Protein AF-0000000084711129 (afdb_homodimer)

Solvent-accessible surface area (backbone atoms only — not comparable to full-atom values): 63641 Å² total; per-residue (Å²): 118,84,78,70,74,83,71,63,80,86,53,60,24,69,57,50,65,55,81,48,54,78,47,77,47,76,59,54,67,66,56,39,50,51,45,40,52,58,69,60,54,80,69,91,52,37,50,49,63,39,50,27,15,54,33,34,32,33,25,60,40,22,48,55,52,32,47,15,54,16,32,50,37,9,32,75,44,25,28,58,15,34,45,51,40,37,52,44,50,55,37,45,46,35,46,53,34,21,44,46,51,50,50,43,50,52,45,39,46,28,44,46,22,43,49,60,54,48,48,66,61,12,50,53,41,40,36,30,46,48,49,23,28,39,27,43,22,43,40,25,29,39,45,17,38,49,32,41,33,80,77,39,77,86,57,54,55,51,64,48,22,46,48,52,52,48,51,49,41,51,40,43,46,64,44,62,65,91,49,50,62,60,30,31,52,51,30,52,51,44,52,48,51,52,50,51,52,50,52,45,38,51,52,44,25,58,74,54,68,44,47,45,31,54,55,35,67,67,52,73,51,34,62,39,49,53,49,72,40,81,40,85,35,42,74,65,52,20,45,48,44,7,29,28,53,24,51,46,37,55,40,38,58,70,55,53,33,57,49,45,65,47,37,34,90,79,27,60,59,53,25,46,50,53,45,48,52,51,46,55,48,49,43,22,47,51,36,46,43,46,37,29,73,34,47,51,66,58,91,80,7,36,51,69,34,20,61,37,36,66,31,52,47,25,33,72,56,64,31,66,66,41,17,49,51,44,17,51,46,45,28,51,41,18,46,49,30,28,49,48,21,52,53,49,42,46,54,45,53,42,49,35,21,72,67,56,37,38,63,65,74,49,67,44,51,41,89,88,52,64,22,43,48,60,45,47,53,49,48,47,52,55,33,44,48,52,39,62,76,51,67,52,41,60,69,54,42,44,43,33,24,38,54,23,44,44,51,38,51,39,51,36,44,51,30,40,55,42,33,55,68,60,46,60,46,49,56,60,89,41,80,50,55,67,68,44,49,53,50,35,36,51,51,48,51,51,29,47,50,37,51,58,41,19,58,21,47,33,54,40,56,37,50,53,53,46,52,52,47,42,49,54,44,49,51,47,59,43,37,63,60,52,49,50,50,48,43,55,49,34,29,69,74,40,58,32,87,83,48,81,74,55,81,39,49,82,43,60,62,64,38,17,74,65,22,41,61,52,51,49,51,45,49,59,61,21,56,57,58,34,36,37,51,43,91,64,78,45,58,45,61,54,49,51,50,51,52,48,42,65,74,57,44,69,46,28,33,38,33,44,32,32,58,32,48,80,93,54,75,77,68,86,58,40,69,58,50,44,54,49,48,31,64,42,39,60,59,35,16,33,25,39,35,40,34,37,33,66,81,48,44,35,43,51,51,49,52,24,63,74,68,72,38,66,47,71,43,27,35,32,56,58,54,57,63,81,48,89,66,53,54,54,64,46,60,49,43,38,41,78,43,112,118,84,76,70,76,80,72,65,81,86,52,59,25,67,57,52,64,56,82,49,53,81,46,77,49,78,59,55,66,68,57,39,51,49,46,42,52,58,70,62,53,80,70,91,53,37,50,50,64,39,49,28,16,53,36,32,32,33,25,60,42,24,49,54,52,32,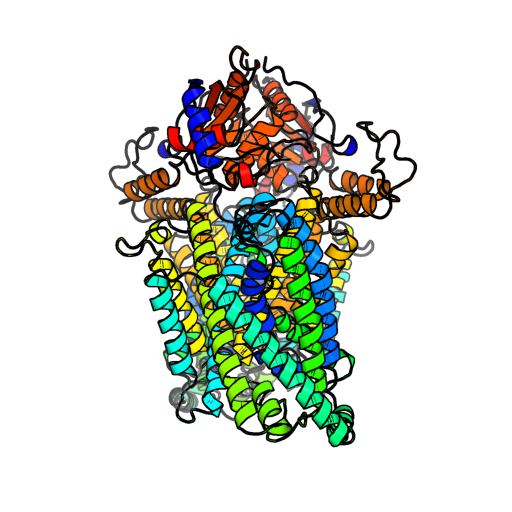47,17,54,17,31,50,36,9,32,76,44,25,26,57,16,33,45,50,41,36,52,45,49,55,37,44,45,35,46,52,34,22,45,45,49,50,50,42,51,52,46,39,47,26,45,46,24,44,51,61,54,48,48,66,62,12,49,53,41,40,37,30,47,46,49,24,29,40,28,43,23,43,40,26,30,39,43,16,39,51,31,41,33,79,75,37,77,86,57,53,56,50,65,49,21,46,48,51,51,46,51,47,43,51,40,44,46,65,43,62,66,91,49,48,63,60,29,32,52,52,31,52,52,45,54,47,51,51,50,50,53,51,52,46,37,51,52,42,24,59,74,54,67,44,48,46,31,53,56,35,64,68,53,75,52,33,63,39,49,53,50,71,40,82,41,83,36,43,75,65,51,18,45,50,44,7,30,27,53,24,50,44,38,53,40,38,58,69,55,53,33,55,49,47,65,49,37,34,91,79,27,60,62,54,26,46,50,53,44,46,54,53,47,54,48,49,44,22,48,50,36,47,44,46,35,28,72,34,48,51,66,58,91,81,7,36,51,67,33,18,61,38,35,66,30,53,48,25,33,73,57,66,30,68,67,40,17,48,52,43,17,51,44,45,29,51,42,19,46,50,29,27,48,48,22,53,54,49,44,45,53,44,52,41,49,35,22,72,67,56,36,39,64,63,73,49,66,44,52,41,89,88,52,65,20,44,50,60,45,46,53,51,49,46,52,56,33,44,48,53,38,62,75,51,66,50,40,61,69,52,41,45,42,33,23,39,54,24,45,44,52,39,50,41,52,35,44,52,31,39,55,42,33,55,67,59,46,60,45,50,56,60,90,41,81,50,55,67,67,44,52,53,50,35,36,50,51,47,51,50,29,48,50,36,51,58,41,18,58,20,47,33,53,39,55,38,49,54,53,47,51,52,47,40,49,54,44,48,50,45,57,43,37,63,60,51,50,50,50,48,42,55,50,36,28,69,72,41,57,33,86,82,48,80,74,55,79,41,48,84,44,62,63,64,38,16,72,65,22,42,58,53,49,49,50,46,48,58,63,22,55,58,58,34,37,37,53,43,93,63,78,44,59,46,60,53,48,51,51,51,51,48,43,66,74,56,43,70,45,29,34,37,33,44,30,32,61,34,48,82,93,54,78,77,68,83,56,39,68,58,50,44,53,49,49,30,65,43,39,60,60,35,17,33,26,40,35,39,34,36,33,67,81,49,44,34,44,51,52,48,52,26,62,73,68,70,38,65,47,72,42,26,34,32,56,56,54,56,63,81,49,90,68,55,55,53,64,46,61,50,42,40,40,78,42,112

Secondary structure (DSSP, 8-state):
--------TTS-GGG------EEEEE--HHHHHHHHHHHTS-PPPB-HHHHHHHHHHHHHHTHHHHHHHHHHHHGGGHHHHHHHHHHHHHHHHHHHHHHHHHS--TTTHHHHHHHHS-HHHHHHHHHHHHHHHHHHHHHHHHHHHHHHHTT-TT--HHHHHHHHHHHHHHHHHHT----HHHHHHHHHHHHHHHHHHHHHHHHHHHHTTTHHHHHHHTSPPPPEEETTEEE---HHHHHHHHHHHHGGGGTTGGGGGGSSTTBPTTHHHHHHHHHHHHHHHHHHHHHHHHHHHS-SSSTTSTTTTTTSHHHHHHHHHH-HHHHHHHHHHHHHHHHHHHHHHHHHHHHHHHHHHHTTSS-GGGG---TTT---HHHHHHHHHHHHHHHHHTTT-HHHHHHHHHHHHHHHHHHHHHHHHHHHHH-TTS--SS---HHHHHHHHHHHHHHHHHHHTS-HHHHHHHHHHHHHHHHHHHHHHTHHHHHHHHHHHHHHHSB-S--TTTT-TT----SBTTHHHHHHHHHHHT-S-EEEE-SS--HHHHHHHHHHHHHH---SEEEEEEEE-TTPPPPTTHHHHHHHHHHH-TTSEEEEEEEES--SHHHHHHHHHHHT--GGGEEEEPPPTT-SS-TTTTTSPEEEE-/--------TTS-GGG------EEEEE--HHHHHHHHHHHTS-PPPBPHHHHHHHHHHHHHHTHHHHHHHHHHHHGGGHHHHHHHHHHHHHHHHHHHHHHHHHS--TTTHHHHHHHHS-HHHHHHHHHHHHHHHHHHHHHHHHHHHHHHHTT-TT--HHHHHHHHHHHHHHHHHHT----HHHHHHHHHHHHHHHHHHHHHHHHHHHHTTTHHHHHHHTSPPPPEEETTEEE---HHHHHHHHHHHHGGGGTTGGGGGGSGGGBPTTHHHHHHHHHHHHHHHHHHHHHHHHHHHS-SSSTTSTTTTTTSHHHHHHHHHH-HHHHHHHHHHHHHHHHHHHHHHHHHHHHHHHHHHHTTSS-GGGG---TTT---HHHHHHHHHHHHHHHHHTTT-HHHHHHHHHHHHHHHHHHHHHHHHHHHHH-TTS--SS---HHHHHHHHHHHHHHHHHHHTS-HHHHHHHHHHHHHHHHHHHHHHTHHHHHHHHHHHHHHHSB-S--TTTT-TT----SBTTHHHHHHHHHHHT-S-EEEE-SS--HHHHHHHHHHHHHH---SEEEEEEEE-TTPPPPTTHHHHHHHHHHH-TTSEEEEEEEES--SHHHHHHHHHHHT--GGGEEEEPPPTT-SS-TTTTTSPEEEE-

Radius of gyration: 33.26 Å; Cα contacts (8 Å, |Δi|>4): 2240; chains: 2; bounding box: 84×85×82 Å

Sequence (1284 aa):
MLHVNKHTNALKGWEFPGWGDNTSVVASESELNEIQAQLSMDHPKLSEWLATAICGNDILSSCLYVSGLVASKAGKLAPVALAIVAGILYLYRFIYGEVLNAVPLNGGSYNVLLNTTSKRVAAMAASLAILSYIATGVVSGTSACNYLTSHVLSMEIVPATIGLLFLFAMLSVVGITESAVVALVIFIAHATTLAVLCLLSMVYVVKDDFQTLLANFDTEFPDINLAGETVSGNFLTAIFFGTSSAMLGISGFESSSQFVEEQADGVFPKTLRNMWWGVAIFNPMIALLSLGVLPLNGPGGIVDKKDTVLAEMGLKVAGENMQLVVALDAFIVLSGAVLTAYVGVVGLVRRLASDRVLPDFLLHVNKARGTNHFIIIGYFLVATSLVLILHGDTETLSGVYTYAFLGLMTLFGIGCMLLKFKRAELPRTVIAPWWSCILGVSMVMATFMGNLLGDPTILTYFSLYFIAVLSLVYIMFERTFLLRMCLYCMRRLCPSQRNENAEETHSLRTGARGGQTIARFIRVINEPAVFFFCKTPSLNVINKAILYVRTNEQTHTLFIVHCHARGTDVPEGFKETVSMFDHVYLKIKLNFLSVEGSFGPAMVEWVSRKYSQPKNLMFIKQPNYDFAHTIAALGGVRVITGMLHVNKHTNALKGWEFPGWGDNTSVVASESELNEIQAQLSMDHPKLSEWLATAICGNDILSSCLYVSGLVASKAGKLAPVALAIVAGILYLYRFIYGEVLNAVPLNGGSYNVLLNTTSKRVAAMAASLAILSYIATGVVSGTSACNYLTSHVLSMEIVPATIGLLFLFAMLSVVGITESAVVALVIFIAHATTLAVLCLLSMVYVVKDDFQTLLANFDTEFPDINLAGETVSGNFLTAIFFGTSSAMLGISGFESSSQFVEEQADGVFPKTLRNMWWGVAIFNPMIALLSLGVLPLNGPGGIVDKKDTVLAEMGLKVAGENMQLVVALDAFIVLSGAVLTAYVGVVGLVRRLASDRVLPDFLLHVNKARGTNHFIIIGYFLVATSLVLILHGDTETLSGVYTYAFLGLMTLFGIGCMLLKFKRAELPRTVIAPWWSCILGVSMVMATFMGNLLGDPTILTYFSLYFIAVLSLVYIMFERTFLLRMCLYCMRRLCPSQRNENAEETHSLRTGARGGQTIARFIRVINEPAVFFFCKTPSLNVINKAILYVRTNEQTHTLFIVHCHARGTDVPEGFKETVSMFDHVYLKIKLNFLSVEGSFGPAMVEWVSRKYSQPKNLMFIKQPNYDFAHTIAALGGVRVITG

Organism: Hyaloperonospora arabidopsidis (strain Emoy2) (NCBI:txid559515)

Nearest PDB structures (foldseek):
  4dji-assembly3_A  TM=7.422E-01  e=7.646E-09  Escherichia coli K-12
  8e6n-assembly1_A  TM=6.468E-01  e=1.910E-05  Deinococcus radiodurans
  9bim-assembly1_A  TM=5.349E-01  e=3.325E-04  Homo sapiens
  9bfj-assembly1_A  TM=5.375E-01  e=2.050E-04  Homo sapiens
  8zqp-assembly1_A  TM=4.637E-01  e=1.482E-03  Homo sapiens

Foldseek 3Di:
DPPLPPPPVVDFLLLFPDAFAAAEDADDPVLLVVLVVVLPPDDAFDFQLLLLLLLLLLLLLLLLQLLLLLCQQQFLCLLVLLLVLLVLLVLVLQLQQFQCQLPVDAQFLLQLCVQQHFNLVSLLLLLLVLLLLLLLLLLLLLLLVLLVCVPVVPDQSLVSSLVLLVVLLVVQQLPDADDSVVSSVLSVLLVVLLVVLLVLLVVVLVVVVLVLLVVRVPDARHWFAFQNDTDGDDNVSSNLLSNLSSNSSRRSLSLLRRCSVRHDPPSSSSSSVSSSVSSNPRNSSVSSSLSSQAHSDDPLGSNNSSSRSSLSSLCRRPRNVSSVSNSVSSSVSSSSSSNSSLVRQLSNVCVCCLLQLAPVLQCDADPNRGGSSVSSVVSSVVSSVVCVVVVSDSNLSSLLSSLSRLVSSLSSLV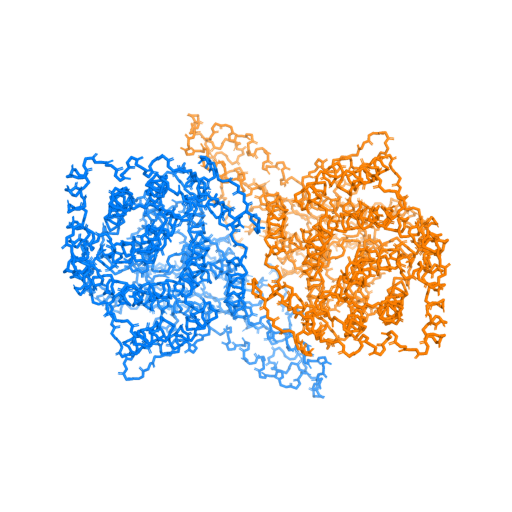SSVSCCVFQVQRDHPRHNDPVSSVVSNVSSVSSSVSSVRGDVVSVVVSCVSSCVSSVNSVCSQCVLVVLVVVLVVQCVVAFAPVPPPSSNSNDCCSRGDCSSVSSVVLCVQQDAEFEEEDADQDLVVVVQVVVSCVRRHRYQEYEYEYEDEPPDDDDPPNVVSQSVVCSVDRSHHYYYYYYHDDDFLSVLVVVCVVVVHDQQRYEYARDGNPDPDRCVSNVNHHHRHD/DPPLVPPPVPDFLLLFPDAFAADEDADDPVLLVVLVVVLPPDDAFDFQLLLLLLLLLLLLLLLLQLLLVLCQQQFLCLLVLLLVLLVLLVLVLQLLQFQCQLPVDAQFLLQLCVQQHFNLVSLLLLLLVLLLLLLLLLLLLLLLVLLVCVPVVPDQSLVSSLVLLVVLLVVQQLPDADDSVVSSVLSVLLVVLLVVLLVLLVVVLVVVVLVLLVVRVPDARHWFAFQNDTDGDDNVSSNLLSNLSSNSSRRSLSLLRRCSVRHDPPSSSSSSVSSSVSSNPRNSSVSSSLSSQAHSDDPLGSNNSSSRSSLSSLCRRPRNVSSVSNSVSSNVSSSSSSNSSLVRQLSNVCVCCLLQLAPVLQCDADPNRGGSSVSSVVSSVVSSVVCVVVVSDSNLSSLLSSLSRLVSSLSSLVSSVSCCVFQVQRDHPRHNDPVSSVVSNVSSVSSSVSSVRGDVVSVVVSCVSSCVSSVNSVCSQCVLVVLVVVLVVQCVVAFAPVPPPSSNSNDCCSRGDCSSVSSVVLCVQQDAEFEEEDADQDLVVVVLVVVSCVRRHRYQEYEYEYEDEPPDDDDPPNVVSQSVVCSVDRSHHYYYYYYHDDDFLSVLVVVCVVVVHDQQRYEYARDGNPDPDRCVSNVNHHHRHD

InterPro domains:
  IPR002293 Amino acid/polyamine transporter I [PF13520] (46-467)

pLDDT: mean 89.3, std 10.49, range [30.67, 98.56]

Structure (mmCIF, N/CA/C/O backbone):
data_AF-0000000084711129-model_v1
#
loop_
_entity.id
_entity.type
_entity.pdbx_description
1 polymer 'Amino acid permease/ SLC12A domain-containing protein'
#
loop_
_atom_site.group_PDB
_atom_site.id
_atom_site.type_symbol
_atom_site.label_atom_id
_atom_site.label_alt_id
_atom_site.label_comp_id
_atom_site.label_asym_id
_atom_site.label_entity_id
_atom_site.label_seq_id
_atom_site.pdbx_PDB_ins_code
_atom_site.Cartn_x
_atom_site.Cartn_y
_atom_site.Cartn_z
_atom_site.occupancy
_atom_site.B_iso_or_equiv
_atom_site.auth_seq_id
_atom_site.auth_comp_id
_atom_site.auth_asym_id
_atom_site.auth_atom_id
_atom_site.pdbx_PDB_model_num
ATOM 1 N N . MET A 1 1 ? 6.262 44.031 17.406 1 30.67 1 MET A N 1
ATOM 2 C CA . MET A 1 1 ? 5.594 43.75 16.125 1 30.67 1 MET A CA 1
ATOM 3 C C . MET A 1 1 ? 6.441 42.812 15.266 1 30.67 1 MET A C 1
ATOM 5 O O . MET A 1 1 ? 7.621 43.094 15.031 1 30.67 1 MET A O 1
ATOM 9 N N . LEU A 1 2 ? 6.105 41.594 15.312 1 43.47 2 LEU A N 1
ATOM 10 C CA . LEU A 1 2 ? 6.855 40.656 14.469 1 43.47 2 LEU A CA 1
ATOM 11 C C . LEU A 1 2 ? 7.02 41.219 13.062 1 43.47 2 LEU A C 1
ATOM 13 O O . LEU A 1 2 ? 6.039 41.594 12.422 1 43.47 2 LEU A O 1
ATOM 17 N N . HIS A 1 3 ? 8.07 41.938 12.852 1 42.25 3 HIS A N 1
ATOM 18 C CA . HIS A 1 3 ? 8.32 42.406 11.484 1 42.25 3 HIS A CA 1
ATOM 19 C C . HIS A 1 3 ? 8.289 41.25 10.5 1 42.25 3 HIS A C 1
ATOM 21 O O . HIS A 1 3 ? 9.117 40.312 10.57 1 42.25 3 HIS A O 1
ATOM 27 N N . VAL A 1 4 ? 7.098 40.969 10.078 1 47.97 4 VAL A N 1
ATOM 28 C CA . VAL A 1 4 ? 6.902 40 9.008 1 47.97 4 VAL A CA 1
ATOM 29 C C . VAL A 1 4 ? 7.57 40.5 7.73 1 47.97 4 VAL A C 1
ATOM 31 O O . VAL A 1 4 ? 7.211 41.562 7.199 1 47.97 4 VAL A O 1
ATOM 34 N N . ASN A 1 5 ? 8.797 40.344 7.57 1 47.09 5 ASN A N 1
ATOM 35 C CA . ASN A 1 5 ? 9.375 40.656 6.27 1 47.09 5 ASN A CA 1
ATOM 36 C C . ASN A 1 5 ? 8.539 40.094 5.125 1 47.09 5 ASN A C 1
ATOM 38 O O . ASN A 1 5 ? 8.328 38.875 5.035 1 47.09 5 ASN A O 1
ATOM 42 N N . LYS A 1 6 ? 7.762 41 4.504 1 48.66 6 LYS A N 1
ATOM 43 C CA . LYS A 1 6 ? 6.84 40.75 3.402 1 48.66 6 LYS A CA 1
ATOM 44 C C . LYS A 1 6 ? 7.57 40.219 2.182 1 48.66 6 LYS A C 1
ATOM 46 O O . LYS A 1 6 ? 7.125 40.406 1.047 1 48.66 6 LYS A O 1
ATOM 51 N N . HIS A 1 7 ? 8.789 39.688 2.219 1 50.5 7 HIS A N 1
ATOM 52 C CA . HIS A 1 7 ? 9.391 39.25 0.963 1 50.5 7 HIS A CA 1
ATOM 53 C C . HIS A 1 7 ? 8.906 37.875 0.57 1 50.5 7 HIS A C 1
ATOM 55 O O . HIS A 1 7 ? 8.93 36.938 1.389 1 50.5 7 HIS A O 1
ATOM 61 N N . THR A 1 8 ? 7.98 37.906 -0.473 1 49.56 8 THR A N 1
ATOM 62 C CA . THR A 1 8 ? 7.438 36.719 -1.147 1 49.56 8 THR A CA 1
ATOM 63 C C . THR A 1 8 ? 8.539 36 -1.9 1 49.56 8 THR A C 1
ATOM 65 O O . THR A 1 8 ? 8.266 35.344 -2.91 1 49.56 8 THR A O 1
ATOM 68 N N . ASN A 1 9 ? 9.797 36.125 -1.628 1 52.16 9 ASN A N 1
ATOM 69 C CA . ASN A 1 9 ? 10.883 35.688 -2.488 1 52.16 9 ASN A CA 1
ATOM 70 C C . ASN A 1 9 ? 10.938 34.156 -2.564 1 52.16 9 ASN A C 1
ATOM 72 O O . ASN A 1 9 ? 11.641 33.594 -3.402 1 52.16 9 ASN A O 1
ATOM 76 N N . ALA A 1 10 ? 10.016 33.562 -1.811 1 58.47 10 ALA A N 1
ATOM 77 C CA . ALA A 1 10 ? 10.211 32.125 -1.762 1 58.47 10 ALA A CA 1
ATOM 78 C C . ALA A 1 10 ? 9.281 31.406 -2.736 1 58.47 10 ALA A C 1
ATOM 80 O O . ALA A 1 10 ? 9.406 30.188 -2.959 1 58.47 10 ALA A O 1
ATOM 81 N N . LEU A 1 11 ? 8.352 32.125 -3.344 1 63.31 11 LEU A N 1
ATOM 82 C CA . LEU A 1 11 ? 7.402 31.484 -4.25 1 63.31 11 LEU A CA 1
ATOM 83 C C . LEU A 1 11 ? 7.496 32.062 -5.648 1 63.31 11 LEU A C 1
ATOM 85 O O . LEU A 1 11 ? 7.91 33.219 -5.812 1 63.31 11 LEU A O 1
ATOM 89 N N . LYS A 1 12 ? 7.254 31.203 -6.586 1 63.53 12 LYS A N 1
ATOM 90 C CA . LYS A 1 12 ? 7.07 31.719 -7.945 1 63.53 12 LYS A CA 1
ATOM 91 C C . LYS A 1 12 ? 5.832 32.594 -8.031 1 63.53 12 LYS A C 1
ATOM 93 O O . LYS A 1 12 ? 4.852 32.375 -7.316 1 63.53 12 LYS A O 1
ATOM 98 N N . GLY A 1 13 ? 5.926 33.625 -8.711 1 61.69 13 GLY A N 1
ATOM 99 C CA . GLY A 1 13 ? 4.875 34.625 -8.82 1 61.69 13 GLY A CA 1
ATOM 100 C C . GLY A 1 13 ? 3.492 34.031 -8.992 1 61.69 13 GLY A C 1
ATOM 101 O O . GLY A 1 13 ? 2.541 34.438 -8.32 1 61.69 13 GLY A O 1
ATOM 102 N N . TRP A 1 14 ? 3.354 32.938 -9.68 1 70 14 TRP A N 1
ATOM 103 C CA . TRP A 1 14 ? 2.033 32.406 -10.008 1 70 14 TRP A CA 1
ATOM 104 C C . TRP A 1 14 ? 1.501 31.531 -8.867 1 70 14 TRP A C 1
ATOM 106 O O . TRP A 1 14 ? 0.303 31.25 -8.805 1 70 14 TRP A O 1
ATOM 116 N N . GLU A 1 15 ? 2.328 31.328 -7.922 1 75.94 15 GLU A N 1
ATOM 117 C CA . GLU A 1 15 ? 1.917 30.438 -6.836 1 75.94 15 GLU A CA 1
ATOM 118 C C . GLU A 1 15 ? 1.366 31.234 -5.656 1 75.94 15 GLU A C 1
ATOM 120 O O . GLU A 1 15 ? 0.7 30.672 -4.781 1 75.94 15 GLU A O 1
ATOM 125 N N . PHE A 1 16 ? 1.549 32.562 -5.664 1 78.94 16 PHE A N 1
ATOM 126 C CA . PHE A 1 16 ? 1.093 33.375 -4.551 1 78.94 16 PHE A CA 1
ATOM 127 C C . PHE A 1 16 ? -0.36 33.812 -4.742 1 78.94 16 PHE A C 1
ATOM 129 O O . PHE A 1 16 ? -0.695 34.469 -5.727 1 78.94 16 PHE A O 1
ATOM 136 N N . PRO A 1 17 ? -1.302 33.344 -3.918 1 81.19 17 PRO A N 1
ATOM 137 C CA . PRO A 1 17 ? -2.729 33.594 -4.086 1 81.19 17 PRO A CA 1
ATOM 138 C C . PRO A 1 17 ? -3.109 35.031 -3.656 1 81.19 17 PRO A C 1
ATOM 140 O O . PRO A 1 17 ? -4.203 35.5 -3.975 1 81.19 17 PRO A O 1
ATOM 143 N N . GLY A 1 18 ? -2.266 35.75 -3.027 1 80.44 18 GLY A N 1
ATOM 144 C CA . GLY A 1 18 ? -2.588 37.094 -2.518 1 80.44 18 GLY A CA 1
ATOM 145 C C . GLY A 1 18 ? -2.732 37.125 -1.008 1 80.44 18 GLY A C 1
ATOM 146 O O . GLY A 1 18 ? -2.656 36.094 -0.345 1 80.44 18 GLY A O 1
ATOM 147 N N . TRP A 1 19 ? -2.854 38.312 -0.461 1 86.5 19 TRP A N 1
ATOM 148 C CA . TRP A 1 19 ? -3.004 38.469 0.98 1 86.5 19 TRP A CA 1
ATOM 149 C C . TRP A 1 19 ? -4.469 38.375 1.389 1 86.5 19 TRP A C 1
ATOM 151 O O . TRP A 1 19 ? -5.355 38.781 0.626 1 86.5 19 TRP A O 1
ATOM 161 N N . GLY A 1 20 ? -4.672 37.844 2.535 1 89.25 20 GLY A N 1
ATOM 162 C CA . GLY A 1 20 ? -6.02 37.688 3.051 1 89.25 20 GLY A CA 1
ATOM 163 C C . GLY A 1 20 ? -6.656 39 3.477 1 89.25 20 GLY A C 1
ATOM 164 O O . GLY A 1 20 ? -5.953 39.969 3.742 1 89.25 20 GLY A O 1
ATOM 165 N N . ASP A 1 21 ? -8.016 38.969 3.514 1 89.12 21 ASP A N 1
ATOM 166 C CA . ASP A 1 21 ? -8.797 40.125 3.904 1 89.12 21 ASP A CA 1
ATOM 167 C C . ASP A 1 21 ? -9.664 39.844 5.125 1 89.12 21 ASP A C 1
ATOM 169 O O . ASP A 1 21 ? -9.781 38.688 5.535 1 89.12 21 ASP A O 1
ATOM 173 N N . ASN A 1 22 ? -10.039 40.875 5.824 1 91.12 22 ASN A N 1
ATOM 174 C CA . ASN A 1 22 ? -10.977 40.781 6.934 1 91.12 22 ASN A CA 1
ATOM 175 C C . ASN A 1 22 ? -12.336 41.375 6.562 1 91.12 22 ASN A C 1
ATOM 177 O O . ASN A 1 22 ? -12.43 42.5 6.113 1 91.12 22 ASN A O 1
ATOM 181 N N . THR A 1 23 ? -13.297 40.531 6.645 1 91.5 23 THR A N 1
ATOM 182 C CA . THR A 1 23 ? -14.641 40.969 6.293 1 91.5 23 THR A CA 1
ATOM 183 C C . THR A 1 23 ? -15.625 40.656 7.414 1 91.5 23 THR A C 1
ATOM 185 O O . THR A 1 23 ? -15.438 39.688 8.164 1 91.5 23 THR A O 1
ATOM 188 N N . SER A 1 24 ? -16.562 41.531 7.582 1 91.62 24 SER A N 1
ATOM 189 C CA . SER A 1 24 ? -17.656 41.312 8.523 1 91.62 24 SER A CA 1
ATOM 190 C C . SER A 1 24 ? -19 41.344 7.809 1 91.62 24 SER A C 1
ATOM 192 O O . SER A 1 24 ? -19.266 42.25 6.992 1 91.62 24 SER A O 1
ATOM 194 N N . VAL A 1 25 ? -19.75 40.312 8.039 1 91.75 25 VAL A N 1
ATOM 195 C CA . VAL A 1 25 ? -21.062 40.219 7.406 1 91.75 25 VAL A CA 1
ATOM 196 C C . VAL A 1 25 ? -22.141 39.969 8.469 1 91.75 25 VAL A C 1
ATOM 198 O O . VAL A 1 25 ? -21.844 39.375 9.516 1 91.75 25 VAL A O 1
ATOM 201 N N . VAL A 1 26 ? -23.344 40.5 8.219 1 89.88 26 VAL A N 1
ATOM 202 C CA . VAL A 1 26 ? -24.469 40.312 9.125 1 89.88 26 VAL A CA 1
ATOM 203 C C . VAL A 1 26 ? -25.5 39.375 8.484 1 89.88 26 VAL A C 1
ATOM 205 O O . VAL A 1 26 ? -25.938 39.594 7.355 1 89.88 26 VAL A O 1
ATOM 208 N N . ALA A 1 27 ? -25.781 38.281 9.148 1 89.75 27 ALA A N 1
ATOM 209 C CA . ALA A 1 27 ? -26.859 37.375 8.719 1 89.75 27 ALA A CA 1
ATOM 210 C C . ALA A 1 27 ? -28.203 37.844 9.273 1 89.75 27 ALA A C 1
ATOM 212 O O . ALA A 1 27 ? -28.406 37.875 10.492 1 89.75 27 ALA A O 1
ATOM 213 N N . SER A 1 28 ? -29.125 38.125 8.422 1 88.75 28 SER A N 1
ATOM 214 C CA . SER A 1 28 ? -30.438 38.562 8.859 1 88.75 28 SER A CA 1
ATOM 215 C C . SER A 1 28 ? -31.188 37.469 9.594 1 88.75 28 SER A C 1
ATOM 217 O O . SER A 1 28 ? -31.172 36.312 9.172 1 88.75 28 SER A O 1
ATOM 219 N N . GLU A 1 29 ? -31.797 37.812 10.664 1 88.19 29 GLU A N 1
ATOM 220 C CA . GLU A 1 29 ? -32.562 36.844 11.453 1 88.19 29 GLU A CA 1
ATOM 221 C C . GLU A 1 29 ? -33.719 36.25 10.641 1 88.19 29 GLU A C 1
ATOM 223 O O . GLU A 1 29 ? -34.062 35.062 10.805 1 88.19 29 GLU A O 1
ATOM 228 N N . SER A 1 30 ? -34.25 37.031 9.828 1 89.06 30 SER A N 1
ATOM 229 C CA . SER A 1 30 ? -35.344 36.562 8.992 1 89.06 30 SER A CA 1
ATOM 230 C C . SER A 1 30 ? -34.875 35.5 8.008 1 89.06 30 SER A C 1
ATOM 232 O O . SER A 1 30 ? -35.562 34.469 7.805 1 89.06 30 SER A O 1
ATOM 234 N N . GLU A 1 31 ? -33.75 35.688 7.508 1 90.75 31 GLU A N 1
ATOM 235 C CA . GLU A 1 31 ? -33.188 34.719 6.574 1 90.75 31 GLU A CA 1
ATOM 236 C C . GLU A 1 31 ? -32.844 33.406 7.285 1 90.75 31 GLU A C 1
ATOM 238 O O . GLU A 1 31 ? -33.094 32.344 6.762 1 90.75 31 GLU A O 1
ATOM 243 N N . LEU A 1 32 ? -32.25 33.5 8.383 1 92.06 32 LEU A N 1
ATOM 244 C CA . LEU A 1 32 ? -31.859 32.344 9.164 1 92.06 32 LEU A CA 1
ATOM 245 C C . LEU A 1 32 ? -33.094 31.547 9.578 1 92.06 32 LEU A C 1
ATOM 247 O O . LEU A 1 32 ? -33.094 30.312 9.57 1 92.06 32 LEU A O 1
ATOM 251 N N . ASN A 1 33 ? -34.094 32.281 9.93 1 90.56 33 ASN A N 1
ATOM 252 C CA . ASN A 1 33 ? -35.344 31.594 10.328 1 90.56 33 ASN A CA 1
ATOM 253 C C . ASN A 1 33 ? -36 30.906 9.148 1 90.56 33 ASN A C 1
ATOM 255 O O . ASN A 1 33 ? -36.594 29.828 9.305 1 90.56 33 ASN A O 1
ATOM 259 N N . GLU A 1 34 ? -35.938 31.453 8.078 1 90.75 34 GLU A N 1
ATOM 260 C CA . GLU A 1 34 ? -36.5 30.828 6.875 1 90.75 34 GLU A CA 1
ATOM 261 C C . GLU A 1 34 ? -35.719 29.547 6.523 1 90.75 34 GLU A C 1
ATOM 263 O O . GLU A 1 34 ? -36.312 28.547 6.156 1 90.75 34 GLU A O 1
ATOM 268 N N . ILE A 1 35 ? -34.469 29.656 6.641 1 91 35 ILE A N 1
ATOM 269 C CA . ILE A 1 35 ? -33.625 28.5 6.352 1 91 35 ILE A CA 1
ATOM 270 C C . ILE A 1 35 ? -33.906 27.391 7.379 1 91 35 ILE A C 1
ATOM 272 O O . ILE A 1 35 ? -33.969 26.219 7.031 1 91 35 ILE A O 1
ATOM 276 N N . GLN A 1 36 ? -33.969 27.812 8.586 1 87.69 36 GLN A N 1
ATOM 277 C CA . GLN A 1 36 ? -34.25 26.844 9.641 1 87.69 36 GLN A CA 1
ATOM 278 C C . GLN A 1 36 ? -35.594 26.141 9.406 1 87.69 36 GLN A C 1
ATOM 280 O O . GLN A 1 36 ? -35.75 24.953 9.648 1 87.69 36 GLN A O 1
ATOM 285 N N . ALA A 1 37 ? -36.531 26.891 8.93 1 86.94 37 ALA A N 1
ATOM 286 C CA . ALA A 1 37 ? -37.844 26.328 8.617 1 86.94 37 ALA A CA 1
ATOM 287 C C . ALA A 1 37 ? -37.75 25.344 7.461 1 86.94 37 ALA A C 1
ATOM 289 O O . ALA A 1 37 ? -38.438 24.312 7.461 1 86.94 37 ALA A O 1
ATOM 290 N N . GLN A 1 38 ? -37 25.609 6.602 1 85.25 38 GLN A N 1
ATOM 291 C CA . GLN A 1 38 ? -36.812 24.719 5.453 1 85.25 38 GLN A CA 1
ATOM 292 C C . GLN A 1 38 ? -36.094 23.438 5.863 1 85.25 38 GLN A C 1
ATOM 294 O O . GLN A 1 38 ? -36.406 22.359 5.363 1 85.25 38 GLN A O 1
ATOM 299 N N . LEU A 1 39 ? -35.094 23.609 6.676 1 82.75 39 LEU A N 1
ATOM 300 C CA . LEU A 1 39 ? -34.312 22.453 7.121 1 82.75 39 LEU A CA 1
ATOM 301 C C . LEU A 1 39 ? -35.156 21.547 8.008 1 82.75 39 LEU A C 1
ATOM 303 O O . LEU A 1 39 ? -34.938 20.328 8.062 1 82.75 39 LEU A O 1
ATOM 307 N N . SER A 1 40 ? -36.125 22.188 8.695 1 76.75 40 SER A N 1
ATOM 308 C CA . SER A 1 40 ? -36.938 21.422 9.617 1 76.75 40 SER A CA 1
ATOM 309 C C . SER A 1 40 ? -38.062 20.688 8.883 1 76.75 40 SER A C 1
ATOM 311 O O . SER A 1 40 ? -38.781 19.859 9.469 1 76.75 40 SER A O 1
ATOM 313 N N . MET A 1 41 ? -38.25 21.016 7.609 1 69.44 41 MET A N 1
ATOM 314 C CA . MET A 1 41 ? -39.281 20.297 6.855 1 69.44 41 MET A CA 1
ATOM 315 C C . MET A 1 41 ? -38.969 18.812 6.781 1 69.44 41 MET A C 1
ATOM 317 O O . MET A 1 41 ? -37.844 18.422 6.52 1 69.44 41 MET A O 1
ATOM 321 N N . ASP A 1 42 ? -39.781 18.016 7.391 1 63.16 42 ASP A N 1
ATOM 322 C CA . ASP A 1 42 ? -39.656 16.609 7.715 1 63.16 42 ASP A CA 1
ATOM 323 C C . ASP A 1 42 ? -39.594 15.758 6.445 1 63.16 42 ASP A C 1
ATOM 325 O O . ASP A 1 42 ? -40.438 15.867 5.566 1 63.16 42 ASP A O 1
ATOM 329 N N . HIS A 1 43 ? -38.438 15.344 6.012 1 70 43 HIS A N 1
ATOM 330 C CA . HIS A 1 43 ? -38.344 14.281 5.02 1 70 43 HIS A CA 1
ATOM 331 C C . HIS A 1 43 ? -38.625 12.922 5.656 1 70 43 HIS A C 1
ATOM 333 O O . HIS A 1 43 ? -38.188 12.656 6.777 1 70 43 HIS A O 1
ATOM 339 N N . PRO A 1 44 ? -39.531 12.18 4.953 1 80.31 44 PRO A N 1
ATOM 340 C CA . PRO A 1 44 ? -39.812 10.859 5.516 1 80.31 44 PRO A CA 1
ATOM 341 C C . PRO A 1 44 ? -38.562 9.992 5.676 1 80.31 44 PRO A C 1
ATOM 343 O O . PRO A 1 44 ? -37.75 9.906 4.758 1 80.31 44 PRO A O 1
ATOM 346 N N . LYS A 1 45 ? -38.406 9.508 6.887 1 88.62 45 LYS A N 1
ATOM 347 C CA . LYS A 1 45 ? -37.281 8.625 7.199 1 88.62 45 LYS A CA 1
ATOM 348 C C . LYS A 1 45 ? -37.719 7.164 7.234 1 88.62 45 LYS A C 1
ATOM 350 O O . LYS A 1 45 ? -38.906 6.867 7.402 1 88.62 45 LYS A O 1
ATOM 355 N N . LEU A 1 46 ? -36.812 6.266 7.004 1 91.31 46 LEU A N 1
ATOM 356 C CA . LEU A 1 46 ? -37.094 4.832 6.938 1 91.31 46 LEU A CA 1
ATOM 357 C C . LEU A 1 46 ? -37.312 4.262 8.328 1 91.31 46 LEU A C 1
ATOM 359 O O . LEU A 1 46 ? -36.625 4.633 9.281 1 91.31 46 LEU A O 1
ATOM 363 N N . SER A 1 47 ? -38.312 3.416 8.336 1 93.75 47 SER A N 1
ATOM 364 C CA . SER A 1 47 ? -38.594 2.689 9.578 1 93.75 47 SER A CA 1
ATOM 365 C C . SER A 1 47 ? -37.688 1.465 9.711 1 93.75 47 SER A C 1
ATOM 367 O O . SER A 1 47 ? -36.938 1.148 8.797 1 93.75 47 SER A O 1
ATOM 369 N N . GLU A 1 48 ? -37.781 0.813 10.836 1 94.75 48 GLU A N 1
ATOM 370 C CA . GLU A 1 48 ? -36.906 -0.301 11.188 1 94.75 48 GLU A CA 1
ATOM 371 C C . GLU A 1 48 ? -36.969 -1.405 10.133 1 94.75 48 GLU A C 1
ATOM 373 O O . GLU A 1 48 ? -35.938 -1.846 9.625 1 94.75 48 GLU A O 1
ATOM 378 N N . TRP A 1 49 ? -38.125 -1.811 9.75 1 94.69 49 TRP A N 1
ATOM 379 C CA . TRP A 1 49 ? -38.25 -2.969 8.867 1 94.69 49 TRP A CA 1
ATOM 380 C C . TRP A 1 49 ? -37.938 -2.598 7.422 1 94.69 49 TRP A C 1
ATOM 382 O O . TRP A 1 49 ? -37.438 -3.416 6.668 1 94.69 49 TRP A O 1
ATOM 392 N N . LEU A 1 50 ? -38.25 -1.397 7.086 1 93 50 LEU A N 1
ATOM 393 C CA . LEU A 1 50 ? -37.906 -0.938 5.746 1 93 50 LEU A CA 1
ATOM 394 C C . LEU A 1 50 ? -36.375 -0.849 5.586 1 93 50 LEU A C 1
ATOM 396 O O . LEU A 1 50 ? -35.844 -1.28 4.566 1 93 50 LEU A O 1
ATOM 400 N N . ALA A 1 51 ? -35.75 -0.355 6.602 1 92.5 51 ALA A N 1
ATOM 401 C CA . ALA A 1 51 ? -34.281 -0.279 6.578 1 92.5 51 ALA A CA 1
ATOM 402 C C . ALA A 1 51 ? -33.656 -1.672 6.609 1 92.5 51 ALA A C 1
ATOM 404 O O . ALA A 1 51 ? -32.719 -1.956 5.863 1 92.5 51 ALA A O 1
ATOM 405 N N . THR A 1 52 ? -34.188 -2.529 7.41 1 94 52 THR A N 1
ATOM 406 C CA . THR A 1 52 ? -33.719 -3.898 7.523 1 94 52 THR A CA 1
ATOM 407 C C . THR A 1 52 ? -33.875 -4.641 6.199 1 94 52 THR A C 1
ATOM 409 O O . THR A 1 52 ? -32.969 -5.414 5.812 1 94 52 THR A O 1
ATOM 412 N N . ALA A 1 53 ? -34.938 -4.395 5.523 1 93.25 53 ALA A N 1
ATOM 413 C CA . ALA A 1 53 ? -35.219 -5.102 4.277 1 93.25 53 ALA A CA 1
ATOM 414 C C . ALA A 1 53 ? -34.188 -4.746 3.197 1 93.25 53 ALA A C 1
ATOM 416 O O . ALA A 1 53 ? -33.75 -5.617 2.443 1 93.25 53 ALA A O 1
ATOM 417 N N . ILE A 1 54 ? -33.844 -3.562 3.143 1 87.5 54 ILE A N 1
ATOM 418 C CA . ILE A 1 54 ? -32.875 -3.111 2.135 1 87.5 54 ILE A CA 1
ATOM 419 C C . ILE A 1 54 ? -31.531 -3.783 2.363 1 87.5 54 ILE A C 1
ATOM 421 O O . ILE A 1 54 ? -30.984 -4.438 1.465 1 87.5 54 ILE A O 1
ATOM 425 N N . CYS A 1 55 ? -31.047 -3.709 3.514 1 89.19 55 CYS A N 1
ATOM 426 C CA . CYS A 1 55 ? -29.75 -4.277 3.836 1 89.19 55 CYS A CA 1
ATOM 427 C C . CYS A 1 55 ? -29.828 -5.789 4.008 1 89.19 55 CYS A C 1
ATOM 429 O O . CYS A 1 55 ? -28.875 -6.508 3.734 1 89.19 55 CYS A O 1
ATOM 431 N N . GLY A 1 56 ? -30.953 -6.207 4.492 1 90.81 56 GLY A N 1
ATOM 432 C CA . GLY A 1 56 ? -31.172 -7.629 4.727 1 90.81 56 GLY A CA 1
ATOM 433 C C . GLY A 1 56 ? -31.156 -8.445 3.449 1 90.81 56 GLY A C 1
ATOM 434 O O . GLY A 1 56 ? -30.672 -9.586 3.439 1 90.81 56 GLY A O 1
ATOM 435 N N . ASN A 1 57 ? -31.672 -7.863 2.383 1 90.81 57 ASN A N 1
ATOM 436 C CA . ASN A 1 57 ? -31.609 -8.539 1.093 1 90.81 57 ASN A CA 1
ATOM 437 C C . ASN A 1 57 ? -30.172 -8.789 0.646 1 90.81 57 ASN A C 1
ATOM 439 O O . ASN A 1 57 ? -29.859 -9.844 0.088 1 90.81 57 ASN A O 1
ATOM 443 N N . ASP A 1 58 ? -29.375 -7.926 0.944 1 89.38 58 ASP A N 1
ATOM 444 C CA . ASP A 1 58 ? -27.969 -8.023 0.541 1 89.38 58 ASP A CA 1
ATOM 445 C C . ASP A 1 58 ? -27.234 -9.07 1.376 1 89.38 58 ASP A C 1
ATOM 447 O O . ASP A 1 58 ? -26.578 -9.953 0.83 1 89.38 58 ASP A O 1
ATOM 451 N N . ILE A 1 59 ? -27.391 -9.023 2.645 1 93.06 59 ILE A N 1
ATOM 452 C CA . ILE A 1 59 ? -26.609 -9.891 3.514 1 93.06 59 ILE A CA 1
ATOM 453 C C . ILE A 1 59 ? -27.172 -11.305 3.482 1 93.06 59 ILE A C 1
ATOM 455 O O . ILE A 1 59 ? -26.422 -12.289 3.535 1 93.06 59 ILE A O 1
ATOM 459 N N . LEU A 1 60 ? -28.5 -11.453 3.371 1 94.5 60 LEU A N 1
ATOM 460 C CA . LEU A 1 60 ? -29.094 -12.781 3.404 1 94.5 60 LEU A CA 1
ATOM 461 C C . LEU A 1 60 ? -29 -13.461 2.043 1 94.5 60 LEU A C 1
ATOM 463 O O . LEU A 1 60 ? -29.172 -14.672 1.935 1 94.5 60 LEU A O 1
ATOM 467 N N . SER A 1 61 ? -28.781 -12.688 1.037 1 94.44 61 SER A N 1
ATOM 468 C CA . SER A 1 61 ? -28.562 -13.297 -0.267 1 94.44 61 SER A CA 1
ATOM 469 C C . SER A 1 61 ? -27.219 -14.023 -0.32 1 94.44 61 SER A C 1
ATOM 471 O O . SER A 1 61 ? -27 -14.898 -1.162 1 94.44 61 SER A O 1
ATOM 473 N N . SER A 1 62 ? -26.312 -13.719 0.575 1 93.38 62 SER A N 1
ATOM 474 C CA . SER A 1 62 ? -24.984 -14.312 0.555 1 93.38 62 SER A CA 1
ATOM 475 C C . SER A 1 62 ? -25.031 -15.797 0.881 1 93.38 62 SER A C 1
ATOM 477 O O . SER A 1 62 ? -24.141 -16.562 0.479 1 93.38 62 SER A O 1
ATOM 479 N N . CYS A 1 63 ? -26.047 -16.266 1.591 1 94.19 63 CYS A N 1
ATOM 480 C CA . CYS A 1 63 ? -26.156 -17.672 1.942 1 94.19 63 CYS A CA 1
ATOM 481 C C . CYS A 1 63 ? -26.281 -18.547 0.694 1 94.19 63 CYS A C 1
ATOM 483 O O . CYS A 1 63 ? -25.938 -19.719 0.713 1 94.19 63 CYS A O 1
ATOM 485 N N . LEU A 1 64 ? -26.734 -17.938 -0.408 1 94.12 64 LEU A N 1
ATOM 486 C CA . LEU A 1 64 ? -26.969 -18.672 -1.651 1 94.12 64 LEU A CA 1
ATOM 487 C C . LEU A 1 64 ? -25.656 -19.062 -2.311 1 94.12 64 LEU A C 1
ATOM 489 O O . LEU A 1 64 ? -25.562 -20.109 -2.959 1 94.12 64 LEU A O 1
ATOM 493 N N . TYR A 1 65 ? -24.625 -18.297 -2.143 1 91.25 65 TYR A N 1
ATOM 494 C CA . TYR A 1 65 ? -23.391 -18.656 -2.811 1 91.25 65 TYR A CA 1
ATOM 495 C C . TYR A 1 65 ? -22.312 -19.047 -1.795 1 91.25 65 TYR A C 1
ATOM 497 O O . TYR A 1 65 ? -21.297 -19.641 -2.152 1 91.25 65 TYR A O 1
ATOM 505 N N . VAL A 1 66 ? -22.516 -18.875 -0.496 1 93.94 66 VAL A N 1
ATOM 506 C CA . VAL A 1 66 ? -21.484 -19.141 0.497 1 93.94 66 VAL A CA 1
ATOM 507 C C . VAL A 1 66 ? -21.578 -20.578 0.969 1 93.94 66 VAL A C 1
ATOM 509 O O . VAL A 1 66 ? -20.562 -21.203 1.29 1 93.94 66 VAL A O 1
ATOM 512 N N . SER A 1 67 ? -22.719 -21.188 0.99 1 93.62 67 SER A N 1
ATOM 513 C CA . SER A 1 67 ? -22.922 -22.531 1.511 1 93.62 67 SER A CA 1
ATOM 514 C C . SER A 1 67 ? -22.047 -23.547 0.779 1 93.62 67 SER A C 1
ATOM 516 O O . SER A 1 67 ? -21.312 -24.312 1.41 1 93.62 67 SER A O 1
ATOM 518 N N . GLY A 1 68 ? -22.094 -23.469 -0.515 1 94.44 68 GLY A N 1
ATOM 519 C CA . GLY A 1 68 ? -21.297 -24.391 -1.303 1 94.44 68 GLY A CA 1
ATOM 520 C C . GLY A 1 68 ? -19.812 -24.094 -1.229 1 94.44 68 GLY A C 1
ATOM 521 O O . GLY A 1 68 ? -19 -25.016 -1.139 1 94.44 68 GLY A O 1
ATOM 522 N N . LEU A 1 69 ? -19.484 -22.844 -1.219 1 93.81 69 LEU A N 1
ATOM 523 C CA . LEU A 1 69 ? -18.078 -22.438 -1.218 1 93.81 69 LEU A CA 1
ATOM 524 C C . LEU A 1 69 ? -17.406 -22.812 0.095 1 93.81 69 LEU A C 1
ATOM 526 O O . LEU A 1 69 ? -16.281 -23.312 0.094 1 93.81 69 LEU A O 1
ATOM 530 N N . VAL A 1 70 ? -18.109 -22.609 1.165 1 96.62 70 VAL A N 1
ATOM 531 C CA . VAL A 1 70 ? -17.531 -22.891 2.477 1 96.62 70 VAL A CA 1
ATOM 532 C C . VAL A 1 70 ? -17.422 -24.406 2.684 1 96.62 70 VAL A C 1
ATOM 534 O O . VAL A 1 70 ? -16.453 -24.891 3.26 1 96.62 70 VAL A O 1
ATOM 537 N N . ALA A 1 71 ? -18.375 -25.172 2.191 1 96.56 71 ALA A N 1
ATOM 538 C CA . ALA A 1 71 ? -18.344 -26.625 2.307 1 96.56 71 ALA A CA 1
ATOM 539 C C . ALA A 1 71 ? -17.156 -27.203 1.532 1 96.56 71 ALA A C 1
ATOM 541 O O . ALA A 1 71 ? -16.562 -28.203 1.942 1 96.56 71 ALA A O 1
ATOM 542 N N . SER A 1 72 ? -16.859 -26.609 0.495 1 94.19 72 SER A N 1
ATOM 543 C CA . SER A 1 72 ? -15.75 -27.078 -0.317 1 94.19 72 SER A CA 1
ATOM 544 C C . SER A 1 72 ? -14.414 -26.891 0.407 1 94.19 72 SER A C 1
ATOM 546 O O . SER A 1 72 ? -13.453 -27.609 0.142 1 94.19 72 SER A O 1
ATOM 548 N N . LYS A 1 73 ? -14.359 -25.953 1.345 1 94.38 73 LYS A N 1
ATOM 549 C CA . LYS A 1 73 ? -13.102 -25.656 2.023 1 94.38 73 LYS A CA 1
ATOM 550 C C . LYS A 1 73 ? -13.086 -26.234 3.434 1 94.38 73 LYS A C 1
ATOM 552 O O . LYS A 1 73 ? -12.031 -26.609 3.945 1 94.38 73 LYS A O 1
ATOM 557 N N . ALA A 1 74 ? -14.273 -26.297 4.031 1 96.88 74 ALA A N 1
ATOM 558 C CA . ALA A 1 74 ? -14.344 -26.688 5.434 1 96.88 74 ALA A CA 1
ATOM 559 C C . ALA A 1 74 ? -14.875 -28.109 5.57 1 96.88 74 ALA A C 1
ATOM 561 O O . ALA A 1 74 ? -14.758 -28.734 6.633 1 96.88 74 ALA A O 1
ATOM 562 N N . GLY A 1 75 ? -15.453 -28.672 4.543 1 96.81 75 GLY A N 1
ATOM 563 C CA . GLY A 1 75 ? -16.062 -29.984 4.637 1 96.81 75 GLY A CA 1
ATOM 564 C C . GLY A 1 75 ? -17.156 -30.062 5.684 1 96.81 75 GLY A C 1
ATOM 565 O O . GLY A 1 75 ? -18.078 -29.234 5.699 1 96.81 75 GLY A O 1
ATOM 566 N N . LYS A 1 76 ? -17.031 -31.047 6.523 1 97 76 LYS A N 1
ATOM 567 C CA . LYS A 1 76 ? -18.047 -31.312 7.539 1 97 76 LYS A CA 1
ATOM 568 C C . LYS A 1 76 ? -18.062 -30.219 8.594 1 97 76 LYS A C 1
ATOM 570 O O . LYS A 1 76 ? -19.016 -30.094 9.359 1 97 76 LYS A O 1
ATOM 575 N N . LEU A 1 77 ? -17.047 -29.312 8.602 1 97.88 77 LEU A N 1
ATOM 576 C CA . LEU A 1 77 ? -16.969 -28.266 9.609 1 97.88 77 LEU A CA 1
ATOM 577 C C . LEU A 1 77 ? -17.516 -26.953 9.07 1 97.88 77 LEU A C 1
ATOM 579 O O . LEU A 1 77 ? -17.391 -25.906 9.711 1 97.88 77 LEU A O 1
ATOM 583 N N . ALA A 1 78 ? -18.188 -26.969 7.934 1 97.88 78 ALA A N 1
ATOM 584 C CA . ALA A 1 78 ? -18.75 -25.766 7.305 1 97.88 78 ALA A CA 1
ATOM 585 C C . ALA A 1 78 ? -19.688 -25.047 8.258 1 97.88 78 ALA A C 1
ATOM 587 O O . ALA A 1 78 ? -19.625 -23.828 8.398 1 97.88 78 ALA A O 1
ATOM 588 N N . PRO A 1 79 ? -20.578 -25.781 9.008 1 97.88 79 PRO A N 1
ATOM 589 C CA . PRO A 1 79 ? -21.469 -25.094 9.945 1 97.88 79 PRO A CA 1
ATOM 590 C C . PRO A 1 79 ? -20.703 -24.375 11.055 1 97.88 79 PRO A C 1
ATOM 592 O O . PRO A 1 79 ? -21.078 -23.266 11.461 1 97.88 79 PRO A O 1
ATOM 595 N N . VAL A 1 80 ? -19.641 -24.953 11.484 1 98 80 VAL A N 1
ATOM 596 C CA . VAL A 1 80 ? -18.844 -24.359 12.539 1 98 80 VAL A CA 1
ATOM 597 C C . VAL A 1 80 ? -18.156 -23.094 12.016 1 98 80 VAL A C 1
ATOM 599 O O . VAL A 1 80 ? -18.109 -22.062 12.703 1 98 80 VAL A O 1
ATOM 602 N N . ALA A 1 81 ? -17.609 -23.172 10.82 1 98.06 81 ALA A N 1
ATOM 603 C CA . ALA A 1 81 ? -16.969 -22.016 10.203 1 98.06 81 ALA A CA 1
ATOM 604 C C . ALA A 1 81 ? -17.938 -20.844 10.078 1 98.06 81 ALA A C 1
ATOM 606 O O . ALA A 1 81 ? -17.594 -19.703 10.398 1 98.06 81 ALA A O 1
ATOM 607 N N . LEU A 1 82 ? -19.141 -21.141 9.672 1 98.19 82 LEU A N 1
ATOM 608 C CA . LEU A 1 82 ? -20.141 -20.094 9.477 1 98.19 82 LEU A CA 1
ATOM 609 C C . LEU A 1 82 ? -20.625 -19.547 10.82 1 98.19 82 LEU A C 1
ATOM 611 O O . LEU A 1 82 ? -20.984 -18.375 10.93 1 98.19 82 LEU A O 1
ATOM 615 N N . ALA A 1 83 ? -20.578 -20.359 11.836 1 98 83 ALA A N 1
ATOM 616 C CA . ALA A 1 83 ? -20.922 -19.906 13.18 1 98 83 ALA A CA 1
ATOM 617 C C . ALA A 1 83 ? -19.859 -18.953 13.719 1 98 83 ALA A C 1
ATOM 619 O O . ALA A 1 83 ? -20.172 -17.969 14.391 1 98 83 ALA A O 1
ATOM 620 N N . ILE A 1 84 ? -18.625 -19.234 13.453 1 98.06 84 ILE A N 1
ATOM 621 C CA . ILE A 1 84 ? -17.531 -18.375 13.883 1 98.06 84 ILE A CA 1
ATOM 622 C C . ILE A 1 84 ? -17.672 -17 13.227 1 98.06 84 ILE A C 1
ATOM 624 O O . ILE A 1 84 ? -17.531 -15.977 13.891 1 98.06 84 ILE A O 1
ATOM 628 N N . VAL A 1 85 ? -18.016 -17 11.977 1 97.88 85 VAL A N 1
ATOM 629 C CA . VAL A 1 85 ? -18.156 -15.758 11.234 1 97.88 85 VAL A CA 1
ATOM 630 C C . VAL A 1 85 ? -19.344 -14.953 11.797 1 97.88 85 VAL A C 1
ATOM 632 O O . VAL A 1 85 ? -19.281 -13.727 11.852 1 97.88 85 VAL A O 1
ATOM 635 N N . ALA A 1 86 ? -20.391 -15.648 12.18 1 97.56 86 ALA A N 1
ATOM 636 C CA . ALA A 1 86 ? -21.5 -14.969 12.852 1 97.56 86 ALA A CA 1
ATOM 637 C C . ALA A 1 86 ? -21.047 -14.32 14.148 1 97.56 86 ALA A C 1
ATOM 639 O O . ALA A 1 86 ? -21.516 -13.25 14.516 1 97.56 86 ALA A O 1
ATOM 640 N N . GLY A 1 87 ? -20.141 -15.016 14.805 1 97.75 87 GLY A N 1
ATOM 641 C CA . GLY A 1 87 ? -19.547 -14.43 16 1 97.75 87 GLY A CA 1
ATOM 642 C C . GLY A 1 87 ? -18.75 -13.18 15.711 1 97.75 87 GLY A C 1
ATOM 643 O O . GLY A 1 87 ? -18.828 -12.195 16.453 1 97.75 87 GLY A O 1
ATOM 644 N N . ILE A 1 88 ? -18 -13.18 14.656 1 97.81 88 ILE A N 1
ATOM 645 C CA . ILE A 1 88 ? -17.219 -12.016 14.258 1 97.81 88 ILE A CA 1
ATOM 646 C C . ILE A 1 88 ? -18.156 -10.859 13.922 1 97.81 88 ILE A C 1
ATOM 648 O O . ILE A 1 88 ? -17.922 -9.719 14.312 1 97.81 88 ILE A O 1
ATOM 652 N N . LEU A 1 89 ? -19.219 -11.18 13.211 1 97.56 89 LEU A N 1
ATOM 653 C CA . LEU A 1 89 ? -20.188 -10.148 12.844 1 97.56 89 LEU A CA 1
ATOM 654 C C . LEU A 1 89 ? -20.859 -9.555 14.078 1 97.56 89 LEU A C 1
ATOM 656 O O . LEU A 1 89 ? -21.188 -8.367 14.102 1 97.56 89 LEU A O 1
ATOM 660 N N . TYR A 1 90 ? -20.984 -10.398 15.062 1 97.5 90 TYR A N 1
ATOM 661 C CA . TYR A 1 90 ? -21.531 -9.906 16.312 1 97.5 90 TYR A CA 1
ATOM 662 C C . TYR A 1 90 ? -20.672 -8.781 16.891 1 97.5 90 TYR A C 1
ATOM 664 O O . TYR A 1 90 ? -21.203 -7.766 17.344 1 97.5 90 TYR A O 1
ATOM 672 N N . LEU A 1 91 ? -19.453 -8.938 16.875 1 97.19 91 LEU A N 1
ATOM 673 C CA . LEU A 1 91 ? -18.531 -7.906 17.344 1 97.19 91 LEU A CA 1
ATOM 674 C C . LEU A 1 91 ? -18.625 -6.656 16.469 1 97.19 91 LEU A C 1
ATOM 676 O O . LEU A 1 91 ? -18.641 -5.535 16.984 1 97.19 91 LEU A O 1
ATOM 680 N N . TYR A 1 92 ? -18.75 -6.836 15.203 1 96.75 92 TYR A N 1
ATOM 681 C CA . TYR A 1 92 ? -18.766 -5.715 14.273 1 96.75 92 TYR A CA 1
ATOM 682 C C . TYR A 1 92 ? -20.078 -4.945 14.359 1 96.75 92 TYR A C 1
ATOM 684 O O . TYR A 1 92 ? -20.141 -3.779 13.969 1 96.75 92 TYR A O 1
ATOM 692 N N . ARG A 1 93 ? -21.125 -5.598 14.844 1 95.5 93 ARG A N 1
ATOM 693 C CA . ARG A 1 93 ? -22.391 -4.898 15.086 1 95.5 93 ARG A CA 1
ATOM 694 C C . ARG A 1 93 ? -22.188 -3.723 16.031 1 95.5 93 ARG A C 1
ATOM 696 O O . ARG A 1 93 ? -22.719 -2.635 15.805 1 95.5 93 ARG A O 1
ATOM 703 N N . PHE A 1 94 ? -21.359 -3.914 16.938 1 95.19 94 PHE A N 1
ATOM 704 C CA . PHE A 1 94 ? -21.094 -2.859 17.922 1 95.19 94 PHE A CA 1
ATOM 705 C C . PHE A 1 94 ? -20.109 -1.836 17.359 1 95.19 94 PHE A C 1
ATOM 707 O O . PHE A 1 94 ? -20.219 -0.643 17.656 1 95.19 94 PHE A O 1
ATOM 714 N N . ILE A 1 95 ? -19.203 -2.293 16.594 1 95.81 95 ILE A N 1
ATOM 715 C CA . ILE A 1 95 ? -18.234 -1.396 15.969 1 95.81 95 ILE A CA 1
ATOM 716 C C . ILE A 1 95 ? -18.953 -0.44 15.023 1 95.81 95 ILE A C 1
ATOM 718 O O . ILE A 1 95 ? -18.766 0.777 15.102 1 95.81 95 ILE A O 1
ATOM 722 N N . TYR A 1 96 ? -19.844 -0.992 14.195 1 95.25 96 TYR A N 1
ATOM 723 C CA . TYR A 1 96 ? -20.625 -0.174 13.281 1 95.25 96 TYR A CA 1
ATOM 724 C C . TYR A 1 96 ? -21.578 0.735 14.039 1 95.25 96 TYR A C 1
ATOM 726 O O . TYR A 1 96 ? -21.781 1.894 13.664 1 95.25 96 TYR A O 1
ATOM 734 N N . GLY A 1 97 ? -22.125 0.197 15.078 1 94 97 GLY A N 1
ATOM 735 C CA . GLY A 1 97 ? -23.031 0.989 15.891 1 94 97 GLY A CA 1
ATOM 736 C C . GLY A 1 97 ? -22.391 2.23 16.469 1 94 97 GLY A C 1
ATOM 737 O O . GLY A 1 97 ? -22.969 3.316 16.438 1 94 97 GLY A O 1
ATOM 738 N N . GLU A 1 98 ? -21.234 2.109 16.922 1 94 98 GLU A N 1
ATOM 739 C CA . GLU A 1 98 ? -20.547 3.242 17.531 1 94 98 GLU A CA 1
ATOM 740 C C . GLU A 1 98 ? -20.141 4.273 16.484 1 94 98 GLU A C 1
ATOM 742 O O . GLU A 1 98 ? -20.375 5.473 16.656 1 94 98 GLU A O 1
ATOM 747 N N . VAL A 1 99 ? -19.578 3.828 15.43 1 93.12 99 VAL A N 1
ATOM 748 C CA . VAL A 1 99 ? -19.047 4.719 14.406 1 93.12 99 VAL A CA 1
ATOM 749 C C . VAL A 1 99 ? -20.188 5.539 13.797 1 93.12 99 VAL A C 1
ATOM 751 O O . VAL A 1 99 ? -20.078 6.762 13.68 1 93.12 99 VAL A O 1
ATOM 754 N N . LEU A 1 100 ? -21.266 4.891 13.508 1 91.25 100 LEU A N 1
ATOM 755 C CA . LEU A 1 100 ? -22.328 5.555 12.75 1 91.25 100 LEU A CA 1
ATOM 756 C C . LEU A 1 100 ? -23.297 6.277 13.68 1 91.25 100 LEU A C 1
ATOM 758 O O . LEU A 1 100 ? -24.156 7.035 13.219 1 91.25 100 LEU A O 1
ATOM 762 N N . ASN A 1 101 ? -23.125 6.043 14.945 1 88.19 101 ASN A N 1
ATOM 763 C CA . ASN A 1 101 ? -23.797 6.902 15.914 1 88.19 101 ASN A CA 1
ATOM 764 C C . ASN A 1 101 ? -23.031 8.203 16.125 1 88.19 101 ASN A C 1
ATOM 766 O O . ASN A 1 101 ? -23.641 9.266 16.312 1 88.19 101 ASN A O 1
ATOM 770 N N . ALA A 1 102 ? -21.75 8.094 16.094 1 87.12 102 ALA A N 1
ATOM 771 C CA . ALA A 1 102 ? -20.906 9.273 16.297 1 87.12 102 ALA A CA 1
ATOM 772 C C . ALA A 1 102 ? -20.906 10.164 15.055 1 87.12 102 ALA A C 1
ATOM 774 O O . ALA A 1 102 ? -20.969 11.391 15.164 1 87.12 102 ALA A O 1
ATOM 775 N N . VAL A 1 103 ? -20.797 9.531 13.953 1 86.94 103 VAL A N 1
ATOM 776 C CA . VAL A 1 103 ? -20.797 10.242 12.68 1 86.94 103 VAL A CA 1
ATOM 777 C C . VAL A 1 103 ? -21.844 9.633 11.742 1 86.94 103 VAL A C 1
ATOM 779 O O . VAL A 1 103 ? -21.5 8.938 10.781 1 86.94 103 VAL A O 1
ATOM 782 N N . PRO A 1 104 ? -23.047 10.047 11.953 1 86.38 104 PRO A N 1
ATOM 783 C CA . PRO A 1 104 ? -24.156 9.438 11.203 1 86.38 104 PRO A CA 1
ATOM 784 C C . PRO A 1 104 ? -24.25 9.969 9.773 1 86.38 104 PRO A C 1
ATOM 786 O O . PRO A 1 104 ? -25.281 10.539 9.398 1 86.38 104 PRO A O 1
ATOM 789 N N . LEU A 1 105 ? -23.281 9.805 9.047 1 85.25 105 LEU A N 1
ATOM 790 C CA . LEU A 1 105 ? -23.219 10.219 7.648 1 85.25 105 LEU A CA 1
ATOM 791 C C . LEU A 1 105 ? -23 9.023 6.734 1 85.25 105 LEU A C 1
ATOM 793 O O . LEU A 1 105 ? -22.422 8.016 7.148 1 85.25 105 LEU A O 1
ATOM 797 N N . ASN A 1 106 ? -23.5 9.172 5.555 1 84.06 106 ASN A N 1
ATOM 798 C CA . ASN A 1 106 ? -23.297 8.125 4.555 1 84.06 106 ASN A CA 1
ATOM 799 C C . ASN A 1 106 ? -21.844 8.07 4.09 1 84.06 106 ASN A C 1
ATOM 801 O O . ASN A 1 106 ? -21.125 9.062 4.188 1 84.06 106 ASN A O 1
ATOM 805 N N . GLY A 1 107 ? -21.391 6.922 3.682 1 82.94 107 GLY A N 1
ATOM 806 C CA . GLY A 1 107 ? -20.047 6.781 3.148 1 82.94 107 GLY A CA 1
ATOM 807 C C . GLY A 1 107 ? -19.25 5.684 3.824 1 82.94 107 GLY A C 1
ATOM 808 O O . GLY A 1 107 ? -18.172 5.316 3.357 1 82.94 107 GLY A O 1
ATOM 809 N N . GLY A 1 108 ? -19.719 5.219 4.91 1 86.75 108 GLY A N 1
ATOM 810 C CA . GLY A 1 108 ? -19.109 4.062 5.551 1 86.75 108 GLY A CA 1
ATOM 811 C C . GLY A 1 108 ? -17.688 4.312 6.008 1 86.75 108 GLY A C 1
ATOM 812 O O . GLY A 1 108 ? -17.422 5.273 6.734 1 86.75 108 GLY A O 1
ATOM 813 N N . SER A 1 109 ? -16.766 3.51 5.418 1 87.56 109 SER A N 1
ATOM 814 C CA . SER A 1 109 ? -15.367 3.574 5.809 1 87.56 109 SER A CA 1
ATOM 815 C C . SER A 1 109 ? -14.719 4.867 5.328 1 87.56 109 SER A C 1
ATOM 817 O O . SER A 1 109 ? -13.859 5.43 6.012 1 87.56 109 SER A O 1
ATOM 819 N N . TYR A 1 110 ? -15.141 5.352 4.18 1 92 110 TYR A N 1
ATOM 820 C CA . TYR A 1 110 ? -14.594 6.609 3.672 1 92 110 TYR A CA 1
ATOM 821 C C . TYR A 1 110 ? -14.867 7.75 4.645 1 92 110 TYR A C 1
ATOM 823 O O . TYR A 1 110 ? -13.953 8.5 5 1 92 110 TYR A O 1
ATOM 831 N N . ASN A 1 111 ? -16.016 7.816 5.164 1 89.5 111 ASN A N 1
ATOM 832 C CA . ASN A 1 111 ? -16.422 8.914 6.031 1 89.5 111 ASN A CA 1
ATOM 833 C C . ASN A 1 111 ? -15.719 8.844 7.387 1 89.5 111 ASN A C 1
ATOM 835 O O . ASN A 1 111 ? -15.289 9.867 7.926 1 89.5 111 ASN A O 1
ATOM 839 N N . VAL A 1 112 ? -15.703 7.668 7.895 1 91.12 112 VAL A N 1
ATOM 840 C CA . VAL A 1 112 ? -15.094 7.531 9.211 1 91.12 112 VAL A CA 1
ATOM 841 C C . VAL A 1 112 ? -13.609 7.891 9.141 1 91.12 112 VAL A C 1
ATOM 843 O O . VAL A 1 112 ? -13.094 8.617 9.992 1 91.12 112 VAL A O 1
ATOM 846 N N . LEU A 1 113 ? -12.953 7.426 8.109 1 92.81 113 LEU A N 1
ATOM 847 C CA . LEU A 1 113 ? -11.523 7.684 7.992 1 92.81 113 LEU A CA 1
ATOM 848 C C . LEU A 1 113 ? -11.266 9.133 7.582 1 92.81 113 LEU A C 1
ATOM 850 O O . LEU A 1 113 ? -10.25 9.719 7.969 1 92.81 113 LEU A O 1
ATOM 854 N N . LEU A 1 114 ? -12.195 9.688 6.867 1 90.62 114 LEU A N 1
ATOM 855 C CA . LEU A 1 114 ? -12.078 11.094 6.508 1 90.62 114 LEU A CA 1
ATOM 856 C C . LEU A 1 114 ? -12.141 11.977 7.746 1 90.62 114 LEU A C 1
ATOM 858 O O . LEU A 1 114 ? -11.477 13.016 7.809 1 90.62 114 LEU A O 1
ATOM 862 N N . ASN A 1 115 ? -12.852 11.617 8.742 1 89 115 ASN A N 1
ATOM 863 C CA . ASN A 1 115 ? -13.055 12.43 9.938 1 89 115 ASN A CA 1
ATOM 864 C C . ASN A 1 115 ? -12.023 12.094 11.016 1 89 115 ASN A C 1
ATOM 866 O O . ASN A 1 115 ? -11.945 12.773 12.039 1 89 115 ASN A O 1
ATOM 870 N N . THR A 1 116 ? -11.273 11.031 10.773 1 89.56 116 THR A N 1
ATOM 871 C CA . THR A 1 116 ? -10.352 10.633 11.836 1 89.56 116 THR A CA 1
ATOM 872 C C . THR A 1 116 ? -8.906 10.641 11.328 1 89.56 116 THR A C 1
ATOM 874 O O . THR A 1 116 ? -7.969 10.641 12.125 1 89.56 116 THR A O 1
ATOM 877 N N . THR A 1 117 ? -8.742 10.562 10.055 1 90.12 117 THR A N 1
ATOM 878 C CA . THR A 1 117 ? -7.402 10.492 9.484 1 90.12 117 THR A CA 1
ATOM 879 C C . THR A 1 117 ? -7.238 11.508 8.359 1 90.12 117 THR A C 1
ATOM 881 O O . THR A 1 117 ? -7.805 12.609 8.414 1 90.12 117 THR A O 1
ATOM 884 N N . SER A 1 118 ? -6.367 11.266 7.43 1 89.06 118 SER A N 1
ATOM 885 C CA . SER A 1 118 ? -6.125 12.117 6.273 1 89.06 118 SER A CA 1
ATOM 886 C C . SER A 1 118 ? -6.992 11.711 5.09 1 89.06 118 SER A C 1
ATOM 888 O O . SER A 1 118 ? -7.52 10.594 5.059 1 89.06 118 SER A O 1
ATOM 890 N N . LYS A 1 119 ? -7.172 12.664 4.215 1 90.69 119 LYS A N 1
ATOM 891 C CA . LYS A 1 119 ? -7.938 12.406 2.998 1 90.69 119 LYS A CA 1
ATOM 892 C C . LYS A 1 119 ? -7.281 11.32 2.15 1 90.69 119 LYS A C 1
ATOM 894 O O . LYS A 1 119 ? -7.965 10.594 1.432 1 90.69 119 LYS A O 1
ATOM 899 N N . ARG A 1 120 ? -6.039 11.102 2.246 1 89.31 120 ARG A N 1
ATOM 900 C CA . ARG A 1 120 ? -5.316 10.07 1.506 1 89.31 120 ARG A CA 1
ATOM 901 C C . ARG A 1 120 ? -5.719 8.68 1.977 1 89.31 120 ARG A C 1
ATOM 903 O O . ARG A 1 120 ? -5.988 7.793 1.159 1 89.31 120 ARG A O 1
ATOM 910 N N . VAL A 1 121 ? -5.77 8.484 3.225 1 91 121 VAL A N 1
ATOM 911 C CA . VAL A 1 121 ? -6.16 7.199 3.793 1 91 121 VAL A CA 1
ATOM 912 C C . VAL A 1 121 ? -7.633 6.926 3.488 1 91 121 VAL A C 1
ATOM 914 O O . VAL A 1 121 ? -8.008 5.797 3.166 1 91 121 VAL A O 1
ATOM 917 N N . ALA A 1 122 ? -8.43 8 3.598 1 93.5 122 ALA A N 1
ATOM 918 C CA . ALA A 1 122 ? -9.844 7.867 3.27 1 93.5 122 ALA A CA 1
ATOM 919 C C . ALA A 1 122 ? -10.031 7.465 1.81 1 93.5 122 ALA A C 1
ATOM 921 O O . ALA A 1 122 ? -10.906 6.648 1.493 1 93.5 122 ALA A O 1
ATOM 922 N N . ALA A 1 123 ? -9.211 8.031 0.984 1 92.44 123 ALA A N 1
ATOM 923 C CA . ALA A 1 123 ? -9.289 7.707 -0.438 1 92.44 123 ALA A CA 1
ATOM 924 C C . ALA A 1 123 ? -8.922 6.246 -0.688 1 92.44 123 ALA A C 1
ATOM 926 O O . ALA A 1 123 ? -9.5 5.602 -1.567 1 92.44 123 ALA A O 1
ATOM 927 N N . MET A 1 124 ? -7.988 5.75 0.015 1 92 124 MET A N 1
ATOM 928 C CA . MET A 1 124 ? -7.633 4.336 -0.09 1 92 124 MET A CA 1
ATOM 929 C C . MET A 1 124 ? -8.805 3.449 0.32 1 92 124 MET A C 1
ATOM 931 O O . MET A 1 124 ? -9.102 2.457 -0.348 1 92 124 MET A O 1
ATOM 935 N N . ALA A 1 125 ? -9.453 3.789 1.366 1 93.5 125 ALA A N 1
ATOM 936 C CA . ALA A 1 125 ? -10.633 3.045 1.813 1 93.5 125 ALA A CA 1
ATOM 937 C C . ALA A 1 125 ? -11.742 3.094 0.768 1 93.5 125 ALA A C 1
ATOM 939 O O . ALA A 1 125 ? -12.438 2.1 0.546 1 93.5 125 ALA A O 1
ATOM 940 N N . ALA A 1 126 ? -11.875 4.246 0.181 1 94.25 126 ALA A N 1
ATOM 941 C CA . ALA A 1 126 ? -12.891 4.402 -0.858 1 94.25 126 ALA A CA 1
ATOM 942 C C . ALA A 1 126 ? -12.602 3.492 -2.047 1 94.25 126 ALA A C 1
ATOM 944 O O . ALA A 1 126 ? -13.523 2.959 -2.668 1 94.25 126 ALA A O 1
ATOM 945 N N . SER A 1 127 ? -11.336 3.32 -2.383 1 95.06 127 SER A N 1
ATOM 946 C CA . SER A 1 127 ? -10.969 2.441 -3.486 1 95.06 127 SER A CA 1
ATOM 947 C C . SER A 1 127 ? -11.344 0.993 -3.188 1 95.06 127 SER A C 1
ATOM 949 O O . SER A 1 127 ? -11.82 0.276 -4.066 1 95.06 127 SER A O 1
ATOM 951 N N . LEU A 1 128 ? -11.148 0.544 -1.985 1 94.88 128 LEU A N 1
ATOM 952 C CA . LEU A 1 128 ? -11.547 -0.798 -1.576 1 94.88 128 LEU A CA 1
ATOM 953 C C . LEU A 1 128 ? -13.07 -0.943 -1.604 1 94.88 128 LEU A C 1
ATOM 955 O O . LEU A 1 128 ? -13.586 -1.994 -1.985 1 94.88 128 LEU A O 1
ATOM 959 N N . ALA A 1 129 ? -13.734 0.127 -1.209 1 94.38 129 ALA A N 1
ATOM 960 C CA . ALA A 1 129 ? -15.195 0.106 -1.217 1 94.38 129 ALA A CA 1
ATOM 961 C C . ALA A 1 129 ? -15.734 -0.002 -2.641 1 94.38 129 ALA A C 1
ATOM 963 O O . ALA A 1 129 ? -16.672 -0.75 -2.896 1 94.38 129 ALA A O 1
ATOM 964 N N . ILE A 1 130 ? -15.141 0.74 -3.525 1 94.62 130 ILE A N 1
ATOM 965 C CA . ILE A 1 130 ? -15.539 0.676 -4.926 1 94.62 130 ILE A CA 1
ATOM 966 C C . ILE A 1 130 ? -15.375 -0.75 -5.449 1 94.62 130 ILE A C 1
ATOM 968 O O . ILE A 1 130 ? -16.281 -1.305 -6.066 1 94.62 130 ILE A O 1
ATOM 972 N N . LEU A 1 131 ? -14.219 -1.308 -5.148 1 95.06 131 LEU A N 1
ATOM 973 C CA . LEU A 1 131 ? -13.961 -2.67 -5.602 1 95.06 131 LEU A CA 1
ATOM 974 C C . LEU A 1 131 ? -14.93 -3.652 -4.957 1 95.06 131 LEU A C 1
ATOM 976 O O . LEU A 1 131 ? -15.367 -4.613 -5.598 1 95.06 131 LEU A O 1
ATOM 980 N N . SER A 1 132 ? -15.273 -3.449 -3.732 1 94.5 132 SER A N 1
ATOM 981 C CA . SER A 1 132 ? -16.234 -4.297 -3.035 1 94.5 132 SER A CA 1
ATOM 982 C C . SER A 1 132 ? -17.609 -4.238 -3.697 1 94.5 132 SER A C 1
ATOM 984 O O . SER A 1 132 ? -18.281 -5.262 -3.842 1 94.5 132 SER A O 1
ATOM 986 N N . TYR A 1 133 ? -18.016 -3.088 -4.133 1 94.25 133 TYR A N 1
ATOM 987 C CA . TYR A 1 133 ? -19.312 -2.949 -4.801 1 94.25 133 TYR A CA 1
ATOM 988 C C . TYR A 1 133 ? -19.266 -3.59 -6.184 1 94.25 133 TYR A C 1
ATOM 990 O O . TYR A 1 133 ? -20.25 -4.195 -6.617 1 94.25 133 TYR A O 1
ATOM 998 N N . ILE A 1 134 ? -18.172 -3.438 -6.848 1 95.56 134 ILE A N 1
ATOM 999 C CA . ILE A 1 134 ? -18.031 -4.086 -8.148 1 95.56 134 ILE A CA 1
ATOM 1000 C C . ILE A 1 134 ? -18.156 -5.598 -7.988 1 95.56 134 ILE A C 1
ATOM 1002 O O . ILE A 1 134 ? -18.938 -6.238 -8.711 1 95.56 134 ILE A O 1
ATOM 1006 N N . ALA A 1 135 ? -17.453 -6.066 -7.039 1 94.81 135 ALA A N 1
ATOM 1007 C CA . ALA A 1 135 ? -17.484 -7.508 -6.812 1 94.81 135 ALA A CA 1
ATOM 1008 C C . ALA A 1 135 ? -18.859 -7.961 -6.332 1 94.81 135 ALA A C 1
ATOM 1010 O O . ALA A 1 135 ? -19.312 -9.062 -6.668 1 94.81 135 ALA A O 1
ATOM 1011 N N . THR A 1 136 ? -19.5 -7.133 -5.527 1 94.25 136 THR A N 1
ATOM 1012 C CA . THR A 1 136 ? -20.844 -7.457 -5.062 1 94.25 136 THR A CA 1
ATOM 1013 C C . THR A 1 136 ? -21.797 -7.641 -6.242 1 94.25 136 THR A C 1
ATOM 1015 O O . THR A 1 136 ? -22.5 -8.648 -6.328 1 94.25 136 THR A O 1
ATOM 1018 N N . GLY A 1 137 ? -21.766 -6.727 -7.152 1 95.69 137 GLY A N 1
ATOM 1019 C CA . GLY A 1 137 ? -22.641 -6.816 -8.305 1 95.69 137 GLY A CA 1
ATOM 1020 C C . GLY A 1 137 ? -22.344 -8.016 -9.188 1 95.69 137 GLY A C 1
ATOM 1021 O O . GLY A 1 137 ? -23.25 -8.719 -9.617 1 95.69 137 GLY A O 1
ATOM 1022 N N . VAL A 1 138 ? -21.109 -8.273 -9.375 1 97.19 138 VAL A N 1
ATOM 1023 C CA . VAL A 1 138 ? -20.688 -9.32 -10.305 1 97.19 138 VAL A CA 1
ATOM 1024 C C . VAL A 1 138 ? -20.969 -10.695 -9.695 1 97.19 138 VAL A C 1
ATOM 1026 O O . VAL A 1 138 ? -21.5 -11.578 -10.375 1 97.19 138 VAL A O 1
ATOM 1029 N N . VAL A 1 139 ? -20.641 -10.875 -8.406 1 96.12 139 VAL A N 1
ATOM 1030 C CA . VAL A 1 139 ? -20.859 -12.148 -7.738 1 96.12 139 VAL A CA 1
ATOM 1031 C C . VAL A 1 139 ? -22.359 -12.422 -7.625 1 96.12 139 VAL A C 1
ATOM 1033 O O . VAL A 1 139 ? -22.812 -13.539 -7.887 1 96.12 139 VAL A O 1
ATOM 1036 N N . SER A 1 140 ? -23.109 -11.406 -7.277 1 96.25 140 SER A N 1
ATOM 1037 C CA . SER A 1 140 ? -24.562 -11.555 -7.184 1 96.25 140 SER A CA 1
ATOM 1038 C C . SER A 1 140 ? -25.172 -11.844 -8.547 1 96.25 140 SER A C 1
ATOM 1040 O O . SER A 1 140 ? -26.016 -12.734 -8.68 1 96.25 140 SER A O 1
ATOM 1042 N N . GLY A 1 141 ? -24.734 -11.109 -9.516 1 97 141 GLY A N 1
ATOM 1043 C CA . GLY A 1 141 ? -25.25 -11.328 -10.859 1 97 141 GLY A CA 1
ATOM 1044 C C . GLY A 1 141 ? -24.953 -12.711 -11.398 1 97 141 GLY A C 1
ATOM 1045 O O . GLY A 1 141 ? -25.828 -13.383 -11.945 1 97 141 GLY A O 1
ATOM 1046 N N . THR A 1 142 ? -23.75 -13.141 -11.258 1 96.75 142 THR A N 1
ATOM 1047 C CA . THR A 1 142 ? -23.328 -14.445 -11.75 1 96.75 142 THR A CA 1
ATOM 1048 C C . THR A 1 142 ? -24.047 -15.562 -10.984 1 96.75 142 THR A C 1
ATOM 1050 O O . THR A 1 142 ? -24.484 -16.547 -11.578 1 96.75 142 THR A O 1
ATOM 1053 N N . SER A 1 143 ? -24.172 -15.422 -9.648 1 96.06 143 SER A N 1
ATOM 1054 C CA . SER A 1 143 ? -24.875 -16.422 -8.844 1 96.06 143 SER A CA 1
ATOM 1055 C C . SER A 1 143 ? -26.359 -16.484 -9.211 1 96.06 143 SER A C 1
ATOM 1057 O O . SER A 1 143 ? -26.938 -17.578 -9.25 1 96.06 143 SER A O 1
ATOM 1059 N N . ALA A 1 144 ? -26.938 -15.32 -9.469 1 96.75 144 ALA A N 1
ATOM 1060 C CA . ALA A 1 144 ? -28.344 -15.289 -9.898 1 96.75 144 ALA A CA 1
ATOM 1061 C C . ALA A 1 144 ? -28.531 -16.094 -11.172 1 96.75 144 ALA A C 1
ATOM 1063 O O . ALA A 1 144 ? -29.453 -16.922 -11.266 1 96.75 144 ALA A O 1
ATOM 1064 N N . CYS A 1 145 ? -27.672 -15.938 -12.094 1 96.38 145 CYS A N 1
ATOM 1065 C CA . CYS A 1 145 ? -27.781 -16.625 -13.375 1 96.38 145 CYS A CA 1
ATOM 1066 C C . CYS A 1 145 ? -27.484 -18.109 -13.211 1 96.38 145 CYS A C 1
ATOM 1068 O O . CYS A 1 145 ? -28.094 -18.938 -13.906 1 96.38 145 CYS A O 1
ATOM 1070 N N . ASN A 1 146 ? -26.594 -18.516 -12.32 1 94.88 146 ASN A N 1
ATOM 1071 C CA . ASN A 1 146 ? -26.344 -19.922 -12.039 1 94.88 146 ASN A CA 1
ATOM 1072 C C . ASN A 1 146 ? -27.594 -20.625 -11.531 1 94.88 146 ASN A C 1
ATOM 1074 O O . ASN A 1 146 ? -27.891 -21.75 -11.945 1 94.88 146 ASN A O 1
ATOM 1078 N N . TYR A 1 147 ? -28.312 -19.969 -10.641 1 95.25 147 TYR A N 1
ATOM 1079 C CA . TYR A 1 147 ? -29.531 -20.562 -10.094 1 95.25 147 TYR A CA 1
ATOM 1080 C C . TYR A 1 147 ? -30.594 -20.703 -11.172 1 95.25 147 TYR A C 1
ATOM 1082 O O . TYR A 1 147 ? -31.375 -21.672 -11.172 1 95.25 147 TYR A O 1
ATOM 1090 N N . LEU A 1 148 ? -30.547 -19.828 -12.086 1 92.62 148 LEU A N 1
ATOM 1091 C CA . LEU A 1 148 ? -31.562 -19.844 -13.141 1 92.62 148 LEU A CA 1
ATOM 1092 C C . LEU A 1 148 ? -31.219 -20.906 -14.188 1 92.62 148 LEU A C 1
ATOM 1094 O O . LEU A 1 148 ? -32.125 -21.438 -14.852 1 92.62 148 LEU A O 1
ATOM 1098 N N . THR A 1 149 ? -29.953 -21.219 -14.391 1 88.19 149 THR A N 1
ATOM 1099 C CA . THR A 1 149 ? -29.5 -22.156 -15.414 1 88.19 149 THR A CA 1
ATOM 1100 C C . THR A 1 149 ? -30.047 -23.562 -15.133 1 88.19 149 THR A C 1
ATOM 1102 O O . THR A 1 149 ? -30.141 -24.375 -16.047 1 88.19 149 THR A O 1
ATOM 1105 N N . SER A 1 150 ? -30.422 -23.844 -13.93 1 77.75 150 SER A N 1
ATOM 1106 C CA . SER A 1 150 ? -31 -25.141 -13.602 1 77.75 150 SER A CA 1
ATOM 1107 C C . SER A 1 150 ? -32.344 -25.344 -14.328 1 77.75 150 SER A C 1
ATOM 1109 O O . SER A 1 150 ? -32.75 -26.484 -14.562 1 77.75 150 SER A O 1
ATOM 1111 N N . HIS A 1 151 ? -32.875 -24.281 -14.789 1 82.62 151 HIS A N 1
ATOM 1112 C CA . HIS A 1 151 ? -34.188 -24.406 -15.414 1 82.62 151 HIS A CA 1
ATOM 1113 C C . HIS A 1 151 ? -34.188 -23.859 -16.844 1 82.62 151 HIS A C 1
ATOM 1115 O O . HIS A 1 151 ? -35.094 -24.109 -17.609 1 82.62 151 HIS A O 1
ATOM 1121 N N . VAL A 1 152 ? -33.156 -23.109 -17.078 1 83.75 152 VAL A N 1
ATOM 1122 C CA . VAL A 1 152 ? -33 -22.609 -18.438 1 83.75 152 VAL A CA 1
ATOM 1123 C C . VAL A 1 152 ? -31.703 -23.156 -19.047 1 83.75 152 VAL A C 1
ATOM 1125 O O . VAL A 1 152 ? -30.656 -22.5 -19 1 83.75 152 VAL A O 1
ATOM 1128 N N . LEU A 1 153 ? -31.719 -24.281 -19.578 1 73.94 153 LEU A N 1
ATOM 1129 C CA . LEU A 1 153 ? -30.547 -25.078 -19.953 1 73.94 153 LEU A CA 1
ATOM 1130 C C . LEU A 1 153 ? -29.734 -24.359 -21.016 1 73.94 153 LEU A C 1
ATOM 1132 O O . LEU A 1 153 ? -28.5 -24.484 -21.047 1 73.94 153 LEU A O 1
ATOM 1136 N N . SER A 1 154 ? -30.234 -23.562 -21.828 1 78.19 154 SER A N 1
ATOM 1137 C CA . SER A 1 154 ? -29.484 -22.984 -22.938 1 78.19 154 SER A CA 1
ATOM 1138 C C . SER A 1 154 ? -28.812 -21.672 -22.516 1 78.19 154 SER A C 1
ATOM 1140 O O . SER A 1 154 ? -28.047 -21.094 -23.297 1 78.19 154 SER A O 1
ATOM 1142 N N . MET A 1 155 ? -28.828 -21.453 -21.281 1 86.56 155 MET A N 1
ATOM 1143 C CA . MET A 1 155 ? -28.344 -20.125 -20.875 1 86.56 155 MET A CA 1
ATOM 1144 C C . MET A 1 155 ? -26.859 -20.188 -20.516 1 86.56 155 MET A C 1
ATOM 1146 O O . MET A 1 155 ? -26.453 -21 -19.688 1 86.56 155 MET A O 1
ATOM 1150 N N . GLU A 1 156 ? -26.094 -19.344 -21.281 1 93 156 GLU A N 1
ATOM 1151 C CA . GLU A 1 156 ? -24.672 -19.188 -20.938 1 93 156 GLU A CA 1
ATOM 1152 C C . GLU A 1 156 ? -24.484 -18.172 -19.812 1 93 156 GLU A C 1
ATOM 1154 O O . GLU A 1 156 ? -25.078 -17.094 -19.844 1 93 156 GLU A O 1
ATOM 1159 N N . ILE A 1 157 ? -23.75 -18.531 -18.875 1 94.06 157 ILE A N 1
ATOM 1160 C CA . ILE A 1 157 ? -23.609 -17.781 -17.625 1 94.06 157 ILE A CA 1
ATOM 1161 C C . ILE A 1 157 ? -23.031 -16.406 -17.922 1 94.06 157 ILE A C 1
ATOM 1163 O O . ILE A 1 157 ? -23.531 -15.391 -17.422 1 94.06 157 ILE A O 1
ATOM 1167 N N . VAL A 1 158 ? -21.984 -16.281 -18.797 1 96 158 VAL A N 1
ATOM 1168 C CA . VAL A 1 158 ? -21.25 -15.031 -19 1 96 158 VAL A CA 1
ATOM 1169 C C . VAL A 1 158 ? -22.156 -14.016 -19.703 1 96 158 VAL A C 1
ATOM 1171 O O . VAL A 1 158 ? -22.406 -12.93 -19.156 1 96 158 VAL A O 1
ATOM 1174 N N . PRO A 1 159 ? -22.781 -14.336 -20.859 1 96.25 159 PRO A N 1
ATOM 1175 C CA . PRO A 1 159 ? -23.672 -13.359 -21.484 1 96.25 159 PRO A CA 1
ATOM 1176 C C . PRO A 1 159 ? -24.906 -13.055 -20.641 1 96.25 159 PRO A C 1
ATOM 1178 O O . PRO A 1 159 ? -25.406 -11.93 -20.656 1 96.25 159 PRO A O 1
ATOM 1181 N N . ALA A 1 160 ? -25.406 -14.047 -19.953 1 96.38 160 ALA A N 1
ATOM 1182 C CA . ALA A 1 160 ? -26.578 -13.82 -19.094 1 96.38 160 ALA A CA 1
ATOM 1183 C C . ALA A 1 160 ? -26.25 -12.836 -17.969 1 96.38 160 ALA A C 1
ATOM 1185 O O . ALA A 1 160 ? -27.047 -11.961 -17.656 1 96.38 160 ALA A O 1
ATOM 1186 N N . THR A 1 161 ? -25.109 -13.047 -17.328 1 97.5 161 THR A N 1
ATOM 1187 C CA . THR A 1 161 ? -24.688 -12.141 -16.266 1 97.5 161 THR A CA 1
ATOM 1188 C C . THR A 1 161 ? -24.5 -10.727 -16.797 1 97.5 161 THR A C 1
ATOM 1190 O O . THR A 1 161 ? -24.938 -9.758 -16.156 1 97.5 161 THR A O 1
ATOM 1193 N N . ILE A 1 162 ? -23.875 -10.586 -17.953 1 97.94 162 ILE A N 1
ATOM 1194 C CA . ILE A 1 162 ? -23.672 -9.281 -18.578 1 97.94 162 ILE A CA 1
ATOM 1195 C C . ILE A 1 162 ? -25.031 -8.648 -18.891 1 97.94 162 ILE A C 1
ATOM 1197 O O . ILE A 1 162 ? -25.219 -7.445 -18.688 1 97.94 162 ILE A O 1
ATOM 1201 N N . GLY A 1 163 ? -25.875 -9.523 -19.422 1 97.56 163 GLY A N 1
ATOM 1202 C CA . GLY A 1 163 ? -27.219 -9.047 -19.688 1 97.56 163 GLY A CA 1
ATOM 1203 C C . GLY A 1 163 ? -27.938 -8.523 -18.453 1 97.56 163 GLY A C 1
ATOM 1204 O O . GLY A 1 163 ? -28.594 -7.484 -18.5 1 97.56 163 GLY A O 1
ATOM 1205 N N . LEU A 1 164 ? -27.812 -9.203 -17.375 1 97.38 164 LEU A N 1
ATOM 1206 C CA . LEU A 1 164 ? -28.438 -8.789 -16.125 1 97.38 164 LEU A CA 1
ATOM 1207 C C . LEU A 1 164 ? -27.828 -7.477 -15.633 1 97.38 164 LEU A C 1
ATOM 1209 O O . LEU A 1 164 ? -28.547 -6.582 -15.188 1 97.38 164 LEU A O 1
ATOM 1213 N N . LEU A 1 165 ? -26.469 -7.371 -15.641 1 98.06 165 LEU A N 1
ATOM 1214 C CA . LEU A 1 165 ? -25.797 -6.137 -15.266 1 98.06 165 LEU A CA 1
ATOM 1215 C C . LEU A 1 165 ? -26.25 -4.973 -16.141 1 98.06 165 LEU A C 1
ATOM 1217 O O . LEU A 1 165 ? -26.438 -3.859 -15.641 1 98.06 165 LEU A O 1
ATOM 1221 N N . PHE A 1 166 ? -26.453 -5.27 -17.391 1 98.06 166 PHE A N 1
ATOM 1222 C CA . PHE A 1 166 ? -26.891 -4.242 -18.328 1 98.06 166 PHE A CA 1
ATOM 1223 C C . PHE A 1 166 ? -28.312 -3.793 -18.016 1 98.06 166 PHE A C 1
ATOM 1225 O O . PHE A 1 166 ? -28.625 -2.6 -18.062 1 98.06 166 PHE A O 1
ATOM 1232 N N . LEU A 1 167 ? -29.125 -4.73 -17.734 1 96.81 167 LEU A N 1
ATOM 1233 C CA . LEU A 1 167 ? -30.5 -4.414 -17.375 1 96.81 167 LEU A CA 1
ATOM 1234 C C . LEU A 1 167 ? -30.562 -3.455 -16.188 1 96.81 167 LEU A C 1
ATOM 1236 O O . LEU A 1 167 ? -31.281 -2.453 -16.234 1 96.81 167 LEU A O 1
ATOM 1240 N N . PHE A 1 168 ? -29.812 -3.693 -15.227 1 95.56 168 PHE A N 1
ATOM 1241 C CA . PHE A 1 168 ? -29.844 -2.854 -14.031 1 95.56 168 PHE A CA 1
ATOM 1242 C C . PHE A 1 168 ? -29.109 -1.539 -14.281 1 95.56 168 PHE A C 1
ATOM 1244 O O . PHE A 1 168 ? -29.406 -0.526 -13.648 1 95.56 168 PHE A O 1
ATOM 1251 N N . ALA A 1 169 ? -28.125 -1.56 -15.164 1 96.31 169 ALA A N 1
ATOM 1252 C CA . ALA A 1 169 ? -27.531 -0.293 -15.594 1 96.31 169 ALA A CA 1
ATOM 1253 C C . ALA A 1 169 ? -28.578 0.614 -16.234 1 96.31 169 ALA A C 1
ATOM 1255 O O . ALA A 1 169 ? -28.672 1.801 -15.898 1 96.31 169 ALA A O 1
ATOM 1256 N N . MET A 1 170 ? -29.422 0.002 -17.031 1 95.12 170 MET A N 1
ATOM 1257 C CA . MET A 1 170 ? -30.484 0.755 -17.703 1 95.12 170 MET A CA 1
ATOM 1258 C C . MET A 1 170 ? -31.516 1.247 -16.703 1 95.12 170 MET A C 1
ATOM 1260 O O . MET A 1 170 ? -31.969 2.391 -16.781 1 95.12 170 MET A O 1
ATOM 1264 N N . LEU A 1 171 ? -31.812 0.417 -15.805 1 91.81 171 LEU A N 1
ATOM 1265 C CA . LEU A 1 171 ? -32.781 0.802 -14.773 1 91.81 171 LEU A CA 1
ATOM 1266 C C . LEU A 1 171 ? -32.219 1.931 -13.914 1 91.81 171 LEU A C 1
ATOM 1268 O O . LEU A 1 171 ? -32.969 2.842 -13.531 1 91.81 171 LEU A O 1
ATOM 1272 N N . SER A 1 172 ? -30.953 1.852 -13.625 1 91.81 172 SER A N 1
ATOM 1273 C CA . SER A 1 172 ? -30.312 2.893 -12.828 1 91.81 172 SER A CA 1
ATOM 1274 C C . SER A 1 172 ? -30.266 4.215 -13.586 1 91.81 172 SER A C 1
ATOM 1276 O O . SER A 1 172 ? -30.422 5.281 -12.992 1 91.81 172 SER A O 1
ATOM 1278 N N . VAL A 1 173 ? -30.125 4.141 -14.867 1 91.81 173 VAL A N 1
ATOM 1279 C CA . VAL A 1 173 ? -30.078 5.344 -15.688 1 91.81 173 VAL A CA 1
ATOM 1280 C C . VAL A 1 173 ? -31.453 5.984 -15.766 1 91.81 173 VAL A C 1
ATOM 1282 O O . VAL A 1 173 ? -31.578 7.211 -15.797 1 91.81 173 VAL A O 1
ATOM 1285 N N . VAL A 1 174 ? -32.438 5.195 -15.797 1 89.38 174 VAL A N 1
ATOM 1286 C CA . VAL A 1 174 ? -33.812 5.695 -15.875 1 89.38 174 VAL A CA 1
ATOM 1287 C C . VAL A 1 174 ? -34.219 6.289 -14.531 1 89.38 174 VAL A C 1
ATOM 1289 O O . VAL A 1 174 ? -35.156 7.086 -14.461 1 89.38 174 VAL A O 1
ATOM 1292 N N . GLY A 1 175 ? -33.5 6.031 -13.508 1 79.06 175 GLY A N 1
ATOM 1293 C CA . GLY A 1 175 ? -33.719 6.672 -12.219 1 79.06 175 GLY A CA 1
ATOM 1294 C C . GLY A 1 175 ? -34.438 5.773 -11.227 1 79.06 175 GLY A C 1
ATOM 1295 O O . GLY A 1 175 ? -34.969 6.254 -10.234 1 79.06 175 GLY A O 1
ATOM 1296 N N . ILE A 1 176 ? -34.562 4.578 -11.602 1 67.25 176 ILE A N 1
ATOM 1297 C CA . ILE A 1 176 ? -35.188 3.666 -10.648 1 67.25 176 ILE A CA 1
ATOM 1298 C C . ILE A 1 176 ? -34.281 3.484 -9.43 1 67.25 176 ILE A C 1
ATOM 1300 O O . ILE A 1 176 ? -33.094 3.18 -9.57 1 67.25 176 ILE A O 1
ATOM 1304 N N . THR A 1 177 ? -34.875 4.047 -8.312 1 66.44 177 THR A N 1
ATOM 1305 C CA . THR A 1 177 ? -34.156 3.854 -7.07 1 66.44 177 THR A CA 1
ATOM 1306 C C . THR A 1 177 ? -34.75 2.715 -6.254 1 66.44 177 THR A C 1
ATOM 1308 O O . THR A 1 177 ? -35.812 2.199 -6.59 1 66.44 177 THR A O 1
ATOM 1311 N N . GLU A 1 178 ? -33.969 2.17 -5.398 1 64.31 178 GLU A N 1
ATOM 1312 C CA . GLU A 1 178 ? -34.406 1.085 -4.523 1 64.31 178 GLU A CA 1
ATOM 1313 C C . GLU A 1 178 ? -35.625 1.494 -3.697 1 64.31 178 GLU A C 1
ATOM 1315 O O . GLU A 1 178 ? -35.562 2.441 -2.91 1 64.31 178 GLU A O 1
ATOM 1320 N N . SER A 1 179 ? -36.812 0.959 -4.156 1 77.69 179 SER A N 1
ATOM 1321 C CA . SER A 1 179 ? -38 1.145 -3.357 1 77.69 179 SER A CA 1
ATOM 1322 C C . SER A 1 179 ? -37.969 0.316 -2.078 1 77.69 179 SER A C 1
ATOM 1324 O O . SER A 1 179 ? -37.75 -0.9 -2.127 1 77.69 179 SER A O 1
ATOM 1326 N N . ALA A 1 180 ? -38.125 1.039 -0.983 1 84.88 180 ALA A N 1
ATOM 1327 C CA . ALA A 1 180 ? -38.094 0.362 0.31 1 84.88 180 ALA A CA 1
ATOM 1328 C C . ALA A 1 180 ? -39.188 -0.68 0.423 1 84.88 180 ALA A C 1
ATOM 1330 O O . ALA A 1 180 ? -39 -1.737 1.027 1 84.88 180 ALA A O 1
ATOM 1331 N N . VAL A 1 181 ? -40.219 -0.442 -0.225 1 89.62 181 VAL A N 1
ATOM 1332 C CA . VAL A 1 181 ? -41.344 -1.349 -0.139 1 89.62 181 VAL A CA 1
ATOM 1333 C C . VAL A 1 181 ? -41.094 -2.598 -0.975 1 89.62 181 VAL A C 1
ATOM 1335 O O . VAL A 1 181 ? -41.344 -3.719 -0.535 1 89.62 181 VAL A O 1
ATOM 1338 N N . VAL A 1 182 ? -40.594 -2.369 -2.104 1 89.88 182 VAL A N 1
ATOM 1339 C CA . VAL A 1 182 ? -40.25 -3.508 -2.951 1 89.88 182 VAL A CA 1
ATOM 1340 C C . VAL A 1 182 ? -39.188 -4.352 -2.275 1 89.88 182 VAL A C 1
ATOM 1342 O O . VAL A 1 182 ? -39.25 -5.582 -2.295 1 89.88 182 VAL A O 1
ATOM 1345 N N . ALA A 1 183 ? -38.281 -3.672 -1.655 1 90.62 183 ALA A N 1
ATOM 1346 C CA . ALA A 1 183 ? -37.219 -4.371 -0.928 1 90.62 183 ALA A CA 1
ATOM 1347 C C . ALA A 1 183 ? -37.812 -5.215 0.204 1 90.62 183 ALA A C 1
ATOM 1349 O O . ALA A 1 183 ? -37.344 -6.336 0.448 1 90.62 183 ALA A O 1
ATOM 1350 N N . LEU A 1 184 ? -38.781 -4.664 0.866 1 94.44 184 LEU A N 1
ATOM 1351 C CA . LEU A 1 184 ? -39.406 -5.379 1.971 1 94.44 184 LEU A CA 1
ATOM 1352 C C . LEU A 1 184 ? -40.156 -6.625 1.47 1 94.44 184 LEU A C 1
ATOM 1354 O O . LEU A 1 184 ? -40.062 -7.688 2.09 1 94.44 184 LEU A O 1
ATOM 1358 N N . VAL A 1 185 ? -40.781 -6.504 0.375 1 95.25 185 VAL A N 1
ATOM 1359 C CA . VAL A 1 185 ? -41.5 -7.637 -0.195 1 95.25 185 VAL A CA 1
ATOM 1360 C C . VAL A 1 185 ? -40.531 -8.742 -0.582 1 95.25 185 VAL A C 1
ATOM 1362 O O . VAL A 1 185 ? -40.75 -9.914 -0.286 1 95.25 185 VAL A O 1
ATOM 1365 N N . ILE A 1 186 ? -39.5 -8.352 -1.193 1 95.12 186 ILE A N 1
ATOM 1366 C CA . ILE A 1 186 ? -38.469 -9.312 -1.604 1 95.12 186 ILE A CA 1
ATOM 1367 C C . ILE A 1 186 ? -37.875 -9.961 -0.371 1 95.12 186 ILE A C 1
ATOM 1369 O O . ILE A 1 186 ? -37.656 -11.18 -0.348 1 95.12 186 ILE A O 1
ATOM 1373 N N . PHE A 1 187 ? -37.656 -9.195 0.64 1 95.94 187 PHE A N 1
ATOM 1374 C CA . PHE A 1 187 ? -37.031 -9.672 1.873 1 95.94 187 PHE A CA 1
ATOM 1375 C C . PHE A 1 187 ? -37.938 -10.719 2.545 1 95.94 187 PHE A C 1
ATOM 1377 O O . PHE A 1 187 ? -37.438 -11.773 2.959 1 95.94 187 PHE A O 1
ATOM 1384 N N . ILE A 1 188 ? -39.156 -10.406 2.629 1 96.75 188 ILE A N 1
ATOM 1385 C CA . ILE A 1 188 ? -40.094 -11.32 3.273 1 96.75 188 ILE A CA 1
ATOM 1386 C C . ILE A 1 188 ? -40.219 -12.602 2.459 1 96.75 188 ILE A C 1
ATOM 1388 O O . ILE A 1 188 ? -40.219 -13.703 3.018 1 96.75 188 ILE A O 1
ATOM 1392 N N . ALA A 1 189 ? -40.281 -12.445 1.199 1 97.25 189 ALA A N 1
ATOM 1393 C CA . ALA A 1 189 ? -40.375 -13.617 0.325 1 97.25 189 ALA A CA 1
ATOM 1394 C C . ALA A 1 189 ? -39.125 -14.492 0.461 1 97.25 189 ALA A C 1
ATOM 1396 O O . ALA A 1 189 ? -39.219 -15.719 0.544 1 97.25 189 ALA A O 1
ATOM 1397 N N . HIS A 1 190 ? -38.031 -13.898 0.469 1 97.69 190 HIS A N 1
ATOM 1398 C CA . HIS A 1 190 ? -36.781 -14.617 0.578 1 97.69 190 HIS A CA 1
ATOM 1399 C C . HIS A 1 190 ? -36.656 -15.312 1.93 1 97.69 190 HIS A C 1
ATOM 1401 O O . HIS A 1 190 ? -36.312 -16.5 1.996 1 97.69 190 HIS A O 1
ATOM 1407 N N . ALA A 1 191 ? -36.938 -14.609 3.02 1 97.38 191 ALA A N 1
ATOM 1408 C CA . ALA A 1 191 ? -36.875 -15.18 4.363 1 97.38 191 ALA A CA 1
ATOM 1409 C C . ALA A 1 191 ? -37.844 -16.344 4.516 1 97.38 191 ALA A C 1
ATOM 1411 O O . ALA A 1 191 ? -37.5 -17.344 5.16 1 97.38 191 ALA A O 1
ATOM 1412 N N . THR A 1 192 ? -38.938 -16.188 3.904 1 97.94 192 THR A N 1
ATOM 1413 C CA . THR A 1 192 ? -39.938 -17.25 3.967 1 97.94 192 THR A CA 1
ATOM 1414 C C . THR A 1 192 ? -39.469 -18.469 3.193 1 97.94 192 THR A C 1
ATOM 1416 O O . THR A 1 192 ? -39.594 -19.609 3.666 1 97.94 192 THR A O 1
ATOM 1419 N N . THR A 1 193 ? -38.938 -18.219 2.039 1 98.12 193 THR A N 1
ATOM 1420 C CA . THR A 1 193 ? -38.438 -19.312 1.231 1 98.12 193 THR A CA 1
ATOM 1421 C C . THR A 1 193 ? -37.344 -20.078 1.981 1 98.12 193 THR A C 1
ATOM 1423 O O . THR A 1 193 ? -37.344 -21.312 1.99 1 98.12 193 THR A O 1
ATOM 1426 N N . LEU A 1 194 ? -36.438 -19.375 2.623 1 98.06 194 LEU A N 1
ATOM 1427 C CA . LEU A 1 194 ? -35.375 -20 3.383 1 98.06 194 LEU A CA 1
ATOM 1428 C C . LEU A 1 194 ? -35.906 -20.781 4.566 1 98.06 194 LEU A C 1
ATOM 1430 O O . LEU A 1 194 ? -35.469 -21.891 4.844 1 98.06 194 LEU A O 1
ATOM 1434 N N . ALA A 1 195 ? -36.906 -20.219 5.227 1 98.19 195 ALA A N 1
ATOM 1435 C CA . ALA A 1 195 ? -37.5 -20.875 6.383 1 98.19 195 ALA A CA 1
ATOM 1436 C C . ALA A 1 195 ? -38.188 -22.172 5.98 1 98.19 195 ALA A C 1
ATOM 1438 O O . ALA A 1 195 ? -38.062 -23.203 6.656 1 98.19 195 ALA A O 1
ATOM 1439 N N . VAL A 1 196 ? -38.875 -22.125 4.898 1 98.44 196 VAL A N 1
ATOM 1440 C CA . VAL A 1 196 ? -39.594 -23.312 4.41 1 98.44 196 VAL A CA 1
ATOM 1441 C C . VAL A 1 196 ? -38.594 -24.375 3.99 1 98.44 196 VAL A C 1
ATOM 1443 O O . VAL A 1 196 ? -38.75 -25.562 4.301 1 98.44 196 VAL A O 1
ATOM 1446 N N . LEU A 1 197 ? -37.594 -23.953 3.266 1 98.25 197 LEU A N 1
ATOM 1447 C CA . LEU A 1 197 ? -36.562 -24.891 2.846 1 98.25 197 LEU A CA 1
ATOM 1448 C C . LEU A 1 197 ? -35.906 -25.547 4.055 1 98.25 197 LEU A C 1
ATOM 1450 O O . LEU A 1 197 ? -35.656 -26.766 4.051 1 98.25 197 LEU A O 1
ATOM 1454 N N . CYS A 1 198 ? -35.625 -24.797 5.129 1 98.31 198 CYS A N 1
ATOM 1455 C CA . CYS A 1 198 ? -35 -25.328 6.336 1 98.31 198 CYS A CA 1
ATOM 1456 C C . CYS A 1 198 ? -35.938 -26.328 7.027 1 98.31 198 CYS A C 1
ATOM 1458 O O . CYS A 1 198 ? -35.469 -27.391 7.457 1 98.31 198 CYS A O 1
ATOM 1460 N N . LEU A 1 199 ? -37.188 -26 7.074 1 98.31 199 LEU A N 1
ATOM 1461 C CA . LEU A 1 199 ? -38.156 -26.891 7.727 1 98.31 199 LEU A CA 1
ATOM 1462 C C . LEU A 1 199 ? -38.281 -28.203 6.969 1 98.31 199 LEU A C 1
ATOM 1464 O O . LEU A 1 199 ? -38.281 -29.281 7.578 1 98.31 199 LEU A O 1
ATOM 1468 N N . LEU A 1 200 ? -38.406 -28.125 5.68 1 98.38 200 LEU A N 1
ATOM 1469 C CA . LEU A 1 200 ? -38.531 -29.328 4.863 1 98.38 200 LEU A CA 1
ATOM 1470 C C . LEU A 1 200 ? -37.25 -30.156 4.934 1 98.38 200 LEU A C 1
ATOM 1472 O O . LEU A 1 200 ? -37.312 -31.391 4.918 1 98.38 200 LEU A O 1
ATOM 1476 N N . SER A 1 201 ? -36.188 -29.484 4.984 1 98.56 201 SER A N 1
ATOM 1477 C CA . SER A 1 201 ? -34.906 -30.188 5.098 1 98.56 201 SER A CA 1
ATOM 1478 C C . SER A 1 201 ? -34.781 -30.891 6.445 1 98.56 201 SER A C 1
ATOM 1480 O O . SER A 1 201 ? -34.219 -31.984 6.523 1 98.56 201 SER A O 1
ATOM 1482 N N . MET A 1 202 ? -35.25 -30.25 7.488 1 98.19 202 MET A N 1
ATOM 1483 C CA . MET A 1 202 ? -35.25 -30.875 8.805 1 98.19 202 MET A CA 1
ATOM 1484 C C . MET A 1 202 ? -36.094 -32.156 8.82 1 98.19 202 MET A C 1
ATOM 1486 O O . MET A 1 202 ? -35.688 -33.156 9.383 1 98.19 202 MET A O 1
ATOM 1490 N N . VAL A 1 203 ? -37.219 -32.094 8.219 1 98.12 203 VAL A N 1
ATOM 1491 C CA . VAL A 1 203 ? -38.094 -33.219 8.141 1 98.12 203 VAL A CA 1
ATOM 1492 C C . VAL A 1 203 ? -37.438 -34.344 7.34 1 98.12 203 VAL A C 1
ATOM 1494 O O . VAL A 1 203 ? -37.5 -35.531 7.723 1 98.12 203 VAL A O 1
ATOM 1497 N N . TYR A 1 204 ? -36.844 -33.969 6.266 1 98.25 204 TYR A N 1
ATOM 1498 C CA . TYR A 1 204 ? -36.156 -34.938 5.422 1 98.25 204 TYR A CA 1
ATOM 1499 C C . TYR A 1 204 ? -35.031 -35.656 6.191 1 98.25 204 TYR A C 1
ATOM 1501 O O . TYR A 1 204 ? -34.875 -36.875 6.105 1 98.25 204 TYR A O 1
ATOM 1509 N N . VAL A 1 205 ? -34.25 -34.938 6.949 1 98.19 205 VAL A N 1
ATOM 1510 C CA . VAL A 1 205 ? -33.094 -35.469 7.688 1 98.19 205 VAL A CA 1
ATOM 1511 C C . VAL A 1 205 ? -33.594 -36.469 8.734 1 98.19 205 VAL A C 1
ATOM 1513 O O . VAL A 1 205 ? -32.969 -37.5 8.945 1 98.19 205 VAL A O 1
ATOM 1516 N N . VAL A 1 206 ? -34.75 -36.156 9.328 1 97.5 206 VAL A N 1
ATOM 1517 C CA . VAL A 1 206 ? -35.312 -37.031 10.344 1 97.5 206 VAL A CA 1
ATOM 1518 C C . VAL A 1 206 ? -35.844 -38.281 9.68 1 97.5 206 VAL A C 1
ATOM 1520 O O . VAL A 1 206 ? -35.656 -39.406 10.188 1 97.5 206 VAL A O 1
ATOM 1523 N N . LYS A 1 207 ? -36.5 -38.125 8.578 1 97.5 207 LYS A N 1
ATOM 1524 C CA . LYS A 1 207 ? -37.062 -39.281 7.852 1 97.5 207 LYS A CA 1
ATOM 1525 C C . LYS A 1 207 ? -35.938 -40.188 7.309 1 97.5 207 LYS A C 1
ATOM 1527 O O . LYS A 1 207 ? -36.156 -41.375 7.176 1 97.5 207 LYS A O 1
ATOM 1532 N N . ASP A 1 208 ? -34.875 -39.562 6.953 1 96.5 208 ASP A N 1
ATOM 1533 C CA . ASP A 1 208 ? -33.719 -40.281 6.445 1 96.5 208 ASP A CA 1
ATOM 1534 C C . ASP A 1 208 ? -32.938 -40.938 7.59 1 96.5 208 ASP A C 1
ATOM 1536 O O . ASP A 1 208 ? -31.844 -41.5 7.371 1 96.5 208 ASP A O 1
ATOM 1540 N N . ASP A 1 209 ? -33.344 -40.875 8.828 1 96.75 209 ASP A N 1
ATOM 1541 C CA . ASP A 1 209 ? -32.688 -41.406 10.023 1 96.75 209 ASP A CA 1
ATOM 1542 C C . ASP A 1 209 ? -31.266 -40.906 10.156 1 96.75 209 ASP A C 1
ATOM 1544 O O . ASP A 1 209 ? -30.359 -41.656 10.539 1 96.75 209 ASP A O 1
ATOM 1548 N N . PHE A 1 210 ? -30.953 -39.719 9.688 1 97.12 210 PHE A N 1
ATOM 1549 C CA . PHE A 1 210 ? -29.688 -39.031 9.812 1 97.12 210 PHE A CA 1
ATOM 1550 C C . PHE A 1 210 ? -28.578 -39.781 9.086 1 97.12 210 PHE A C 1
ATOM 1552 O O . PHE A 1 210 ? -27.406 -39.656 9.43 1 97.12 210 PHE A O 1
ATOM 1559 N N . GLN A 1 211 ? -28.859 -40.594 8.133 1 97.25 211 GLN A N 1
ATOM 1560 C CA . GLN A 1 211 ? -27.875 -41.406 7.438 1 97.25 211 GLN A CA 1
ATOM 1561 C C . GLN A 1 211 ? -26.922 -40.562 6.613 1 97.25 211 GLN A C 1
ATOM 1563 O O . GLN A 1 211 ? -25.703 -40.75 6.699 1 97.25 211 GLN A O 1
ATOM 1568 N N . THR A 1 212 ? -27.453 -39.688 5.871 1 97.44 212 THR A N 1
ATOM 1569 C CA . THR A 1 212 ? -26.625 -38.812 5.039 1 97.44 212 THR A CA 1
ATOM 1570 C C . THR A 1 212 ? -25.75 -37.938 5.898 1 97.44 212 THR A C 1
ATOM 1572 O O . THR A 1 212 ? -24.578 -37.719 5.578 1 97.44 212 THR A O 1
ATOM 1575 N N . LEU A 1 213 ? -26.281 -37.406 6.953 1 97.5 213 LEU A N 1
ATOM 1576 C CA . LEU A 1 213 ? -25.531 -36.531 7.859 1 97.5 213 LEU A CA 1
ATOM 1577 C C . LEU A 1 213 ? -24.344 -37.281 8.477 1 97.5 213 LEU A C 1
ATOM 1579 O O . LEU A 1 213 ? -23.234 -36.75 8.516 1 97.5 213 LEU A O 1
ATOM 1583 N N . LEU A 1 214 ? -24.562 -38.5 8.938 1 97.25 214 LEU A N 1
ATOM 1584 C CA . LEU A 1 214 ? -23.531 -39.281 9.57 1 97.25 214 LEU A CA 1
ATOM 1585 C C . LEU A 1 214 ? -22.469 -39.719 8.555 1 97.25 214 LEU A C 1
ATOM 1587 O O . LEU A 1 214 ? -21.281 -39.75 8.875 1 97.25 214 LEU A O 1
ATOM 1591 N N . ALA A 1 215 ? -22.891 -40.031 7.375 1 97.06 215 ALA A N 1
ATOM 1592 C CA . ALA A 1 215 ? -21.953 -40.375 6.309 1 97.06 215 ALA A CA 1
ATOM 1593 C C . ALA A 1 215 ? -21.031 -39.188 5.984 1 97.06 215 ALA A C 1
ATOM 1595 O O . ALA A 1 215 ? -19.844 -39.375 5.734 1 97.06 215 ALA A O 1
ATOM 1596 N N . ASN A 1 216 ? -21.609 -38.031 5.973 1 97.69 216 ASN A N 1
ATOM 1597 C CA . ASN A 1 216 ? -20.812 -36.844 5.684 1 97.69 216 ASN A CA 1
ATOM 1598 C C . ASN A 1 216 ? -19.859 -36.5 6.82 1 97.69 216 ASN A C 1
ATOM 1600 O O . ASN A 1 216 ? -18.75 -36 6.586 1 97.69 216 ASN A O 1
ATOM 1604 N N . PHE A 1 217 ? -20.188 -36.75 8.078 1 96.56 217 PHE A N 1
ATOM 1605 C CA . PHE A 1 217 ? -19.344 -36.469 9.227 1 96.56 217 PHE A CA 1
ATOM 1606 C C . PHE A 1 217 ? -18.188 -37.469 9.305 1 96.56 217 PHE A C 1
ATOM 1608 O O . PHE A 1 217 ? -17.203 -37.219 10.016 1 96.56 217 PHE A O 1
ATOM 1615 N N . ASP A 1 218 ? -18.25 -38.562 8.469 1 94.94 218 ASP A N 1
ATOM 1616 C CA . ASP A 1 218 ? -17.188 -39.562 8.438 1 94.94 218 ASP A CA 1
ATOM 1617 C C . ASP A 1 218 ? -16.234 -39.312 7.281 1 94.94 218 ASP A C 1
ATOM 1619 O O . ASP A 1 218 ? -15.219 -40 7.137 1 94.94 218 ASP A O 1
ATOM 1623 N N . THR A 1 219 ? -16.5 -38.281 6.543 1 95.5 219 THR A N 1
ATOM 1624 C CA . THR A 1 219 ? -15.625 -37.969 5.426 1 95.5 219 THR A CA 1
ATOM 1625 C C . THR A 1 219 ? -14.344 -37.281 5.922 1 95.5 219 THR A C 1
ATOM 1627 O O . THR A 1 219 ? -14.297 -36.781 7.043 1 95.5 219 THR A O 1
ATOM 1630 N N . GLU A 1 220 ? -13.297 -37.344 5.125 1 94.94 220 GLU A N 1
ATOM 1631 C CA . GLU A 1 220 ? -12.023 -36.719 5.453 1 94.94 220 GLU A CA 1
ATOM 1632 C C . GLU A 1 220 ? -12.094 -35.219 5.234 1 94.94 220 GLU A C 1
ATOM 1634 O O . GLU A 1 220 ? -13.023 -34.719 4.598 1 94.94 220 GLU A O 1
ATOM 1639 N N . PHE A 1 221 ? -11.18 -34.531 5.836 1 96.19 221 PHE A N 1
ATOM 1640 C CA . PHE A 1 221 ? -11.094 -33.094 5.652 1 96.19 221 PHE A CA 1
ATOM 1641 C C . PHE A 1 221 ? -10.602 -32.75 4.25 1 96.19 221 PHE A C 1
ATOM 1643 O O . PHE A 1 221 ? -9.75 -33.469 3.699 1 96.19 221 PHE A O 1
ATOM 1650 N N . PRO A 1 222 ? -11.188 -31.719 3.666 1 94.81 222 PRO A N 1
ATOM 1651 C CA . PRO A 1 222 ? -10.812 -31.375 2.293 1 94.81 222 PRO A CA 1
ATOM 1652 C C . PRO A 1 222 ? -9.359 -30.922 2.174 1 94.81 222 PRO A C 1
ATOM 1654 O O . PRO A 1 222 ? -8.828 -30.297 3.094 1 94.81 222 PRO A O 1
ATOM 1657 N N . ASP A 1 223 ? -8.812 -31.219 1.009 1 93.69 223 ASP A N 1
ATOM 1658 C CA . ASP A 1 223 ? -7.48 -30.719 0.691 1 93.69 223 ASP A CA 1
ATOM 1659 C C . ASP A 1 223 ? -7.492 -29.203 0.531 1 93.69 223 ASP A C 1
ATOM 1661 O O . ASP A 1 223 ? -8.516 -28.609 0.177 1 93.69 223 ASP A O 1
ATOM 1665 N N . ILE A 1 224 ? -6.387 -28.625 0.909 1 91 224 ILE A N 1
ATOM 1666 C CA . ILE A 1 224 ? -6.305 -27.172 0.833 1 91 224 ILE A CA 1
ATOM 1667 C C . ILE A 1 224 ? -5.215 -26.766 -0.161 1 91 224 ILE A C 1
ATOM 1669 O O . ILE A 1 224 ? -4.219 -27.484 -0.322 1 91 224 ILE A O 1
ATOM 1673 N N . ASN A 1 225 ? -5.496 -25.766 -0.956 1 89.06 225 ASN A N 1
ATOM 1674 C CA . ASN A 1 225 ? -4.469 -25.109 -1.756 1 89.06 225 ASN A CA 1
ATOM 1675 C C . ASN A 1 225 ? -3.672 -24.094 -0.931 1 89.06 225 ASN A C 1
ATOM 1677 O O . ASN A 1 225 ? -4.176 -23.016 -0.604 1 89.06 225 ASN A O 1
ATOM 1681 N N . LEU A 1 226 ? -2.48 -24.422 -0.52 1 88.75 226 LEU A N 1
ATOM 1682 C CA . LEU A 1 226 ? -1.631 -23.547 0.273 1 88.75 226 LEU A CA 1
ATOM 1683 C C . LEU A 1 226 ? -0.613 -22.828 -0.611 1 88.75 226 LEU A C 1
ATOM 1685 O O . LEU A 1 226 ? 0.456 -23.375 -0.897 1 88.75 226 LEU A O 1
ATOM 1689 N N . ALA A 1 227 ? -0.926 -21.625 -1.032 1 86.38 227 ALA A N 1
ATOM 1690 C CA . ALA A 1 227 ? -0.047 -20.781 -1.828 1 86.38 227 ALA A CA 1
ATOM 1691 C C . ALA A 1 227 ? 0.401 -21.484 -3.102 1 86.38 227 ALA A C 1
ATOM 1693 O O . ALA A 1 227 ? 1.582 -21.453 -3.455 1 86.38 227 ALA A O 1
ATOM 1694 N N . GLY A 1 228 ? -0.51 -22.312 -3.668 1 82.06 228 GLY A N 1
ATOM 1695 C CA . GLY A 1 228 ? -0.212 -22.938 -4.941 1 82.06 228 GLY A CA 1
ATOM 1696 C C . GLY A 1 228 ? 0.084 -24.422 -4.82 1 82.06 228 GLY A C 1
ATOM 1697 O O . GLY A 1 228 ? 0.138 -25.141 -5.824 1 82.06 228 GLY A O 1
ATOM 1698 N N . GLU A 1 229 ? 0.24 -24.906 -3.602 1 86.81 229 GLU A N 1
ATOM 1699 C CA . GLU A 1 229 ? 0.506 -26.312 -3.371 1 86.81 229 GLU A CA 1
ATOM 1700 C C . GLU A 1 229 ? -0.667 -26.984 -2.666 1 86.81 229 GLU A C 1
ATOM 1702 O O . GLU A 1 229 ? -1.279 -26.406 -1.771 1 86.81 229 GLU A O 1
ATOM 1707 N N . THR A 1 230 ? -0.994 -28.188 -3.129 1 90.69 230 THR A N 1
ATOM 1708 C CA . THR A 1 230 ? -2.078 -28.938 -2.506 1 90.69 230 THR A CA 1
ATOM 1709 C C . THR A 1 230 ? -1.571 -29.719 -1.291 1 90.69 230 THR A C 1
ATOM 1711 O O . THR A 1 230 ? -0.628 -30.5 -1.397 1 90.69 230 THR A O 1
ATOM 1714 N N . VAL A 1 231 ? -2.125 -29.422 -0.212 1 91.38 231 VAL A N 1
ATOM 1715 C CA . VAL A 1 231 ? -1.765 -30.109 1.03 1 91.38 231 VAL A CA 1
ATOM 1716 C C . VAL A 1 231 ? -2.99 -30.797 1.613 1 91.38 231 VAL A C 1
ATOM 1718 O O . VAL A 1 231 ? -4.121 -30.344 1.425 1 91.38 231 VAL A O 1
ATOM 1721 N N . SER A 1 232 ? -2.73 -31.891 2.297 1 93.31 232 SER A N 1
ATOM 1722 C CA . SER A 1 232 ? -3.828 -32.625 2.918 1 93.31 232 SER A CA 1
ATOM 1723 C C . SER A 1 232 ? -4.453 -31.828 4.059 1 93.31 232 SER A C 1
ATOM 1725 O O . SER A 1 232 ? -3.742 -31.188 4.84 1 93.31 232 SER A O 1
ATOM 1727 N N . GLY A 1 233 ? -5.785 -31.891 4.094 1 94.06 233 GLY A N 1
ATOM 1728 C CA . GLY A 1 233 ? -6.508 -31.109 5.09 1 94.06 233 GLY A CA 1
ATOM 1729 C C . GLY A 1 233 ? -6.555 -31.781 6.449 1 94.06 233 GLY A C 1
ATOM 1730 O O . GLY A 1 233 ? -6.438 -33 6.551 1 94.06 233 GLY A O 1
ATOM 1731 N N . ASN A 1 234 ? -6.586 -30.984 7.555 1 95.38 234 ASN A N 1
ATOM 1732 C CA . ASN A 1 234 ? -6.805 -31.422 8.93 1 95.38 234 ASN A CA 1
ATOM 1733 C C . ASN A 1 234 ? -7.832 -30.547 9.641 1 95.38 234 ASN A C 1
ATOM 1735 O O . ASN A 1 234 ? -8.484 -29.719 9.008 1 95.38 234 ASN A O 1
ATOM 1739 N N . PHE A 1 235 ? -8.055 -30.812 10.875 1 96.31 235 PHE A N 1
ATOM 1740 C CA . PHE A 1 235 ? -9.055 -30.094 11.656 1 96.31 235 PHE A CA 1
ATOM 1741 C C . PHE A 1 235 ? -8.758 -28.594 11.664 1 96.31 235 PHE A C 1
ATOM 1743 O O . PHE A 1 235 ? -9.641 -27.781 11.414 1 96.31 235 PHE A O 1
ATOM 1750 N N . LEU A 1 236 ? -7.527 -28.219 11.828 1 95.38 236 LEU A N 1
ATOM 1751 C CA . LEU A 1 236 ? -7.129 -26.828 11.945 1 95.38 236 LEU A CA 1
ATOM 1752 C C . LEU A 1 236 ? -7.219 -26.109 10.602 1 95.38 236 LEU A C 1
ATOM 1754 O O . LEU A 1 236 ? -7.648 -24.969 10.523 1 95.38 236 LEU A O 1
ATOM 1758 N N . THR A 1 237 ? -6.793 -26.844 9.594 1 95.44 237 THR A N 1
ATOM 1759 C CA . THR A 1 237 ? -6.844 -26.234 8.266 1 95.44 237 THR A CA 1
ATOM 1760 C C . THR A 1 237 ? -8.289 -26.047 7.812 1 95.44 237 THR A C 1
ATOM 1762 O O . THR A 1 237 ? -8.617 -25.062 7.156 1 95.44 237 THR A O 1
ATOM 1765 N N . ALA A 1 238 ? -9.156 -27 8.203 1 96.75 238 ALA A N 1
ATOM 1766 C CA . ALA A 1 238 ? -10.57 -26.906 7.82 1 96.75 238 ALA A CA 1
ATOM 1767 C C . ALA A 1 238 ? -11.242 -25.719 8.508 1 96.75 238 ALA A C 1
ATOM 1769 O O . ALA A 1 238 ? -12.016 -25 7.879 1 96.75 238 ALA A O 1
ATOM 1770 N N . ILE A 1 239 ? -10.891 -25.5 9.727 1 97 239 ILE A N 1
ATOM 1771 C CA . ILE A 1 239 ? -11.492 -24.391 10.469 1 97 239 ILE A CA 1
ATOM 1772 C C . ILE A 1 239 ? -10.914 -23.078 9.977 1 97 239 ILE A C 1
ATOM 1774 O O . ILE A 1 239 ? -11.656 -22.109 9.742 1 97 239 ILE A O 1
ATOM 1778 N N . PHE A 1 240 ? -9.609 -23.016 9.82 1 96.81 240 PHE A N 1
ATOM 1779 C CA . PHE A 1 240 ? -8.938 -21.766 9.469 1 96.81 240 PHE A CA 1
ATOM 1780 C C . PHE A 1 240 ? -9.32 -21.328 8.062 1 96.81 240 PHE A C 1
ATOM 1782 O O . PHE A 1 240 ? -9.781 -20.203 7.859 1 96.81 240 PHE A O 1
ATOM 1789 N N . PHE A 1 241 ? -9.195 -22.219 7.105 1 96 241 PHE A N 1
ATOM 1790 C CA . PHE A 1 241 ? -9.492 -21.859 5.723 1 96 241 PHE A CA 1
ATOM 1791 C C . PHE A 1 241 ? -11 -21.828 5.484 1 96 241 PHE A C 1
ATOM 1793 O O . PHE A 1 241 ? -11.484 -21.047 4.668 1 96 241 PHE A O 1
ATOM 1800 N N . GLY A 1 242 ? -11.719 -22.688 6.238 1 96.69 242 GLY A N 1
ATOM 1801 C CA . GLY A 1 242 ? -13.172 -22.641 6.184 1 96.69 242 GLY A CA 1
ATOM 1802 C C . GLY A 1 242 ? -13.734 -21.312 6.688 1 96.69 242 GLY A C 1
ATOM 1803 O O . GLY A 1 242 ? -14.586 -20.719 6.031 1 96.69 242 GLY A O 1
ATOM 1804 N N . THR A 1 243 ? -13.188 -20.844 7.77 1 97.69 243 THR A N 1
ATOM 1805 C CA . THR A 1 243 ? -13.641 -19.562 8.328 1 97.69 243 THR A CA 1
ATOM 1806 C C . THR A 1 243 ? -13.227 -18.406 7.43 1 97.69 243 THR A C 1
ATOM 1808 O O . THR A 1 243 ? -13.992 -17.453 7.25 1 97.69 243 THR A O 1
ATOM 1811 N N . SER A 1 244 ? -12.055 -18.469 6.859 1 96.88 244 SER A N 1
ATOM 1812 C CA . SER A 1 244 ? -11.594 -17.422 5.953 1 96.88 244 SER A CA 1
ATOM 1813 C C . SER A 1 244 ? -12.5 -17.312 4.734 1 96.88 244 SER A C 1
ATOM 1815 O O . SER A 1 244 ? -12.836 -16.203 4.305 1 96.88 244 SER A O 1
ATOM 1817 N N . SER A 1 245 ? -12.969 -18.422 4.266 1 94.94 245 SER A N 1
ATOM 1818 C CA . SER A 1 245 ? -13.883 -18.438 3.129 1 94.94 245 SER A CA 1
ATOM 1819 C C . SER A 1 245 ? -15.289 -18.016 3.549 1 94.94 245 SER A C 1
ATOM 1821 O O . SER A 1 245 ? -16 -17.344 2.795 1 94.94 245 SER A O 1
ATOM 1823 N N . ALA A 1 246 ? -15.625 -18.359 4.738 1 97.19 246 ALA A N 1
ATOM 1824 C CA . ALA A 1 246 ? -16.969 -18.109 5.258 1 97.19 246 ALA A CA 1
ATOM 1825 C C . ALA A 1 246 ? -17.203 -16.625 5.48 1 97.19 246 ALA A C 1
ATOM 1827 O O . ALA A 1 246 ? -18.344 -16.188 5.605 1 97.19 246 ALA A O 1
ATOM 1828 N N . MET A 1 247 ? -16.172 -15.82 5.512 1 96.69 247 MET A N 1
ATOM 1829 C CA . MET A 1 247 ? -16.312 -14.383 5.723 1 96.69 247 MET A CA 1
ATOM 1830 C C . MET A 1 247 ? -17.141 -13.75 4.613 1 96.69 247 MET A C 1
ATOM 1832 O O . MET A 1 247 ? -17.797 -12.734 4.828 1 96.69 247 MET A O 1
ATOM 1836 N N . LEU A 1 248 ? -17.188 -14.391 3.494 1 93.75 248 LEU A N 1
ATOM 1837 C CA . LEU A 1 248 ? -18.031 -13.938 2.387 1 93.75 248 LEU A CA 1
ATOM 1838 C C . LEU A 1 248 ? -19.5 -14 2.754 1 93.75 248 LEU A C 1
ATOM 1840 O O . LEU A 1 248 ? -20.328 -13.289 2.162 1 93.75 248 LEU A O 1
ATOM 1844 N N . GLY A 1 249 ? -19.812 -14.797 3.736 1 92.56 249 GLY A N 1
ATOM 1845 C CA . GLY A 1 249 ? -21.188 -14.992 4.156 1 92.56 249 GLY A CA 1
ATOM 1846 C C . GLY A 1 249 ? -21.781 -13.781 4.855 1 92.56 249 GLY A C 1
ATOM 1847 O O . GLY A 1 249 ? -23 -13.695 5.055 1 92.56 249 GLY A O 1
ATOM 1848 N N . ILE A 1 250 ? -20.906 -12.875 5.18 1 93.19 250 ILE A N 1
ATOM 1849 C CA . ILE A 1 250 ? -21.438 -11.68 5.84 1 93.19 250 ILE A CA 1
ATOM 1850 C C . ILE A 1 250 ? -21.219 -10.461 4.949 1 93.19 250 ILE A C 1
ATOM 1852 O O . ILE A 1 250 ? -21.391 -9.32 5.387 1 93.19 250 ILE A O 1
ATOM 1856 N N . SER A 1 251 ? -20.828 -10.781 3.719 1 90.44 251 SER A N 1
ATOM 1857 C CA . SER A 1 251 ? -20.734 -9.688 2.756 1 90.44 251 SER A CA 1
ATOM 1858 C C . SER A 1 251 ? -22.094 -9.016 2.555 1 90.44 251 SER A C 1
ATOM 1860 O O . SER A 1 251 ? -23.125 -9.68 2.57 1 90.44 251 SER A O 1
ATOM 1862 N N . GLY A 1 252 ? -22.172 -7.719 2.463 1 87.44 252 GLY A N 1
ATOM 1863 C CA . GLY A 1 252 ? -23.406 -6.945 2.398 1 87.44 252 GLY A CA 1
ATOM 1864 C C . GLY A 1 252 ? -23.656 -6.121 3.646 1 87.44 252 GLY A C 1
ATOM 1865 O O . GLY A 1 252 ? -24.422 -5.156 3.615 1 87.44 252 GLY A O 1
ATOM 1866 N N . PHE A 1 253 ? -22.953 -6.551 4.645 1 87.81 253 PHE A N 1
ATOM 1867 C CA . PHE A 1 253 ? -23.094 -5.836 5.906 1 87.81 253 PHE A CA 1
ATOM 1868 C C . PHE A 1 253 ? -22.656 -4.379 5.754 1 87.81 253 PHE A C 1
ATOM 1870 O O . PHE A 1 253 ? -23.219 -3.492 6.402 1 87.81 253 PHE A O 1
ATOM 1877 N N . GLU A 1 254 ? -21.734 -4.09 4.93 1 84.31 254 GLU A N 1
ATOM 1878 C CA . GLU A 1 254 ? -21.172 -2.758 4.742 1 84.31 254 GLU A CA 1
ATOM 1879 C C . GLU A 1 254 ? -22.156 -1.824 4.059 1 84.31 254 GLU A C 1
ATOM 1881 O O . GLU A 1 254 ? -22.016 -0.602 4.129 1 84.31 254 GLU A O 1
ATOM 1886 N N . SER A 1 255 ? -23.203 -2.404 3.402 1 82.31 255 SER A N 1
ATOM 1887 C CA . SER A 1 255 ? -24.203 -1.585 2.736 1 82.31 255 SER A CA 1
ATOM 1888 C C . SER A 1 255 ? -25.047 -0.823 3.748 1 82.31 255 SER A C 1
ATOM 1890 O O . SER A 1 255 ? -25.641 0.208 3.418 1 82.31 255 SER A O 1
ATOM 1892 N N . SER A 1 256 ? -25.109 -1.277 4.969 1 86.06 256 SER A N 1
ATOM 1893 C CA . SER A 1 256 ? -25.891 -0.619 6.008 1 86.06 256 SER A CA 1
ATOM 1894 C C . SER A 1 256 ? -25.375 0.786 6.285 1 86.06 256 SER A C 1
ATOM 1896 O O . SER A 1 256 ? -26.125 1.667 6.691 1 86.06 256 SER A O 1
ATOM 1898 N N . SER A 1 257 ? -24.078 0.957 6.02 1 86.38 257 SER A N 1
ATOM 1899 C CA . SER A 1 257 ? -23.438 2.232 6.352 1 86.38 257 SER A CA 1
ATOM 1900 C C . SER A 1 257 ? -23.656 3.258 5.242 1 86.38 257 SER A C 1
ATOM 1902 O O . SER A 1 257 ? -23.25 4.414 5.379 1 86.38 257 SER A O 1
ATOM 1904 N N . GLN A 1 258 ? -24.438 2.881 4.242 1 80.25 258 GLN A N 1
ATOM 1905 C CA . GLN A 1 258 ? -24.547 3.77 3.09 1 80.25 258 GLN A CA 1
ATOM 1906 C C . GLN A 1 258 ? -25.875 4.531 3.111 1 80.25 258 GLN A C 1
ATOM 1908 O O . GLN A 1 258 ? -26.094 5.438 2.305 1 80.25 258 GLN A O 1
ATOM 1913 N N . PHE A 1 259 ? -26.734 4.301 4.004 1 80.75 259 PHE A N 1
ATOM 1914 C CA . PHE A 1 259 ? -28 5.031 4.02 1 80.75 259 PHE A CA 1
ATOM 1915 C C . PHE A 1 259 ? -28.438 5.316 5.449 1 80.75 259 PHE A C 1
ATOM 1917 O O . PHE A 1 259 ? -29.625 5.242 5.766 1 80.75 259 PHE A O 1
ATOM 1924 N N . VAL A 1 260 ? -27.562 5.535 6.25 1 85.62 260 VAL A N 1
ATOM 1925 C CA . VAL A 1 260 ? -27.828 5.809 7.66 1 85.62 260 VAL A CA 1
ATOM 1926 C C . VAL A 1 260 ? -28.625 7.109 7.793 1 85.62 260 VAL A C 1
ATOM 1928 O O . VAL A 1 260 ? -29.5 7.23 8.648 1 85.62 260 VAL A O 1
ATOM 1931 N N . GLU A 1 261 ? -28.312 8.07 6.934 1 83.69 261 GLU A N 1
ATOM 1932 C CA . GLU A 1 261 ? -28.969 9.375 6.984 1 83.69 261 GLU A CA 1
ATOM 1933 C C . GLU A 1 261 ? -30.453 9.258 6.672 1 83.69 261 GLU A C 1
ATOM 1935 O O . GLU A 1 261 ? -31.266 10.055 7.16 1 83.69 261 GLU A O 1
ATOM 1940 N N . GLU A 1 262 ? -30.812 8.242 5.98 1 84.94 262 GLU A N 1
ATOM 1941 C CA . GLU A 1 262 ? -32.188 8.055 5.555 1 84.94 262 GLU A CA 1
ATOM 1942 C C . GLU A 1 262 ? -33 7.301 6.613 1 84.94 262 GLU A C 1
ATOM 1944 O O . GLU A 1 262 ? -34.219 7.219 6.52 1 84.94 262 GLU A O 1
ATOM 1949 N N . GLN A 1 263 ? -32.344 6.828 7.57 1 90.31 263 GLN A N 1
ATOM 1950 C CA . GLN A 1 263 ? -33.031 6.062 8.609 1 90.31 263 GLN A CA 1
ATOM 1951 C C . GLN A 1 263 ? -33.5 6.969 9.742 1 90.31 263 GLN A C 1
ATOM 1953 O O . GLN A 1 263 ? -32.875 7.984 10.039 1 90.31 263 GLN A O 1
ATOM 1958 N N . ALA A 1 264 ? -34.594 6.59 10.32 1 90.06 264 ALA A N 1
ATOM 1959 C CA . ALA A 1 264 ? -35.094 7.336 11.477 1 90.06 264 ALA A CA 1
ATOM 1960 C C . ALA A 1 264 ? -34.156 7.199 12.672 1 90.06 264 ALA A C 1
ATOM 1962 O O . ALA A 1 264 ? -33.312 6.289 12.711 1 90.06 264 ALA A O 1
ATOM 1963 N N . ASP A 1 265 ? -34.25 8.156 13.602 1 86.25 265 ASP A N 1
ATOM 1964 C CA . ASP A 1 265 ? -33.406 8.156 14.789 1 86.25 265 ASP A CA 1
ATOM 1965 C C . ASP A 1 265 ? -33.562 6.863 15.586 1 86.25 265 ASP A C 1
ATOM 1967 O O . ASP A 1 265 ? -34.688 6.438 15.852 1 86.25 265 ASP A O 1
ATOM 1971 N N . GLY A 1 266 ? -32.469 6.242 15.82 1 88.69 266 GLY A N 1
ATOM 1972 C CA . GLY A 1 266 ? -32.5 5.055 16.656 1 88.69 266 GLY A CA 1
ATOM 1973 C C . GLY A 1 266 ? -32.75 3.777 15.875 1 88.69 266 GLY A C 1
ATOM 1974 O O . GLY A 1 266 ? -32.719 2.682 16.438 1 88.69 266 GLY A O 1
ATOM 1975 N N . VAL A 1 267 ? -33.031 3.834 14.664 1 93.62 267 VAL A N 1
ATOM 1976 C CA . VAL A 1 267 ? -33.375 2.682 13.844 1 93.62 267 VAL A CA 1
ATOM 1977 C C . VAL A 1 267 ? -32.125 1.92 13.438 1 93.62 267 VAL A C 1
ATOM 1979 O O . VAL A 1 267 ? -32.156 0.694 13.305 1 93.62 267 VAL A O 1
ATOM 1982 N N . PHE A 1 268 ? -31.031 2.508 13.312 1 93.12 268 PHE A N 1
ATOM 1983 C CA . PHE A 1 268 ? -29.812 1.931 12.75 1 93.12 268 PHE A CA 1
ATOM 1984 C C . PHE A 1 268 ? -29.328 0.764 13.594 1 93.12 268 PHE A C 1
ATOM 1986 O O . PHE A 1 268 ? -29.078 -0.324 13.078 1 93.12 268 PHE A O 1
ATOM 1993 N N . PRO A 1 269 ? -29.25 0.927 14.906 1 93.19 269 PRO A N 1
ATOM 1994 C CA . PRO A 1 269 ? -28.797 -0.213 15.711 1 93.19 269 PRO A CA 1
ATOM 1995 C C . PRO A 1 269 ? -29.734 -1.413 15.602 1 93.19 269 PRO A C 1
ATOM 1997 O O . PRO A 1 269 ? -29.297 -2.561 15.688 1 93.19 269 PRO A O 1
ATOM 2000 N N . LYS A 1 270 ? -30.984 -1.133 15.414 1 95.44 270 LYS A N 1
ATOM 2001 C CA . LYS A 1 270 ? -31.953 -2.213 15.25 1 95.44 270 LYS A CA 1
ATOM 2002 C C . LYS A 1 270 ? -31.766 -2.922 13.914 1 95.44 270 LYS A C 1
ATOM 2004 O O . LYS A 1 270 ? -31.922 -4.141 13.828 1 95.44 270 LYS A O 1
ATOM 2009 N N . THR A 1 271 ? -31.516 -2.15 12.938 1 94.88 271 THR A N 1
ATOM 2010 C CA . THR A 1 271 ? -31.234 -2.723 11.625 1 94.88 271 THR A CA 1
ATOM 2011 C C . THR A 1 271 ? -30.031 -3.664 11.703 1 94.88 271 THR A C 1
ATOM 2013 O O . THR A 1 271 ? -30.078 -4.773 11.164 1 94.88 271 THR A O 1
ATOM 2016 N N . LEU A 1 272 ? -28.969 -3.25 12.414 1 95.38 272 LEU A N 1
ATOM 2017 C CA . LEU A 1 272 ? -27.781 -4.07 12.562 1 95.38 272 LEU A CA 1
ATOM 2018 C C . LEU A 1 272 ? -28.094 -5.363 13.305 1 95.38 272 LEU A C 1
ATOM 2020 O O . LEU A 1 272 ? -27.594 -6.434 12.938 1 95.38 272 LEU A O 1
ATOM 2024 N N . ARG A 1 273 ? -28.875 -5.242 14.297 1 96.19 273 ARG A N 1
ATOM 2025 C CA . ARG A 1 273 ? -29.266 -6.398 15.094 1 96.19 273 ARG A CA 1
ATOM 2026 C C . ARG A 1 273 ? -30.062 -7.395 14.25 1 96.19 273 ARG A C 1
ATOM 2028 O O . ARG A 1 273 ? -29.797 -8.602 14.297 1 96.19 273 ARG A O 1
ATOM 2035 N N . ASN A 1 274 ? -31 -6.879 13.508 1 96.25 274 ASN A N 1
ATOM 2036 C CA . ASN A 1 274 ? -31.812 -7.738 12.656 1 96.25 274 ASN A CA 1
ATOM 2037 C C . ASN A 1 274 ? -30.984 -8.438 11.594 1 96.25 274 ASN A C 1
ATOM 2039 O O . ASN A 1 274 ? -31.188 -9.617 11.312 1 96.25 274 ASN A O 1
ATOM 2043 N N . MET A 1 275 ? -30.094 -7.738 10.992 1 95.5 275 MET A N 1
ATOM 2044 C CA . MET A 1 275 ? -29.188 -8.328 10.008 1 95.5 275 MET A CA 1
ATOM 2045 C C . MET A 1 275 ? -28.375 -9.453 10.625 1 95.5 275 MET A C 1
ATOM 2047 O O . MET A 1 275 ? -28.203 -10.516 10.023 1 95.5 275 MET A O 1
ATOM 2051 N N . TRP A 1 276 ? -27.875 -9.227 11.836 1 96.56 276 TRP A N 1
ATOM 2052 C CA . TRP A 1 276 ? -27.047 -10.219 12.523 1 96.56 276 TRP A CA 1
ATOM 2053 C C . TRP A 1 276 ? -27.859 -11.484 12.805 1 96.56 276 TRP A C 1
ATOM 2055 O O . TRP A 1 276 ? -27.359 -12.594 12.586 1 96.56 276 TRP A O 1
ATOM 2065 N N . TRP A 1 277 ? -29.094 -11.336 13.281 1 96.38 277 TRP A N 1
ATOM 2066 C CA . TRP A 1 277 ? -29.938 -12.492 13.562 1 96.38 277 TRP A CA 1
ATOM 2067 C C . TRP A 1 277 ? -30.188 -13.312 12.305 1 96.38 277 TRP A C 1
ATOM 2069 O O . TRP A 1 277 ? -30.172 -14.547 12.344 1 96.38 277 TRP A O 1
ATOM 2079 N N . GLY A 1 278 ? -30.438 -12.641 11.227 1 95.56 278 GLY A N 1
ATOM 2080 C CA . GLY A 1 278 ? -30.625 -13.336 9.969 1 95.56 278 GLY A CA 1
ATOM 2081 C C . GLY A 1 278 ? -29.453 -14.219 9.602 1 95.56 278 GLY A C 1
ATOM 2082 O O . GLY A 1 278 ? -29.625 -15.406 9.312 1 95.56 278 GLY A O 1
ATOM 2083 N N . VAL A 1 279 ? -28.281 -13.703 9.68 1 95.38 279 VAL A N 1
ATOM 2084 C CA . VAL A 1 279 ? -27.062 -14.414 9.289 1 95.38 279 VAL A CA 1
ATOM 2085 C C . VAL A 1 279 ? -26.75 -15.5 10.32 1 95.38 279 VAL A C 1
ATOM 2087 O O . VAL A 1 279 ? -26.344 -16.609 9.953 1 95.38 279 VAL A O 1
ATOM 2090 N N . ALA A 1 280 ? -26.906 -15.188 11.625 1 96.81 280 ALA A N 1
ATOM 2091 C CA . ALA A 1 280 ? -26.562 -16.094 12.711 1 96.81 280 ALA A CA 1
ATOM 2092 C C . ALA A 1 280 ? -27.438 -17.344 12.688 1 96.81 280 ALA A C 1
ATOM 2094 O O . ALA A 1 280 ? -27 -18.422 13.094 1 96.81 280 ALA A O 1
ATOM 2095 N N . ILE A 1 281 ? -28.609 -17.203 12.148 1 96.75 281 ILE A N 1
ATOM 2096 C CA . ILE A 1 281 ? -29.531 -18.312 12.141 1 96.75 281 ILE A CA 1
ATOM 2097 C C . ILE A 1 281 ? -29.406 -19.094 10.828 1 96.75 281 ILE A C 1
ATOM 2099 O O . ILE A 1 281 ? -29.109 -20.281 10.836 1 96.75 281 ILE A O 1
ATOM 2103 N N . PHE A 1 282 ? -29.5 -18.453 9.727 1 97.44 282 PHE A N 1
ATOM 2104 C CA . PHE A 1 282 ? -29.672 -19.125 8.453 1 97.44 282 PHE A CA 1
ATOM 2105 C C . PHE A 1 282 ? -28.359 -19.703 7.961 1 97.44 282 PHE A C 1
ATOM 2107 O O . PHE A 1 282 ? -28.312 -20.812 7.43 1 97.44 282 PHE A O 1
ATOM 2114 N N . ASN A 1 283 ? -27.203 -19.031 8.141 1 97.25 283 ASN A N 1
ATOM 2115 C CA . ASN A 1 283 ? -25.938 -19.484 7.559 1 97.25 283 ASN A CA 1
ATOM 2116 C C . ASN A 1 283 ? -25.5 -20.812 8.156 1 97.25 283 ASN A C 1
ATOM 2118 O O . ASN A 1 283 ? -25.359 -21.812 7.445 1 97.25 283 ASN A O 1
ATOM 2122 N N . PRO A 1 284 ? -25.359 -20.891 9.508 1 97.5 284 PRO A N 1
ATOM 2123 C CA . PRO A 1 284 ? -24.953 -22.188 10.07 1 97.5 284 PRO A CA 1
ATOM 2124 C C . PRO A 1 284 ? -26.031 -23.266 9.898 1 97.5 284 PRO A C 1
ATOM 2126 O O . PRO A 1 284 ? -25.703 -24.438 9.688 1 97.5 284 PRO A O 1
ATOM 2129 N N . MET A 1 285 ? -27.266 -22.891 9.922 1 97.94 285 MET A N 1
ATOM 2130 C CA . MET A 1 285 ? -28.359 -23.828 9.812 1 97.94 285 MET A CA 1
ATOM 2131 C C . MET A 1 285 ? -28.422 -24.453 8.414 1 97.94 285 MET A C 1
ATOM 2133 O O . MET A 1 285 ? -28.531 -25.672 8.273 1 97.94 285 MET A O 1
ATOM 2137 N N . ILE A 1 286 ? -28.328 -23.625 7.434 1 97.81 286 ILE A N 1
ATOM 2138 C CA . ILE A 1 286 ? -28.375 -24.109 6.055 1 97.81 286 ILE A CA 1
ATOM 2139 C C . ILE A 1 286 ? -27.156 -25 5.781 1 97.81 286 ILE A C 1
ATOM 2141 O O . ILE A 1 286 ? -27.281 -26.031 5.113 1 97.81 286 ILE A O 1
ATOM 2145 N N . ALA A 1 287 ? -26.016 -24.609 6.324 1 97.62 287 ALA A N 1
ATOM 2146 C CA . ALA A 1 287 ? -24.812 -25.422 6.145 1 97.62 287 ALA A CA 1
ATOM 2147 C C . ALA A 1 287 ? -24.984 -26.812 6.777 1 97.62 287 ALA A C 1
ATOM 2149 O O . ALA A 1 287 ? -24.625 -27.828 6.176 1 97.62 287 ALA A O 1
ATOM 2150 N N . LEU A 1 288 ? -25.594 -26.844 7.949 1 97.81 288 LEU A N 1
ATOM 2151 C CA . LEU A 1 288 ? -25.812 -28.109 8.648 1 97.81 288 LEU A CA 1
ATOM 2152 C C . LEU A 1 288 ? -26.844 -28.969 7.922 1 97.81 288 LEU A C 1
ATOM 2154 O O . LEU A 1 288 ? -26.641 -30.156 7.715 1 97.81 288 LEU A O 1
ATOM 2158 N N . LEU A 1 289 ? -27.906 -28.359 7.531 1 98.31 289 LEU A N 1
ATOM 2159 C CA . LEU A 1 289 ? -28.984 -29.078 6.867 1 98.31 289 LEU A CA 1
ATOM 2160 C C . LEU A 1 289 ? -28.562 -29.547 5.484 1 98.31 289 LEU A C 1
ATOM 2162 O O . LEU A 1 289 ? -28.984 -30.609 5.023 1 98.31 289 LEU A O 1
ATOM 2166 N N . SER A 1 290 ? -27.734 -28.766 4.805 1 98.06 290 SER A N 1
ATOM 2167 C CA . SER A 1 290 ? -27.219 -29.188 3.512 1 98.06 290 SER A CA 1
ATOM 2168 C C . SER A 1 290 ? -26.391 -30.484 3.643 1 98.06 290 SER A C 1
ATOM 2170 O O . SER A 1 290 ? -26.469 -31.359 2.783 1 98.06 290 SER A O 1
ATOM 2172 N N . LEU A 1 291 ? -25.656 -30.656 4.762 1 97.81 291 LEU A N 1
ATOM 2173 C CA . LEU A 1 291 ? -24.875 -31.844 5.027 1 97.81 291 LEU A CA 1
ATOM 2174 C C . LEU A 1 291 ? -25.781 -33.031 5.34 1 97.81 291 LEU A C 1
ATOM 2176 O O . LEU A 1 291 ? -25.375 -34.188 5.195 1 97.81 291 LEU A O 1
ATOM 2180 N N . GLY A 1 292 ? -26.984 -32.719 5.762 1 97.94 292 GLY A N 1
ATOM 2181 C CA . GLY A 1 292 ? -27.938 -33.781 6.078 1 97.94 292 GLY A CA 1
ATOM 2182 C C . GLY A 1 292 ? -28.766 -34.219 4.887 1 97.94 292 GLY A C 1
ATOM 2183 O O . GLY A 1 292 ? -29.328 -35.312 4.883 1 97.94 292 GLY A O 1
ATOM 2184 N N . VAL A 1 293 ? -28.828 -33.375 3.914 1 98.12 293 VAL A N 1
ATOM 2185 C CA . VAL A 1 293 ? -29.719 -33.656 2.789 1 98.12 293 VAL A CA 1
ATOM 2186 C C . VAL A 1 293 ? -28.922 -34.156 1.597 1 98.12 293 VAL A C 1
ATOM 2188 O O . VAL A 1 293 ? -29.359 -35.062 0.879 1 98.12 293 VAL A O 1
ATOM 2191 N N . LEU A 1 294 ? -27.719 -33.594 1.381 1 98.12 294 LEU A N 1
ATOM 2192 C CA . LEU A 1 294 ? -26.891 -33.938 0.219 1 98.12 294 LEU A CA 1
ATOM 2193 C C . LEU A 1 294 ? -25.562 -34.531 0.646 1 98.12 294 LEU A C 1
ATOM 2195 O O . LEU A 1 294 ? -25.016 -34.156 1.68 1 98.12 294 LEU A O 1
ATOM 2199 N N . PRO A 1 295 ? -25.047 -35.469 -0.172 1 97.75 295 PRO A N 1
ATOM 2200 C CA . PRO A 1 295 ? -23.688 -35.938 0.094 1 97.75 295 PRO A CA 1
ATOM 2201 C C . PRO A 1 295 ? -22.656 -34.812 -0.133 1 97.75 295 PRO A C 1
ATOM 2203 O O . PRO A 1 295 ? -22.812 -34 -1.031 1 97.75 295 PRO A O 1
ATOM 2206 N N . LEU A 1 296 ? -21.656 -34.812 0.665 1 97.56 296 LEU A N 1
ATOM 2207 C CA . LEU A 1 296 ? -20.625 -33.781 0.58 1 97.56 296 LEU A CA 1
ATOM 2208 C C . LEU A 1 296 ? -19.859 -33.875 -0.729 1 97.56 296 LEU A C 1
ATOM 2210 O O . LEU A 1 296 ? -19.703 -32.906 -1.447 1 97.56 296 LEU A O 1
ATOM 2214 N N . ASN A 1 297 ? -19.391 -35.062 -0.984 1 95.25 297 ASN A N 1
ATOM 2215 C CA . ASN A 1 297 ? -18.578 -35.344 -2.17 1 95.25 297 ASN A CA 1
ATOM 2216 C C . ASN A 1 297 ? -19.344 -36.188 -3.189 1 95.25 297 ASN A C 1
ATOM 2218 O O . ASN A 1 297 ? -20.438 -36.656 -2.91 1 95.25 297 ASN A O 1
ATOM 2222 N N . GLY A 1 298 ? -18.875 -36.219 -4.43 1 91.94 298 GLY A N 1
ATOM 2223 C CA . GLY A 1 298 ? -19.469 -37.031 -5.465 1 91.94 298 GLY A CA 1
ATOM 2224 C C . GLY A 1 298 ? -20.375 -36.25 -6.406 1 91.94 298 GLY A C 1
ATOM 2225 O O . GLY A 1 298 ? -20.562 -35.062 -6.227 1 91.94 298 GLY A O 1
ATOM 2226 N N . PRO A 1 299 ? -20.859 -36.938 -7.414 1 93.12 299 PRO A N 1
ATOM 2227 C CA . PRO A 1 299 ? -21.734 -36.281 -8.375 1 93.12 299 PRO A CA 1
ATOM 2228 C C . PRO A 1 299 ? -23.062 -35.875 -7.758 1 93.12 299 PRO A C 1
ATOM 2230 O O . PRO A 1 299 ? -23.75 -36.688 -7.133 1 93.12 299 PRO A O 1
ATOM 2233 N N . GLY A 1 300 ? -23.328 -34.625 -7.852 1 92 300 GLY A N 1
ATOM 2234 C CA . GLY A 1 300 ? -24.578 -34.094 -7.312 1 92 300 GLY A CA 1
ATOM 2235 C C . GLY A 1 300 ? -24.484 -33.688 -5.859 1 92 300 GLY A C 1
ATOM 2236 O O . GLY A 1 300 ? -25.453 -33.188 -5.281 1 92 300 GLY A O 1
ATOM 2237 N N . GLY A 1 301 ? -23.281 -33.844 -5.355 1 95.31 301 GLY A N 1
ATOM 2238 C CA . GLY A 1 301 ? -23.047 -33.438 -3.975 1 95.31 301 GLY A CA 1
ATOM 2239 C C . GLY A 1 301 ? -22.891 -31.953 -3.801 1 95.31 301 GLY A C 1
ATOM 2240 O O . GLY A 1 301 ? -23.031 -31.188 -4.758 1 95.31 301 GLY A O 1
ATOM 2241 N N . ILE A 1 302 ? -22.609 -31.547 -2.598 1 97 302 ILE A N 1
ATOM 2242 C CA . ILE A 1 302 ? -22.516 -30.141 -2.234 1 97 302 ILE A CA 1
ATOM 2243 C C . ILE A 1 302 ? -21.359 -29.484 -2.98 1 97 302 ILE A C 1
ATOM 2245 O O . ILE A 1 302 ? -21.5 -28.406 -3.553 1 97 302 ILE A O 1
ATOM 2249 N N . VAL A 1 303 ? -20.188 -30.125 -3.031 1 95.25 303 VAL A N 1
ATOM 2250 C CA . VAL A 1 303 ? -18.984 -29.562 -3.639 1 95.25 303 VAL A CA 1
ATOM 2251 C C . VAL A 1 303 ? -19.141 -29.516 -5.156 1 95.25 303 VAL A C 1
ATOM 2253 O O . VAL A 1 303 ? -18.703 -28.562 -5.801 1 95.25 303 VAL A O 1
ATOM 2256 N N . ASP A 1 304 ? -19.812 -30.531 -5.711 1 95 304 ASP A N 1
ATOM 2257 C CA . ASP A 1 304 ? -20.047 -30.594 -7.148 1 95 304 ASP A CA 1
ATOM 2258 C C . ASP A 1 304 ? -21 -29.484 -7.59 1 95 304 ASP A C 1
ATOM 2260 O O . ASP A 1 304 ? -20.812 -28.875 -8.648 1 95 304 ASP A O 1
ATOM 2264 N N . LYS A 1 305 ? -22.062 -29.25 -6.805 1 94.19 305 LYS A N 1
ATOM 2265 C CA . LYS A 1 305 ? -23.062 -28.219 -7.098 1 94.19 305 LYS A CA 1
ATOM 2266 C C . LYS A 1 305 ? -22.906 -27.031 -6.16 1 94.19 305 LYS A C 1
ATOM 2268 O O . LYS A 1 305 ? -23.906 -26.547 -5.609 1 94.19 305 LYS A O 1
ATOM 2273 N N . LYS A 1 306 ? -21.734 -26.625 -6.035 1 93.56 306 LYS A N 1
ATOM 2274 C CA . LYS A 1 306 ? -21.438 -25.609 -5.02 1 93.56 306 LYS A CA 1
ATOM 2275 C C . LYS A 1 306 ? -22.094 -24.281 -5.359 1 93.56 306 LYS A C 1
ATOM 2277 O O . LYS A 1 306 ? -22.359 -23.469 -4.469 1 93.56 306 LYS A O 1
ATOM 2282 N N . ASP A 1 307 ? -22.516 -24 -6.633 1 93.19 307 ASP A N 1
ATOM 2283 C CA . ASP A 1 307 ? -23.062 -22.719 -7.055 1 93.19 307 ASP A CA 1
ATOM 2284 C C . ASP A 1 307 ? -24.578 -22.688 -6.863 1 93.19 307 ASP A C 1
ATOM 2286 O O . ASP A 1 307 ? -25.188 -21.609 -6.91 1 93.19 307 ASP A O 1
ATOM 2290 N N . THR A 1 308 ? -25.203 -23.922 -6.664 1 95.44 308 THR A N 1
ATOM 2291 C CA . THR A 1 308 ? -26.656 -23.969 -6.57 1 95.44 308 THR A CA 1
ATOM 2292 C C . THR A 1 308 ? -27.094 -24.953 -5.484 1 95.44 308 THR A C 1
ATOM 2294 O O . THR A 1 308 ? -28.047 -25.703 -5.672 1 95.44 308 THR A O 1
ATOM 2297 N N . VAL A 1 309 ? -26.469 -24.922 -4.41 1 96.56 309 VAL A N 1
ATOM 2298 C CA . VAL A 1 309 ? -26.656 -25.906 -3.35 1 96.56 309 VAL A CA 1
ATOM 2299 C C . VAL A 1 309 ? -28.109 -25.844 -2.859 1 96.56 309 VAL A C 1
ATOM 2301 O O . VAL A 1 309 ? -28.75 -26.891 -2.695 1 96.56 309 VAL A O 1
ATOM 2304 N N . LEU A 1 310 ? -28.641 -24.672 -2.66 1 97.69 310 LEU A N 1
ATOM 2305 C CA . LEU A 1 310 ? -29.969 -24.547 -2.078 1 97.69 310 LEU A CA 1
ATOM 2306 C C . LEU A 1 310 ? -31.047 -25.047 -3.047 1 97.69 310 LEU A C 1
ATOM 2308 O O . LEU A 1 310 ? -32.062 -25.594 -2.627 1 97.69 310 LEU A O 1
ATOM 2312 N N . ALA A 1 311 ? -30.828 -24.828 -4.316 1 97 311 ALA A N 1
ATOM 2313 C CA . ALA A 1 311 ? -31.766 -25.375 -5.301 1 97 311 ALA A CA 1
ATOM 2314 C C . ALA A 1 311 ? -31.719 -26.891 -5.324 1 97 311 ALA A C 1
ATOM 2316 O O . ALA A 1 311 ? -32.75 -27.547 -5.484 1 97 311 ALA A O 1
ATOM 2317 N N . GLU A 1 312 ? -30.547 -27.5 -5.176 1 96.5 312 GLU A N 1
ATOM 2318 C CA . GLU A 1 312 ? -30.406 -28.953 -5.125 1 96.5 312 GLU A CA 1
ATOM 2319 C C . GLU A 1 312 ? -31.047 -29.531 -3.867 1 96.5 312 GLU A C 1
ATOM 2321 O O . GLU A 1 312 ? -31.609 -30.625 -3.898 1 96.5 312 GLU A O 1
ATOM 2326 N N . MET A 1 313 ? -30.891 -28.797 -2.812 1 97.5 313 MET A N 1
ATOM 2327 C CA . MET A 1 313 ? -31.562 -29.203 -1.585 1 97.5 313 MET A CA 1
ATOM 2328 C C . MET A 1 313 ? -33.062 -29.234 -1.79 1 97.5 313 MET A C 1
ATOM 2330 O O . MET A 1 313 ? -33.75 -30.203 -1.391 1 97.5 313 MET A O 1
ATOM 2334 N N . GLY A 1 314 ? -33.594 -28.172 -2.375 1 97.56 314 GLY A N 1
ATOM 2335 C CA . GLY A 1 314 ? -35.031 -28.125 -2.658 1 97.56 314 GLY A CA 1
ATOM 2336 C C . GLY A 1 314 ? -35.5 -29.297 -3.5 1 97.56 314 GLY A C 1
ATOM 2337 O O . GLY A 1 314 ? -36.562 -29.859 -3.234 1 97.56 314 GLY A O 1
ATOM 2338 N N . LEU A 1 315 ? -34.719 -29.656 -4.496 1 96.56 315 LEU A N 1
ATOM 2339 C CA . LEU A 1 315 ? -35.062 -30.781 -5.367 1 96.56 315 LEU A CA 1
ATOM 2340 C C . LEU A 1 315 ? -35.125 -32.062 -4.574 1 96.56 315 LEU A C 1
ATOM 2342 O O . LEU A 1 315 ? -36.062 -32.875 -4.754 1 96.56 315 LEU A O 1
ATOM 2346 N N . LYS A 1 316 ? -34.188 -32.281 -3.697 1 96.88 316 LYS A N 1
ATOM 2347 C CA . LYS A 1 316 ? -34.094 -33.531 -2.941 1 96.88 316 LYS A CA 1
ATOM 2348 C C . LYS A 1 316 ? -35.188 -33.656 -1.898 1 96.88 316 LYS A C 1
ATOM 2350 O O . LYS A 1 316 ? -35.75 -34.719 -1.691 1 96.88 316 LYS A O 1
ATOM 2355 N N . VAL A 1 317 ? -35.562 -32.562 -1.254 1 97.38 317 VAL A N 1
ATOM 2356 C CA . VAL A 1 317 ? -36.438 -32.625 -0.093 1 97.38 317 VAL A CA 1
ATOM 2357 C C . VAL A 1 317 ? -37.875 -32.562 -0.545 1 97.38 317 VAL A C 1
ATOM 2359 O O . VAL A 1 317 ? -38.781 -33.062 0.137 1 97.38 317 VAL A O 1
ATOM 2362 N N . ALA A 1 318 ? -38.219 -31.75 -1.64 1 96.88 318 ALA A N 1
ATOM 2363 C CA . ALA A 1 318 ? -39.625 -31.547 -1.974 1 96.88 318 ALA A CA 1
ATOM 2364 C C . ALA A 1 318 ? -39.875 -31.625 -3.48 1 96.88 318 ALA A C 1
ATOM 2366 O O . ALA A 1 318 ? -40.938 -31.297 -3.973 1 96.88 318 ALA A O 1
ATOM 2367 N N . GLY A 1 319 ? -38.875 -31.875 -4.266 1 95.56 319 GLY A N 1
ATOM 2368 C CA . GLY A 1 319 ? -39.062 -32.125 -5.688 1 95.56 319 GLY A CA 1
ATOM 2369 C C . GLY A 1 319 ? -38.781 -30.906 -6.543 1 95.56 319 GLY A C 1
ATOM 2370 O O . GLY A 1 319 ? -38.188 -29.938 -6.086 1 95.56 319 GLY A O 1
ATOM 2371 N N . GLU A 1 320 ? -39.25 -30.906 -7.766 1 95.56 320 GLU A N 1
ATOM 2372 C CA . GLU A 1 320 ? -38.938 -29.906 -8.789 1 95.56 320 GLU A CA 1
ATOM 2373 C C . GLU A 1 320 ? -39.625 -28.578 -8.492 1 95.56 320 GLU A C 1
ATOM 2375 O O . GLU A 1 320 ? -39.094 -27.516 -8.797 1 95.56 320 GLU A O 1
ATOM 2380 N N . ASN A 1 321 ? -40.781 -28.625 -7.898 1 95.38 321 ASN A N 1
ATOM 2381 C CA . ASN A 1 321 ? -41.5 -27.406 -7.574 1 95.38 321 ASN A CA 1
ATOM 2382 C C . ASN A 1 321 ? -40.719 -26.562 -6.551 1 95.38 321 ASN A C 1
ATOM 2384 O O . ASN A 1 321 ? -40.625 -25.344 -6.691 1 95.38 321 ASN A O 1
ATOM 2388 N N . MET A 1 322 ? -40.25 -27.266 -5.559 1 96.75 322 MET A N 1
ATOM 2389 C CA . MET A 1 322 ? -39.469 -26.562 -4.547 1 96.75 322 MET A CA 1
ATOM 2390 C C . MET A 1 322 ? -38.156 -26.062 -5.121 1 96.75 322 MET A C 1
ATOM 2392 O O . MET A 1 322 ? -37.688 -24.969 -4.77 1 96.75 322 MET A O 1
ATOM 2396 N N . GLN A 1 323 ? -37.531 -26.844 -6.008 1 96.75 323 GLN A N 1
ATOM 2397 C CA . GLN A 1 323 ? -36.312 -26.406 -6.695 1 96.75 323 GLN A CA 1
ATOM 2398 C C . GLN A 1 323 ? -36.562 -25.109 -7.48 1 96.75 323 GLN A C 1
ATOM 2400 O O . GLN A 1 323 ? -35.75 -24.203 -7.438 1 96.75 323 GLN A O 1
ATOM 2405 N N . LEU A 1 324 ? -37.688 -25.047 -8.148 1 96.06 324 LEU A N 1
ATOM 2406 C CA . LEU A 1 324 ? -38.031 -23.875 -8.945 1 96.06 324 LEU A CA 1
ATOM 2407 C C . LEU A 1 324 ? -38.281 -22.656 -8.047 1 96.06 324 LEU A C 1
ATOM 2409 O O . LEU A 1 324 ? -37.844 -21.547 -8.367 1 96.06 324 LEU A O 1
ATOM 2413 N N . VAL A 1 325 ? -38.938 -22.844 -6.953 1 97.12 325 VAL A N 1
ATOM 2414 C CA . VAL A 1 325 ? -39.219 -21.75 -6.027 1 97.12 325 VAL A CA 1
ATOM 2415 C C . VAL A 1 325 ? -37.938 -21.172 -5.488 1 97.12 325 VAL A C 1
ATOM 2417 O O . VAL A 1 325 ? -37.75 -19.953 -5.441 1 97.12 325 VAL A O 1
ATOM 2420 N N . VAL A 1 326 ? -37.062 -22.062 -5.125 1 97.38 326 VAL A N 1
ATOM 2421 C CA . VAL A 1 326 ? -35.781 -21.625 -4.574 1 97.38 326 VAL A CA 1
ATOM 2422 C C . VAL A 1 326 ? -34.969 -20.922 -5.656 1 97.38 326 VAL A C 1
ATOM 2424 O O . VAL A 1 326 ? -34.344 -19.875 -5.406 1 97.38 326 VAL A O 1
ATOM 2427 N N . ALA A 1 327 ? -34.938 -21.438 -6.848 1 97 327 ALA A N 1
ATOM 2428 C CA . ALA A 1 327 ? -34.188 -20.859 -7.953 1 97 327 ALA A CA 1
ATOM 2429 C C . ALA A 1 327 ? -34.688 -19.469 -8.305 1 97 327 ALA A C 1
ATOM 2431 O O . ALA A 1 327 ? -33.906 -18.547 -8.531 1 97 327 ALA A O 1
ATOM 2432 N N . LEU A 1 328 ? -35.969 -19.297 -8.336 1 96.88 328 LEU A N 1
ATOM 2433 C CA . LEU A 1 328 ? -36.562 -18.016 -8.641 1 96.88 328 LEU A CA 1
ATOM 2434 C C . LEU A 1 328 ? -36.344 -17.016 -7.516 1 96.88 328 LEU A C 1
ATOM 2436 O O . LEU A 1 328 ? -36.031 -15.844 -7.77 1 96.88 328 LEU A O 1
ATOM 2440 N N . ASP A 1 329 ? -36.531 -17.5 -6.359 1 97.5 329 ASP A N 1
ATOM 2441 C CA . ASP A 1 329 ? -36.219 -16.656 -5.207 1 97.5 329 ASP A CA 1
ATOM 2442 C C . ASP A 1 329 ? -34.781 -16.172 -5.246 1 97.5 329 ASP A C 1
ATOM 2444 O O . ASP A 1 329 ? -34.5 -14.984 -5.035 1 97.5 329 ASP A O 1
ATOM 2448 N N . ALA A 1 330 ? -33.875 -17.141 -5.496 1 97.19 330 ALA A N 1
ATOM 2449 C CA . ALA A 1 330 ? -32.469 -16.797 -5.574 1 97.19 330 ALA A CA 1
ATOM 2450 C C . ALA A 1 330 ? -32.219 -15.766 -6.664 1 97.19 330 ALA A C 1
ATOM 2452 O O . ALA A 1 330 ? -31.484 -14.789 -6.445 1 97.19 330 ALA A O 1
ATOM 2453 N N . PHE A 1 331 ? -32.781 -15.961 -7.789 1 96.69 331 PHE A N 1
ATOM 2454 C CA . PHE A 1 331 ? -32.594 -15.055 -8.914 1 96.69 331 PHE A CA 1
ATOM 2455 C C . PHE A 1 331 ? -33.062 -13.648 -8.555 1 96.69 331 PHE A C 1
ATOM 2457 O O . PHE A 1 331 ? -32.406 -12.664 -8.844 1 96.69 331 PHE A O 1
ATOM 2464 N N . ILE A 1 332 ? -34.125 -13.539 -7.875 1 96.44 332 ILE A N 1
ATOM 2465 C CA . ILE A 1 332 ? -34.75 -12.258 -7.574 1 96.44 332 ILE A CA 1
ATOM 2466 C C . ILE A 1 332 ? -33.938 -11.531 -6.496 1 96.44 332 ILE A C 1
ATOM 2468 O O . ILE A 1 332 ? -33.594 -10.359 -6.66 1 96.44 332 ILE A O 1
ATOM 2472 N N . VAL A 1 333 ? -33.688 -12.195 -5.453 1 96.5 333 VAL A N 1
ATOM 2473 C CA . VAL A 1 333 ? -33 -11.547 -4.332 1 96.5 333 VAL A CA 1
ATOM 2474 C C . VAL A 1 333 ? -31.578 -11.156 -4.742 1 96.5 333 VAL A C 1
ATOM 2476 O O . VAL A 1 333 ? -31.109 -10.078 -4.395 1 96.5 333 VAL A O 1
ATOM 2479 N N . LEU A 1 334 ? -30.891 -12.031 -5.488 1 96.31 334 LEU A N 1
ATOM 2480 C CA . LEU A 1 334 ? -29.531 -11.734 -5.953 1 96.31 334 LEU A CA 1
ATOM 2481 C C . LEU A 1 334 ? -29.547 -10.594 -6.973 1 96.31 334 LEU A C 1
ATOM 2483 O O . LEU A 1 334 ? -28.625 -9.789 -7.012 1 96.31 334 LEU A O 1
ATOM 2487 N N . SER A 1 335 ? -30.578 -10.555 -7.762 1 94.56 335 SER A N 1
ATOM 2488 C CA . SER A 1 335 ? -30.734 -9.414 -8.656 1 94.56 335 SER A CA 1
ATOM 2489 C C . SER A 1 335 ? -30.906 -8.117 -7.867 1 94.56 335 SER A C 1
ATOM 2491 O O . SER A 1 335 ? -30.406 -7.07 -8.281 1 94.56 335 SER A O 1
ATOM 2493 N N . GLY A 1 336 ? -31.625 -8.211 -6.801 1 90.88 336 GLY A N 1
ATOM 2494 C CA . GLY A 1 336 ? -31.719 -7.066 -5.914 1 90.88 336 GLY A CA 1
ATOM 2495 C C . GLY A 1 336 ? -30.375 -6.605 -5.383 1 90.88 336 GLY A C 1
ATOM 2496 O O . GLY A 1 336 ? -30.141 -5.402 -5.23 1 90.88 336 GLY A O 1
ATOM 2497 N N . ALA A 1 337 ? -29.516 -7.504 -5.105 1 92.75 337 ALA A N 1
ATOM 2498 C CA . ALA A 1 337 ? -28.188 -7.172 -4.625 1 92.75 337 ALA A CA 1
ATOM 2499 C C . ALA A 1 337 ? -27.375 -6.445 -5.699 1 92.75 337 ALA A C 1
ATOM 2501 O O . ALA A 1 337 ? -26.562 -5.578 -5.391 1 92.75 337 ALA A O 1
ATOM 2502 N N . VAL A 1 338 ? -27.578 -6.797 -6.973 1 94.5 338 VAL A N 1
ATOM 2503 C CA . VAL A 1 338 ? -26.953 -6.078 -8.07 1 94.5 338 VAL A CA 1
ATOM 2504 C C . VAL A 1 338 ? -27.391 -4.613 -8.047 1 94.5 338 VAL A C 1
ATOM 2506 O O . VAL A 1 338 ? -26.562 -3.713 -8.203 1 94.5 338 VAL A O 1
ATOM 2509 N N . LEU A 1 339 ? -28.656 -4.41 -7.824 1 91.25 339 LEU A N 1
ATOM 2510 C CA . LEU A 1 339 ? -29.188 -3.047 -7.746 1 91.25 339 LEU A CA 1
ATOM 2511 C C . LEU A 1 339 ? -28.562 -2.293 -6.574 1 91.25 339 LEU A C 1
ATOM 2513 O O . LEU A 1 339 ? -28.219 -1.115 -6.699 1 91.25 339 LEU A O 1
ATOM 2517 N N . THR A 1 340 ? -28.422 -2.959 -5.508 1 87.38 340 THR A N 1
ATOM 2518 C CA . THR A 1 340 ? -27.812 -2.352 -4.328 1 87.38 340 THR A CA 1
ATOM 2519 C C . THR A 1 340 ? -26.375 -1.946 -4.617 1 87.38 340 THR A C 1
ATOM 2521 O O . THR A 1 340 ? -25.891 -0.918 -4.125 1 87.38 340 THR A O 1
ATOM 2524 N N . ALA A 1 341 ? -25.688 -2.762 -5.34 1 92.5 341 ALA A N 1
ATOM 2525 C CA . ALA A 1 341 ? -24.312 -2.434 -5.715 1 92.5 341 ALA A CA 1
ATOM 2526 C C . ALA A 1 341 ? -24.266 -1.168 -6.566 1 92.5 341 ALA A C 1
ATOM 2528 O O . ALA A 1 341 ? -23.422 -0.299 -6.352 1 92.5 341 ALA A O 1
ATOM 2529 N N . TYR A 1 342 ? -25.203 -1.032 -7.48 1 92.88 342 TYR A N 1
ATOM 2530 C CA . TYR A 1 342 ? -25.281 0.16 -8.32 1 92.88 342 TYR A CA 1
ATOM 2531 C C . TYR A 1 342 ? -25.562 1.399 -7.48 1 92.88 342 TYR A C 1
ATOM 2533 O O . TYR A 1 342 ? -24.906 2.434 -7.648 1 92.88 342 TYR A O 1
ATOM 2541 N N . VAL A 1 343 ? -26.484 1.275 -6.602 1 87.06 343 VAL A N 1
ATOM 2542 C CA . VAL A 1 343 ? -26.859 2.402 -5.754 1 87.06 343 VAL A CA 1
ATOM 2543 C C . VAL A 1 343 ? -25.688 2.773 -4.844 1 87.06 343 VAL A C 1
ATOM 2545 O O . VAL A 1 343 ? -25.391 3.955 -4.656 1 87.06 343 VAL A O 1
ATOM 2548 N N . GLY A 1 344 ? -25.109 1.762 -4.348 1 87.88 344 GLY A N 1
ATOM 2549 C CA . GLY A 1 344 ? -24 1.994 -3.451 1 87.88 344 GLY A CA 1
ATOM 2550 C C . GLY A 1 344 ? -22.828 2.684 -4.125 1 87.88 344 GLY A C 1
ATOM 2551 O O . GLY A 1 344 ? -22.281 3.652 -3.594 1 87.88 344 GLY A O 1
ATOM 2552 N N . VAL A 1 345 ? -22.422 2.229 -5.27 1 92.75 345 VAL A N 1
ATOM 2553 C CA . VAL A 1 345 ? -21.266 2.789 -5.957 1 92.75 345 VAL A CA 1
ATOM 2554 C C . VAL A 1 345 ? -21.578 4.207 -6.43 1 92.75 345 VAL A C 1
ATOM 2556 O O . VAL A 1 345 ? -20.719 5.086 -6.398 1 92.75 345 VAL A O 1
ATOM 2559 N N . VAL A 1 346 ? -22.766 4.434 -6.871 1 91.56 346 VAL A N 1
ATOM 2560 C CA . VAL A 1 346 ? -23.156 5.77 -7.309 1 91.56 346 VAL A CA 1
ATOM 2561 C C . VAL A 1 346 ? -23.078 6.738 -6.133 1 91.56 346 VAL A C 1
ATOM 2563 O O . VAL A 1 346 ? -22.547 7.844 -6.258 1 91.56 346 VAL A O 1
ATOM 2566 N N . GLY A 1 347 ? -23.625 6.328 -5.016 1 87.94 347 GLY A N 1
ATOM 2567 C CA . GLY A 1 347 ? -23.547 7.164 -3.826 1 87.94 347 GLY A CA 1
ATOM 2568 C C . GLY A 1 347 ? -22.125 7.48 -3.396 1 87.94 347 GLY A C 1
ATOM 2569 O O . GLY A 1 347 ? -21.812 8.625 -3.084 1 87.94 347 GLY A O 1
ATOM 2570 N N . LEU A 1 348 ? -21.328 6.512 -3.395 1 91 348 LEU A N 1
ATOM 2571 C CA . LEU A 1 348 ? -19.953 6.688 -2.951 1 91 348 LEU A CA 1
ATOM 2572 C C . LEU A 1 348 ? -19.172 7.562 -3.928 1 91 348 LEU A C 1
ATOM 2574 O O . LEU A 1 348 ? -18.484 8.5 -3.516 1 91 348 LEU A O 1
ATOM 2578 N N . VAL A 1 349 ? -19.281 7.258 -5.23 1 93.44 349 VAL A N 1
ATOM 2579 C CA . VAL A 1 349 ? -18.547 8 -6.242 1 93.44 349 VAL A CA 1
ATOM 2580 C C . VAL A 1 349 ? -19.016 9.445 -6.281 1 93.44 349 VAL A C 1
ATOM 2582 O O . VAL A 1 349 ? -18.219 10.367 -6.48 1 93.44 349 VAL A O 1
ATOM 2585 N N . ARG A 1 350 ? -20.266 9.656 -6.039 1 90.56 350 ARG A N 1
ATOM 2586 C CA . ARG A 1 350 ? -20.781 11.016 -5.941 1 90.56 350 ARG A CA 1
ATOM 2587 C C . ARG A 1 350 ? -20.156 11.766 -4.773 1 90.56 350 ARG A C 1
ATOM 2589 O O . ARG A 1 350 ? -19.766 12.93 -4.91 1 90.56 350 ARG A O 1
ATOM 2596 N N . ARG A 1 351 ? -20.094 11.133 -3.754 1 87.81 351 ARG A N 1
ATOM 2597 C CA . ARG A 1 351 ? -19.484 11.742 -2.578 1 87.81 351 ARG A CA 1
ATOM 2598 C C . ARG A 1 351 ? -18 12.039 -2.822 1 87.81 351 ARG A C 1
ATOM 2600 O O . ARG A 1 351 ? -17.516 13.109 -2.449 1 87.81 351 ARG A O 1
ATOM 2607 N N . LEU A 1 352 ? -17.312 11.125 -3.408 1 91.69 352 LEU A N 1
ATOM 2608 C CA . LEU A 1 352 ? -15.898 11.305 -3.703 1 91.69 352 LEU A CA 1
ATOM 2609 C C . LEU A 1 352 ? -15.688 12.477 -4.66 1 91.69 352 LEU A C 1
ATOM 2611 O O . LEU A 1 352 ? -14.742 13.25 -4.5 1 91.69 352 LEU A O 1
ATOM 2615 N N . ALA A 1 353 ? -16.562 12.555 -5.566 1 90.88 353 ALA A N 1
ATOM 2616 C CA . ALA A 1 353 ? -16.484 13.664 -6.512 1 90.88 353 ALA A CA 1
ATOM 2617 C C . ALA A 1 353 ? -16.797 14.992 -5.832 1 90.88 353 ALA A C 1
ATOM 2619 O O . ALA A 1 353 ? -16.141 16 -6.102 1 90.88 353 ALA A O 1
ATOM 2620 N N . SER A 1 354 ? -17.766 14.953 -4.984 1 86.94 354 SER A N 1
ATOM 2621 C CA . SER A 1 354 ? -18.141 16.156 -4.25 1 86.94 354 SER A CA 1
ATOM 2622 C C . SER A 1 354 ? -17 16.609 -3.336 1 86.94 354 SER A C 1
ATOM 2624 O O . SER A 1 354 ? -16.812 17.812 -3.123 1 86.94 354 SER A O 1
ATOM 2626 N N . ASP A 1 355 ? -16.297 15.664 -2.822 1 87.75 355 ASP A N 1
ATOM 2627 C CA . ASP A 1 355 ? -15.148 15.961 -1.97 1 87.75 355 ASP A CA 1
ATOM 2628 C C . ASP A 1 355 ? -13.906 16.25 -2.803 1 87.75 355 ASP A C 1
ATOM 2630 O O . ASP A 1 355 ? -12.812 16.406 -2.26 1 87.75 355 ASP A O 1
ATOM 2634 N N . ARG A 1 356 ? -14.016 16.234 -4.074 1 88.5 356 ARG A N 1
ATOM 2635 C CA . ARG A 1 356 ? -12.953 16.562 -5.023 1 88.5 356 ARG A CA 1
ATOM 2636 C C . ARG A 1 356 ? -11.844 15.523 -4.992 1 88.5 356 ARG A C 1
ATOM 2638 O O . ARG A 1 356 ? -10.664 15.859 -5.168 1 88.5 356 ARG A O 1
ATOM 2645 N N . VAL A 1 357 ? -12.195 14.391 -4.676 1 89.44 357 VAL A N 1
ATOM 2646 C CA . VAL A 1 357 ? -11.281 13.258 -4.758 1 89.44 357 VAL A CA 1
ATOM 2647 C C . VAL A 1 357 ? -11.312 12.672 -6.172 1 89.44 357 VAL A C 1
ATOM 2649 O O . VAL A 1 357 ? -10.289 12.188 -6.668 1 89.44 357 VAL A O 1
ATOM 2652 N N . LEU A 1 358 ? -12.469 12.68 -6.762 1 91.56 358 LEU A N 1
ATOM 2653 C CA . LEU A 1 358 ? -12.664 12.289 -8.148 1 91.56 358 LEU A CA 1
ATOM 2654 C C . LEU A 1 358 ? -13.094 13.477 -9 1 91.56 358 LEU A C 1
ATOM 2656 O O . LEU A 1 358 ? -13.5 14.516 -8.461 1 91.56 358 LEU A O 1
ATOM 2660 N N . PRO A 1 359 ? -13 13.359 -10.297 1 87.12 359 PRO A N 1
ATOM 2661 C CA . PRO A 1 359 ? -13.305 14.5 -11.156 1 87.12 359 PRO A CA 1
ATOM 2662 C C . PRO A 1 359 ? -14.766 14.93 -11.078 1 87.12 359 PRO A C 1
ATOM 2664 O O . PRO A 1 359 ? -15.641 14.102 -10.828 1 87.12 359 PRO A O 1
ATOM 2667 N N . ASP A 1 360 ? -14.992 16.156 -11.445 1 87 360 ASP A N 1
ATOM 2668 C CA . ASP A 1 360 ? -16.297 16.812 -11.297 1 87 360 ASP A CA 1
ATOM 2669 C C . ASP A 1 360 ? -17.281 16.328 -12.352 1 87 360 ASP A C 1
ATOM 2671 O O . ASP A 1 360 ? -18.5 16.438 -12.172 1 87 360 ASP A O 1
ATOM 2675 N N . PHE A 1 361 ? -16.781 15.82 -13.445 1 88.62 361 PHE A N 1
ATOM 2676 C CA . PHE A 1 361 ? -17.703 15.414 -14.508 1 88.62 361 PHE A CA 1
ATOM 2677 C C . PHE A 1 361 ? -18.562 14.234 -14.062 1 88.62 361 PHE A C 1
ATOM 2679 O O . PHE A 1 361 ? -19.641 14.016 -14.602 1 88.62 361 PHE A O 1
ATOM 2686 N N . LEU A 1 362 ? -18.125 13.578 -13.047 1 92.38 362 LEU A N 1
ATOM 2687 C CA . LEU A 1 362 ? -18.875 12.453 -12.516 1 92.38 362 LEU A CA 1
ATOM 2688 C C . LEU A 1 362 ? -20.125 12.93 -11.789 1 92.38 362 LEU A C 1
ATOM 2690 O O . LEU A 1 362 ? -21.047 12.148 -11.539 1 92.38 362 LEU A O 1
ATOM 2694 N N . LEU A 1 363 ? -20.203 14.219 -11.469 1 91 363 LEU A N 1
ATOM 2695 C CA . LEU A 1 363 ? -21.359 14.789 -10.781 1 91 363 LEU A CA 1
ATOM 2696 C C . LEU A 1 363 ? -22.438 15.211 -11.789 1 91 363 LEU A C 1
ATOM 2698 O O . LEU A 1 363 ? -23.562 15.5 -11.398 1 91 363 LEU A O 1
ATOM 2702 N N . HIS A 1 364 ? -22.125 15.109 -13.039 1 92.25 364 HIS A N 1
ATOM 2703 C CA . HIS A 1 364 ? -23.094 15.492 -14.055 1 92.25 364 HIS A CA 1
ATOM 2704 C C . HIS A 1 364 ? -24.281 14.539 -14.07 1 92.25 364 HIS A C 1
ATOM 2706 O O . HIS A 1 364 ? -24.109 13.32 -13.938 1 92.25 364 HIS A O 1
ATOM 2712 N N . VAL A 1 365 ? -25.469 15.148 -14.078 1 91.62 365 VAL A N 1
ATOM 2713 C CA . VAL A 1 365 ? -26.688 14.359 -14.109 1 91.62 365 VAL A CA 1
ATOM 2714 C C . VAL A 1 365 ? -27.375 14.5 -15.477 1 91.62 365 VAL A C 1
ATOM 2716 O O . VAL A 1 365 ? -27.234 15.539 -16.125 1 91.62 365 VAL A O 1
ATOM 2719 N N . ASN A 1 366 ? -27.953 13.43 -15.891 1 88.44 366 ASN A N 1
ATOM 2720 C CA . ASN A 1 366 ? -28.703 13.492 -17.141 1 88.44 366 ASN A CA 1
ATOM 2721 C C . ASN A 1 366 ? -29.906 14.43 -17.031 1 88.44 366 ASN A C 1
ATOM 2723 O O . ASN A 1 366 ? -30.562 14.469 -16 1 88.44 366 ASN A O 1
ATOM 2727 N N . LYS A 1 367 ? -30.172 15.18 -18.016 1 86 367 LYS A N 1
ATOM 2728 C CA . LYS A 1 367 ? -31.25 16.172 -18.031 1 86 367 LYS A CA 1
ATOM 2729 C C . LYS A 1 367 ? -32.625 15.508 -17.938 1 86 367 LYS A C 1
ATOM 2731 O O . LYS A 1 367 ? -33.562 16.062 -17.359 1 86 367 LYS A O 1
ATOM 2736 N N . ALA A 1 368 ? -32.688 14.328 -18.453 1 85.06 368 ALA A N 1
ATOM 2737 C CA . ALA A 1 368 ? -34 13.672 -18.562 1 85.06 368 ALA A CA 1
ATOM 2738 C C . ALA A 1 368 ? -34.406 13.062 -17.234 1 85.06 368 ALA A C 1
ATOM 2740 O O . ALA A 1 368 ? -35.562 13.18 -16.828 1 85.06 368 ALA A O 1
ATOM 2741 N N . ARG A 1 369 ? -33.5 12.422 -16.5 1 86.88 369 ARG A N 1
ATOM 2742 C CA . ARG A 1 369 ? -33.875 11.648 -15.328 1 86.88 369 ARG A CA 1
ATOM 2743 C C . ARG A 1 369 ? -33.094 12.07 -14.094 1 86.88 369 ARG A C 1
ATOM 2745 O O . ARG A 1 369 ? -33.375 11.617 -12.984 1 86.88 369 ARG A O 1
ATOM 2752 N N . GLY A 1 370 ? -32.125 12.867 -14.227 1 88.19 370 GLY A N 1
ATOM 2753 C CA . GLY A 1 370 ? -31.359 13.391 -13.102 1 88.19 370 GLY A CA 1
ATOM 2754 C C . GLY A 1 370 ? -30.438 12.367 -12.461 1 88.19 370 GLY A C 1
ATOM 2755 O O . GLY A 1 370 ? -30.281 12.344 -11.234 1 88.19 370 GLY A O 1
ATOM 2756 N N . THR A 1 371 ? -30 11.422 -13.25 1 91.12 371 THR A N 1
ATOM 2757 C CA . THR A 1 371 ? -29.125 10.367 -12.734 1 91.12 371 THR A CA 1
ATOM 2758 C C . THR A 1 371 ? -27.688 10.594 -13.188 1 91.12 371 THR A C 1
ATOM 2760 O O . THR A 1 371 ? -27.438 11.25 -14.203 1 91.12 371 THR A O 1
ATOM 2763 N N . ASN A 1 372 ? -26.703 10.109 -12.422 1 94.12 372 ASN A N 1
ATOM 2764 C CA . ASN A 1 372 ? -25.281 10.211 -12.758 1 94.12 372 ASN A CA 1
ATOM 2765 C C . ASN A 1 372 ? -24.875 9.148 -13.773 1 94.12 372 ASN A C 1
ATOM 2767 O O . ASN A 1 372 ? -24.234 8.156 -13.422 1 94.12 372 ASN A O 1
ATOM 2771 N N . HIS A 1 373 ? -25.078 9.391 -14.984 1 93.44 373 HIS A N 1
ATOM 2772 C CA . HIS A 1 373 ? -24.953 8.383 -16.031 1 93.44 373 HIS A CA 1
ATOM 2773 C C . HIS A 1 373 ? -23.5 7.977 -16.25 1 93.44 373 HIS A C 1
ATOM 2775 O O . HIS A 1 373 ? -23.219 6.828 -16.609 1 93.44 373 HIS A O 1
ATOM 2781 N N . PHE A 1 374 ? -22.547 8.789 -16.031 1 94.94 374 PHE A N 1
ATOM 2782 C CA . PHE A 1 374 ? -21.141 8.414 -16.234 1 94.94 374 PHE A CA 1
ATOM 2783 C C . PHE A 1 374 ? -20.703 7.398 -15.188 1 94.94 374 PHE A C 1
ATOM 2785 O O . PHE A 1 374 ? -19.906 6.5 -15.484 1 94.94 374 PHE A O 1
ATOM 2792 N N . ILE A 1 375 ? -21.203 7.594 -13.938 1 96.31 375 ILE A N 1
ATOM 2793 C CA . ILE A 1 375 ? -20.859 6.652 -12.875 1 96.31 375 ILE A CA 1
ATOM 2794 C C . ILE A 1 375 ? -21.469 5.289 -13.18 1 96.31 375 ILE A C 1
ATOM 2796 O O . ILE A 1 375 ? -20.812 4.258 -13.07 1 96.31 375 ILE A O 1
ATOM 2800 N N . ILE A 1 376 ? -22.672 5.297 -13.633 1 96.38 376 ILE A N 1
ATOM 2801 C CA . ILE A 1 376 ? -23.422 4.074 -13.898 1 96.38 376 ILE A CA 1
ATOM 2802 C C . ILE A 1 376 ? -22.766 3.316 -15.055 1 96.38 376 ILE A C 1
ATOM 2804 O O . ILE A 1 376 ? -22.531 2.113 -14.953 1 96.38 376 ILE A O 1
ATOM 2808 N N . ILE A 1 377 ? -22.484 3.988 -16.109 1 96.25 377 ILE A N 1
ATOM 2809 C CA . ILE A 1 377 ? -21.875 3.371 -17.281 1 96.25 377 ILE A CA 1
ATOM 2810 C C . ILE A 1 377 ? -20.469 2.879 -16.938 1 96.25 377 ILE A C 1
ATOM 2812 O O . ILE A 1 377 ? -20.062 1.789 -17.359 1 96.25 377 ILE A O 1
ATOM 2816 N N . GLY A 1 378 ? -19.719 3.711 -16.219 1 95.75 378 GLY A N 1
ATOM 2817 C CA . GLY A 1 378 ? -18.406 3.281 -15.789 1 95.75 378 GLY A CA 1
ATOM 2818 C C . GLY A 1 378 ? -18.438 2.016 -14.953 1 95.75 378 GLY A C 1
ATOM 2819 O O . GLY A 1 378 ? -17.609 1.112 -15.156 1 95.75 378 GLY A O 1
ATOM 2820 N N . TYR A 1 379 ? -19.375 2.016 -14.008 1 97.06 379 TYR A N 1
ATOM 2821 C CA . TYR A 1 379 ? -19.547 0.828 -13.18 1 97.06 379 TYR A CA 1
ATOM 2822 C C . TYR A 1 379 ? -19.859 -0.395 -14.031 1 97.06 379 TYR A C 1
ATOM 2824 O O . TYR A 1 379 ? -19.281 -1.464 -13.836 1 97.06 379 TYR A O 1
ATOM 2832 N N . PHE A 1 380 ? -20.766 -0.293 -14.969 1 98 380 PHE A N 1
ATOM 2833 C CA . PHE A 1 380 ? -21.156 -1.384 -15.852 1 98 380 PHE A CA 1
ATOM 2834 C C . PHE A 1 380 ? -19.969 -1.914 -16.641 1 98 380 PHE A C 1
ATOM 2836 O O . PHE A 1 380 ? -19.781 -3.127 -16.734 1 98 380 PHE A O 1
ATOM 2843 N N . LEU A 1 381 ? -19.156 -1.059 -17.109 1 97.5 381 LEU A N 1
ATOM 2844 C CA . LEU A 1 381 ? -18.016 -1.454 -17.938 1 97.5 381 LEU A CA 1
ATOM 2845 C C . LEU A 1 381 ? -16.984 -2.197 -17.109 1 97.5 381 LEU A C 1
ATOM 2847 O O . LEU A 1 381 ? -16.453 -3.227 -17.547 1 97.5 381 LEU A O 1
ATOM 2851 N N . VAL A 1 382 ? -16.688 -1.688 -15.914 1 96.31 382 VAL A N 1
ATOM 2852 C CA . VAL A 1 382 ? -15.68 -2.324 -15.07 1 96.31 382 VAL A CA 1
ATOM 2853 C C . VAL A 1 382 ? -16.203 -3.664 -14.555 1 96.31 382 VAL A C 1
ATOM 2855 O O . VAL A 1 382 ? -15.477 -4.656 -14.539 1 96.31 382 VAL A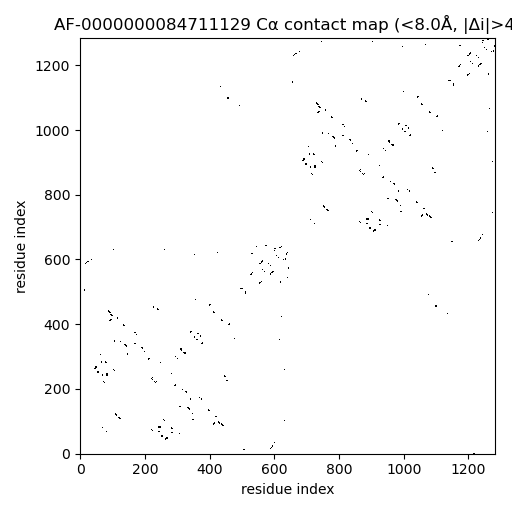 O 1
ATOM 2858 N N . ALA A 1 383 ? -17.469 -3.682 -14.141 1 97.44 383 ALA A N 1
ATOM 2859 C CA . ALA A 1 383 ? -18.078 -4.926 -13.68 1 97.44 383 ALA A CA 1
ATOM 2860 C C . ALA A 1 383 ? -18.094 -5.973 -14.789 1 97.44 383 ALA A C 1
ATOM 2862 O O . ALA A 1 383 ? -17.766 -7.141 -14.562 1 97.44 383 ALA A O 1
ATOM 2863 N N . THR A 1 384 ? -18.469 -5.559 -15.992 1 97.69 384 THR A N 1
ATOM 2864 C CA . THR A 1 384 ? -18.5 -6.453 -17.141 1 97.69 384 THR A CA 1
ATOM 2865 C C . THR A 1 384 ? -17.109 -6.988 -17.469 1 97.69 384 THR A C 1
ATOM 2867 O O . THR A 1 384 ? -16.969 -8.164 -17.812 1 97.69 384 THR A O 1
ATOM 2870 N N . SER A 1 385 ? -16.141 -6.168 -17.344 1 96.81 385 SER A N 1
ATOM 2871 C CA . SER A 1 385 ? -14.773 -6.613 -17.594 1 96.81 385 SER A CA 1
ATOM 2872 C C . SER A 1 385 ? -14.359 -7.727 -16.641 1 96.81 385 SER A C 1
ATOM 2874 O O . SER A 1 385 ? -13.672 -8.672 -17.031 1 96.81 385 SER A O 1
ATOM 2876 N N . LEU A 1 386 ? -14.758 -7.613 -15.445 1 95.81 386 LEU A N 1
ATOM 2877 C CA . LEU A 1 386 ? -14.43 -8.633 -14.461 1 95.81 386 LEU A CA 1
ATOM 2878 C C . LEU A 1 386 ? -15.109 -9.953 -14.797 1 95.81 386 LEU A C 1
ATOM 2880 O O . LEU A 1 386 ? -14.5 -11.023 -14.664 1 95.81 386 LEU A O 1
ATOM 2884 N N . VAL A 1 387 ? -16.359 -9.93 -15.25 1 97.19 387 VAL A N 1
ATOM 2885 C CA . VAL A 1 387 ? -17.109 -11.125 -15.641 1 97.19 387 VAL A CA 1
ATOM 2886 C C . VAL A 1 387 ? -16.438 -11.766 -16.859 1 97.19 387 VAL A C 1
ATOM 2888 O O . VAL A 1 387 ? -16.281 -12.992 -16.922 1 97.19 387 VAL A O 1
ATOM 2891 N N . LEU A 1 388 ? -15.984 -10.977 -17.797 1 95.81 388 LEU A N 1
ATOM 2892 C CA . LEU A 1 388 ? -15.383 -11.469 -19.031 1 95.81 388 LEU A CA 1
ATOM 2893 C C . LEU A 1 388 ? -14.016 -12.094 -18.75 1 95.81 388 LEU A C 1
ATOM 2895 O O . LEU A 1 388 ? -13.727 -13.188 -19.219 1 95.81 388 LEU A O 1
ATOM 2899 N N . ILE A 1 389 ? -13.234 -11.445 -17.938 1 91.81 389 ILE A N 1
ATOM 2900 C CA . ILE A 1 389 ? -11.859 -11.875 -17.688 1 91.81 389 ILE A CA 1
ATOM 2901 C C . ILE A 1 389 ? -11.867 -13.164 -16.875 1 91.81 389 ILE A C 1
ATOM 2903 O O . ILE A 1 389 ? -11.062 -14.07 -17.125 1 91.81 389 ILE A O 1
ATOM 2907 N N . LEU A 1 390 ? -12.797 -13.289 -15.969 1 93.44 390 LEU A N 1
ATOM 2908 C CA . LEU A 1 390 ? -12.82 -14.469 -15.102 1 93.44 390 LEU A CA 1
ATOM 2909 C C . LEU A 1 390 ? -13.82 -15.492 -15.617 1 93.44 390 LEU A C 1
ATOM 2911 O O . LEU A 1 390 ? -14.109 -16.484 -14.938 1 93.44 390 LEU A O 1
ATOM 2915 N N . HIS A 1 391 ? -14.453 -15.32 -16.766 1 93.06 391 HIS A N 1
ATOM 2916 C CA . HIS A 1 391 ? -15.344 -16.234 -17.469 1 93.06 391 HIS A CA 1
ATOM 2917 C C . HIS A 1 391 ? -16.484 -16.688 -16.562 1 93.06 391 HIS A C 1
ATOM 2919 O O . HIS A 1 391 ? -16.844 -17.875 -16.562 1 93.06 391 HIS A O 1
ATOM 2925 N N . GLY A 1 392 ? -16.828 -15.805 -15.68 1 91.44 392 GLY A N 1
ATOM 2926 C CA . GLY A 1 392 ? -17.969 -16.109 -14.828 1 91.44 392 GLY A CA 1
ATOM 2927 C C . GLY A 1 392 ? -17.656 -17.125 -13.758 1 91.44 392 GLY A C 1
ATOM 2928 O O . GLY A 1 392 ? -18.562 -17.766 -13.211 1 91.44 392 GLY A O 1
ATOM 2929 N N . ASP A 1 393 ? -16.406 -17.312 -13.43 1 92.62 393 ASP A N 1
ATOM 2930 C CA . ASP A 1 393 ? -16.031 -18.219 -12.359 1 92.62 393 ASP A CA 1
ATOM 2931 C C . ASP A 1 393 ? -16.391 -17.656 -10.992 1 92.62 393 ASP A C 1
ATOM 2933 O O . ASP A 1 393 ? -15.68 -16.812 -10.453 1 92.62 393 ASP A O 1
ATOM 2937 N N . THR A 1 394 ? -17.391 -18.25 -10.43 1 90.94 394 THR A N 1
ATOM 2938 C CA . THR A 1 394 ? -17.969 -17.719 -9.203 1 90.94 394 THR A CA 1
ATOM 2939 C C . THR A 1 394 ? -16.969 -17.797 -8.055 1 90.94 394 THR A C 1
ATOM 2941 O O . THR A 1 394 ? -16.938 -16.922 -7.184 1 90.94 394 THR A O 1
ATOM 2944 N N . GLU A 1 395 ? -16.188 -18.828 -8.031 1 90.81 395 GLU A N 1
ATOM 2945 C CA . GLU A 1 395 ? -15.234 -19.016 -6.938 1 90.81 395 GLU A CA 1
ATOM 2946 C C . GLU A 1 395 ? -14.18 -17.906 -6.938 1 90.81 395 GLU A C 1
ATOM 2948 O O . GLU A 1 395 ? -13.914 -17.297 -5.902 1 90.81 395 GLU A O 1
ATOM 2953 N N . THR A 1 396 ? -13.641 -17.609 -8.094 1 91.94 396 THR A N 1
ATOM 2954 C CA . THR A 1 396 ? -12.625 -16.562 -8.195 1 91.94 396 THR A CA 1
ATOM 2955 C C . THR A 1 396 ? -13.234 -15.18 -7.977 1 91.94 396 THR A C 1
ATOM 2957 O O . THR A 1 396 ? -12.641 -14.336 -7.309 1 91.94 396 THR A O 1
ATOM 2960 N N . LEU A 1 397 ? -14.406 -15 -8.516 1 94.56 397 LEU A N 1
ATOM 2961 C CA . LEU A 1 397 ? -15.102 -13.734 -8.328 1 94.56 397 LEU A CA 1
ATOM 2962 C C . LEU A 1 397 ? -15.383 -13.484 -6.852 1 94.56 397 LEU A C 1
ATOM 2964 O O . LEU A 1 397 ? -15.164 -12.383 -6.352 1 94.56 397 LEU A O 1
ATOM 2968 N N . SER A 1 398 ? -15.773 -14.5 -6.207 1 94 398 SER A N 1
ATOM 2969 C CA . SER A 1 398 ? -16.062 -14.406 -4.781 1 94 398 SER A CA 1
ATOM 2970 C C . SER A 1 398 ? -14.805 -14.148 -3.973 1 94 398 SER A C 1
ATOM 2972 O O . SER A 1 398 ? -14.844 -13.477 -2.943 1 94 398 SER A O 1
ATOM 2974 N N . GLY A 1 399 ? -13.758 -14.742 -4.441 1 93.75 399 GLY A N 1
ATOM 2975 C CA . GLY A 1 399 ? -12.492 -14.484 -3.785 1 93.75 399 GLY A CA 1
ATOM 2976 C C . GLY A 1 399 ? -12.07 -13.023 -3.852 1 93.75 399 GLY A C 1
ATOM 2977 O O . GLY A 1 399 ? -11.625 -12.461 -2.852 1 93.75 399 GLY A O 1
ATOM 2978 N N . VAL A 1 400 ? -12.227 -12.43 -4.973 1 94.06 400 VAL A N 1
ATOM 2979 C CA . VAL A 1 400 ? -11.914 -11.016 -5.145 1 94.06 400 VAL A CA 1
ATOM 2980 C C . VAL A 1 400 ? -12.789 -10.18 -4.223 1 94.06 400 VAL A C 1
ATOM 2982 O O . VAL A 1 400 ? -12.305 -9.25 -3.574 1 94.06 400 VAL A O 1
ATOM 2985 N N . TYR A 1 401 ? -14.023 -10.555 -4.145 1 95.12 401 TYR A N 1
ATOM 2986 C CA . TYR A 1 401 ? -14.969 -9.891 -3.258 1 95.12 401 TYR A CA 1
ATOM 2987 C C . TYR A 1 401 ? -14.516 -9.984 -1.807 1 95.12 401 TYR A C 1
ATOM 2989 O O . TYR A 1 401 ? -14.523 -8.984 -1.084 1 95.12 401 TYR A O 1
ATOM 2997 N N . THR A 1 402 ? -14.047 -11.117 -1.458 1 95 402 THR A N 1
ATOM 2998 C CA . THR A 1 402 ? -13.641 -11.359 -0.079 1 95 402 THR A CA 1
ATOM 2999 C C . THR A 1 402 ? -12.469 -10.453 0.299 1 95 402 THR A C 1
ATOM 3001 O O . THR A 1 402 ? -12.461 -9.852 1.375 1 95 402 THR A O 1
ATOM 3004 N N . TYR A 1 403 ? -11.516 -10.273 -0.61 1 95.25 403 TYR A N 1
ATOM 3005 C CA . TYR A 1 403 ? -10.359 -9.43 -0.342 1 95.25 403 TYR A CA 1
ATOM 3006 C C . TYR A 1 403 ? -10.773 -7.98 -0.116 1 95.25 403 TYR A C 1
ATOM 3008 O O . TYR A 1 403 ? -10.344 -7.348 0.851 1 95.25 403 TYR A O 1
ATOM 3016 N N . ALA A 1 404 ? -11.617 -7.531 -0.984 1 94.94 404 ALA A N 1
ATOM 3017 C CA . ALA A 1 404 ? -12.047 -6.141 -0.901 1 94.94 404 ALA A CA 1
ATOM 3018 C C . ALA A 1 404 ? -12.867 -5.898 0.364 1 94.94 404 ALA A C 1
ATOM 3020 O O . ALA A 1 404 ? -12.656 -4.91 1.07 1 94.94 404 ALA A O 1
ATOM 3021 N N . PHE A 1 405 ? -13.695 -6.855 0.619 1 94.69 405 PHE A N 1
ATOM 3022 C CA . PHE A 1 405 ? -14.594 -6.766 1.765 1 94.69 405 PHE A CA 1
ATOM 3023 C C . PHE A 1 405 ? -13.812 -6.809 3.07 1 94.69 405 PHE A C 1
ATOM 3025 O O . PHE A 1 405 ? -14.039 -5.992 3.965 1 94.69 405 PHE A O 1
ATOM 3032 N N . LEU A 1 406 ? -12.883 -7.73 3.201 1 96.44 406 LEU A N 1
ATOM 3033 C CA . LEU A 1 406 ? -12.086 -7.867 4.418 1 96.44 406 LEU A CA 1
ATOM 3034 C C . LEU A 1 406 ? -11.203 -6.645 4.625 1 96.44 406 LEU A C 1
ATOM 3036 O O . LEU A 1 406 ? -11.016 -6.195 5.758 1 96.44 406 LEU A O 1
ATOM 3040 N N . GLY A 1 407 ? -10.672 -6.145 3.535 1 94.75 407 GLY A N 1
ATOM 3041 C CA . GLY A 1 407 ? -9.922 -4.902 3.643 1 94.75 407 GLY A CA 1
ATOM 3042 C C . GLY A 1 407 ? -10.758 -3.744 4.156 1 94.75 407 GLY A C 1
ATOM 3043 O O . GLY A 1 407 ? -10.312 -2.984 5.016 1 94.75 407 GLY A O 1
ATOM 3044 N N . LEU A 1 408 ? -11.922 -3.676 3.65 1 94.19 408 LEU A N 1
ATOM 3045 C CA . LEU A 1 408 ? -12.844 -2.619 4.051 1 94.19 408 LEU A CA 1
ATOM 3046 C C . LEU A 1 408 ? -13.211 -2.75 5.523 1 94.19 408 LEU A C 1
ATOM 3048 O O . LEU A 1 408 ? -13.242 -1.756 6.254 1 94.19 408 LEU A O 1
ATOM 3052 N N . MET A 1 409 ? -13.453 -3.943 5.945 1 95.38 409 MET A N 1
ATOM 3053 C CA . MET A 1 409 ? -13.812 -4.195 7.336 1 95.38 409 MET A CA 1
ATOM 3054 C C . MET A 1 409 ? -12.656 -3.881 8.273 1 95.38 409 MET A C 1
ATOM 3056 O O . MET A 1 409 ? -12.859 -3.365 9.367 1 95.38 409 MET A O 1
ATOM 3060 N N . THR A 1 410 ? -11.5 -4.191 7.852 1 95.94 410 THR A N 1
ATOM 3061 C CA . THR A 1 410 ? -10.32 -3.898 8.656 1 95.94 410 THR A CA 1
ATOM 3062 C C . THR A 1 410 ? -10.156 -2.393 8.844 1 95.94 410 THR A C 1
ATOM 3064 O O . THR A 1 410 ? -9.969 -1.922 9.969 1 95.94 410 THR A O 1
ATOM 3067 N N . LEU A 1 411 ? -10.32 -1.659 7.781 1 95.25 411 LEU A N 1
ATOM 3068 C CA . LEU A 1 411 ? -10.164 -0.21 7.852 1 95.25 411 LEU A CA 1
ATOM 3069 C C . LEU A 1 411 ? -11.281 0.414 8.68 1 95.25 411 LEU A C 1
ATOM 3071 O O . LEU A 1 411 ? -11.062 1.396 9.391 1 95.25 411 LEU A O 1
ATOM 3075 N N . PHE A 1 412 ? -12.445 -0.124 8.547 1 95.25 412 PHE A N 1
ATOM 3076 C CA . PHE A 1 412 ? -13.57 0.371 9.336 1 95.25 412 PHE A CA 1
ATOM 3077 C C . PHE A 1 412 ? -13.312 0.161 10.82 1 95.25 412 PHE A C 1
ATOM 3079 O O . PHE A 1 412 ? -13.562 1.057 11.633 1 95.25 412 PHE A O 1
ATOM 3086 N N . GLY A 1 413 ? -12.844 -1.053 11.164 1 95.69 413 GLY A N 1
ATOM 3087 C CA . GLY A 1 413 ? -12.516 -1.328 12.555 1 95.69 413 GLY A CA 1
ATOM 3088 C C . GLY A 1 413 ? -11.422 -0.432 13.094 1 95.69 413 GLY A C 1
ATOM 3089 O O . GLY A 1 413 ? -11.516 0.07 14.219 1 95.69 413 GLY A O 1
ATOM 3090 N N . ILE A 1 414 ? -10.414 -0.166 12.312 1 93.88 414 ILE A N 1
ATOM 3091 C CA . ILE A 1 414 ? -9.344 0.741 12.695 1 93.88 414 ILE A CA 1
ATOM 3092 C C . ILE A 1 414 ? -9.891 2.16 12.836 1 93.88 414 ILE A C 1
ATOM 3094 O O . ILE A 1 414 ? -9.516 2.887 13.758 1 93.88 414 ILE A O 1
ATOM 3098 N N . GLY A 1 415 ? -10.758 2.5 11.922 1 94.12 415 GLY A N 1
ATOM 3099 C CA . GLY A 1 415 ? -11.414 3.797 12.008 1 94.12 415 GLY A CA 1
ATOM 3100 C C . GLY A 1 415 ? -12.172 3.99 13.305 1 94.12 415 GLY A C 1
ATOM 3101 O O . GLY A 1 415 ? -12.18 5.086 13.875 1 94.12 415 GLY A O 1
ATOM 3102 N N . CYS A 1 416 ? -12.758 2.959 13.758 1 94.75 416 CYS A N 1
ATOM 3103 C CA . CYS A 1 416 ? -13.484 3.025 15.023 1 94.75 416 CYS A CA 1
ATOM 3104 C C . CYS A 1 416 ? -12.531 3.285 16.188 1 94.75 416 CYS A C 1
ATOM 3106 O O . CYS A 1 416 ? -12.805 4.125 17.047 1 94.75 416 CYS A O 1
ATOM 3108 N N . MET A 1 417 ? -11.5 2.604 16.234 1 93.06 417 MET A N 1
ATOM 3109 C CA . MET A 1 417 ? -10.516 2.773 17.297 1 93.06 417 MET A CA 1
ATOM 3110 C C . MET A 1 417 ? -9.914 4.176 17.266 1 93.06 417 MET A C 1
ATOM 3112 O O . MET A 1 417 ? -9.703 4.789 18.312 1 93.06 417 MET A O 1
ATOM 3116 N N . LEU A 1 418 ? -9.711 4.664 16.078 1 91.88 418 LEU A N 1
ATOM 3117 C CA . LEU A 1 418 ? -9.188 6.02 15.953 1 91.88 418 LEU A CA 1
ATOM 3118 C C . LEU A 1 418 ? -10.219 7.051 16.391 1 91.88 418 LEU A C 1
ATOM 3120 O O . LEU A 1 418 ? -9.867 8.07 16.984 1 91.88 418 LEU A O 1
ATOM 3124 N N . LEU A 1 419 ? -11.398 6.758 16.062 1 91.12 419 LEU A N 1
ATOM 3125 C CA . LEU A 1 419 ? -12.484 7.645 16.469 1 91.12 419 LEU A CA 1
ATOM 3126 C C . LEU A 1 419 ? -12.57 7.734 17.984 1 91.12 419 LEU A C 1
ATOM 3128 O O . LEU A 1 419 ? -12.797 8.812 18.547 1 91.12 419 LEU A O 1
ATOM 3132 N N . LYS A 1 420 ? -12.344 6.676 18.625 1 89.44 420 LYS A N 1
ATOM 3133 C CA . LYS A 1 420 ? -12.375 6.629 20.078 1 89.44 420 LYS A CA 1
ATOM 3134 C C . LYS A 1 420 ? -11.219 7.422 20.688 1 89.44 420 LYS A C 1
ATOM 3136 O O . LYS A 1 420 ? -11.367 8.047 21.734 1 89.44 420 LYS A O 1
ATOM 3141 N N . PHE A 1 421 ? -10.25 7.398 19.984 1 85.44 421 PHE A N 1
ATOM 3142 C CA . PHE A 1 421 ? -9.023 8.008 20.484 1 85.44 421 PHE A CA 1
ATOM 3143 C C . PHE A 1 421 ? -8.977 9.492 20.156 1 85.44 421 PHE A C 1
ATOM 3145 O O . PHE A 1 421 ? -8.688 10.32 21.031 1 85.44 421 PHE A O 1
ATOM 3152 N N . LYS A 1 422 ? -9.289 9.836 18.969 1 85.69 422 LYS A N 1
ATOM 3153 C CA . LYS A 1 422 ? -9.109 11.203 18.484 1 85.69 422 LYS A CA 1
ATOM 3154 C C . LYS A 1 422 ? -10.367 12.039 18.703 1 85.69 422 LYS A C 1
ATOM 3156 O O . LYS A 1 422 ? -10.297 13.266 18.812 1 85.69 422 LYS A O 1
ATOM 3161 N N . ARG A 1 423 ? -11.461 11.414 18.656 1 87.12 423 ARG A N 1
ATOM 3162 C CA . ARG A 1 423 ? -12.742 12.109 18.781 1 87.12 423 ARG A CA 1
ATOM 3163 C C . ARG A 1 423 ? -13.539 11.57 19.969 1 87.12 423 ARG A C 1
ATOM 3165 O O . ARG A 1 423 ? -14.711 11.211 19.828 1 87.12 423 ARG A O 1
ATOM 3172 N N . ALA A 1 424 ? -12.953 11.617 21.078 1 81.25 424 ALA A N 1
ATOM 3173 C CA . ALA A 1 424 ? -13.539 10.992 22.266 1 81.25 424 ALA A CA 1
ATOM 3174 C C . ALA A 1 424 ? -14.742 11.781 22.766 1 81.25 424 ALA A C 1
ATOM 3176 O O . ALA A 1 424 ? -15.641 11.219 23.391 1 81.25 424 ALA A O 1
ATOM 3177 N N . GLU A 1 425 ? -14.812 13.047 22.359 1 82.12 425 GLU A N 1
ATOM 3178 C CA . GLU A 1 425 ? -15.828 13.906 22.953 1 82.12 425 GLU A CA 1
ATOM 3179 C C . GLU A 1 425 ? -17.109 13.898 22.125 1 82.12 425 GLU A C 1
ATOM 3181 O O . GLU A 1 425 ? -18.141 14.438 22.547 1 82.12 425 GLU A O 1
ATOM 3186 N N . LEU A 1 426 ? -17.062 13.25 21.047 1 83.75 426 LEU A N 1
ATOM 3187 C CA . LEU A 1 426 ? -18.281 13.156 20.234 1 83.75 426 LEU A CA 1
ATOM 3188 C C . LEU A 1 426 ? -19.328 12.305 20.938 1 83.75 426 LEU A C 1
ATOM 3190 O O . LEU A 1 426 ? -19.016 11.219 21.453 1 83.75 426 LEU A O 1
ATOM 3194 N N . PRO A 1 427 ? -20.438 12.828 21.047 1 82.56 427 PRO A N 1
ATOM 3195 C CA . PRO A 1 427 ? -21.469 12.047 21.734 1 82.56 427 PRO A CA 1
ATOM 3196 C C . PRO A 1 427 ? -21.797 10.742 21.016 1 82.56 427 PRO A C 1
ATOM 3198 O O . PRO A 1 427 ? -21.828 10.711 19.781 1 82.56 427 PRO A O 1
ATOM 3201 N N . ARG A 1 428 ? -21.953 9.68 21.781 1 85.5 428 ARG A N 1
ATOM 3202 C CA . ARG A 1 428 ? -22.281 8.352 21.266 1 85.5 428 ARG A CA 1
ATOM 3203 C C . ARG A 1 428 ? -23.266 7.648 22.203 1 85.5 428 ARG A C 1
ATOM 3205 O O . ARG A 1 428 ? -23.125 7.699 23.422 1 85.5 428 ARG A O 1
ATOM 3212 N N . THR A 1 429 ? -24.281 7.02 21.609 1 83.5 429 THR A N 1
ATOM 3213 C CA . THR A 1 429 ? -25.234 6.262 22.406 1 83.5 429 THR A CA 1
ATOM 3214 C C . THR A 1 429 ? -24.859 4.785 22.453 1 83.5 429 THR A C 1
ATOM 3216 O O . THR A 1 429 ? -25.234 4.074 23.391 1 83.5 429 THR A O 1
ATOM 3219 N N . VAL A 1 430 ? -24.188 4.398 21.422 1 89.62 430 VAL A N 1
ATOM 3220 C CA . VAL A 1 430 ? -23.703 3.023 21.375 1 89.62 430 VAL A CA 1
ATOM 3221 C C . VAL A 1 430 ? -22.172 3.02 21.406 1 89.62 430 VAL A C 1
ATOM 3223 O O . VAL A 1 430 ? -21.516 3.68 20.609 1 89.62 430 VAL A O 1
ATOM 3226 N N . ILE A 1 431 ? -21.625 2.295 22.406 1 90.88 431 ILE A N 1
ATOM 3227 C CA . ILE A 1 431 ? -20.172 2.26 22.562 1 90.88 431 ILE A CA 1
ATOM 3228 C C . ILE A 1 431 ? -19.688 0.814 22.5 1 90.88 431 ILE A C 1
ATOM 3230 O O . ILE A 1 431 ? -20.141 -0.035 23.266 1 90.88 431 ILE A O 1
ATOM 3234 N N . ALA A 1 432 ? -18.828 0.52 21.578 1 93.38 432 ALA A N 1
ATOM 3235 C CA . ALA A 1 432 ? -18.188 -0.784 21.484 1 93.38 432 ALA A CA 1
ATOM 3236 C C . ALA A 1 432 ? -16.984 -0.862 22.422 1 93.38 432 ALA A C 1
ATOM 3238 O O . ALA A 1 432 ? -16.109 0.004 22.391 1 93.38 432 ALA A O 1
ATOM 3239 N N . PRO A 1 433 ? -16.984 -1.889 23.281 1 90.88 433 PRO A N 1
ATOM 3240 C CA . PRO A 1 433 ? -15.82 -2.018 24.156 1 90.88 433 PRO A CA 1
ATOM 3241 C C . PRO A 1 433 ? -14.523 -2.234 23.391 1 90.88 433 PRO A C 1
ATOM 3243 O O . PRO A 1 433 ? -14.539 -2.793 22.281 1 90.88 433 PRO A O 1
ATOM 3246 N N . TRP A 1 434 ? -13.461 -1.833 23.969 1 89.81 434 TRP A N 1
ATOM 3247 C CA . TRP A 1 434 ? -12.156 -1.882 23.312 1 89.81 434 TRP A CA 1
ATOM 3248 C C . TRP A 1 434 ? -11.758 -3.32 23 1 89.81 434 TRP A C 1
ATOM 3250 O O . TRP A 1 434 ? -11.164 -3.594 21.953 1 89.81 434 TRP A O 1
ATOM 3260 N N . TRP A 1 435 ? -12.039 -4.258 23.891 1 89.94 435 TRP A N 1
ATOM 3261 C CA . TRP A 1 435 ? -11.672 -5.648 23.641 1 89.94 435 TRP A CA 1
ATOM 3262 C C . TRP A 1 435 ? -12.391 -6.188 22.406 1 89.94 435 TRP A C 1
ATOM 3264 O O . TRP A 1 435 ? -11.82 -6.969 21.641 1 89.94 435 TRP A O 1
ATOM 3274 N N . SER A 1 436 ? -13.656 -5.77 22.219 1 93.12 436 SER A N 1
ATOM 3275 C CA . SER A 1 436 ? -14.414 -6.199 21.062 1 93.12 436 SER A CA 1
ATOM 3276 C C . SER A 1 436 ? -13.82 -5.645 19.766 1 93.12 436 SER A C 1
ATOM 3278 O O . SER A 1 436 ? -13.789 -6.328 18.75 1 93.12 436 SER A O 1
ATOM 3280 N N . CYS A 1 437 ? -13.344 -4.414 19.844 1 94.31 437 CYS A N 1
ATOM 3281 C CA . CYS A 1 437 ? -12.734 -3.797 18.672 1 94.31 437 CYS A CA 1
ATOM 3282 C C . CYS A 1 437 ? -11.438 -4.5 18.297 1 94.31 437 CYS A C 1
ATOM 3284 O O . CYS A 1 437 ? -11.219 -4.832 17.141 1 94.31 437 CYS A O 1
ATOM 3286 N N . ILE A 1 438 ? -10.586 -4.809 19.297 1 93.31 438 ILE A N 1
ATOM 3287 C CA . ILE A 1 438 ? -9.289 -5.43 19.047 1 93.31 438 ILE A CA 1
ATOM 3288 C C . ILE A 1 438 ? -9.484 -6.863 18.562 1 93.31 438 ILE A C 1
ATOM 3290 O O . ILE A 1 438 ? -8.867 -7.281 17.578 1 93.31 438 ILE A O 1
ATOM 3294 N N . LEU A 1 439 ? -10.32 -7.555 19.219 1 96.25 439 LEU A N 1
ATOM 3295 C CA . LEU A 1 439 ? -10.586 -8.938 18.828 1 96.25 439 LEU A CA 1
ATOM 3296 C C . LEU A 1 439 ? -11.227 -9 17.438 1 96.25 439 LEU A C 1
ATOM 3298 O O . LEU A 1 439 ? -10.844 -9.836 16.609 1 96.25 439 LEU A O 1
ATOM 3302 N N . GLY A 1 440 ? -12.25 -8.156 17.219 1 97.25 440 GLY A N 1
ATOM 3303 C CA . GLY A 1 440 ? -12.906 -8.125 15.922 1 97.25 440 GLY A CA 1
ATOM 3304 C C . GLY A 1 440 ? -11.953 -7.844 14.773 1 97.25 440 GLY A C 1
ATOM 3305 O O . GLY A 1 440 ? -11.914 -8.594 13.797 1 97.25 440 GLY A O 1
ATOM 3306 N N . VAL A 1 441 ? -11.141 -6.84 14.914 1 96.81 441 VAL A N 1
ATOM 3307 C CA . VAL A 1 441 ? -10.203 -6.449 13.867 1 96.81 441 VAL A CA 1
ATOM 3308 C C . VAL A 1 441 ? -9.141 -7.535 13.688 1 96.81 441 VAL A C 1
ATOM 3310 O O . VAL A 1 441 ? -8.781 -7.875 12.562 1 96.81 441 VAL A O 1
ATOM 3313 N N . SER A 1 442 ? -8.648 -8.117 14.781 1 97.12 442 SER A N 1
ATOM 3314 C CA . SER A 1 442 ? -7.641 -9.172 14.703 1 97.12 442 SER A CA 1
ATOM 3315 C C . SER A 1 442 ? -8.188 -10.406 14 1 97.12 442 SER A C 1
ATOM 3317 O O . SER A 1 442 ? -7.473 -11.039 13.219 1 97.12 442 SER A O 1
ATOM 3319 N N . MET A 1 443 ? -9.398 -10.734 14.234 1 97.81 443 MET A N 1
ATOM 3320 C CA . MET A 1 443 ? -10.008 -11.898 13.594 1 97.81 443 MET A CA 1
ATOM 3321 C C . MET A 1 443 ? -10.195 -11.664 12.102 1 97.81 443 MET A C 1
ATOM 3323 O O . MET A 1 443 ? -9.969 -12.562 11.297 1 97.81 443 MET A O 1
ATOM 3327 N N . VAL A 1 444 ? -10.617 -10.461 11.758 1 97.62 444 VAL A N 1
ATOM 3328 C CA . VAL A 1 444 ? -10.781 -10.133 10.344 1 97.62 444 VAL A CA 1
ATOM 3329 C C . VAL A 1 444 ? -9.414 -10.172 9.648 1 97.62 444 VAL A C 1
ATOM 3331 O O . VAL A 1 444 ? -9.297 -10.672 8.531 1 97.62 444 VAL A O 1
ATOM 3334 N N . MET A 1 445 ? -8.367 -9.711 10.281 1 96.5 445 MET A N 1
ATOM 3335 C CA . MET A 1 445 ? -7.02 -9.742 9.727 1 96.5 445 MET A CA 1
ATOM 3336 C C . MET A 1 445 ? -6.527 -11.18 9.578 1 96.5 445 MET A C 1
ATOM 3338 O O . MET A 1 445 ? -5.848 -11.516 8.609 1 96.5 445 MET A O 1
ATOM 3342 N N . ALA A 1 446 ? -6.836 -11.977 10.539 1 96.81 446 ALA A N 1
ATOM 3343 C CA . ALA A 1 446 ? -6.461 -13.383 10.469 1 96.81 446 ALA A CA 1
ATOM 3344 C C . ALA A 1 446 ? -7.117 -14.07 9.273 1 96.81 446 ALA A C 1
ATOM 3346 O O . ALA A 1 446 ? -6.477 -14.859 8.57 1 96.81 446 ALA A O 1
ATOM 3347 N N . THR A 1 447 ? -8.367 -13.82 9.102 1 97.12 447 THR A N 1
ATOM 3348 C CA . THR A 1 447 ? -9.07 -14.43 7.98 1 97.12 447 THR A CA 1
ATOM 3349 C C . THR A 1 447 ? -8.57 -13.867 6.656 1 97.12 447 THR A C 1
ATOM 3351 O O . THR A 1 447 ? -8.57 -14.562 5.637 1 97.12 447 THR A O 1
ATOM 3354 N N . PHE A 1 448 ? -8.148 -12.602 6.688 1 96.12 448 PHE A N 1
ATOM 3355 C CA . PHE A 1 448 ? -7.504 -12.031 5.512 1 96.12 448 PHE A CA 1
ATOM 3356 C C . PHE A 1 448 ? -6.238 -12.805 5.156 1 96.12 448 PHE A C 1
ATOM 3358 O O . PHE A 1 448 ? -5.996 -13.109 3.988 1 96.12 448 PHE A O 1
ATOM 3365 N N . MET A 1 449 ? -5.449 -13.156 6.152 1 94.44 449 MET A N 1
ATOM 3366 C CA . MET A 1 449 ? -4.23 -13.938 5.957 1 94.44 449 MET A CA 1
ATOM 3367 C C . MET A 1 449 ? -4.555 -15.336 5.441 1 94.44 449 MET A C 1
ATOM 3369 O O . MET A 1 449 ? -3.809 -15.898 4.641 1 94.44 449 MET A O 1
ATOM 3373 N N . GLY A 1 450 ? -5.633 -15.859 5.934 1 94.88 450 GLY A N 1
ATOM 3374 C CA . GLY A 1 450 ? -6.062 -17.156 5.426 1 94.88 450 GLY A CA 1
ATOM 3375 C C . GLY A 1 450 ? -6.379 -17.141 3.943 1 94.88 450 GLY A C 1
ATOM 3376 O O . GLY A 1 450 ? -6.062 -18.078 3.225 1 94.88 450 GLY A O 1
ATOM 3377 N N . ASN A 1 451 ? -7.008 -16.078 3.508 1 94.19 451 ASN A N 1
ATOM 3378 C CA . ASN A 1 451 ? -7.273 -15.93 2.082 1 94.19 451 ASN A CA 1
ATOM 3379 C C . ASN A 1 451 ? -5.992 -15.68 1.292 1 94.19 451 ASN A C 1
ATOM 3381 O O . ASN A 1 451 ? -5.844 -16.172 0.173 1 94.19 451 ASN A O 1
ATOM 3385 N N . LEU A 1 452 ? -5.098 -14.977 1.901 1 92.25 452 LEU A N 1
ATOM 3386 C CA . LEU A 1 452 ? -3.818 -14.688 1.262 1 92.25 452 LEU A CA 1
ATOM 3387 C C . LEU A 1 452 ? -3.014 -15.969 1.06 1 92.25 452 LEU A C 1
ATOM 3389 O O . LEU A 1 452 ? -2.318 -16.109 0.051 1 92.25 452 LEU A O 1
ATOM 3393 N N . LEU A 1 453 ? -3.115 -16.922 1.946 1 93.12 453 LEU A N 1
ATOM 3394 C CA . LEU A 1 453 ? -2.391 -18.188 1.893 1 93.12 453 LEU A CA 1
ATOM 3395 C C . LEU A 1 453 ? -3.123 -19.203 1.013 1 93.12 453 LEU A C 1
ATOM 3397 O O . LEU A 1 453 ? -2.609 -20.297 0.755 1 93.12 453 LEU A O 1
ATOM 3401 N N . GLY A 1 454 ? -4.324 -18.797 0.496 1 91.69 454 GLY A N 1
ATOM 3402 C CA . GLY A 1 454 ? -5.117 -19.688 -0.341 1 91.69 454 GLY A CA 1
ATOM 3403 C C . GLY A 1 454 ? -4.727 -19.625 -1.806 1 91.69 454 GLY A C 1
ATOM 3404 O O . GLY A 1 454 ? -3.539 -19.594 -2.137 1 91.69 454 GLY A O 1
ATOM 3405 N N . ASP A 1 455 ? -5.637 -19.719 -2.686 1 89.81 455 ASP A N 1
ATOM 3406 C CA . ASP A 1 455 ? -5.41 -19.719 -4.129 1 89.81 455 ASP A CA 1
ATOM 3407 C C . ASP A 1 455 ? -4.742 -18.422 -4.586 1 89.81 455 ASP A C 1
ATOM 3409 O O . ASP A 1 455 ? -5.355 -17.359 -4.531 1 89.81 455 ASP A O 1
ATOM 3413 N N . PRO A 1 456 ? -3.57 -18.562 -5.133 1 92.44 456 PRO A N 1
ATOM 3414 C CA . PRO A 1 456 ? -2.809 -17.375 -5.504 1 92.44 456 PRO A CA 1
ATOM 3415 C C . PRO A 1 456 ? -3.432 -16.609 -6.672 1 92.44 456 PRO A C 1
ATOM 3417 O O . PRO A 1 456 ? -3.162 -15.422 -6.855 1 92.44 456 PRO A O 1
ATOM 3420 N N . THR A 1 457 ? -4.207 -17.266 -7.48 1 92.5 457 THR A N 1
ATOM 3421 C CA . THR A 1 457 ? -4.816 -16.625 -8.641 1 92.5 457 THR A CA 1
ATOM 3422 C C . THR A 1 457 ? -5.75 -15.5 -8.203 1 92.5 457 THR A C 1
ATOM 3424 O O . THR A 1 457 ? -5.844 -14.469 -8.875 1 92.5 457 THR A O 1
ATOM 3427 N N . ILE A 1 458 ? -6.371 -15.688 -7.07 1 93.38 458 ILE A N 1
ATOM 3428 C CA . ILE A 1 458 ? -7.34 -14.711 -6.574 1 93.38 458 ILE A CA 1
ATOM 3429 C C . ILE A 1 458 ? -6.621 -13.422 -6.199 1 93.38 458 ILE A C 1
ATOM 3431 O O . ILE A 1 458 ? -7.09 -12.328 -6.527 1 93.38 458 ILE A O 1
ATOM 3435 N N . LEU A 1 459 ? -5.477 -13.562 -5.598 1 93.38 459 LEU A N 1
ATOM 3436 C CA . LEU A 1 459 ? -4.711 -12.391 -5.199 1 93.38 459 LEU A CA 1
ATOM 3437 C C . LEU A 1 459 ? -4.266 -11.594 -6.426 1 93.38 459 LEU A C 1
ATOM 3439 O O . LEU A 1 459 ? -4.227 -10.359 -6.387 1 93.38 459 LEU A O 1
ATOM 3443 N N . THR A 1 460 ? -3.92 -12.242 -7.457 1 93.44 460 THR A N 1
ATOM 3444 C CA . THR A 1 460 ? -3.451 -11.586 -8.672 1 93.44 460 THR A CA 1
ATOM 3445 C C . THR A 1 460 ? -4.539 -10.695 -9.258 1 93.44 460 THR A C 1
ATOM 3447 O O . THR A 1 460 ? -4.297 -9.523 -9.555 1 93.44 460 THR A O 1
ATOM 3450 N N . TYR A 1 461 ? -5.715 -11.227 -9.359 1 93.44 461 TYR A N 1
ATOM 3451 C CA . TYR A 1 461 ? -6.797 -10.453 -9.945 1 93.44 461 TYR A CA 1
ATOM 3452 C C . TYR A 1 461 ? -7.238 -9.328 -9.008 1 93.44 461 TYR A C 1
ATOM 3454 O O . TYR A 1 461 ? -7.566 -8.227 -9.461 1 93.44 461 TYR A O 1
ATOM 3462 N N . PHE A 1 462 ? -7.254 -9.617 -7.73 1 95.19 462 PHE A N 1
ATOM 3463 C CA . PHE A 1 462 ? -7.539 -8.555 -6.773 1 95.19 462 PHE A CA 1
ATOM 3464 C C . PHE A 1 462 ? -6.543 -7.41 -6.914 1 95.19 462 PHE A C 1
ATOM 3466 O O . PHE A 1 462 ? -6.934 -6.242 -6.984 1 95.19 462 PHE A O 1
ATOM 3473 N N . SER A 1 463 ? -5.25 -7.773 -6.953 1 94.12 463 SER A N 1
ATOM 3474 C CA . SER A 1 463 ? -4.195 -6.77 -7.031 1 94.12 463 SER A CA 1
ATOM 3475 C C . SER A 1 463 ? -4.309 -5.949 -8.312 1 94.12 463 SER A C 1
ATOM 3477 O O . SER A 1 463 ? -4.125 -4.727 -8.289 1 94.12 463 SER A O 1
ATOM 3479 N N . LEU A 1 464 ? -4.629 -6.617 -9.406 1 93.31 464 LEU A N 1
ATOM 3480 C CA . LEU A 1 464 ? -4.746 -5.922 -10.68 1 93.31 464 LEU A CA 1
ATOM 3481 C C . LEU A 1 464 ? -5.859 -4.879 -10.633 1 93.31 464 LEU A C 1
ATOM 3483 O O . LEU A 1 464 ? -5.645 -3.719 -10.984 1 93.31 464 LEU A O 1
ATOM 3487 N N . TYR A 1 465 ? -6.992 -5.203 -10.125 1 93.94 465 TYR A N 1
ATOM 3488 C CA . TYR A 1 465 ? -8.125 -4.289 -10.086 1 93.94 465 TYR A CA 1
ATOM 3489 C C . TYR A 1 465 ? -7.941 -3.234 -9 1 93.94 465 TYR A C 1
ATOM 3491 O O . TYR A 1 465 ? -8.328 -2.076 -9.18 1 93.94 465 TYR A O 1
ATOM 3499 N N . PHE A 1 466 ? -7.387 -3.662 -7.938 1 94.44 466 PHE A N 1
ATOM 3500 C CA . PHE A 1 466 ? -7.152 -2.705 -6.863 1 94.44 466 PHE A CA 1
ATOM 3501 C C . PHE A 1 466 ? -6.16 -1.636 -7.297 1 94.44 466 PHE A C 1
ATOM 3503 O O . PHE A 1 466 ? -6.371 -0.446 -7.051 1 94.44 466 PHE A O 1
ATOM 3510 N N . ILE A 1 467 ? -5.059 -2.066 -7.895 1 92.44 467 ILE A N 1
ATOM 3511 C CA . ILE A 1 467 ? -4.043 -1.127 -8.359 1 92.44 467 ILE A CA 1
ATOM 3512 C C . ILE A 1 467 ? -4.648 -0.185 -9.398 1 92.44 467 ILE A C 1
ATOM 3514 O O . ILE A 1 467 ? -4.371 1.016 -9.391 1 92.44 467 ILE A O 1
ATOM 3518 N N . ALA A 1 468 ? -5.52 -0.688 -10.211 1 91.75 468 ALA A N 1
ATOM 3519 C CA . ALA A 1 468 ? -6.148 0.137 -11.242 1 91.75 468 ALA A CA 1
ATOM 3520 C C . ALA A 1 468 ? -7.043 1.205 -10.617 1 91.75 468 ALA A C 1
ATOM 3522 O O . ALA A 1 468 ? -6.922 2.391 -10.938 1 91.75 468 ALA A O 1
ATOM 3523 N N . VAL A 1 469 ? -7.898 0.799 -9.656 1 92.25 469 VAL A N 1
ATOM 3524 C CA . VAL A 1 469 ? -8.82 1.732 -9.016 1 92.25 469 VAL A CA 1
ATOM 3525 C C . VAL A 1 469 ? -8.047 2.711 -8.141 1 92.25 469 VAL A C 1
ATOM 3527 O O . VAL A 1 469 ? -8.305 3.918 -8.172 1 92.25 469 VAL A O 1
ATOM 3530 N N . LEU A 1 470 ? -7.094 2.189 -7.414 1 92.31 470 LEU A N 1
ATOM 3531 C CA . LEU A 1 470 ? -6.285 3.025 -6.535 1 92.31 470 LEU A CA 1
ATOM 3532 C C . LEU A 1 470 ? -5.52 4.074 -7.332 1 92.31 470 LEU A C 1
ATOM 3534 O O . LEU A 1 470 ? -5.445 5.238 -6.93 1 92.31 470 LEU A O 1
ATOM 3538 N N . SER A 1 471 ? -4.93 3.664 -8.469 1 91.12 471 SER A N 1
ATOM 3539 C CA . SER A 1 471 ? -4.168 4.586 -9.305 1 91.12 471 SER A CA 1
ATOM 3540 C C . SER A 1 471 ? -5.055 5.703 -9.844 1 91.12 471 SER A C 1
ATOM 3542 O O . SER A 1 471 ? -4.641 6.863 -9.891 1 91.12 471 SER A O 1
ATOM 3544 N N . LEU A 1 472 ? -6.234 5.379 -10.188 1 89 472 LEU A N 1
ATOM 3545 C CA . LEU A 1 472 ? -7.16 6.383 -10.688 1 89 472 LEU A CA 1
ATOM 3546 C C . LEU A 1 472 ? -7.516 7.391 -9.602 1 89 472 LEU A C 1
ATOM 3548 O O . LEU A 1 472 ? -7.516 8.602 -9.844 1 89 472 LEU A O 1
ATOM 3552 N N . VAL A 1 473 ? -7.75 6.898 -8.445 1 88.38 473 VAL A N 1
ATOM 3553 C CA . VAL A 1 473 ? -8.133 7.754 -7.328 1 88.38 473 VAL A CA 1
ATOM 3554 C C . VAL A 1 473 ? -6.949 8.633 -6.918 1 88.38 473 VAL A C 1
ATOM 3556 O O . VAL A 1 473 ? -7.109 9.836 -6.703 1 88.38 473 VAL A O 1
ATOM 3559 N N . TYR A 1 474 ? -5.75 8.102 -6.918 1 86.94 474 TYR A N 1
ATOM 3560 C CA . TYR A 1 474 ? -4.59 8.852 -6.445 1 86.94 474 TYR A CA 1
ATOM 3561 C C . TYR A 1 474 ? -4.117 9.844 -7.5 1 86.94 474 TYR A C 1
ATOM 3563 O O . TYR A 1 474 ? -3.621 10.922 -7.164 1 86.94 474 TYR A O 1
ATOM 3571 N N . ILE A 1 475 ? -4.227 9.523 -8.734 1 86.38 475 ILE A N 1
ATOM 3572 C CA . ILE A 1 475 ? -3.891 10.469 -9.797 1 86.38 475 ILE A CA 1
ATOM 3573 C C . ILE A 1 475 ? -4.797 11.695 -9.711 1 86.38 475 ILE A C 1
ATOM 3575 O O . ILE A 1 475 ? -4.332 12.828 -9.852 1 86.38 475 ILE A O 1
ATOM 3579 N N . MET A 1 476 ? -6 11.438 -9.367 1 83.31 476 MET A N 1
ATOM 3580 C CA . MET A 1 476 ? -6.945 12.539 -9.242 1 83.31 476 MET A CA 1
ATOM 3581 C C . MET A 1 476 ? -6.699 13.32 -7.961 1 83.31 476 MET A C 1
ATOM 3583 O O . MET A 1 476 ? -6.809 14.547 -7.945 1 83.31 476 MET A O 1
ATOM 3587 N N . PHE A 1 477 ? -6.328 12.617 -7 1 81.12 477 PHE A N 1
ATOM 3588 C CA . PHE A 1 477 ? -6.09 13.25 -5.711 1 81.12 477 PHE A CA 1
ATOM 3589 C C . PHE A 1 477 ? -4.84 14.117 -5.754 1 81.12 477 PHE A C 1
ATOM 3591 O O . PHE A 1 477 ? -4.801 15.188 -5.145 1 81.12 477 PHE A O 1
ATOM 3598 N N . GLU A 1 478 ? -3.803 13.68 -6.516 1 85.69 478 GLU A N 1
ATOM 3599 C CA . GLU A 1 478 ? -2.547 14.414 -6.609 1 85.69 478 GLU A CA 1
ATOM 3600 C C . GLU A 1 478 ? -2.414 15.109 -7.961 1 85.69 478 GLU A C 1
ATOM 3602 O O . GLU A 1 478 ? -1.306 15.281 -8.469 1 85.69 478 GLU A O 1
ATOM 3607 N N . ARG A 1 479 ? -3.521 15.516 -8.5 1 86.5 479 ARG A N 1
ATOM 3608 C CA . ARG A 1 479 ? -3.512 16.047 -9.859 1 86.5 479 ARG A CA 1
ATOM 3609 C C . ARG A 1 479 ? -2.738 17.359 -9.922 1 86.5 479 ARG A C 1
ATOM 3611 O O . ARG A 1 479 ? -2.037 17.625 -10.898 1 86.5 479 ARG A O 1
ATOM 3618 N N . THR A 1 480 ? -2.883 18.25 -8.898 1 85.81 480 THR A N 1
ATOM 3619 C CA . THR A 1 480 ? -2.178 19.516 -8.938 1 85.81 480 THR A CA 1
ATOM 3620 C C . THR A 1 480 ? -0.669 19.312 -8.875 1 85.81 480 THR A C 1
ATOM 3622 O O . THR A 1 480 ? 0.092 20.016 -9.539 1 85.81 480 THR A O 1
ATOM 3625 N N . PHE A 1 481 ? -0.302 18.391 -8.094 1 86.06 481 PHE A N 1
ATOM 3626 C CA . PHE A 1 481 ? 1.115 18.062 -7.996 1 86.06 481 PHE A CA 1
ATOM 3627 C C . PHE A 1 481 ? 1.631 17.484 -9.312 1 86.06 481 PHE A C 1
ATOM 3629 O O . PHE A 1 481 ? 2.719 17.859 -9.766 1 86.06 481 PHE A O 1
ATOM 3636 N N . LEU A 1 482 ? 0.898 16.625 -9.914 1 86.69 482 LEU A N 1
ATOM 3637 C CA . LEU A 1 482 ? 1.269 16.016 -11.18 1 86.69 482 LEU A CA 1
ATOM 3638 C C . LEU A 1 482 ? 1.343 17.062 -12.289 1 86.69 482 LEU A C 1
ATOM 3640 O O . LEU A 1 482 ? 2.246 17.031 -13.125 1 86.69 482 LEU A O 1
ATOM 3644 N N . LEU A 1 483 ? 0.422 17.953 -12.266 1 85.88 483 LEU A N 1
ATOM 3645 C CA . LEU A 1 483 ? 0.416 19.016 -13.266 1 85.88 483 LEU A CA 1
ATOM 3646 C C . LEU A 1 483 ? 1.618 19.938 -13.086 1 85.88 483 LEU A C 1
ATOM 3648 O O . LEU A 1 483 ? 2.197 20.406 -14.07 1 85.88 483 LEU A O 1
ATOM 3652 N N . ARG A 1 484 ? 1.961 20.172 -11.852 1 85.62 484 ARG A N 1
ATOM 3653 C CA . ARG A 1 484 ? 3.148 20.984 -11.594 1 85.62 484 ARG A CA 1
ATOM 3654 C C . ARG A 1 484 ? 4.406 20.297 -12.109 1 85.62 484 ARG A C 1
ATOM 3656 O O . ARG A 1 484 ? 5.293 20.938 -12.672 1 85.62 484 ARG A O 1
ATOM 3663 N N . MET A 1 485 ? 4.445 19 -11.914 1 83.94 485 MET A N 1
ATOM 3664 C CA . MET A 1 485 ? 5.578 18.234 -12.422 1 83.94 485 MET A CA 1
ATOM 3665 C C . MET A 1 485 ? 5.629 18.266 -13.945 1 83.94 485 MET A C 1
ATOM 3667 O O . MET A 1 485 ? 6.707 18.375 -14.531 1 83.94 485 MET A O 1
ATOM 3671 N N . CYS A 1 486 ? 4.492 18.156 -14.484 1 82.94 486 CYS A N 1
ATOM 3672 C CA . CYS A 1 486 ? 4.402 18.219 -15.938 1 82.94 486 CYS A CA 1
ATOM 3673 C C . CYS A 1 486 ? 4.852 19.594 -16.453 1 82.94 486 CYS A C 1
ATOM 3675 O O . CYS A 1 486 ? 5.527 19.672 -17.469 1 82.94 486 CYS A O 1
ATOM 3677 N N . LEU A 1 487 ? 4.453 20.609 -15.766 1 83.31 487 LEU A N 1
ATOM 3678 C CA . LEU A 1 487 ? 4.859 21.953 -16.141 1 83.31 487 LEU A CA 1
ATOM 3679 C C . LEU A 1 487 ? 6.375 22.109 -16.062 1 83.31 487 LEU A C 1
ATOM 3681 O O . LEU A 1 487 ? 6.988 22.719 -16.938 1 83.31 487 LEU A O 1
ATOM 3685 N N . TYR A 1 488 ? 6.906 21.562 -15 1 81.44 488 TYR A N 1
ATOM 3686 C CA . TYR A 1 488 ? 8.352 21.641 -14.828 1 81.44 488 TYR A CA 1
ATOM 3687 C C . TYR A 1 488 ? 9.07 20.859 -15.922 1 81.44 488 TYR A C 1
ATOM 3689 O O . TYR A 1 488 ? 10.094 21.312 -16.438 1 81.44 488 TYR A O 1
ATOM 3697 N N . CYS A 1 489 ? 8.555 19.734 -16.234 1 80.31 489 CYS A N 1
ATOM 3698 C CA . CYS A 1 489 ? 9.125 18.922 -17.297 1 80.31 489 CYS A CA 1
ATOM 3699 C C . CYS A 1 489 ? 9.023 19.625 -18.656 1 80.31 489 CYS A C 1
ATOM 3701 O O . CYS A 1 489 ? 9.969 19.609 -19.438 1 80.31 489 CYS A O 1
ATOM 3703 N N . MET A 1 490 ? 7.938 20.219 -18.938 1 79.56 490 MET A N 1
ATOM 3704 C CA . MET A 1 490 ? 7.711 20.891 -20.219 1 79.56 490 MET A CA 1
ATOM 3705 C C . MET A 1 490 ? 8.602 22.125 -20.344 1 79.56 490 MET A C 1
ATOM 3707 O O . MET A 1 490 ? 9.031 22.484 -21.438 1 79.56 490 MET A O 1
ATOM 3711 N N . ARG A 1 491 ? 8.797 22.766 -19.203 1 77.81 491 ARG A N 1
ATOM 3712 C CA . ARG A 1 491 ? 9.688 23.922 -19.219 1 77.81 491 ARG A CA 1
ATOM 3713 C C . ARG A 1 491 ? 11.094 23.531 -19.641 1 77.81 491 ARG A C 1
ATOM 3715 O O . ARG A 1 491 ? 11.781 24.297 -20.312 1 77.81 491 ARG A O 1
ATOM 3722 N N . ARG A 1 492 ? 11.414 22.359 -19.344 1 74.94 492 ARG A N 1
ATOM 3723 C CA . ARG A 1 492 ? 12.766 21.906 -19.656 1 74.94 492 ARG A CA 1
ATOM 3724 C C . ARG A 1 492 ? 12.812 21.266 -21.047 1 74.94 492 ARG A C 1
ATOM 3726 O O . ARG A 1 492 ? 13.812 21.406 -21.766 1 74.94 492 ARG A O 1
ATOM 3733 N N . LEU A 1 493 ? 11.773 20.672 -21.422 1 73.19 493 LEU A N 1
ATOM 3734 C CA . LEU A 1 493 ? 11.75 19.984 -22.719 1 73.19 493 LEU A CA 1
ATOM 3735 C C . LEU A 1 493 ? 11.398 20.938 -23.844 1 73.19 493 LEU A C 1
ATOM 3737 O O . LEU A 1 493 ? 11.945 20.844 -24.953 1 73.19 493 LEU A O 1
ATOM 3741 N N . CYS A 1 494 ? 10.375 21.797 -23.562 1 70.44 494 CYS A N 1
ATOM 3742 C CA . CYS A 1 494 ? 9.914 22.734 -24.578 1 70.44 494 CYS A CA 1
ATOM 3743 C C . CYS A 1 494 ? 9.914 24.156 -24.031 1 70.44 494 CYS A C 1
ATOM 3745 O O . CYS A 1 494 ? 8.867 24.703 -23.703 1 70.44 494 CYS A O 1
ATOM 3747 N N . PRO A 1 495 ? 11.211 24.75 -23.828 1 66 495 PRO A N 1
ATOM 3748 C CA . PRO A 1 495 ? 11.266 26.109 -23.297 1 66 495 PRO A CA 1
ATOM 3749 C C . PRO A 1 495 ? 10.594 27.125 -24.219 1 66 495 PRO A C 1
ATOM 3751 O O . PRO A 1 495 ? 10.617 26.969 -25.438 1 66 495 PRO A O 1
ATOM 3754 N N . SER A 1 496 ? 9.578 27.844 -23.656 1 63.5 496 SER A N 1
ATOM 3755 C CA . SER A 1 496 ? 8.984 28.922 -24.438 1 63.5 496 SER A CA 1
ATOM 3756 C C . SER A 1 496 ? 9.961 30.078 -24.625 1 63.5 496 SER A C 1
ATOM 3758 O O . SER A 1 496 ? 10.789 30.344 -23.766 1 63.5 496 SER A O 1
ATOM 3760 N N . GLN A 1 497 ? 10.328 30.5 -25.828 1 53.38 497 GLN A N 1
ATOM 3761 C CA . GLN A 1 497 ? 11.219 31.594 -26.203 1 53.38 497 GLN A CA 1
ATOM 3762 C C . GLN A 1 497 ? 10.875 32.875 -25.438 1 53.38 497 GLN A C 1
ATOM 3764 O O . GLN A 1 497 ? 11.711 33.75 -25.312 1 53.38 497 GLN A O 1
ATOM 3769 N N . ARG A 1 498 ? 9.711 33.219 -25.047 1 51.56 498 ARG A N 1
ATOM 3770 C CA . ARG A 1 498 ? 9.359 34.531 -24.562 1 51.56 498 ARG A CA 1
ATOM 3771 C C . ARG A 1 498 ? 9.672 34.688 -23.062 1 51.56 498 ARG A C 1
ATOM 3773 O O . ARG A 1 498 ? 8.758 34.781 -22.25 1 51.56 498 ARG A O 1
ATOM 3780 N N . ASN A 1 499 ? 10.625 34.031 -22.594 1 50.53 499 ASN A N 1
ATOM 3781 C CA . ASN A 1 499 ? 10.961 33.812 -21.188 1 50.53 499 ASN A CA 1
ATOM 3782 C C . ASN A 1 499 ? 11.234 35.125 -20.469 1 50.53 499 ASN A C 1
ATOM 3784 O O . ASN A 1 499 ? 11.75 35.125 -19.344 1 50.53 499 ASN A O 1
ATOM 3788 N N . GLU A 1 500 ? 11.305 36.219 -21.078 1 46.06 500 GLU A N 1
ATOM 3789 C CA . GLU A 1 500 ? 12.031 37.281 -20.406 1 46.06 500 GLU A CA 1
ATOM 3790 C C . GLU A 1 500 ? 11.422 37.594 -19.047 1 46.06 500 GLU A C 1
ATOM 3792 O O . GLU A 1 500 ? 12.141 37.906 -18.094 1 46.06 500 GLU A O 1
ATOM 3797 N N . ASN A 1 501 ? 10.156 37.875 -18.75 1 43.78 501 ASN A N 1
ATOM 3798 C CA . ASN A 1 501 ? 9.75 38.625 -17.562 1 43.78 501 ASN A CA 1
ATOM 3799 C C . ASN A 1 501 ? 9.047 37.719 -16.562 1 43.78 501 ASN A C 1
ATOM 3801 O O . ASN A 1 501 ? 7.875 37.906 -16.25 1 43.78 501 ASN A O 1
ATOM 3805 N N . ALA A 1 502 ? 9.406 36.625 -16.203 1 47.56 502 ALA A N 1
ATOM 3806 C CA . ALA A 1 502 ? 8.828 35.594 -15.344 1 47.56 502 ALA A CA 1
ATOM 3807 C C . ALA A 1 502 ? 8.719 36.094 -13.906 1 47.56 502 ALA A C 1
ATOM 3809 O O . ALA A 1 502 ? 8.148 35.406 -13.055 1 47.56 502 ALA A O 1
ATOM 3810 N N . GLU A 1 503 ? 9.453 37 -13.586 1 44.91 503 GLU A N 1
ATOM 3811 C CA . GLU A 1 503 ? 9.445 37.5 -12.211 1 44.91 503 GLU A CA 1
ATOM 3812 C C . GLU A 1 503 ? 8.148 38.219 -11.883 1 44.91 503 GLU A C 1
ATOM 3814 O O . GLU A 1 503 ? 7.953 38.688 -10.766 1 44.91 503 GLU A O 1
ATOM 3819 N N . GLU A 1 504 ? 7.27 38.25 -12.805 1 45.84 504 GLU A N 1
ATOM 3820 C CA . GLU A 1 504 ? 6.117 39.062 -12.422 1 45.84 504 GLU A CA 1
ATOM 3821 C C . GLU A 1 504 ? 5.09 38.25 -11.656 1 45.84 504 GLU A C 1
ATOM 3823 O O . GLU A 1 504 ? 4.719 37.156 -12.086 1 45.84 504 GLU A O 1
ATOM 3828 N N . THR A 1 505 ? 4.84 38.438 -10.375 1 46.06 505 THR A N 1
ATOM 3829 C CA . THR A 1 505 ? 4.027 37.875 -9.305 1 46.06 505 THR A CA 1
ATOM 3830 C C . THR A 1 505 ? 2.695 37.344 -9.852 1 46.06 505 THR A C 1
ATOM 3832 O O . THR A 1 505 ? 2.15 36.375 -9.352 1 46.06 505 THR A O 1
ATOM 3835 N N . HIS A 1 506 ? 2.16 38.062 -11.016 1 46.75 506 HIS A N 1
ATOM 3836 C CA . HIS A 1 506 ? 0.812 37.75 -11.477 1 46.75 506 HIS A CA 1
ATOM 3837 C C . HIS A 1 506 ? 0.829 37.188 -12.891 1 46.75 506 HIS A C 1
ATOM 3839 O O . HIS A 1 506 ? -0.227 36.938 -13.477 1 46.75 506 HIS A O 1
ATOM 3845 N N . SER A 1 507 ? 1.981 36.906 -13.367 1 52.25 507 SER A N 1
ATOM 3846 C CA . SER A 1 507 ? 2.008 36.5 -14.766 1 52.25 507 SER A CA 1
ATOM 3847 C C . SER A 1 507 ? 1.952 34.969 -14.898 1 52.25 507 SER A C 1
ATOM 3849 O O . SER A 1 507 ? 2.596 34.25 -14.133 1 52.25 507 SER A O 1
ATOM 3851 N N . LEU A 1 508 ? 0.946 34.438 -15.633 1 56.56 508 LEU A N 1
ATOM 3852 C CA . LEU A 1 508 ? 0.723 33.031 -15.93 1 56.56 508 LEU A CA 1
ATOM 3853 C C . LEU A 1 508 ? 1.866 32.469 -16.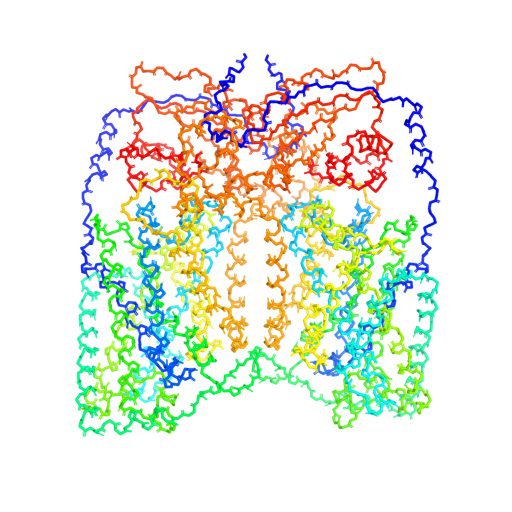766 1 56.56 508 LEU A C 1
ATOM 3855 O O . LEU A 1 508 ? 1.774 31.344 -17.266 1 56.56 508 LEU A O 1
ATOM 3859 N N . ARG A 1 509 ? 2.863 33.25 -17 1 57.53 509 ARG A N 1
ATOM 3860 C CA . ARG A 1 509 ? 3.896 32.781 -17.922 1 57.53 509 ARG A CA 1
ATOM 3861 C C . ARG A 1 509 ? 4.844 31.812 -17.219 1 57.53 509 ARG A C 1
ATOM 3863 O O . ARG A 1 509 ? 5.496 32.188 -16.234 1 57.53 509 ARG A O 1
ATOM 3870 N N . THR A 1 510 ? 4.688 30.438 -17.5 1 61.28 510 THR A N 1
ATOM 3871 C CA . THR A 1 510 ? 5.43 29.359 -16.859 1 61.28 510 THR A CA 1
ATOM 3872 C C . THR A 1 510 ? 6.738 29.094 -17.594 1 61.28 510 THR A C 1
ATOM 3874 O O . THR A 1 510 ? 7.617 28.406 -17.078 1 61.28 510 THR A O 1
ATOM 3877 N N . GLY A 1 511 ? 7.016 29.844 -18.75 1 58.09 511 GLY A N 1
ATOM 3878 C CA . GLY A 1 511 ? 8.211 29.625 -19.547 1 58.09 511 GLY A CA 1
ATOM 3879 C C . GLY A 1 511 ? 8.117 28.391 -20.422 1 58.09 511 GLY A C 1
ATOM 3880 O O . GLY A 1 511 ? 9.078 28.031 -21.109 1 58.09 511 GLY A O 1
ATOM 3881 N N . ALA A 1 512 ? 7.059 27.594 -20.375 1 67.44 512 ALA A N 1
ATOM 3882 C CA . ALA A 1 512 ? 6.887 26.391 -21.188 1 67.44 512 ALA A CA 1
ATOM 3883 C C . ALA A 1 512 ? 5.781 26.578 -22.219 1 67.44 512 ALA A C 1
ATOM 3885 O O . ALA A 1 512 ? 4.809 27.297 -21.969 1 67.44 512 ALA A O 1
ATOM 3886 N N . ARG A 1 513 ? 5.969 26.078 -23.484 1 70.44 513 ARG A N 1
ATOM 3887 C CA . ARG A 1 513 ? 4.895 26.078 -24.469 1 70.44 513 ARG A CA 1
ATOM 3888 C C . ARG A 1 513 ? 3.66 25.359 -23.938 1 70.44 513 ARG A C 1
ATOM 3890 O O . ARG A 1 513 ? 3.723 24.172 -23.609 1 70.44 513 ARG A O 1
ATOM 3897 N N . GLY A 1 514 ? 2.586 26 -23.672 1 73.81 514 GLY A N 1
ATOM 3898 C CA . GLY A 1 514 ? 1.377 25.422 -23.109 1 73.81 514 GLY A CA 1
ATOM 3899 C C . GLY A 1 514 ? 1.326 25.5 -21.594 1 73.81 514 GLY A C 1
ATOM 3900 O O . GLY A 1 514 ? 0.395 24.984 -20.969 1 73.81 514 GLY A O 1
ATOM 3901 N N . GLY A 1 515 ? 2.316 26.031 -21.062 1 77.06 515 GLY A N 1
ATOM 3902 C CA . GLY A 1 515 ? 2.43 26.156 -19.609 1 77.06 515 GLY A CA 1
ATOM 3903 C C . GLY A 1 515 ? 1.356 27.031 -19 1 77.06 515 GLY A C 1
ATOM 3904 O O . GLY A 1 515 ? 0.937 26.797 -17.859 1 77.06 515 GLY A O 1
ATOM 3905 N N . GLN A 1 516 ? 0.881 27.906 -19.812 1 79.44 516 GLN A N 1
ATOM 3906 C CA . GLN A 1 516 ? -0.154 28.812 -19.297 1 79.44 516 GLN A CA 1
ATOM 3907 C C . GLN A 1 516 ? -1.468 28.062 -19.094 1 79.44 516 GLN A C 1
ATOM 3909 O O . GLN A 1 516 ? -2.176 28.312 -18.109 1 79.44 516 GLN A O 1
ATOM 3914 N N . THR A 1 517 ? -1.722 27.141 -19.984 1 82.12 517 THR A N 1
ATOM 3915 C CA . THR A 1 517 ? -2.943 26.344 -19.828 1 82.12 517 THR A CA 1
ATOM 3916 C C . THR A 1 517 ? -2.877 25.469 -18.578 1 82.12 517 THR A C 1
ATOM 3918 O O . THR A 1 517 ? -3.859 25.359 -17.844 1 82.12 517 THR A O 1
ATOM 3921 N N . ILE A 1 518 ? -1.763 24.953 -18.375 1 85.19 518 ILE A N 1
ATOM 3922 C CA . ILE A 1 518 ? -1.594 24.094 -17.203 1 85.19 518 ILE A CA 1
ATOM 3923 C C . ILE A 1 518 ? -1.688 24.922 -15.93 1 85.19 518 ILE A C 1
ATOM 3925 O O . ILE A 1 518 ? -2.342 24.531 -14.961 1 85.19 518 ILE A O 1
ATOM 3929 N N . ALA A 1 519 ? -1.071 26.047 -15.938 1 82.94 519 ALA A N 1
ATOM 3930 C CA . ALA A 1 519 ? -1.12 26.938 -14.773 1 82.94 519 ALA A CA 1
ATOM 3931 C C . ALA A 1 519 ? -2.547 27.406 -14.508 1 82.94 519 ALA A C 1
ATOM 3933 O O . ALA A 1 519 ? -2.963 27.516 -13.352 1 82.94 519 ALA A O 1
ATOM 3934 N N . ARG A 1 520 ? -3.244 27.672 -15.578 1 84.5 520 ARG A N 1
ATOM 3935 C CA . ARG A 1 520 ? -4.641 28.062 -15.43 1 84.5 520 ARG A CA 1
ATOM 3936 C C . ARG A 1 520 ? -5.473 26.938 -14.828 1 84.5 520 ARG A C 1
ATOM 3938 O O . ARG A 1 520 ? -6.34 27.172 -13.984 1 84.5 520 ARG A O 1
ATOM 3945 N N . PHE A 1 521 ? -5.164 25.766 -15.273 1 85.56 521 PHE A N 1
ATOM 3946 C CA . PHE A 1 521 ? -5.887 24.625 -14.75 1 85.56 521 PHE A CA 1
ATOM 3947 C C . PHE A 1 521 ? -5.582 24.422 -13.266 1 85.56 521 PHE A C 1
ATOM 3949 O O . PHE A 1 521 ? -6.465 24.047 -12.492 1 85.56 521 PHE A O 1
ATOM 3956 N N . ILE A 1 522 ? -4.398 24.656 -12.938 1 86.44 522 ILE A N 1
ATOM 3957 C CA . ILE A 1 522 ? -4.008 24.516 -11.539 1 86.44 522 ILE A CA 1
ATOM 3958 C C . ILE A 1 522 ? -4.73 25.562 -10.688 1 86.44 522 ILE A C 1
ATOM 3960 O O . ILE A 1 522 ? -5.211 25.266 -9.594 1 86.44 522 ILE A O 1
ATOM 3964 N N . ARG A 1 523 ? -4.863 26.719 -11.195 1 85.19 523 ARG A N 1
ATOM 3965 C CA . ARG A 1 523 ? -5.539 27.781 -10.477 1 85.19 523 ARG A CA 1
ATOM 3966 C C . ARG A 1 523 ? -7.027 27.5 -10.328 1 85.19 523 ARG A C 1
ATOM 3968 O O . ARG A 1 523 ? -7.613 27.75 -9.273 1 85.19 523 ARG A O 1
ATOM 3975 N N . VAL A 1 524 ? -7.535 26.953 -11.383 1 86 524 VAL A N 1
ATOM 3976 C CA . VAL A 1 524 ? -8.961 26.641 -11.367 1 86 524 VAL A CA 1
ATOM 3977 C C . VAL A 1 524 ? -9.242 25.531 -10.359 1 86 524 VAL A C 1
ATOM 3979 O O . VAL A 1 524 ? -10.25 25.562 -9.648 1 86 524 VAL A O 1
ATOM 3982 N N . ILE A 1 525 ? -8.414 24.625 -10.281 1 87.5 525 ILE A N 1
ATOM 3983 C CA . ILE A 1 525 ? -8.578 23.516 -9.367 1 87.5 525 ILE A CA 1
ATOM 3984 C C . ILE A 1 525 ? -8.5 24.016 -7.926 1 87.5 525 ILE A C 1
ATOM 3986 O O . ILE A 1 525 ? -9.219 23.516 -7.051 1 87.5 525 ILE A O 1
ATOM 3990 N N . ASN A 1 526 ? -7.676 25.016 -7.664 1 88.75 526 ASN A N 1
ATOM 3991 C CA . ASN A 1 526 ? -7.445 25.5 -6.309 1 88.75 526 ASN A CA 1
ATOM 3992 C C . ASN A 1 526 ? -8.344 26.688 -5.98 1 88.75 526 ASN A C 1
ATOM 3994 O O . ASN A 1 526 ? -8.203 27.312 -4.926 1 88.75 526 ASN A O 1
ATOM 3998 N N . GLU A 1 527 ? -9.336 26.953 -6.742 1 86.81 527 GLU A N 1
ATOM 3999 C CA . GLU A 1 527 ? -10.156 28.141 -6.617 1 86.81 527 GLU A CA 1
ATOM 4000 C C . GLU A 1 527 ? -11.18 28 -5.492 1 86.81 527 GLU A C 1
ATOM 4002 O O . GLU A 1 527 ? -11.422 28.938 -4.742 1 86.81 527 GLU A O 1
ATOM 4007 N N . PRO A 1 528 ? -11.766 26.844 -5.352 1 89.94 528 PRO A N 1
ATOM 4008 C CA . PRO A 1 528 ? -12.773 26.734 -4.293 1 89.94 528 PRO A CA 1
ATOM 4009 C C . PRO A 1 528 ? -12.195 27.016 -2.904 1 89.94 528 PRO A C 1
ATOM 4011 O O . PRO A 1 528 ? -11.086 26.578 -2.594 1 89.94 528 PRO A O 1
ATOM 4014 N N . ALA A 1 529 ? -12.992 27.734 -2.111 1 93.94 529 ALA A N 1
ATOM 4015 C CA . ALA A 1 529 ? -12.547 28.156 -0.783 1 93.94 529 ALA A CA 1
ATOM 4016 C C . ALA A 1 529 ? -13.016 27.172 0.282 1 93.94 529 ALA A C 1
ATOM 4018 O O . ALA A 1 529 ? -14.023 26.484 0.104 1 93.94 529 ALA A O 1
ATOM 4019 N N . VAL A 1 530 ? -12.281 27.047 1.276 1 95.12 530 VAL A N 1
ATOM 4020 C CA . VAL A 1 530 ? -12.617 26.234 2.438 1 95.12 530 VAL A CA 1
ATOM 4021 C C . VAL A 1 530 ? -12.969 27.141 3.621 1 95.12 530 VAL A C 1
ATOM 4023 O O . VAL A 1 530 ? -12.406 28.234 3.764 1 95.12 530 VAL A O 1
ATOM 4026 N N . PHE A 1 531 ? -13.961 26.781 4.367 1 95.94 531 PHE A N 1
ATOM 4027 C CA . PHE A 1 531 ? -14.406 27.547 5.516 1 95.94 531 PHE A CA 1
ATOM 4028 C C . PHE A 1 531 ? -14.203 26.766 6.812 1 95.94 531 PHE A C 1
ATOM 4030 O O . PHE A 1 531 ? -14.594 25.609 6.91 1 95.94 531 PHE A O 1
ATOM 4037 N N . PHE A 1 532 ? -13.547 27.359 7.734 1 96.19 532 PHE A N 1
ATOM 4038 C CA . PHE A 1 532 ? -13.352 26.75 9.047 1 96.19 532 PHE A CA 1
ATOM 4039 C C . PHE A 1 532 ? -14.016 27.594 10.133 1 96.19 532 PHE A C 1
ATOM 4041 O O . PHE A 1 532 ? -13.625 28.75 10.359 1 96.19 532 PHE A O 1
ATOM 4048 N N . PHE A 1 533 ? -14.992 27.047 10.836 1 94.25 533 PHE A N 1
ATOM 4049 C CA . PHE A 1 533 ? -15.695 27.75 11.914 1 94.25 533 PHE A CA 1
ATOM 4050 C C . PHE A 1 533 ? -14.93 27.641 13.227 1 94.25 533 PHE A C 1
ATOM 4052 O O . PHE A 1 533 ? -14.648 26.531 13.695 1 94.25 533 PHE A O 1
ATOM 4059 N N . CYS A 1 534 ? -14.586 28.75 13.75 1 91.5 534 CYS A N 1
ATOM 4060 C CA . CYS A 1 534 ? -13.789 28.797 14.969 1 91.5 534 CYS A CA 1
ATOM 4061 C C . CYS A 1 534 ? -14.461 29.672 16.031 1 91.5 534 CYS A C 1
ATOM 4063 O O . CYS A 1 534 ? -14.891 30.781 15.734 1 91.5 534 CYS A O 1
ATOM 4065 N N . LYS A 1 535 ? -14.484 29.172 17.281 1 87.38 535 LYS A N 1
ATOM 4066 C CA . LYS A 1 535 ? -15.141 29.891 18.375 1 87.38 535 LYS A CA 1
ATOM 4067 C C . LYS A 1 535 ? -14.172 30.844 19.078 1 87.38 535 LYS A C 1
ATOM 4069 O O . LYS A 1 535 ? -14.57 31.922 19.516 1 87.38 535 LYS A O 1
ATOM 4074 N N . THR A 1 536 ? -12.953 30.375 19.219 1 85.88 536 THR A N 1
ATOM 4075 C CA . THR A 1 536 ? -11.953 31.141 19.938 1 85.88 536 THR A CA 1
ATOM 4076 C C . THR A 1 536 ? -10.688 31.312 19.109 1 85.88 536 THR A C 1
ATOM 4078 O O . THR A 1 536 ? -10.359 30.453 18.297 1 85.88 536 THR A O 1
ATOM 4081 N N . PRO A 1 537 ? -10.125 32.438 19.312 1 86.19 537 PRO A N 1
ATOM 4082 C CA . PRO A 1 537 ? -8.891 32.688 18.562 1 86.19 537 PRO A CA 1
ATOM 4083 C C . PRO A 1 537 ? -7.695 31.938 19.156 1 86.19 537 PRO A C 1
ATOM 4085 O O . PRO A 1 537 ? -6.688 32.562 19.516 1 86.19 537 PRO A O 1
ATOM 4088 N N . SER A 1 538 ? -7.766 30.672 19.297 1 84.69 538 SER A N 1
ATOM 4089 C CA . SER A 1 538 ? -6.648 29.844 19.766 1 84.69 538 SER A CA 1
ATOM 4090 C C . SER A 1 538 ? -5.633 29.609 18.656 1 84.69 538 SER A C 1
ATOM 4092 O O . SER A 1 538 ? -5.988 29.109 17.578 1 84.69 538 SER A O 1
ATOM 4094 N N . LEU A 1 539 ? -4.398 29.969 18.953 1 84.44 539 LEU A N 1
ATOM 4095 C CA . LEU A 1 539 ? -3.33 29.812 17.969 1 84.44 539 LEU A CA 1
ATOM 4096 C C . LEU A 1 539 ? -3.172 28.359 17.562 1 84.44 539 LEU A C 1
ATOM 4098 O O . LEU A 1 539 ? -2.998 28.047 16.391 1 84.44 539 LEU A O 1
ATOM 4102 N N . ASN A 1 540 ? -3.299 27.531 18.547 1 84 540 ASN A N 1
ATOM 4103 C CA . ASN A 1 540 ? -3.08 26.109 18.312 1 84 540 ASN A CA 1
ATOM 4104 C C . ASN A 1 540 ? -4.18 25.516 17.422 1 84 540 ASN A C 1
ATOM 4106 O O . ASN A 1 540 ? -3.895 24.781 16.484 1 84 540 ASN A O 1
ATOM 4110 N N . VAL A 1 541 ? -5.383 25.859 17.672 1 88 541 VAL A N 1
ATOM 4111 C CA . VAL A 1 541 ? -6.52 25.297 16.953 1 88 541 VAL A CA 1
ATOM 4112 C C . VAL A 1 541 ? -6.508 25.797 15.508 1 88 541 VAL A C 1
ATOM 4114 O O . VAL A 1 541 ? -6.688 25 14.578 1 88 541 VAL A O 1
ATOM 4117 N N . ILE A 1 542 ? -6.266 27.078 15.312 1 90.5 542 ILE A N 1
ATOM 4118 C CA . ILE A 1 542 ? -6.258 27.672 13.977 1 90.5 542 ILE A CA 1
ATOM 4119 C C . ILE A 1 542 ? -5.102 27.078 13.172 1 90.5 542 ILE A C 1
ATOM 4121 O O . ILE A 1 542 ? -5.258 26.766 11.992 1 90.5 542 ILE A O 1
ATOM 4125 N N . ASN A 1 543 ? -4.004 26.922 13.844 1 90.62 543 ASN A N 1
ATOM 4126 C CA . ASN A 1 543 ? -2.855 26.328 13.156 1 90.62 543 ASN A CA 1
ATOM 4127 C C . ASN A 1 543 ? -3.141 24.891 12.719 1 90.62 543 ASN A C 1
ATOM 4129 O O . ASN A 1 543 ? -2.773 24.484 11.609 1 90.62 543 ASN A O 1
ATOM 4133 N N . LYS A 1 544 ? -3.707 24.156 13.609 1 89.69 544 LYS A N 1
ATOM 4134 C CA . LYS A 1 544 ? -4.043 22.781 13.266 1 89.69 544 LYS A CA 1
ATOM 4135 C C . LYS A 1 544 ? -5.008 22.719 12.086 1 89.69 544 LYS A C 1
ATOM 4137 O O . LYS A 1 544 ? -4.895 21.844 11.227 1 89.69 544 LYS A O 1
ATOM 4142 N N . ALA A 1 545 ? -5.957 23.609 12.055 1 92.38 545 ALA A N 1
ATOM 4143 C CA . ALA A 1 545 ? -6.918 23.672 10.961 1 92.38 545 ALA A CA 1
ATOM 4144 C C . ALA A 1 545 ? -6.227 24 9.641 1 92.38 545 ALA A C 1
ATOM 4146 O O . ALA A 1 545 ? -6.527 23.406 8.609 1 92.38 545 ALA A O 1
ATOM 4147 N N . ILE A 1 546 ? -5.324 24.938 9.703 1 93.19 546 ILE A N 1
ATOM 4148 C CA . ILE A 1 546 ? -4.59 25.344 8.508 1 93.19 546 ILE A CA 1
ATOM 4149 C C . ILE A 1 546 ? -3.758 24.156 7.996 1 93.19 546 ILE A C 1
ATOM 4151 O O . ILE A 1 546 ? -3.732 23.891 6.797 1 93.19 546 ILE A O 1
ATOM 4155 N N . LEU A 1 547 ? -3.146 23.484 8.93 1 90.88 547 LEU A N 1
ATOM 4156 C CA . LEU A 1 547 ? -2.318 22.344 8.562 1 90.88 547 LEU A CA 1
ATOM 4157 C C . LEU A 1 547 ? -3.16 21.25 7.902 1 90.88 547 LEU A C 1
ATOM 4159 O O . LEU A 1 547 ? -2.734 20.641 6.918 1 90.88 547 LEU A O 1
ATOM 4163 N N . TYR A 1 548 ? -4.301 21.031 8.43 1 91.81 548 TYR A N 1
ATOM 4164 C CA . TYR A 1 548 ? -5.195 20.031 7.848 1 91.81 548 TYR A CA 1
ATOM 4165 C C . TYR A 1 548 ? -5.594 20.422 6.43 1 91.81 548 TYR A C 1
ATOM 4167 O O . TYR A 1 548 ? -5.555 19.594 5.52 1 91.81 548 TYR A O 1
ATOM 4175 N N . VAL A 1 549 ? -5.961 21.641 6.242 1 92.56 549 VAL A N 1
ATOM 4176 C CA . VAL A 1 549 ? -6.43 22.109 4.941 1 92.56 549 VAL A CA 1
ATOM 4177 C C . VAL A 1 549 ? -5.289 22.047 3.926 1 92.56 549 VAL A C 1
ATOM 4179 O O . VAL A 1 549 ? -5.488 21.625 2.785 1 92.56 549 VAL A O 1
ATOM 4182 N N . ARG A 1 550 ? -4.156 22.375 4.375 1 89.31 550 ARG A N 1
ATOM 4183 C CA . ARG A 1 550 ? -2.992 22.375 3.498 1 89.31 550 ARG A CA 1
ATOM 4184 C C . ARG A 1 550 ? -2.658 20.969 3.035 1 89.31 550 ARG A C 1
ATOM 4186 O O . ARG A 1 550 ? -2.287 20.75 1.879 1 89.31 550 ARG A O 1
ATOM 4193 N N . THR A 1 551 ? -2.826 20.047 3.881 1 87.31 551 THR A N 1
ATOM 4194 C CA . THR A 1 551 ? -2.402 18.688 3.594 1 87.31 551 THR A CA 1
ATOM 4195 C C . THR A 1 551 ? -3.514 17.906 2.887 1 87.31 551 THR A C 1
ATOM 4197 O O . THR A 1 551 ? -3.24 17.016 2.08 1 87.31 551 THR A O 1
ATOM 4200 N N . ASN A 1 552 ? -4.738 18.266 3.145 1 89.56 552 ASN A N 1
ATOM 4201 C CA . ASN A 1 552 ? -5.828 17.391 2.727 1 89.56 552 ASN A CA 1
ATOM 4202 C C . ASN A 1 552 ? -6.688 18.031 1.646 1 89.56 552 ASN A C 1
ATOM 4204 O O . ASN A 1 552 ? -7.473 17.359 0.979 1 89.56 552 ASN A O 1
ATOM 4208 N N . GLU A 1 553 ? -6.555 19.375 1.441 1 89.88 553 GLU A N 1
ATOM 4209 C CA . GLU A 1 553 ? -7.434 20.062 0.492 1 89.88 553 GLU A CA 1
ATOM 4210 C C . GLU A 1 553 ? -6.633 20.797 -0.572 1 89.88 553 GLU A C 1
ATOM 4212 O O . GLU A 1 553 ? -5.543 21.312 -0.295 1 89.88 553 GLU A O 1
ATOM 4217 N N . GLN A 1 554 ? -7.141 20.797 -1.715 1 88.75 554 GLN A N 1
ATOM 4218 C CA . GLN A 1 554 ? -6.57 21.578 -2.807 1 88.75 554 GLN A CA 1
ATOM 4219 C C . GLN A 1 554 ? -7.23 22.953 -2.902 1 88.75 554 GLN A C 1
ATOM 4221 O O . GLN A 1 554 ? -8.25 23.125 -3.582 1 88.75 554 GLN A O 1
ATOM 4226 N N . THR A 1 555 ? -6.738 23.875 -2.229 1 90.75 555 THR A N 1
ATOM 4227 C CA . THR A 1 555 ? -7.301 25.219 -2.191 1 90.75 555 THR A CA 1
ATOM 4228 C C . THR A 1 555 ? -6.207 26.266 -1.97 1 90.75 555 THR A C 1
ATOM 4230 O O . THR A 1 555 ? -5.145 25.938 -1.431 1 90.75 555 THR A O 1
ATOM 4233 N N . HIS A 1 556 ? -6.512 27.469 -2.457 1 91.5 556 HIS A N 1
ATOM 4234 C CA . HIS A 1 556 ? -5.613 28.578 -2.184 1 91.5 556 HIS A CA 1
ATOM 4235 C C . HIS A 1 556 ? -6.277 29.609 -1.279 1 91.5 556 HIS A C 1
ATOM 4237 O O . HIS A 1 556 ? -5.703 30.672 -1.009 1 91.5 556 HIS A O 1
ATOM 4243 N N . THR A 1 557 ? -7.457 29.266 -0.851 1 94 557 THR A N 1
ATOM 4244 C CA . THR A 1 557 ? -8.188 30.234 -0.034 1 94 557 THR A CA 1
ATOM 4245 C C . THR A 1 557 ? -8.852 29.547 1.151 1 94 557 THR A C 1
ATOM 4247 O O . THR A 1 557 ? -9.562 28.547 0.979 1 94 557 THR A O 1
ATOM 4250 N N . LEU A 1 558 ? -8.578 30 2.312 1 96.06 558 LEU A N 1
ATOM 4251 C CA . LEU A 1 558 ? -9.18 29.5 3.547 1 96.06 558 LEU A CA 1
ATOM 4252 C C . LEU A 1 558 ? -9.82 30.641 4.332 1 96.06 558 LEU A C 1
ATOM 4254 O O . LEU A 1 558 ? -9.203 31.688 4.527 1 96.06 558 LEU A O 1
ATOM 4258 N N . PHE A 1 559 ? -11.086 30.531 4.688 1 96.19 559 PHE A N 1
ATOM 4259 C CA . PHE A 1 559 ? -11.812 31.5 5.504 1 96.19 559 PHE A CA 1
ATOM 4260 C C . PHE A 1 559 ? -11.945 31 6.938 1 96.19 559 PHE A C 1
ATOM 4262 O O . PHE A 1 559 ? -12.477 29.922 7.18 1 96.19 559 PHE A O 1
ATOM 4269 N N . ILE A 1 560 ? -11.414 31.719 7.836 1 96.12 560 ILE A N 1
ATOM 4270 C CA . ILE A 1 560 ? -11.68 31.484 9.25 1 96.12 560 ILE A CA 1
ATOM 4271 C C . ILE A 1 560 ? -12.922 32.25 9.68 1 96.12 560 ILE A C 1
ATOM 4273 O O . ILE A 1 560 ? -12.906 33.469 9.742 1 96.12 560 ILE A O 1
ATOM 4277 N N . VAL A 1 561 ? -13.953 31.547 10.008 1 95.44 561 VAL A N 1
ATOM 4278 C CA . VAL A 1 561 ? -15.258 32.156 10.258 1 95.44 561 VAL A CA 1
ATOM 4279 C C . VAL A 1 561 ? -15.555 32.156 11.75 1 95.44 561 VAL A C 1
ATOM 4281 O O . VAL A 1 561 ? -15.453 31.109 12.406 1 95.44 561 VAL A O 1
ATOM 4284 N N . HIS A 1 562 ? -15.828 33.188 12.305 1 94.88 562 HIS A N 1
ATOM 4285 C CA . HIS A 1 562 ? -16.281 33.312 13.68 1 94.88 562 HIS A CA 1
ATOM 4286 C C . HIS A 1 562 ? -17.719 33.844 13.742 1 94.88 562 HIS A C 1
ATOM 4288 O O . HIS A 1 562 ? -17.984 34.938 13.234 1 94.88 562 HIS A O 1
ATOM 4294 N N . CYS A 1 563 ? -18.578 33.094 14.344 1 93.25 563 CYS A N 1
ATOM 4295 C CA . CYS A 1 563 ? -19.969 33.5 14.539 1 93.25 563 CYS A CA 1
ATOM 4296 C C . CYS A 1 563 ? -20.172 34.062 15.938 1 93.25 563 CYS A C 1
ATOM 4298 O O . CYS A 1 563 ? -19.75 33.469 16.922 1 93.25 563 CYS A O 1
ATOM 4300 N N . HIS A 1 564 ? -20.719 35.188 16.031 1 91.06 564 HIS A N 1
ATOM 4301 C CA . HIS A 1 564 ? -21.016 35.781 17.328 1 91.06 564 HIS A CA 1
ATOM 4302 C C . HIS A 1 564 ? -22.438 36.344 17.375 1 91.06 564 HIS A C 1
ATOM 4304 O O . HIS A 1 564 ? -23 36.688 16.328 1 91.06 564 HIS A O 1
ATOM 4310 N N . ALA A 1 565 ? -22.938 36.375 18.547 1 87.5 565 ALA A N 1
ATOM 4311 C CA . ALA A 1 565 ? -24.297 36.844 18.734 1 87.5 565 ALA A CA 1
ATOM 4312 C C . ALA A 1 565 ? -24.406 38.344 18.406 1 87.5 565 ALA A C 1
ATOM 4314 O O . ALA A 1 565 ? -23.406 39.062 18.422 1 87.5 565 ALA A O 1
ATOM 4315 N N . ARG A 1 566 ? -25.625 38.75 18.172 1 84.94 566 ARG A N 1
ATOM 4316 C CA . ARG A 1 566 ? -25.875 40.125 17.828 1 84.94 566 ARG A CA 1
ATOM 4317 C C . ARG A 1 566 ? -25.5 41.062 18.984 1 84.94 566 ARG A C 1
ATOM 4319 O O . ARG A 1 566 ? -25.859 40.812 20.125 1 84.94 566 ARG A O 1
ATOM 4326 N N . GLY A 1 567 ? -24.734 42.031 18.719 1 80.25 567 GLY A N 1
ATOM 4327 C CA . GLY A 1 567 ? -24.344 43.031 19.703 1 80.25 567 GLY A CA 1
ATOM 4328 C C . GLY A 1 567 ? -23.062 42.688 20.438 1 80.25 567 GLY A C 1
ATOM 4329 O O . GLY A 1 567 ? -22.531 43.5 21.203 1 80.25 567 GLY A O 1
ATOM 4330 N N . THR A 1 568 ? -22.516 41.469 20.219 1 85.38 568 THR A N 1
ATOM 4331 C CA . THR A 1 568 ? -21.266 41.062 20.859 1 85.38 568 THR A CA 1
ATOM 4332 C C . THR A 1 568 ? -20.078 41.281 19.938 1 85.38 568 THR A C 1
ATOM 4334 O O . THR A 1 568 ? -20.188 41.062 18.719 1 85.38 568 THR A O 1
ATOM 4337 N N . ASP A 1 569 ? -19.125 41.875 20.5 1 83.69 569 ASP A N 1
ATOM 4338 C CA . ASP A 1 569 ? -17.938 42.156 19.703 1 83.69 569 ASP A CA 1
ATOM 4339 C C . ASP A 1 569 ? -17.109 40.906 19.469 1 83.69 569 ASP A C 1
ATOM 4341 O O . ASP A 1 569 ? -17.188 39.938 20.25 1 83.69 569 ASP A O 1
ATOM 4345 N N . VAL A 1 570 ? -16.438 40.844 18.406 1 87.19 570 VAL A N 1
ATOM 4346 C CA . VAL A 1 570 ? -15.477 39.812 18.078 1 87.19 570 VAL A CA 1
ATOM 4347 C C . VAL A 1 570 ? -14.328 39.812 19.094 1 87.19 570 VAL A C 1
ATOM 4349 O O . VAL A 1 570 ? -13.805 40.875 19.422 1 87.19 570 VAL A O 1
ATOM 4352 N N . PRO A 1 571 ? -14.117 38.719 19.625 1 85.06 571 PRO A N 1
ATOM 4353 C CA . PRO A 1 571 ? -12.992 38.688 20.562 1 85.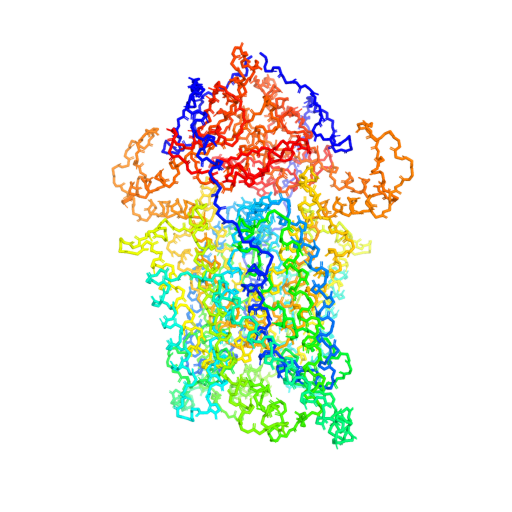06 571 PRO A CA 1
ATOM 4354 C C . PRO A 1 571 ? -11.719 39.281 19.984 1 85.06 571 PRO A C 1
ATOM 4356 O O . PRO A 1 571 ? -11.43 39.094 18.797 1 85.06 571 PRO A O 1
ATOM 4359 N N . GLU A 1 572 ? -11.062 39.938 20.797 1 83.06 572 GLU A N 1
ATOM 4360 C CA . GLU A 1 572 ? -9.805 40.562 20.375 1 83.06 572 GLU A CA 1
ATOM 4361 C C . GLU A 1 572 ? -8.758 39.531 20.016 1 83.06 572 GLU A C 1
ATOM 4363 O O . GLU A 1 572 ? -8.688 38.469 20.641 1 83.06 572 GLU A O 1
ATOM 4368 N N . GLY A 1 573 ? -8.039 39.75 18.922 1 84.06 573 GLY A N 1
ATOM 4369 C CA . GLY A 1 573 ? -6.922 38.906 18.594 1 84.06 573 GLY A CA 1
ATOM 4370 C C . GLY A 1 573 ? -7.191 38.031 17.375 1 84.06 573 GLY A C 1
ATOM 4371 O O . GLY A 1 573 ? -6.262 37.469 16.781 1 84.06 573 GLY A O 1
ATOM 4372 N N . PHE A 1 574 ? -8.5 37.906 17.031 1 88.75 574 PHE A N 1
ATOM 4373 C CA . PHE A 1 574 ? -8.836 37.062 15.906 1 88.75 574 PHE A CA 1
ATOM 4374 C C . PHE A 1 574 ? -8.203 37.562 14.617 1 88.75 574 PHE A C 1
ATOM 4376 O O . PHE A 1 574 ? -7.531 36.812 13.906 1 88.75 574 PHE A O 1
ATOM 4383 N N . LYS A 1 575 ? -8.43 38.781 14.375 1 88.06 575 LYS A N 1
ATOM 4384 C CA . LYS A 1 575 ? -7.934 39.375 13.141 1 88.06 575 LYS A CA 1
ATOM 4385 C C . LYS A 1 575 ? -6.406 39.344 13.086 1 88.06 575 LYS A C 1
ATOM 4387 O O . LYS A 1 575 ? -5.832 39 12.047 1 88.06 575 LYS A O 1
ATOM 4392 N N . GLU A 1 576 ? -5.781 39.594 14.141 1 86.12 576 GLU A N 1
ATOM 4393 C CA . GLU A 1 576 ? -4.324 39.625 14.203 1 86.12 576 GLU A CA 1
ATOM 4394 C C . GLU A 1 576 ? -3.742 38.219 14.031 1 86.12 576 GLU A C 1
ATOM 4396 O O . GLU A 1 576 ? -2.723 38.031 13.359 1 86.12 576 GLU A O 1
ATOM 4401 N N . THR A 1 577 ? -4.422 37.344 14.688 1 87.31 577 THR A N 1
ATOM 4402 C CA . THR A 1 577 ? -3.943 35.969 14.594 1 87.31 577 THR A CA 1
ATOM 4403 C C . THR A 1 577 ? -4.031 35.469 13.164 1 87.31 577 THR A C 1
ATOM 4405 O O . THR A 1 577 ? -3.084 34.844 12.648 1 87.31 577 THR A O 1
ATOM 4408 N N . VAL A 1 578 ? -5.113 35.719 12.516 1 91.12 578 VAL A N 1
ATOM 4409 C CA . VAL A 1 578 ? -5.312 35.219 11.148 1 91.12 578 VAL A CA 1
ATOM 4410 C C . VAL A 1 578 ? -4.332 35.938 10.211 1 91.12 578 VAL A C 1
ATOM 4412 O O . VAL A 1 578 ? -3.779 35.312 9.305 1 91.12 578 VAL A O 1
ATOM 4415 N N . SER A 1 579 ? -4.121 37.156 10.438 1 87.75 579 SER A N 1
ATOM 4416 C CA . SER A 1 579 ? -3.168 37.906 9.625 1 87.75 579 SER A CA 1
ATOM 4417 C C . SER A 1 579 ? -1.75 37.375 9.797 1 87.75 579 SER A C 1
ATOM 4419 O O . SER A 1 579 ? -0.973 37.344 8.844 1 87.75 579 SER A O 1
ATOM 4421 N N . MET A 1 580 ? -1.484 37.031 10.969 1 84.25 580 MET A N 1
ATOM 4422 C CA . MET A 1 580 ? -0.17 36.438 11.234 1 84.25 580 MET A CA 1
ATOM 4423 C C . MET A 1 580 ? 0.023 35.156 10.453 1 84.25 580 MET A C 1
ATOM 4425 O O . MET A 1 580 ? 1.056 34.969 9.805 1 84.25 580 MET A O 1
ATOM 4429 N N . PHE A 1 581 ? -0.946 34.312 10.555 1 90.5 581 PHE A N 1
ATOM 4430 C CA . PHE A 1 581 ? -0.835 33.031 9.859 1 90.5 581 PHE A CA 1
ATOM 4431 C C . PHE A 1 581 ? -0.802 33.219 8.352 1 90.5 581 PHE A C 1
ATOM 4433 O O . PHE A 1 581 ? -0.215 32.438 7.621 1 90.5 581 PHE A O 1
ATOM 4440 N N . ASP A 1 582 ? -1.42 34.281 7.875 1 90.06 582 ASP A N 1
ATOM 4441 C CA . ASP A 1 582 ? -1.393 34.594 6.453 1 90.06 582 ASP A CA 1
ATOM 4442 C C . ASP A 1 582 ? 0.033 34.875 5.98 1 90.06 582 ASP A C 1
ATOM 4444 O O . ASP A 1 582 ? 0.362 34.625 4.816 1 90.06 582 ASP A O 1
ATOM 4448 N N . HIS A 1 583 ? 0.891 35.281 6.926 1 83.38 583 HIS A N 1
ATOM 4449 C CA . HIS A 1 583 ? 2.279 35.562 6.586 1 83.38 583 HIS A CA 1
ATOM 4450 C C . HIS A 1 583 ? 3.162 34.344 6.789 1 83.38 583 HIS A C 1
ATOM 4452 O O . HIS A 1 583 ? 4.293 34.281 6.293 1 83.38 583 HIS A O 1
ATOM 4458 N N . VAL A 1 584 ? 2.623 33.469 7.512 1 85 584 VAL A N 1
ATOM 4459 C CA . VAL A 1 584 ? 3.373 32.25 7.777 1 85 584 VAL A CA 1
ATOM 4460 C C . VAL A 1 584 ? 3.158 31.25 6.641 1 85 584 VAL A C 1
ATOM 4462 O O . VAL A 1 584 ? 4.109 30.641 6.16 1 85 584 VAL A O 1
ATOM 4465 N N . TYR A 1 585 ? 1.899 31.156 6.234 1 89.12 585 TYR A N 1
ATOM 4466 C CA . TYR A 1 585 ? 1.546 30.219 5.164 1 89.12 585 TYR A CA 1
ATOM 4467 C C . TYR A 1 585 ? 1.314 30.969 3.854 1 89.12 585 TYR A C 1
ATOM 4469 O O . TYR A 1 585 ? 0.182 31.328 3.531 1 89.12 585 TYR A O 1
ATOM 4477 N N . LEU A 1 586 ? 2.262 31 2.998 1 84.69 586 LEU A N 1
ATOM 4478 C CA . LEU A 1 586 ? 2.238 31.875 1.825 1 84.69 586 LEU A CA 1
ATOM 4479 C C . LEU A 1 586 ? 1.467 31.219 0.683 1 84.69 586 LEU A C 1
ATOM 4481 O O . LEU A 1 586 ? 1.05 31.891 -0.258 1 84.69 586 LEU A O 1
ATOM 4485 N N . LYS A 1 587 ? 1.283 30 0.8 1 86.44 587 LYS A N 1
ATOM 4486 C CA . LYS A 1 587 ? 0.645 29.297 -0.312 1 86.44 587 LYS A CA 1
ATOM 4487 C C . LYS A 1 587 ? -0.875 29.312 -0.17 1 86.44 587 LYS A C 1
ATOM 4489 O O . LYS A 1 587 ? -1.591 28.859 -1.065 1 86.44 587 LYS A O 1
ATOM 4494 N N . ILE A 1 588 ? -1.428 29.766 0.971 1 90.81 588 ILE A N 1
ATOM 4495 C CA . ILE A 1 588 ? -2.863 29.828 1.216 1 90.81 588 ILE A CA 1
ATOM 4496 C C . ILE A 1 588 ? -3.242 31.234 1.682 1 90.81 588 ILE A C 1
ATOM 4498 O O . ILE A 1 588 ? -2.598 31.797 2.572 1 90.81 588 ILE A O 1
ATOM 4502 N N . LYS A 1 589 ? -4.18 31.75 0.98 1 92.88 589 LYS A N 1
ATOM 4503 C CA . LYS A 1 589 ? -4.734 33.031 1.402 1 92.88 589 LYS A CA 1
ATOM 4504 C C . LYS A 1 589 ? -5.695 32.844 2.578 1 92.88 589 LYS A C 1
ATOM 4506 O O . LYS A 1 589 ? -6.723 32.188 2.453 1 92.88 589 LYS A O 1
ATOM 4511 N N . LEU A 1 590 ? -5.344 33.406 3.699 1 94.62 590 LEU A N 1
ATOM 4512 C CA . LEU A 1 590 ? -6.168 33.281 4.895 1 94.62 590 LEU A CA 1
ATOM 4513 C C . LEU A 1 590 ? -7.027 34.531 5.105 1 94.62 590 LEU A C 1
ATOM 4515 O O . LEU A 1 590 ? -6.504 35.625 5.27 1 94.62 590 LEU A O 1
ATOM 4519 N N . ASN A 1 591 ? -8.336 34.344 5.07 1 94.75 591 ASN A N 1
ATOM 4520 C CA . ASN A 1 591 ? -9.312 35.406 5.285 1 94.75 591 ASN A CA 1
ATOM 4521 C C . ASN A 1 591 ? -10.055 35.219 6.609 1 94.75 591 ASN A C 1
ATOM 4523 O O . ASN A 1 591 ? -10.281 34.094 7.055 1 94.75 591 ASN A O 1
ATOM 4527 N N . PHE A 1 592 ? -10.273 36.312 7.266 1 95.25 592 PHE A N 1
ATOM 4528 C CA . PHE A 1 592 ? -11.102 36.281 8.469 1 95.25 592 PHE A CA 1
ATOM 4529 C C . PHE A 1 592 ? -12.5 36.812 8.172 1 95.25 592 PHE A C 1
ATOM 4531 O O . PHE A 1 592 ? -12.664 37.875 7.586 1 95.25 592 PHE A O 1
ATOM 4538 N N . LEU A 1 593 ? -13.445 36 8.477 1 94.88 593 LEU A N 1
ATOM 4539 C CA . LEU A 1 593 ? -14.844 36.344 8.25 1 94.88 593 LEU A CA 1
ATOM 4540 C C . LEU A 1 593 ? -15.625 36.344 9.562 1 94.88 593 LEU A C 1
ATOM 4542 O O . LEU A 1 593 ? -15.773 35.281 10.195 1 94.88 593 LEU A O 1
ATOM 4546 N N . SER A 1 594 ? -16.031 37.469 10.008 1 94.31 594 SER A N 1
ATOM 4547 C CA . SER A 1 594 ? -16.906 37.562 11.172 1 94.31 594 SER A CA 1
ATOM 4548 C C . SER A 1 594 ? -18.375 37.625 10.758 1 94.31 594 SER A C 1
ATOM 4550 O O . SER A 1 594 ? -18.75 38.5 9.961 1 94.31 594 SER A O 1
ATOM 4552 N N . VAL A 1 595 ? -19.141 36.719 11.25 1 94.06 595 VAL A N 1
ATOM 4553 C CA . VAL A 1 595 ? -20.562 36.688 10.93 1 94.06 595 VAL A CA 1
ATOM 4554 C C . VAL A 1 595 ? -21.391 36.906 12.195 1 94.06 595 VAL A C 1
ATOM 4556 O O . VAL A 1 595 ? -21.219 36.219 13.18 1 94.06 595 VAL A O 1
ATOM 4559 N N . GLU A 1 596 ? -22.25 37.875 12.141 1 92.31 596 GLU A N 1
ATOM 4560 C CA . GLU A 1 596 ? -23.141 38.125 13.266 1 92.31 596 GLU A CA 1
ATOM 4561 C C . GLU A 1 596 ? -24.344 37.219 13.234 1 92.31 596 GLU A C 1
ATOM 4563 O O . GLU A 1 596 ? -25.203 37.312 12.352 1 92.31 596 GLU A O 1
ATOM 4568 N N . GLY A 1 597 ? -24.391 36.281 14.188 1 89.38 597 GLY A N 1
ATOM 4569 C CA . GLY A 1 597 ? -25.422 35.25 14.312 1 89.38 597 GLY A CA 1
ATOM 4570 C C . GLY A 1 597 ? -24.969 34.031 15.117 1 89.38 597 GLY A C 1
ATOM 4571 O O . GLY A 1 597 ? -23.781 33.812 15.258 1 89.38 597 GLY A O 1
ATOM 4572 N N . SER A 1 598 ? -25.984 33.312 15.602 1 87.25 598 SER A N 1
ATOM 4573 C CA . SER A 1 598 ? -25.672 32.125 16.391 1 87.25 598 SER A CA 1
ATOM 4574 C C . SER A 1 598 ? -25.281 30.969 15.484 1 87.25 598 SER A C 1
ATOM 4576 O O . SER A 1 598 ? -25.875 30.766 14.422 1 87.25 598 SER A O 1
ATOM 4578 N N . PHE A 1 599 ? -24.25 30.297 15.93 1 90.31 599 PHE A N 1
ATOM 4579 C CA . PHE A 1 599 ? -23.797 29.156 15.164 1 90.31 599 PHE A CA 1
ATOM 4580 C C . PHE A 1 599 ? -24.797 28 15.25 1 90.31 599 PHE A C 1
ATOM 4582 O O . PHE A 1 599 ? -25.266 27.656 16.344 1 90.31 599 PHE A O 1
ATOM 4589 N N . GLY A 1 600 ? -25.156 27.438 14.172 1 88.06 600 GLY A N 1
ATOM 4590 C CA . GLY A 1 600 ? -26.078 26.312 14.062 1 88.06 600 GLY A CA 1
ATOM 4591 C C . GLY A 1 600 ? -26.25 25.828 12.633 1 88.06 600 GLY A C 1
ATOM 4592 O O . GLY A 1 600 ? -25.531 26.25 11.734 1 88.06 600 GLY A O 1
ATOM 4593 N N . PRO A 1 601 ? -27.094 24.891 12.461 1 90.81 601 PRO A N 1
ATOM 4594 C CA . PRO A 1 601 ? -27.328 24.359 11.117 1 90.81 601 PRO A CA 1
ATOM 4595 C C . PRO A 1 601 ? -27.766 25.438 10.125 1 90.81 601 PRO A C 1
ATOM 4597 O O . PRO A 1 601 ? -27.344 25.422 8.969 1 90.81 601 PRO A O 1
ATOM 4600 N N . ALA A 1 602 ? -28.531 26.359 10.57 1 91.12 602 ALA A N 1
ATOM 4601 C CA . ALA A 1 602 ? -29.016 27.438 9.711 1 91.12 602 ALA A CA 1
ATOM 4602 C C . ALA A 1 602 ? -27.875 28.344 9.273 1 91.12 602 ALA A C 1
ATOM 4604 O O . ALA A 1 602 ? -27.844 28.828 8.133 1 91.12 602 ALA A O 1
ATOM 4605 N N . MET A 1 603 ? -26.969 28.609 10.164 1 92 603 MET A N 1
ATOM 4606 C CA . MET A 1 603 ? -25.828 29.453 9.859 1 92 603 MET A CA 1
ATOM 4607 C C . MET A 1 603 ? -24.922 28.797 8.82 1 92 603 MET A C 1
ATOM 4609 O O . MET A 1 603 ? -24.453 29.469 7.898 1 92 603 MET A O 1
ATOM 4613 N N . VAL A 1 604 ? -24.641 27.516 8.992 1 92.75 604 VAL A N 1
ATOM 4614 C CA . VAL A 1 604 ? -23.812 26.781 8.055 1 92.75 604 VAL A CA 1
ATOM 4615 C C . VAL A 1 604 ? -24.438 26.828 6.66 1 92.75 604 VAL A C 1
ATOM 4617 O O . VAL A 1 604 ? -23.734 27.047 5.664 1 92.75 604 VAL A O 1
ATOM 4620 N N . GLU A 1 605 ? -25.734 26.625 6.586 1 92.62 605 GLU A N 1
ATOM 4621 C CA . GLU A 1 605 ? -26.438 26.672 5.316 1 92.62 605 GLU A CA 1
ATOM 4622 C C . GLU A 1 605 ? -26.422 28.078 4.727 1 92.62 605 GLU A C 1
ATOM 4624 O O . GLU A 1 605 ? -26.297 28.25 3.51 1 92.62 605 GLU A O 1
ATOM 4629 N N . TRP A 1 606 ? -26.562 29.031 5.578 1 93.62 606 TRP A N 1
ATOM 4630 C CA . TRP A 1 606 ? -26.531 30.422 5.129 1 93.62 606 TRP A CA 1
ATOM 4631 C C . TRP A 1 606 ? -25.172 30.75 4.488 1 93.62 606 TRP A C 1
ATOM 4633 O O . TRP A 1 606 ? -25.125 31.359 3.418 1 93.62 606 TRP A O 1
ATOM 4643 N N . VAL A 1 607 ? -24.109 30.391 5.137 1 93.62 607 VAL A N 1
ATOM 4644 C CA . VAL A 1 607 ? -22.781 30.641 4.617 1 93.62 607 VAL A CA 1
ATOM 4645 C C . VAL A 1 607 ? -22.578 29.891 3.305 1 93.62 607 VAL A C 1
ATOM 4647 O O . VAL A 1 607 ? -21.969 30.406 2.369 1 93.62 607 VAL A O 1
ATOM 4650 N N . SER A 1 608 ? -23.031 28.656 3.227 1 93.44 608 SER A N 1
ATOM 4651 C CA . SER A 1 608 ? -22.922 27.844 2.018 1 93.44 608 SER A CA 1
ATOM 4652 C C . SER A 1 608 ? -23.609 28.531 0.837 1 93.44 608 SER A C 1
ATOM 4654 O O . SER A 1 608 ? -23.062 28.578 -0.262 1 93.44 608 SER A O 1
ATOM 4656 N N . ARG A 1 609 ? -24.781 29.109 1.041 1 92.12 609 ARG A N 1
ATOM 4657 C CA . ARG A 1 609 ? -25.547 29.766 -0.014 1 92.12 609 ARG A CA 1
ATOM 4658 C C . ARG A 1 609 ? -24.922 31.109 -0.39 1 92.12 609 ARG A C 1
ATOM 4660 O O . ARG A 1 609 ? -24.828 31.438 -1.573 1 92.12 609 ARG A O 1
ATOM 4667 N N . LYS A 1 610 ? -24.531 31.781 0.625 1 92.25 610 LYS A N 1
ATOM 4668 C CA . LYS A 1 610 ? -24 33.125 0.396 1 92.25 610 LYS A CA 1
ATOM 4669 C C . LYS A 1 610 ? -22.703 33.062 -0.418 1 92.25 610 LYS A C 1
ATOM 4671 O O . LYS A 1 610 ? -22.5 33.875 -1.317 1 92.25 610 LYS A O 1
ATOM 4676 N N . TYR A 1 611 ? -21.891 32.156 -0.101 1 92.69 611 TYR A N 1
ATOM 4677 C CA . TYR A 1 611 ? -20.594 32.094 -0.752 1 92.69 611 TYR A CA 1
ATOM 4678 C C . TYR A 1 611 ? -20.562 31 -1.804 1 92.69 611 TYR A C 1
ATOM 4680 O O . TYR A 1 611 ? -19.516 30.703 -2.377 1 92.69 611 TYR A O 1
ATOM 4688 N N . SER A 1 612 ? -21.656 30.266 -2.09 1 90.44 612 SER A N 1
ATOM 4689 C CA . SER A 1 612 ? -21.828 29.25 -3.121 1 90.44 612 SER A CA 1
ATOM 4690 C C . SER A 1 612 ? -20.766 28.156 -2.992 1 90.44 612 SER A C 1
ATOM 4692 O O . SER A 1 612 ? -20.094 27.828 -3.967 1 90.44 612 SER A O 1
ATOM 4694 N N . GLN A 1 613 ? -20.516 27.797 -1.773 1 90.62 613 GLN A N 1
ATOM 4695 C CA . GLN A 1 613 ? -19.609 26.688 -1.503 1 90.62 613 GLN A CA 1
ATOM 4696 C C . GLN A 1 613 ? -20.328 25.531 -0.834 1 90.62 613 GLN A C 1
ATOM 4698 O O . GLN A 1 613 ? -21.156 25.734 0.057 1 90.62 613 GLN A O 1
ATOM 4703 N N . PRO A 1 614 ? -20.031 24.359 -1.331 1 88.44 614 PRO A N 1
ATOM 4704 C CA . PRO A 1 614 ? -20.703 23.219 -0.721 1 88.44 614 PRO A CA 1
ATOM 4705 C C . PRO A 1 614 ? -20.281 22.984 0.73 1 88.44 614 PRO A C 1
ATOM 4707 O O . PRO A 1 614 ? -19.172 23.359 1.12 1 88.44 614 PRO A O 1
ATOM 4710 N N . LYS A 1 615 ? -21.109 22.344 1.472 1 90.75 615 LYS A N 1
ATOM 4711 C CA . LYS A 1 615 ? -20.906 22.125 2.902 1 90.75 615 LYS A CA 1
ATOM 4712 C C . LYS A 1 615 ? -19.766 21.156 3.16 1 90.75 615 LYS A C 1
ATOM 4714 O O . LYS A 1 615 ? -19.203 21.125 4.258 1 90.75 615 LYS A O 1
ATOM 4719 N N . ASN A 1 616 ? -19.391 20.438 2.186 1 87.25 616 ASN A N 1
ATOM 4720 C CA . ASN A 1 616 ? -18.281 19.5 2.33 1 87.25 616 ASN A CA 1
ATOM 4721 C C . ASN A 1 616 ? -16.953 20.219 2.473 1 87.25 616 ASN A C 1
ATOM 4723 O O . ASN A 1 616 ? -15.953 19.609 2.891 1 87.25 616 ASN A O 1
ATOM 4727 N N . LEU A 1 617 ? -16.891 21.438 2.107 1 92.06 617 LEU A N 1
ATOM 4728 C CA . LEU A 1 617 ? -15.68 22.234 2.229 1 92.06 617 LEU A CA 1
ATOM 4729 C C . LEU A 1 617 ? -15.742 23.125 3.455 1 92.06 617 LEU A C 1
ATOM 4731 O O . LEU A 1 617 ? -15.016 24.125 3.533 1 92.06 617 LEU A O 1
ATOM 4735 N N . MET A 1 618 ? -16.703 22.828 4.348 1 93.12 618 MET A N 1
ATOM 4736 C CA . MET A 1 618 ? -16.812 23.531 5.621 1 93.12 618 MET A CA 1
ATOM 4737 C C . MET A 1 618 ? -16.422 22.625 6.785 1 93.12 618 MET A C 1
ATOM 4739 O O . MET A 1 618 ? -16.844 21.469 6.844 1 93.12 618 MET A O 1
ATOM 4743 N N . PHE A 1 619 ? -15.547 23.125 7.602 1 93.75 619 PHE A N 1
ATOM 4744 C CA . PHE A 1 619 ? -14.945 22.312 8.656 1 93.75 619 PHE A CA 1
ATOM 4745 C C . PHE A 1 619 ? -15.203 22.922 10.023 1 93.75 619 PHE A C 1
ATOM 4747 O O . PHE A 1 619 ? -15.461 24.125 10.133 1 93.75 619 PHE A O 1
ATOM 4754 N N . ILE A 1 620 ? -15.188 22.109 11.07 1 90.12 620 ILE A N 1
ATOM 4755 C CA . ILE A 1 620 ? -15.344 22.562 12.445 1 90.12 620 ILE A CA 1
ATOM 4756 C C . ILE A 1 620 ? -14.391 21.781 13.352 1 90.12 620 ILE A C 1
ATOM 4758 O O . ILE A 1 620 ? -13.852 20.75 12.961 1 90.12 620 ILE A O 1
ATOM 4762 N N . LYS A 1 621 ? -14.148 22.359 14.484 1 87.38 621 LYS A N 1
ATOM 4763 C CA . LYS A 1 621 ? -13.5 21.625 15.562 1 87.38 621 LYS A CA 1
ATOM 4764 C C . LYS A 1 621 ? -14.469 20.656 16.234 1 87.38 621 LYS A C 1
ATOM 4766 O O . LYS A 1 621 ? -15.688 20.828 16.156 1 87.38 621 LYS A O 1
ATOM 4771 N N . GLN A 1 622 ? -13.945 19.609 16.812 1 83.31 622 GLN A N 1
ATOM 4772 C CA . GLN A 1 622 ? -14.789 18.656 17.516 1 83.31 622 GLN A CA 1
ATOM 4773 C C . GLN A 1 622 ? -15.656 19.359 18.562 1 83.31 622 GLN A C 1
ATOM 4775 O O . GLN A 1 622 ? -15.148 20.078 19.422 1 83.31 622 GLN A O 1
ATOM 4780 N N . PRO A 1 623 ? -16.938 19.141 18.375 1 79 623 PRO A N 1
ATOM 4781 C CA . PRO A 1 623 ? -17.828 19.75 19.375 1 79 623 PRO A CA 1
ATOM 4782 C C . PRO A 1 623 ? -17.734 19.078 20.734 1 79 623 PRO A C 1
ATOM 4784 O O . PRO A 1 623 ? -17.312 17.922 20.844 1 79 623 PRO A O 1
ATOM 4787 N N . ASN A 1 624 ? -18 19.859 21.656 1 77.56 624 ASN A N 1
ATOM 4788 C CA . ASN A 1 624 ? -18.031 19.297 23.016 1 77.56 624 ASN A CA 1
ATOM 4789 C C . ASN A 1 624 ? -19.219 18.375 23.203 1 77.56 624 ASN A C 1
ATOM 4791 O O . ASN A 1 624 ? -20.141 18.344 22.391 1 77.56 624 ASN A O 1
ATOM 4795 N N . TYR A 1 625 ? -19.172 17.641 24.234 1 75 625 TYR A N 1
ATOM 4796 C CA . TYR A 1 625 ? -20.188 16.641 24.531 1 75 625 TYR A CA 1
ATOM 4797 C C . TYR A 1 625 ? -21.562 17.297 24.672 1 75 625 TYR A C 1
ATOM 4799 O O . TYR A 1 625 ? -22.578 16.688 24.359 1 75 625 TYR A O 1
ATOM 4807 N N . ASP A 1 626 ? -21.547 18.516 25 1 72.75 626 ASP A N 1
ATOM 4808 C CA . ASP A 1 626 ? -22.812 19.203 25.281 1 72.75 626 ASP A CA 1
ATOM 4809 C C . ASP A 1 626 ? -23.297 19.984 24.078 1 72.75 626 ASP A C 1
ATOM 4811 O O . ASP A 1 626 ? -24.188 20.828 24.188 1 72.75 626 ASP A O 1
ATOM 4815 N N . PHE A 1 627 ? -22.734 19.641 23.031 1 77.81 627 PHE A N 1
ATOM 4816 C CA . PHE A 1 627 ? -23.125 20.375 21.828 1 77.81 627 PHE A CA 1
ATOM 4817 C C . PHE A 1 627 ? -24.531 20 21.391 1 77.81 627 PHE A C 1
ATOM 4819 O O . PHE A 1 627 ? -24.891 18.828 21.359 1 77.81 627 PHE A O 1
ATOM 4826 N N . ALA A 1 628 ? -25.297 20.953 21.062 1 71.31 628 ALA A N 1
ATOM 4827 C CA . ALA A 1 628 ? -26.734 20.812 20.859 1 71.31 628 ALA A CA 1
ATOM 4828 C C . ALA A 1 628 ? -27.047 20.125 19.547 1 71.31 628 ALA A C 1
ATOM 4830 O O . ALA A 1 628 ? -28.109 19.547 19.375 1 71.31 628 ALA A O 1
ATOM 4831 N N . HIS A 1 629 ? -26.156 20.203 18.672 1 77.56 629 HIS A N 1
ATOM 4832 C CA . HIS A 1 629 ? -26.469 19.703 17.328 1 77.56 629 HIS A CA 1
ATOM 4833 C C . HIS A 1 629 ? -25.562 18.531 16.953 1 77.56 629 HIS A C 1
ATOM 4835 O O . HIS A 1 629 ? -24.422 18.453 17.422 1 77.56 629 HIS A O 1
ATOM 4841 N N . THR A 1 630 ? -26.141 17.625 16.188 1 77.31 630 THR A N 1
ATOM 4842 C CA . THR A 1 630 ? -25.344 16.531 15.648 1 77.31 630 THR A CA 1
ATOM 4843 C C . THR A 1 630 ? -24.625 16.953 14.375 1 77.31 630 THR A C 1
ATOM 4845 O O . THR A 1 630 ? -25 17.953 13.75 1 77.31 630 THR A O 1
ATOM 4848 N N . ILE A 1 631 ? -23.641 16.281 14.023 1 79.62 631 ILE A N 1
ATOM 4849 C CA . ILE A 1 631 ? -22.859 16.562 12.82 1 79.62 631 ILE A CA 1
ATOM 4850 C C . ILE A 1 631 ? -23.766 16.438 11.594 1 79.62 631 ILE A C 1
ATOM 4852 O O . ILE A 1 631 ? -23.609 17.188 10.625 1 79.62 631 ILE A O 1
ATOM 4856 N N . ALA A 1 632 ? -24.656 15.516 11.641 1 77.69 632 ALA A N 1
ATOM 4857 C CA . ALA A 1 632 ? -25.578 15.32 10.531 1 77.69 632 ALA A CA 1
ATOM 4858 C C . ALA A 1 632 ? -26.484 16.531 10.352 1 77.69 632 ALA A C 1
ATOM 4860 O O . ALA A 1 632 ? -26.797 16.922 9.227 1 77.69 632 ALA A O 1
ATOM 4861 N N . ALA A 1 633 ? -26.859 17.109 11.438 1 78.75 633 ALA A N 1
ATOM 4862 C CA . ALA A 1 633 ? -27.734 18.281 11.406 1 78.75 633 ALA A CA 1
ATOM 4863 C C . ALA A 1 633 ? -27.016 19.469 10.773 1 78.75 633 ALA A C 1
ATOM 4865 O O . ALA A 1 633 ? -27.672 20.359 10.203 1 78.75 633 ALA A O 1
ATOM 4866 N N . LEU A 1 634 ? -25.719 19.469 10.898 1 83.12 634 LEU A N 1
ATOM 4867 C CA . LEU A 1 634 ? -24.938 20.562 10.336 1 83.12 634 LEU A CA 1
ATOM 4868 C C . LEU A 1 634 ? -24.688 20.344 8.844 1 83.12 634 LEU A C 1
ATOM 4870 O O . LEU A 1 634 ? -23.984 21.125 8.203 1 83.12 634 LEU A O 1
ATOM 4874 N N . GLY A 1 635 ? -25.281 19.328 8.281 1 77.31 635 GLY A N 1
ATOM 4875 C CA . GLY A 1 635 ? -25.188 19.094 6.848 1 77.31 635 GLY A CA 1
ATOM 4876 C C . GLY A 1 635 ? -23.922 18.359 6.445 1 77.31 635 GLY A C 1
ATOM 4877 O O . GLY A 1 635 ? -23.453 18.5 5.32 1 77.31 635 GLY A O 1
ATOM 4878 N N . GLY A 1 636 ? -23.266 17.766 7.344 1 79.31 636 GLY A N 1
ATOM 4879 C CA . GLY A 1 636 ? -22.109 16.953 7.02 1 79.31 636 GLY A CA 1
ATOM 4880 C C . GLY A 1 636 ? -20.812 17.719 7 1 79.31 636 GLY A C 1
ATOM 4881 O O . GLY A 1 636 ? -19.953 17.484 6.145 1 79.31 636 GLY A O 1
ATOM 4882 N N . VAL A 1 637 ? -20.734 18.75 7.859 1 86.75 637 VAL A N 1
ATOM 4883 C CA . VAL A 1 637 ? -19.469 19.469 8.016 1 86.75 637 VAL A CA 1
ATOM 4884 C C . VAL A 1 637 ? -18.406 18.5 8.531 1 86.75 637 VAL A C 1
ATOM 4886 O O . VAL A 1 637 ? -18.719 17.531 9.219 1 86.75 637 VAL A O 1
ATOM 4889 N N . ARG A 1 638 ? -17.203 18.703 8.188 1 88.38 638 ARG A N 1
ATOM 4890 C CA . ARG A 1 638 ? -16.125 17.797 8.547 1 88.38 638 ARG A CA 1
ATOM 4891 C C . ARG A 1 638 ? -15.469 18.203 9.859 1 88.38 638 ARG A C 1
ATOM 4893 O O . ARG A 1 638 ? -15.227 19.391 10.094 1 88.38 638 ARG A O 1
ATOM 4900 N N . VAL A 1 639 ? -15.258 17.266 10.703 1 86.31 639 VAL A N 1
ATOM 4901 C CA . VAL A 1 639 ? -14.539 17.516 11.945 1 86.31 639 VAL A CA 1
ATOM 4902 C C . VAL A 1 639 ? -13.047 17.281 11.742 1 86.31 639 VAL A C 1
ATOM 4904 O O . VAL A 1 639 ? -12.625 16.172 11.43 1 86.31 639 VAL A O 1
ATOM 4907 N N . ILE A 1 640 ? -12.203 18.25 11.953 1 85.81 640 ILE A N 1
ATOM 4908 C CA . ILE A 1 640 ? -10.82 18.094 11.523 1 85.81 640 ILE A CA 1
ATOM 4909 C C . ILE A 1 640 ? -9.891 18.203 12.734 1 85.81 640 ILE A C 1
ATOM 4911 O O . ILE A 1 640 ? -8.719 17.844 12.656 1 85.81 640 ILE A O 1
ATOM 4915 N N . THR A 1 641 ? -10.289 18.719 13.828 1 78.81 641 THR A N 1
ATOM 4916 C CA . THR A 1 641 ? -9.391 18.844 14.969 1 78.81 641 THR A CA 1
ATOM 4917 C C . THR A 1 641 ? -10.125 18.547 16.281 1 78.81 641 THR A C 1
ATOM 4919 O O . THR A 1 641 ? -11.352 18.688 16.344 1 78.81 641 THR A O 1
ATOM 4922 N N . GLY A 1 642 ? -9.375 17.938 17.141 1 73.25 642 GLY A N 1
ATOM 4923 C CA . GLY A 1 642 ? -9.875 17.734 18.484 1 73.25 642 GLY A CA 1
ATOM 4924 C C . GLY A 1 642 ? -9.281 18.688 19.5 1 73.25 642 GLY A C 1
ATOM 4925 O O . GLY A 1 642 ? -8.266 19.328 19.234 1 73.25 642 GLY A O 1
ATOM 4926 N N . MET B 1 1 ? 1.427 43.125 20.422 1 30.89 1 MET B N 1
ATOM 4927 C CA . MET B 1 1 ? 1.954 41.906 21.047 1 30.89 1 MET B CA 1
ATOM 4928 C C . MET B 1 1 ? 0.929 40.781 20.984 1 30.89 1 MET B C 1
ATOM 4930 O O . MET B 1 1 ? -0.226 40.969 21.375 1 30.89 1 MET B O 1
ATOM 4934 N N . LEU B 1 2 ? 1.115 39.938 20.062 1 43.72 2 LEU B N 1
ATOM 4935 C CA . LEU B 1 2 ? 0.194 38.812 19.984 1 43.72 2 LEU B CA 1
ATOM 4936 C C . LEU B 1 2 ? -0.013 38.188 21.359 1 43.72 2 LEU B C 1
ATOM 4938 O O . LEU B 1 2 ? 0.954 37.844 22.047 1 43.72 2 LEU B O 1
ATOM 4942 N N . HIS B 1 3 ? -0.982 38.656 22.062 1 42.12 3 HIS B N 1
ATOM 4943 C CA . HIS B 1 3 ? -1.272 38.031 23.328 1 42.12 3 HIS B CA 1
ATOM 4944 C C . HIS B 1 3 ? -1.468 36.531 23.172 1 42.12 3 HIS B C 1
ATOM 4946 O O . HIS B 1 3 ? -2.389 36.094 22.469 1 42.12 3 HIS B O 1
ATOM 4952 N N . VAL B 1 4 ? -0.35 35.875 23.203 1 47.88 4 VAL B N 1
ATOM 4953 C CA . VAL B 1 4 ? -0.367 34.406 23.219 1 47.88 4 VAL B CA 1
ATOM 4954 C C . VAL B 1 4 ? -1.04 33.906 24.484 1 47.88 4 VAL B C 1
ATOM 4956 O O . VAL B 1 4 ? -0.559 34.188 25.594 1 47.88 4 VAL B O 1
ATOM 4959 N N . ASN B 1 5 ? -2.285 33.875 24.562 1 47 5 ASN B N 1
ATOM 4960 C CA . ASN B 1 5 ? -2.891 33.219 25.719 1 47 5 ASN B CA 1
ATOM 4961 C C . ASN B 1 5 ? -2.215 31.891 26.031 1 47 5 ASN B C 1
ATOM 4963 O O . ASN B 1 5 ? -2.207 30.984 25.188 1 47 5 ASN B O 1
ATOM 4967 N N . LYS B 1 6 ? -1.354 31.922 27.062 1 48.59 6 LYS B N 1
ATOM 4968 C CA . LYS B 1 6 ? -0.542 30.812 27.578 1 48.59 6 LYS B CA 1
ATOM 4969 C C . LYS B 1 6 ? -1.417 29.656 28.047 1 48.59 6 LYS B C 1
ATOM 4971 O O . LYS B 1 6 ? -1.014 28.875 28.906 1 48.59 6 LYS B O 1
ATOM 4976 N N . HIS B 1 7 ? -2.67 29.516 27.703 1 50.34 7 HIS B N 1
ATOM 4977 C CA . HIS B 1 7 ? -3.4 28.391 28.297 1 50.34 7 HIS B CA 1
ATOM 4978 C C . HIS B 1 7 ? -3.127 27.109 27.531 1 50.34 7 HIS B C 1
ATOM 4980 O O . HIS B 1 7 ? -3.217 27.062 26.312 1 50.34 7 HIS B O 1
ATOM 4986 N N . THR B 1 8 ? -2.26 26.266 28.25 1 49.34 8 THR B N 1
ATOM 4987 C CA . THR B 1 8 ? -1.914 24.906 27.844 1 49.34 8 THR B CA 1
ATOM 4988 C C . THR B 1 8 ? -3.143 24 27.875 1 49.34 8 THR B C 1
ATOM 4990 O O . THR B 1 8 ? -3.023 22.781 28.047 1 49.34 8 THR B O 1
ATOM 4993 N N . ASN B 1 9 ? -4.355 24.453 27.844 1 51.66 9 ASN B N 1
ATOM 4994 C CA . ASN B 1 9 ? -5.539 23.672 28.172 1 51.66 9 ASN B CA 1
ATOM 4995 C C . ASN B 1 9 ? -5.797 22.594 27.125 1 51.66 9 ASN B C 1
ATOM 4997 O O . ASN B 1 9 ? -6.625 21.703 27.328 1 51.66 9 ASN B O 1
ATOM 5001 N N . ALA B 1 10 ? -4.934 22.625 26.109 1 58.28 10 ALA B N 1
ATOM 5002 C CA . ALA B 1 10 ? -5.332 21.719 25.047 1 58.28 10 ALA B CA 1
ATOM 5003 C C . ALA B 1 10 ? -4.562 20.406 25.125 1 58.28 10 ALA B C 1
ATOM 5005 O O . ALA B 1 10 ? -4.871 19.453 24.406 1 58.28 10 ALA B O 1
ATOM 5006 N N . LEU B 1 11 ? -3.574 20.297 26.016 1 63.25 11 LEU B N 1
ATOM 5007 C CA . LEU B 1 11 ? -2.783 19.078 26.094 1 63.25 11 LEU B CA 1
ATOM 5008 C C . LEU B 1 11 ? -2.881 18.469 27.5 1 63.25 11 LEU B C 1
ATOM 5010 O O . LEU B 1 11 ? -3.135 19.172 28.469 1 63.25 11 LEU B O 1
ATOM 5014 N N . LYS B 1 12 ? -2.812 17.172 27.484 1 63.56 12 LYS B N 1
ATOM 5015 C CA . LYS B 1 12 ? -2.646 16.5 28.766 1 63.56 12 LYS B CA 1
ATOM 5016 C C . LYS B 1 12 ? -1.301 16.844 29.391 1 63.56 12 LYS B C 1
ATOM 5018 O O . LYS B 1 12 ? -0.32 17.078 28.688 1 63.56 12 LYS B O 1
ATOM 5023 N N . GLY B 1 13 ? -1.286 17.062 30.609 1 61.47 13 GLY B N 1
ATOM 5024 C CA . GLY B 1 13 ? -0.115 17.5 31.344 1 61.47 13 GLY B CA 1
ATOM 5025 C C . GLY B 1 13 ? 1.154 16.766 30.953 1 61.47 13 GLY B C 1
ATOM 5026 O O . GLY B 1 13 ? 2.195 17.391 30.734 1 61.47 13 GLY B O 1
ATOM 5027 N N . TRP B 1 14 ? 1.088 15.523 30.609 1 69.69 14 TRP B N 1
ATOM 5028 C CA . TRP B 1 14 ? 2.299 14.75 30.359 1 69.69 14 TRP B CA 1
ATOM 5029 C C . TRP B 1 14 ? 2.775 14.93 28.922 1 69.69 14 TRP B C 1
ATOM 5031 O O . TRP B 1 14 ? 3.922 14.609 28.594 1 69.69 14 TRP B O 1
ATOM 5041 N N . GLU B 1 15 ? 1.987 15.594 28.172 1 75.81 15 GLU B N 1
ATOM 5042 C CA . GLU B 1 15 ? 2.342 15.742 26.766 1 75.81 15 GLU B CA 1
ATOM 5043 C C . GLU B 1 15 ? 3.07 17.062 26.516 1 75.81 15 GLU B C 1
ATOM 5045 O O . GLU B 1 15 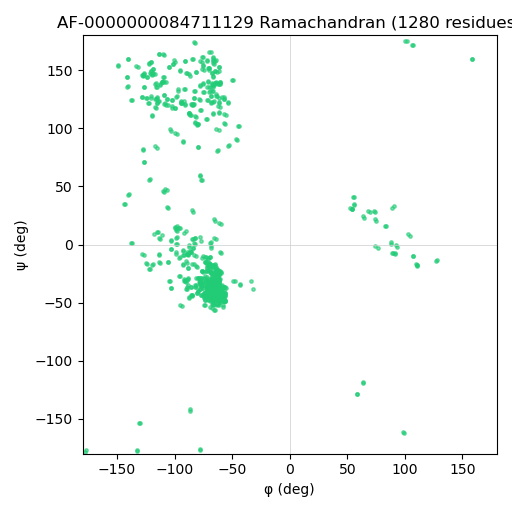? 3.703 17.234 25.469 1 75.81 15 GLU B O 1
ATOM 5050 N N . PHE B 1 16 ? 3.086 17.969 27.5 1 78.81 16 PHE B N 1
ATOM 5051 C CA . PHE B 1 16 ? 3.719 19.266 27.328 1 78.81 16 PHE B CA 1
ATOM 5052 C C . PHE B 1 16 ? 5.199 19.203 27.672 1 78.81 16 PHE B C 1
ATOM 5054 O O . PHE B 1 16 ? 5.559 18.875 28.812 1 78.81 16 PHE B O 1
ATOM 5061 N N . PRO B 1 17 ? 6.105 19.359 26.703 1 81.25 17 PRO B N 1
ATOM 5062 C CA . PRO B 1 17 ? 7.543 19.234 26.938 1 81.25 17 PRO B CA 1
ATOM 5063 C C . PRO B 1 17 ? 8.141 20.438 27.656 1 81.25 17 PRO B C 1
ATOM 5065 O O . PRO B 1 17 ? 9.266 20.375 28.156 1 81.25 17 PRO B O 1
ATOM 5068 N N . GLY B 1 18 ? 7.453 21.5 27.828 1 80.31 18 GLY B N 1
ATOM 5069 C CA . GLY B 1 18 ? 7.984 22.719 28.438 1 80.31 18 GLY B CA 1
ATOM 5070 C C . GLY B 1 18 ? 8.227 23.828 27.422 1 80.31 18 GLY B C 1
ATOM 5071 O O . GLY B 1 18 ? 8.039 23.625 26.219 1 80.31 18 GLY B O 1
ATOM 5072 N N . TRP B 1 19 ? 8.547 25 27.906 1 86.5 19 TRP B N 1
ATOM 5073 C CA . TRP B 1 19 ? 8.812 26.141 27.047 1 86.5 19 TRP B CA 1
ATOM 5074 C C . TRP B 1 19 ? 10.273 26.172 26.609 1 86.5 19 TRP B C 1
ATOM 5076 O O . TRP B 1 19 ? 11.156 25.75 27.359 1 86.5 19 TRP B O 1
ATOM 5086 N N . GLY B 1 20 ? 10.469 26.609 25.406 1 89.38 20 GLY B N 1
ATOM 5087 C CA . GLY B 1 20 ? 11.812 26.688 24.859 1 89.38 20 GLY B CA 1
ATOM 5088 C C . GLY B 1 20 ? 12.641 27.797 25.484 1 89.38 20 GLY B C 1
ATOM 5089 O O . GLY B 1 20 ? 12.102 28.734 26.062 1 89.38 20 GLY B O 1
ATOM 5090 N N . ASP B 1 21 ? 13.984 27.625 25.359 1 89.25 21 ASP B N 1
ATOM 5091 C CA . ASP B 1 21 ? 14.945 28.578 25.891 1 89.25 21 ASP B CA 1
ATOM 5092 C C . ASP B 1 21 ? 15.828 29.156 24.797 1 89.25 21 ASP B C 1
ATOM 5094 O O . ASP B 1 21 ? 15.828 28.641 23.672 1 89.25 21 ASP B O 1
ATOM 5098 N N . ASN B 1 22 ? 16.375 30.312 25.062 1 91.19 22 ASN B N 1
ATOM 5099 C CA . ASN B 1 22 ? 17.375 30.938 24.188 1 91.19 22 ASN B CA 1
ATOM 5100 C C . ASN B 1 22 ? 18.766 30.859 24.781 1 91.19 22 ASN B C 1
ATOM 5102 O O . ASN B 1 22 ? 18.984 31.281 25.922 1 91.19 22 ASN B O 1
ATOM 5106 N N . THR B 1 23 ? 19.609 30.234 24.062 1 91.5 23 THR B N 1
ATOM 5107 C CA . THR B 1 23 ? 20.969 30.094 24.547 1 91.5 23 THR B CA 1
ATOM 5108 C C . THR B 1 23 ? 21.969 30.562 23.484 1 91.5 23 THR B C 1
ATOM 5110 O O . THR B 1 23 ? 21.703 30.484 22.281 1 91.5 23 THR B O 1
ATOM 5113 N N . SER B 1 24 ? 23.016 31.125 23.953 1 91.62 24 SER B N 1
ATOM 5114 C CA . SER B 1 24 ? 24.141 31.531 23.109 1 91.62 24 SER B CA 1
ATOM 5115 C C . SER B 1 24 ? 25.438 30.844 23.531 1 91.62 24 SER B C 1
ATOM 5117 O O . SER B 1 24 ? 25.766 30.797 24.719 1 91.62 24 SER B O 1
ATOM 5119 N N . VAL B 1 25 ? 26.047 30.219 22.578 1 91.88 25 VAL B N 1
ATOM 5120 C CA . VAL B 1 25 ? 27.297 29.5 22.844 1 91.88 25 VAL B CA 1
ATOM 5121 C C . VAL B 1 25 ? 28.375 29.953 21.875 1 91.88 25 VAL B C 1
ATOM 5123 O O . VAL B 1 25 ? 28.078 30.375 20.75 1 91.88 25 VAL B O 1
ATOM 5126 N N . VAL B 1 26 ? 29.625 29.969 22.359 1 89.94 26 VAL B N 1
ATOM 5127 C CA . VAL B 1 26 ? 30.766 30.344 21.531 1 89.94 26 VAL B CA 1
ATOM 5128 C C . VAL B 1 26 ? 31.625 29.109 21.219 1 89.94 26 VAL B C 1
ATOM 5130 O O . VAL B 1 26 ? 32.031 28.391 22.141 1 89.94 26 VAL B O 1
ATOM 5133 N N . ALA B 1 27 ? 31.797 28.812 19.953 1 89.88 27 ALA B N 1
ATOM 5134 C CA . ALA B 1 27 ? 32.719 27.766 19.531 1 89.88 27 ALA B CA 1
ATOM 5135 C C . ALA B 1 27 ? 34.125 28.297 19.391 1 89.88 27 ALA B C 1
ATOM 5137 O O . ALA B 1 27 ? 34.406 29.172 18.562 1 89.88 27 ALA B O 1
ATOM 5138 N N . SER B 1 28 ? 35.031 27.734 20.125 1 88.75 28 SER B N 1
ATOM 5139 C CA . SER B 1 28 ? 36.406 28.203 20.078 1 88.75 28 SER B CA 1
ATOM 5140 C C . SER B 1 28 ? 37.062 27.891 18.734 1 88.75 28 SER B C 1
ATOM 5142 O O . SER B 1 28 ? 36.875 26.812 18.188 1 88.75 28 SER B O 1
ATOM 5144 N N . GLU B 1 29 ? 37.75 28.812 18.203 1 88.19 29 GLU B N 1
ATOM 5145 C CA . GLU B 1 29 ? 38.438 28.625 16.922 1 88.19 29 GLU B CA 1
ATOM 5146 C C . GLU B 1 29 ? 39.438 27.484 16.969 1 88.19 29 GLU B C 1
ATOM 5148 O O . GLU B 1 29 ? 39.625 26.781 15.984 1 88.19 29 GLU B O 1
ATOM 5153 N N . SER B 1 30 ? 40.031 27.344 18.078 1 89 30 SER B N 1
ATOM 5154 C CA . SER B 1 30 ? 41 26.266 18.234 1 89 30 SER B CA 1
ATOM 5155 C C . SER B 1 30 ? 40.344 24.891 18.156 1 89 30 SER B C 1
ATOM 5157 O O . SER B 1 30 ? 40.875 23.969 17.516 1 89 30 SER B O 1
ATOM 5159 N N . GLU B 1 31 ? 39.219 24.828 18.719 1 90.75 31 GLU B N 1
ATOM 5160 C CA . GLU B 1 31 ? 38.469 23.562 18.688 1 90.75 31 GLU B CA 1
ATOM 5161 C C . GLU B 1 31 ? 38 23.25 17.266 1 90.75 31 GLU B C 1
ATOM 5163 O O . GLU B 1 31 ? 38.062 22.109 16.812 1 90.75 31 GLU B O 1
ATOM 5168 N N . LEU B 1 32 ? 37.469 24.203 16.609 1 92.12 32 LEU B N 1
ATOM 5169 C CA . LEU B 1 32 ? 37 24.031 15.25 1 92.12 32 LEU B CA 1
ATOM 5170 C C . LEU B 1 32 ? 38.125 23.625 14.312 1 92.12 32 LEU B C 1
ATOM 5172 O O . LEU B 1 32 ? 37.938 22.797 13.422 1 92.12 32 LEU B O 1
ATOM 5176 N N . ASN B 1 33 ? 39.25 24.234 14.539 1 90.62 33 ASN B N 1
ATOM 5177 C CA . ASN B 1 33 ? 40.406 23.906 13.703 1 90.62 33 ASN B CA 1
ATOM 5178 C C . ASN B 1 33 ? 40.906 22.484 13.961 1 90.62 33 ASN B C 1
ATOM 5180 O O . ASN B 1 33 ? 41.344 21.797 13.039 1 90.62 33 ASN B O 1
ATOM 5184 N N . GLU B 1 34 ? 40.844 22.078 15.094 1 90.81 34 GLU B N 1
ATOM 5185 C CA . GLU B 1 34 ? 41.219 20.703 15.43 1 90.81 34 GLU B CA 1
ATOM 5186 C C . GLU B 1 34 ? 40.281 19.703 14.789 1 90.81 34 GLU B C 1
ATOM 5188 O O . GLU B 1 34 ? 40.719 18.672 14.266 1 90.81 34 GLU B O 1
ATOM 5193 N N . ILE B 1 35 ? 39.031 20.031 14.867 1 91 35 ILE B N 1
ATOM 5194 C CA . ILE B 1 35 ? 38.031 19.156 14.266 1 91 35 ILE B CA 1
ATOM 5195 C C . ILE B 1 35 ? 38.219 19.125 12.75 1 91 35 ILE B C 1
ATOM 5197 O O . ILE B 1 35 ? 38.125 18.078 12.125 1 91 35 ILE B O 1
ATOM 5201 N N . GLN B 1 36 ? 38.406 20.266 12.227 1 87.81 36 GLN B N 1
ATOM 5202 C CA . GLN B 1 36 ? 38.625 20.344 10.781 1 87.81 36 GLN B CA 1
ATOM 5203 C C . GLN B 1 36 ? 39.844 19.531 10.359 1 87.81 36 GLN B C 1
ATOM 5205 O O . GLN B 1 36 ? 39.844 18.875 9.305 1 87.81 36 GLN B O 1
ATOM 5210 N N . ALA B 1 37 ? 40.844 19.547 11.164 1 87.12 37 ALA B N 1
ATOM 5211 C CA . ALA B 1 37 ? 42.062 18.766 10.891 1 87.12 37 ALA B CA 1
ATOM 5212 C C . ALA B 1 37 ? 41.75 17.266 10.969 1 87.12 37 ALA B C 1
ATOM 5214 O O . ALA B 1 37 ? 42.281 16.484 10.18 1 87.12 37 ALA B O 1
ATOM 5215 N N . GLN B 1 38 ? 41 16.922 11.797 1 85.44 38 GLN B N 1
ATOM 5216 C CA . GLN B 1 38 ? 40.625 15.523 11.945 1 85.44 38 GLN B CA 1
ATOM 5217 C C . GLN B 1 38 ? 39.75 15.062 10.773 1 85.44 38 GLN B C 1
ATOM 5219 O O . GLN B 1 38 ? 39.906 13.93 10.312 1 85.44 38 GLN B O 1
ATOM 5224 N N . LEU B 1 39 ? 38.844 15.898 10.398 1 82.88 39 LEU B N 1
ATOM 5225 C CA . LEU B 1 39 ? 37.938 15.555 9.305 1 82.88 39 LEU B CA 1
ATOM 5226 C C . LEU B 1 39 ? 38.688 15.477 7.984 1 82.88 39 LEU B C 1
ATOM 5228 O O . LEU B 1 39 ? 38.312 14.734 7.082 1 82.88 39 LEU B O 1
ATOM 5232 N N . SER B 1 40 ? 39.781 16.266 7.918 1 76.81 40 SER B N 1
ATOM 5233 C CA . SER B 1 40 ? 40.531 16.312 6.68 1 76.81 40 SER B CA 1
ATOM 5234 C C . SER B 1 40 ? 41.5 15.141 6.594 1 76.81 40 SER B C 1
ATOM 5236 O O . SER B 1 40 ? 42.125 14.906 5.547 1 76.81 40 SER B O 1
ATOM 5238 N N . MET B 1 41 ? 41.656 14.398 7.688 1 69.12 41 MET B N 1
ATOM 5239 C CA . MET B 1 41 ? 42.531 13.242 7.629 1 69.12 41 MET B CA 1
ATOM 5240 C C . MET B 1 41 ? 42.031 12.227 6.609 1 69.12 41 MET B C 1
ATOM 5242 O O . MET B 1 41 ? 40.844 11.93 6.562 1 69.12 41 MET B O 1
ATOM 5246 N N . ASP B 1 42 ? 42.75 12.039 5.566 1 63.25 42 ASP B N 1
ATOM 5247 C CA . ASP B 1 42 ? 42.469 11.336 4.316 1 63.25 42 ASP B CA 1
ATOM 5248 C C . ASP B 1 42 ? 42.188 9.859 4.566 1 63.25 42 ASP B C 1
ATOM 5250 O O . ASP B 1 42 ? 43 9.164 5.195 1 63.25 42 ASP B O 1
ATOM 5254 N N . HIS B 1 43 ? 40.969 9.43 4.621 1 69.75 43 HIS B N 1
ATOM 5255 C CA . HIS B 1 43 ? 40.656 8.008 4.516 1 69.75 43 HIS B CA 1
ATOM 5256 C C . HIS B 1 43 ? 40.812 7.52 3.078 1 69.75 43 HIS B C 1
ATOM 5258 O O . HIS B 1 43 ? 40.406 8.219 2.143 1 69.75 43 HIS B O 1
ATOM 5264 N N . PRO B 1 44 ? 41.531 6.391 2.965 1 80.31 44 PRO B N 1
ATOM 5265 C CA . PRO B 1 44 ? 41.688 5.879 1.601 1 80.31 44 PRO B CA 1
ATOM 5266 C C . PRO B 1 44 ? 40.344 5.582 0.926 1 80.31 44 PRO B C 1
ATOM 5268 O O . PRO B 1 44 ? 39.469 4.973 1.534 1 80.31 44 PRO B O 1
ATOM 5271 N N . LYS B 1 45 ? 40.188 6.168 -0.251 1 88.69 45 LYS B N 1
ATOM 5272 C CA . LYS B 1 45 ? 38.969 5.961 -1.043 1 88.69 45 LYS B CA 1
ATOM 5273 C C . LYS B 1 45 ? 39.219 4.949 -2.16 1 88.69 45 LYS B C 1
ATOM 5275 O O . LYS B 1 45 ? 40.375 4.715 -2.557 1 88.69 45 LYS B O 1
ATOM 5280 N N . LEU B 1 46 ? 38.188 4.305 -2.607 1 91.44 46 LEU B N 1
ATOM 5281 C CA . LEU B 1 46 ? 38.281 3.26 -3.625 1 91.44 46 LEU B CA 1
ATOM 5282 C C . LEU B 1 46 ? 38.5 3.863 -5.004 1 91.44 46 LEU B C 1
ATOM 5284 O O . LEU B 1 46 ? 37.938 4.902 -5.34 1 91.44 46 LEU B O 1
ATOM 5288 N N . SER B 1 47 ? 39.375 3.17 -5.684 1 93.81 47 SER B N 1
ATOM 5289 C CA . SER B 1 47 ? 39.625 3.547 -7.074 1 93.81 47 SER B CA 1
ATOM 5290 C C . SER B 1 47 ? 38.562 2.947 -8 1 93.81 47 SER B C 1
ATOM 5292 O O . SER B 1 47 ? 37.719 2.174 -7.566 1 93.81 47 SER B O 1
ATOM 5294 N N . GLU B 1 48 ? 38.625 3.33 -9.25 1 94.75 48 GLU B N 1
ATOM 5295 C CA . GLU B 1 48 ? 37.625 2.959 -10.242 1 94.75 48 GLU B CA 1
ATOM 5296 C C . GLU B 1 48 ? 37.469 1.443 -10.336 1 94.75 48 GLU B C 1
ATOM 5298 O O . GLU B 1 48 ? 36.375 0.918 -10.258 1 94.75 48 GLU B O 1
ATOM 5303 N N . TRP B 1 49 ? 38.531 0.723 -10.445 1 94.69 49 TRP B N 1
ATOM 5304 C CA . TRP B 1 49 ? 38.469 -0.712 -10.703 1 94.69 49 TRP B CA 1
ATOM 5305 C C . TRP B 1 49 ? 38.125 -1.477 -9.43 1 94.69 49 TRP B C 1
ATOM 5307 O O . TRP B 1 49 ? 37.438 -2.506 -9.477 1 94.69 49 TRP B O 1
ATOM 5317 N N . LEU B 1 50 ? 38.562 -0.955 -8.336 1 93.06 50 LEU B N 1
ATOM 5318 C CA . LEU B 1 50 ? 38.188 -1.576 -7.07 1 93.06 50 LEU B CA 1
ATOM 5319 C C . LEU B 1 50 ? 36.688 -1.425 -6.805 1 93.06 50 LEU B C 1
ATOM 5321 O O . LEU B 1 50 ? 36.031 -2.381 -6.395 1 93.06 50 LEU B O 1
ATOM 5325 N N . ALA B 1 51 ? 36.219 -0.266 -7.109 1 92.56 51 ALA B N 1
ATOM 5326 C CA . ALA B 1 51 ? 34.781 -0.03 -6.953 1 92.56 51 ALA B CA 1
ATOM 5327 C C . ALA B 1 51 ? 33.969 -0.854 -7.953 1 92.56 51 ALA B C 1
ATOM 5329 O O . ALA B 1 51 ? 32.938 -1.454 -7.598 1 92.56 51 ALA B O 1
ATOM 5330 N N . THR B 1 52 ? 34.406 -0.922 -9.148 1 94.06 52 THR B N 1
ATOM 5331 C CA . THR B 1 52 ? 33.75 -1.688 -10.195 1 94.06 52 THR B CA 1
ATOM 5332 C C . THR B 1 52 ? 33.719 -3.172 -9.844 1 94.06 52 THR B C 1
ATOM 5334 O O . THR B 1 52 ? 32.719 -3.852 -10.094 1 94.06 52 THR B O 1
ATOM 5337 N N . ALA B 1 53 ? 34.781 -3.646 -9.266 1 93.19 53 ALA B N 1
ATOM 5338 C CA . ALA B 1 53 ? 34.875 -5.07 -8.953 1 93.19 53 ALA B CA 1
ATOM 5339 C C . ALA B 1 53 ? 33.844 -5.477 -7.898 1 93.19 53 ALA B C 1
ATOM 5341 O O . ALA B 1 53 ? 33.25 -6.551 -7.992 1 93.19 53 ALA B O 1
ATOM 5342 N N . ILE B 1 54 ? 33.656 -4.68 -6.973 1 87.5 54 ILE B N 1
ATOM 5343 C CA . ILE B 1 54 ? 32.719 -4.98 -5.898 1 87.5 54 ILE B CA 1
ATOM 5344 C C . ILE B 1 54 ? 31.297 -5.082 -6.465 1 87.5 54 ILE B C 1
ATOM 5346 O O . ILE B 1 54 ? 30.625 -6.102 -6.293 1 87.5 54 ILE B O 1
ATOM 5350 N N . CYS B 1 55 ? 30.906 -4.125 -7.172 1 89.25 55 CYS B N 1
ATOM 5351 C CA . CYS B 1 55 ? 29.547 -4.094 -7.727 1 89.25 55 CYS B CA 1
ATOM 5352 C C . CYS B 1 55 ? 29.453 -4.992 -8.953 1 89.25 55 CYS B C 1
ATOM 5354 O O . CYS B 1 55 ? 28.375 -5.543 -9.234 1 89.25 55 CYS B O 1
ATOM 5356 N N . GLY B 1 56 ? 30.531 -5.07 -9.648 1 90.81 56 GLY B N 1
ATOM 5357 C CA . GLY B 1 56 ? 30.562 -5.883 -10.859 1 90.81 56 GLY B CA 1
ATOM 5358 C C . GLY B 1 56 ? 30.359 -7.363 -10.594 1 90.81 56 GLY B C 1
ATOM 5359 O O . GLY B 1 56 ? 29.734 -8.062 -11.391 1 90.81 56 GLY B O 1
ATOM 5360 N N . ASN B 1 57 ? 30.875 -7.816 -9.469 1 90.81 57 ASN B N 1
ATOM 5361 C CA . ASN B 1 57 ? 30.641 -9.203 -9.086 1 90.81 57 ASN B CA 1
ATOM 5362 C C . ASN B 1 57 ? 29.156 -9.5 -8.875 1 90.81 57 ASN B C 1
ATOM 5364 O O . ASN B 1 57 ? 28.672 -10.57 -9.242 1 90.81 57 ASN B O 1
ATOM 5368 N N . ASP B 1 58 ? 28.516 -8.594 -8.398 1 89.5 58 ASP B N 1
ATOM 5369 C CA . ASP B 1 58 ? 27.094 -8.758 -8.117 1 89.5 58 ASP B CA 1
ATOM 5370 C C . ASP B 1 58 ? 26.266 -8.75 -9.406 1 89.5 58 ASP B C 1
ATOM 5372 O O . ASP B 1 58 ? 25.469 -9.648 -9.641 1 89.5 58 ASP B O 1
ATOM 5376 N N . ILE B 1 59 ? 26.5 -7.82 -10.242 1 93.12 59 ILE B N 1
ATOM 5377 C CA . ILE B 1 59 ? 25.656 -7.66 -11.422 1 93.12 59 ILE B CA 1
ATOM 5378 C C . ILE B 1 59 ? 26.031 -8.711 -12.469 1 93.12 59 ILE B C 1
ATOM 5380 O O . ILE B 1 59 ? 25.156 -9.219 -13.18 1 93.12 59 ILE B O 1
ATOM 5384 N N . LEU B 1 60 ? 27.312 -9.062 -12.586 1 94.5 60 LEU B N 1
ATOM 5385 C CA . LEU B 1 60 ? 27.734 -10.008 -13.609 1 94.5 60 LEU B CA 1
ATOM 5386 C C . LEU B 1 60 ? 27.453 -11.445 -13.172 1 94.5 60 LEU B C 1
ATOM 5388 O O . LEU B 1 60 ? 27.438 -12.359 -14 1 94.5 60 LEU B O 1
ATOM 5392 N N . SER B 1 61 ? 27.281 -11.625 -11.898 1 94.5 61 SER B N 1
ATOM 5393 C CA . SER B 1 61 ? 26.906 -12.961 -11.445 1 94.5 61 SER B CA 1
ATOM 5394 C C . SER B 1 61 ? 25.469 -13.305 -11.852 1 94.5 61 SER B C 1
ATOM 5396 O O . SER B 1 61 ? 25.094 -14.477 -11.906 1 94.5 61 SER B O 1
ATOM 5398 N N . SER B 1 62 ? 24.672 -12.328 -12.188 1 93.44 62 SER B N 1
ATOM 5399 C CA . SER B 1 62 ? 23.266 -12.555 -12.523 1 93.44 62 SER B CA 1
ATOM 5400 C C . SER B 1 62 ? 23.125 -13.32 -13.836 1 93.44 62 SER B C 1
ATOM 5402 O O . SER B 1 62 ? 22.125 -13.992 -14.055 1 93.44 62 SER B O 1
ATOM 5404 N N . CYS B 1 63 ? 24.125 -13.25 -14.719 1 94.12 63 CYS B N 1
ATOM 5405 C CA . CYS B 1 63 ? 24.062 -13.953 -16 1 94.12 63 CYS B CA 1
ATOM 5406 C C . CYS B 1 63 ? 23.984 -15.461 -15.789 1 94.12 63 CYS B C 1
ATOM 5408 O O . CYS B 1 63 ? 23.484 -16.188 -16.641 1 94.12 63 CYS B O 1
ATOM 5410 N N . LEU B 1 64 ? 24.453 -15.93 -14.625 1 94.12 64 LEU B N 1
ATOM 5411 C CA . LEU B 1 64 ? 24.516 -17.359 -14.328 1 94.12 64 LEU B CA 1
ATOM 5412 C C . LEU B 1 64 ? 23.125 -17.922 -14.086 1 94.12 64 LEU B C 1
ATOM 5414 O O . LEU B 1 64 ? 22.859 -19.078 -14.391 1 94.12 64 LEU B O 1
ATOM 5418 N N . TYR B 1 65 ? 22.219 -17.141 -13.586 1 91.31 65 TYR B N 1
ATOM 5419 C CA . TYR B 1 65 ? 20.906 -17.703 -13.32 1 91.31 65 TYR B CA 1
ATOM 5420 C C . TYR B 1 65 ? 19.859 -17.078 -14.227 1 91.31 65 TYR B C 1
ATOM 5422 O O . TYR B 1 65 ? 18.75 -17.594 -14.359 1 91.31 65 TYR B O 1
ATOM 5430 N N . VAL B 1 66 ? 20.156 -16.031 -14.992 1 94.06 66 VAL B N 1
ATOM 5431 C CA . VAL B 1 66 ? 19.156 -15.344 -15.797 1 94.06 66 VAL B CA 1
ATOM 5432 C C . VAL B 1 66 ? 19.062 -15.984 -17.172 1 94.06 66 VAL B C 1
ATOM 5434 O O . VAL B 1 66 ? 18 -16.016 -17.797 1 94.06 66 VAL B O 1
ATOM 5437 N N . SER B 1 67 ? 20.125 -16.531 -17.703 1 93.62 67 SER B N 1
ATOM 5438 C CA . SER B 1 67 ? 20.156 -17.078 -19.062 1 93.62 67 SER B CA 1
ATOM 5439 C C . SER B 1 67 ? 19.109 -18.172 -19.25 1 93.62 67 SER B C 1
ATOM 5441 O O . SER B 1 67 ? 18.312 -18.109 -20.188 1 93.62 67 SER B O 1
ATOM 5443 N N . GLY B 1 68 ? 19.094 -19.062 -18.297 1 94.44 68 GLY B N 1
ATOM 5444 C CA . GLY B 1 68 ? 18.125 -20.156 -18.391 1 94.44 68 GLY B CA 1
ATOM 5445 C C . GLY B 1 68 ? 16.703 -19.703 -18.141 1 94.44 68 GLY B C 1
ATOM 5446 O O . GLY B 1 68 ? 15.773 -20.141 -18.828 1 94.44 68 GLY B O 1
ATOM 5447 N N . LEU B 1 69 ? 16.547 -18.812 -17.219 1 93.88 69 LEU B N 1
ATOM 5448 C CA . LEU B 1 69 ? 15.227 -18.344 -16.844 1 93.88 69 LEU B CA 1
ATOM 5449 C C . LEU B 1 69 ? 14.578 -17.547 -17.969 1 93.88 69 LEU B C 1
ATOM 5451 O O . LEU B 1 69 ? 13.398 -17.719 -18.266 1 93.88 69 LEU B O 1
ATOM 5455 N N . VAL B 1 70 ? 15.367 -16.719 -18.594 1 96.69 70 VAL B N 1
ATOM 5456 C CA . VAL B 1 70 ? 14.844 -15.867 -19.656 1 96.69 70 VAL B CA 1
ATOM 5457 C C . VAL B 1 70 ? 14.547 -16.719 -20.891 1 96.69 70 VAL B C 1
ATOM 5459 O O . VAL B 1 70 ? 13.547 -16.484 -21.578 1 96.69 70 VAL B O 1
ATOM 5462 N N . ALA B 1 71 ? 15.352 -17.719 -21.172 1 96.62 71 ALA B N 1
ATOM 5463 C CA . ALA B 1 71 ? 15.117 -18.594 -22.312 1 96.62 71 ALA B CA 1
ATOM 5464 C C . ALA B 1 71 ? 13.828 -19.391 -22.141 1 96.62 71 ALA B C 1
ATOM 5466 O O . ALA B 1 71 ? 13.125 -19.672 -23.109 1 96.62 71 ALA B O 1
ATOM 5467 N N . SER B 1 72 ? 13.555 -19.719 -20.984 1 94.25 72 SER B N 1
ATOM 5468 C CA . SER B 1 72 ? 12.336 -20.469 -20.703 1 94.25 72 SER B CA 1
ATOM 5469 C C . SER B 1 72 ? 11.094 -19.625 -20.969 1 94.25 72 SER B C 1
ATOM 5471 O O . SER B 1 72 ? 10.023 -20.172 -21.266 1 94.25 72 SER B O 1
ATOM 5473 N N . LYS B 1 73 ? 11.227 -18.312 -20.922 1 94.44 73 LYS B N 1
ATOM 5474 C CA . LYS B 1 73 ? 10.062 -17.438 -21.094 1 94.44 73 LYS B CA 1
ATOM 5475 C C . LYS B 1 73 ? 10.047 -16.797 -22.484 1 94.44 73 LYS B C 1
ATOM 5477 O O . LYS B 1 73 ? 8.984 -16.531 -23.047 1 94.44 73 LYS B O 1
ATOM 5482 N N . ALA B 1 74 ? 11.25 -16.562 -23 1 96.94 74 ALA B N 1
ATOM 5483 C CA . ALA B 1 74 ? 11.344 -15.812 -24.25 1 96.94 74 ALA B CA 1
ATOM 5484 C C . ALA B 1 74 ? 11.68 -16.734 -25.406 1 96.94 74 ALA B C 1
ATOM 5486 O O . ALA B 1 74 ? 11.539 -16.359 -26.578 1 96.94 74 ALA B O 1
ATOM 5487 N N . GLY B 1 75 ? 12.125 -17.953 -25.156 1 96.81 75 GLY B N 1
ATOM 5488 C CA . GLY B 1 75 ? 12.555 -18.844 -26.219 1 96.81 75 GLY B CA 1
ATOM 5489 C C . GLY B 1 75 ? 13.688 -18.281 -27.062 1 96.81 75 GLY B C 1
ATOM 5490 O O . GLY B 1 75 ? 14.703 -17.828 -26.516 1 96.81 75 GLY B O 1
ATOM 5491 N N . LYS B 1 76 ? 13.461 -18.312 -28.328 1 97 76 LYS B N 1
ATOM 5492 C CA . LYS B 1 76 ? 14.492 -17.891 -29.281 1 97 76 LYS B CA 1
ATOM 5493 C C . LYS B 1 76 ? 14.727 -16.375 -29.203 1 97 76 LYS B C 1
ATOM 5495 O O . LYS B 1 76 ? 15.734 -15.875 -29.688 1 97 76 LYS B O 1
ATOM 5500 N N . LEU B 1 77 ? 13.844 -15.625 -28.484 1 97.94 77 LEU B N 1
ATOM 5501 C CA . LEU B 1 77 ? 13.977 -14.18 -28.391 1 97.94 77 LEU B CA 1
ATOM 5502 C C . LEU B 1 77 ? 14.672 -13.773 -27.094 1 97.94 77 LEU B C 1
ATOM 5504 O O . LEU B 1 77 ? 14.727 -12.586 -26.766 1 97.94 77 LEU B O 1
ATOM 5508 N N . ALA B 1 78 ? 15.258 -14.703 -26.375 1 97.88 78 ALA B N 1
ATOM 5509 C CA . ALA B 1 78 ? 15.945 -14.438 -25.109 1 97.88 78 ALA B CA 1
ATOM 5510 C C . ALA B 1 78 ? 17.031 -13.391 -25.297 1 97.88 78 ALA B C 1
ATOM 5512 O O . ALA B 1 78 ? 17.156 -12.461 -24.484 1 97.88 78 ALA B O 1
ATOM 5513 N N . PRO B 1 79 ? 17.859 -13.461 -26.406 1 97.94 79 PRO B N 1
ATOM 5514 C CA . PRO B 1 79 ? 18.875 -12.43 -26.578 1 97.94 79 PRO B CA 1
ATOM 5515 C C . PRO B 1 79 ? 18.281 -11.031 -26.766 1 97.94 79 PRO B C 1
ATOM 5517 O O . PRO B 1 79 ? 18.844 -10.055 -26.266 1 97.94 79 PRO B O 1
ATOM 5520 N N . VAL B 1 80 ? 17.188 -10.961 -27.406 1 98 80 VAL B N 1
ATOM 5521 C CA . VAL B 1 80 ? 16.531 -9.68 -27.641 1 98 80 VAL B CA 1
ATOM 5522 C C . VAL B 1 80 ? 16 -9.125 -26.328 1 98 80 VAL B C 1
ATOM 5524 O O . VAL B 1 80 ? 16.141 -7.93 -26.047 1 98 80 VAL B O 1
ATOM 5527 N N . ALA B 1 81 ? 15.383 -9.969 -25.531 1 98.06 81 ALA B N 1
ATOM 5528 C CA . ALA B 1 81 ? 14.867 -9.555 -24.234 1 98.06 81 ALA B CA 1
ATOM 5529 C C . ALA B 1 81 ? 15.984 -9 -23.344 1 98.06 81 ALA B C 1
ATOM 5531 O O . ALA B 1 81 ? 15.82 -7.953 -22.719 1 98.06 81 ALA B O 1
ATOM 5532 N N . LEU B 1 82 ? 17.109 -9.656 -23.359 1 98.19 82 LEU B N 1
ATOM 5533 C CA . LEU B 1 82 ? 18.219 -9.234 -22.516 1 98.19 82 LEU B CA 1
ATOM 5534 C C . LEU B 1 82 ? 18.859 -7.965 -23.078 1 98.19 82 LEU B C 1
ATOM 5536 O O . LEU B 1 82 ? 19.391 -7.148 -22.312 1 98.19 82 LEU B O 1
ATOM 5540 N N . ALA B 1 83 ? 18.766 -7.758 -24.359 1 98 83 ALA B N 1
ATOM 5541 C CA . ALA B 1 83 ? 19.25 -6.516 -24.953 1 98 83 ALA B CA 1
ATOM 5542 C C . ALA B 1 83 ? 18.359 -5.34 -24.562 1 98 83 ALA B C 1
ATOM 5544 O O . ALA B 1 83 ? 18.844 -4.234 -24.328 1 98 83 ALA B O 1
ATOM 5545 N N . ILE B 1 84 ? 17.094 -5.555 -24.516 1 98.06 84 ILE B N 1
ATOM 5546 C CA . ILE B 1 84 ? 16.156 -4.512 -24.109 1 98.06 84 ILE B CA 1
ATOM 5547 C C . ILE B 1 84 ? 16.438 -4.09 -22.672 1 98.06 84 ILE B C 1
ATOM 5549 O O . ILE B 1 84 ? 16.484 -2.895 -22.375 1 98.06 84 ILE B O 1
ATOM 5553 N N . VAL B 1 85 ? 16.703 -5.047 -21.859 1 97.81 85 VAL B N 1
ATOM 5554 C CA . VAL B 1 85 ? 16.969 -4.77 -20.453 1 97.81 85 VAL B CA 1
ATOM 5555 C C . VAL B 1 85 ? 18.281 -3.988 -20.312 1 97.81 85 VAL B C 1
ATOM 5557 O O . VAL B 1 85 ? 18.406 -3.119 -19.453 1 97.81 85 VAL B O 1
ATOM 5560 N N . ALA B 1 86 ? 19.25 -4.32 -21.141 1 97.56 86 ALA B N 1
ATOM 5561 C CA . ALA B 1 86 ? 20.484 -3.531 -21.172 1 97.56 86 ALA B CA 1
ATOM 5562 C C . ALA B 1 86 ? 20.203 -2.082 -21.547 1 97.56 86 ALA B C 1
ATOM 5564 O O . ALA B 1 86 ? 20.844 -1.16 -21.047 1 97.56 86 ALA B O 1
ATOM 5565 N N . GLY B 1 87 ? 19.25 -1.938 -22.453 1 97.75 87 GLY B N 1
ATOM 5566 C CA . GLY B 1 87 ? 18.812 -0.594 -22.797 1 97.75 87 GLY B CA 1
ATOM 5567 C C . GLY B 1 87 ? 18.172 0.145 -21.641 1 97.75 87 GLY B C 1
ATOM 5568 O O . GLY B 1 87 ? 18.438 1.33 -21.438 1 97.75 87 GLY B O 1
ATOM 5569 N N . ILE B 1 88 ? 17.375 -0.524 -20.891 1 97.81 88 ILE B N 1
ATOM 5570 C CA . ILE B 1 88 ? 16.734 0.069 -19.719 1 97.81 88 ILE B CA 1
ATOM 5571 C C . ILE B 1 88 ? 17.797 0.468 -18.688 1 97.81 88 ILE B C 1
ATOM 5573 O O . ILE B 1 88 ? 17.734 1.555 -18.109 1 97.81 88 ILE B O 1
ATOM 5577 N N . LEU B 1 89 ? 18.766 -0.411 -18.5 1 97.56 89 LEU B N 1
ATOM 5578 C CA . LEU B 1 89 ? 19.844 -0.127 -17.562 1 97.56 89 LEU B CA 1
ATOM 5579 C C . LEU B 1 89 ? 20.656 1.085 -18.016 1 97.56 89 LEU B C 1
ATOM 5581 O O . LEU B 1 89 ? 21.156 1.849 -17.172 1 97.56 89 LEU B O 1
ATOM 5585 N N . TYR B 1 90 ? 20.734 1.22 -19.297 1 97.5 90 TYR B N 1
ATOM 5586 C CA . TYR B 1 90 ? 21.422 2.393 -19.828 1 97.5 90 TYR B CA 1
ATOM 5587 C C . TYR B 1 90 ? 20.75 3.678 -19.344 1 97.5 90 TYR B C 1
ATOM 5589 O O . TYR B 1 90 ? 21.438 4.625 -18.953 1 97.5 90 TYR B O 1
ATOM 5597 N N . LEU B 1 91 ? 19.516 3.732 -19.375 1 97.19 91 LEU B N 1
ATOM 5598 C CA . LEU B 1 91 ? 18.781 4.891 -18.875 1 97.19 91 LEU B CA 1
ATOM 5599 C C . LEU B 1 91 ? 19 5.082 -17.375 1 97.19 91 LEU B C 1
ATOM 5601 O O . LEU B 1 91 ? 19.203 6.203 -16.922 1 97.19 91 LEU B O 1
ATOM 5605 N N . TYR B 1 92 ? 19.016 4.023 -16.656 1 96.81 92 TYR B N 1
ATOM 5606 C CA . TYR B 1 92 ? 19.125 4.09 -15.203 1 96.81 92 TYR B CA 1
ATOM 5607 C C . TYR B 1 92 ? 20.547 4.492 -14.789 1 96.81 92 TYR B C 1
ATOM 5609 O O . TYR B 1 92 ? 20.75 4.98 -13.672 1 96.81 92 TYR B O 1
ATOM 5617 N N . ARG B 1 93 ? 21.516 4.258 -15.656 1 95.56 93 ARG B N 1
ATOM 5618 C CA . ARG B 1 93 ? 22.875 4.723 -15.391 1 95.56 93 ARG B CA 1
ATOM 5619 C C . ARG B 1 93 ? 22.906 6.23 -15.156 1 95.56 93 ARG B C 1
ATOM 5621 O O . ARG B 1 93 ? 23.562 6.715 -14.234 1 95.56 93 ARG B O 1
ATOM 5628 N N . PHE B 1 94 ? 22.109 6.883 -15.859 1 95.19 94 PHE B N 1
ATOM 5629 C CA . PHE B 1 94 ? 22.062 8.336 -15.734 1 95.19 94 PHE B CA 1
ATOM 5630 C C . PHE B 1 94 ? 21.203 8.75 -14.555 1 95.19 94 PHE B C 1
ATOM 5632 O O . PHE B 1 94 ? 21.484 9.75 -13.883 1 95.19 94 PHE B O 1
ATOM 5639 N N . ILE B 1 95 ? 20.172 8.008 -14.32 1 95.88 95 ILE B N 1
ATOM 5640 C CA . ILE B 1 95 ? 19.312 8.289 -13.18 1 95.88 95 ILE B CA 1
ATOM 5641 C C . ILE B 1 95 ? 20.094 8.133 -11.883 1 95.88 95 ILE B C 1
ATOM 5643 O O . ILE B 1 95 ? 20.078 9.031 -11.031 1 95.88 95 ILE B O 1
ATOM 5647 N N . TYR B 1 96 ? 20.844 7.039 -11.773 1 95.38 96 TYR B N 1
ATOM 5648 C CA . TYR B 1 96 ? 21.672 6.809 -10.602 1 95.38 96 TYR B CA 1
ATOM 5649 C C . TYR B 1 96 ? 22.797 7.84 -10.508 1 95.38 96 TYR B C 1
ATOM 5651 O O . TYR B 1 96 ? 23.125 8.312 -9.422 1 95.38 96 TYR B O 1
ATOM 5659 N N . GLY B 1 97 ? 23.312 8.164 -11.648 1 94.06 97 GLY B N 1
ATOM 5660 C CA . GLY B 1 97 ? 24.375 9.164 -11.68 1 94.06 97 GLY B CA 1
ATOM 5661 C C . GLY B 1 97 ? 23.938 10.508 -11.125 1 94.06 97 GLY B C 1
ATOM 5662 O O . GLY B 1 97 ? 24.656 11.133 -10.352 1 94.06 97 GLY B O 1
ATOM 5663 N N . GLU B 1 98 ? 22.812 10.914 -11.453 1 94.06 98 GLU B N 1
ATOM 5664 C CA . GLU B 1 98 ? 22.312 12.211 -11 1 94.06 98 GLU B CA 1
ATOM 5665 C C . GLU B 1 98 ? 22 12.188 -9.508 1 94.06 98 GLU B C 1
ATOM 5667 O O . GLU B 1 98 ? 22.391 13.086 -8.773 1 94.06 98 GLU B O 1
ATOM 5672 N N . VAL B 1 99 ? 21.312 11.203 -9.086 1 93.31 99 VAL B N 1
ATOM 5673 C CA . VAL B 1 99 ? 20.859 11.117 -7.703 1 93.31 99 VAL B CA 1
ATOM 5674 C C . VAL B 1 99 ? 22.047 11.07 -6.754 1 93.31 99 VAL B C 1
ATOM 5676 O O . VAL B 1 99 ? 22.109 11.812 -5.773 1 93.31 99 VAL B O 1
ATOM 5679 N N . LEU B 1 100 ? 23.016 10.266 -7.109 1 91.38 100 LEU B N 1
ATOM 5680 C CA . LEU B 1 100 ? 24.094 10.016 -6.164 1 91.38 100 LEU B CA 1
ATOM 5681 C C . LEU B 1 100 ? 25.219 11.039 -6.328 1 91.38 100 LEU B C 1
ATOM 5683 O O . LEU B 1 100 ? 26.141 11.102 -5.512 1 91.38 100 LEU B O 1
ATOM 5687 N N . ASN B 1 101 ? 25.078 11.844 -7.344 1 88.19 101 ASN B N 1
ATOM 5688 C CA . ASN B 1 101 ? 25.922 13.039 -7.418 1 88.19 101 ASN B CA 1
ATOM 5689 C C . ASN B 1 101 ? 25.359 14.172 -6.562 1 88.19 101 ASN B C 1
ATOM 5691 O O . ASN B 1 101 ? 26.109 14.922 -5.945 1 88.19 101 ASN B O 1
ATOM 5695 N N . ALA B 1 102 ? 24.078 14.242 -6.543 1 87.12 102 ALA B N 1
ATOM 5696 C CA . ALA B 1 102 ? 23.422 15.289 -5.773 1 87.12 102 ALA B CA 1
ATOM 5697 C C . ALA B 1 102 ? 23.469 14.984 -4.277 1 87.12 102 ALA B C 1
ATOM 5699 O O . ALA B 1 102 ? 23.703 15.875 -3.461 1 87.12 102 ALA B O 1
ATOM 5700 N N . VAL B 1 103 ? 23.203 13.766 -3.992 1 87.12 103 VAL B N 1
ATOM 5701 C CA . VAL B 1 103 ? 23.234 13.312 -2.607 1 87.12 103 VAL B CA 1
ATOM 5702 C C . VAL B 1 103 ? 24.125 12.078 -2.48 1 87.12 103 VAL B C 1
ATOM 5704 O O . VAL B 1 103 ? 23.625 10.961 -2.316 1 87.12 103 VAL B O 1
ATOM 5707 N N . PRO B 1 104 ? 25.391 12.344 -2.393 1 86.62 104 PRO B N 1
ATOM 5708 C CA . PRO B 1 104 ? 26.359 11.234 -2.396 1 86.62 104 PRO B CA 1
ATOM 5709 C C . PRO B 1 104 ? 26.453 10.531 -1.046 1 86.62 104 PRO B C 1
ATOM 5711 O O . PRO B 1 104 ? 27.516 10.492 -0.439 1 86.62 104 PRO B O 1
ATOM 5714 N N . LEU B 1 105 ? 25.422 10.031 -0.605 1 85.62 105 LEU B N 1
ATOM 5715 C CA . LEU B 1 105 ? 25.328 9.297 0.653 1 85.62 105 LEU B CA 1
ATOM 5716 C C . LEU B 1 105 ? 24.891 7.855 0.412 1 85.62 105 LEU B C 1
ATOM 5718 O O . LEU B 1 105 ? 24.188 7.57 -0.565 1 85.62 105 LEU B O 1
ATOM 5722 N N . ASN B 1 106 ? 25.328 7.012 1.3 1 84.5 106 ASN B N 1
ATOM 5723 C CA . ASN B 1 106 ? 24.922 5.613 1.228 1 84.5 106 ASN B CA 1
ATOM 5724 C C . ASN B 1 106 ? 23.453 5.438 1.593 1 84.5 106 ASN B C 1
ATOM 5726 O O . ASN B 1 106 ? 22.875 6.281 2.283 1 84.5 106 ASN B O 1
ATOM 5730 N N . GLY B 1 107 ? 22.828 4.434 1.071 1 83.38 107 GLY B N 1
ATOM 5731 C CA . GLY B 1 107 ? 21.438 4.137 1.412 1 83.38 107 GLY B CA 1
ATOM 5732 C C . GLY B 1 107 ? 20.547 4.004 0.198 1 83.38 107 GLY B C 1
ATOM 5733 O O . GLY B 1 107 ? 19.391 3.555 0.311 1 83.38 107 GLY B O 1
ATOM 5734 N N . GLY B 1 108 ? 21.016 4.422 -0.917 1 87 108 GLY B N 1
ATOM 5735 C CA . GLY B 1 108 ? 20.281 4.199 -2.16 1 87 108 GLY B CA 1
ATOM 5736 C C . GLY B 1 108 ? 18.938 4.898 -2.201 1 87 108 GLY B C 1
ATOM 5737 O O . GLY B 1 108 ? 18.859 6.109 -1.981 1 87 108 GLY B O 1
ATOM 5738 N N . SER B 1 109 ? 17.891 4.055 -2.328 1 87.75 109 SER B N 1
ATOM 5739 C CA . SER B 1 109 ? 16.531 4.582 -2.461 1 87.75 109 SER B CA 1
ATOM 5740 C C . SER B 1 109 ? 16.047 5.184 -1.149 1 87.75 109 SER B C 1
ATOM 5742 O O . SER B 1 109 ? 15.32 6.18 -1.151 1 87.75 109 SER B O 1
ATOM 5744 N N . TYR B 1 110 ? 16.453 4.605 -0.042 1 92.19 110 TYR B N 1
ATOM 5745 C CA . TYR B 1 110 ? 16.062 5.152 1.253 1 92.19 110 TYR B CA 1
ATOM 5746 C C . TYR B 1 110 ? 16.547 6.586 1.411 1 92.19 110 TYR B C 1
ATOM 5748 O O . TYR B 1 110 ? 15.773 7.477 1.772 1 92.19 110 TYR B O 1
ATOM 5756 N N . ASN B 1 111 ? 17.734 6.848 1.046 1 89.62 111 ASN B N 1
ATOM 5757 C CA . ASN B 1 111 ? 18.328 8.164 1.233 1 89.62 111 ASN B CA 1
ATOM 5758 C C . ASN B 1 111 ? 17.719 9.203 0.3 1 89.62 111 ASN B C 1
ATOM 5760 O O . ASN B 1 111 ? 17.469 10.336 0.707 1 89.62 111 ASN B O 1
ATOM 5764 N N . VAL B 1 112 ? 17.562 8.797 -0.901 1 91.12 112 VAL B N 1
ATOM 5765 C CA . VAL B 1 112 ? 17.031 9.75 -1.862 1 91.12 112 VAL B CA 1
ATOM 5766 C C . VAL B 1 112 ? 15.609 10.141 -1.455 1 91.12 112 VAL B C 1
ATOM 5768 O O . VAL B 1 112 ? 15.25 11.32 -1.479 1 91.12 112 VAL B O 1
ATOM 5771 N N . LEU B 1 113 ? 14.828 9.172 -1.062 1 92.81 113 LEU B N 1
ATOM 5772 C CA . LEU B 1 113 ? 13.445 9.453 -0.704 1 92.81 113 LEU B CA 1
ATOM 5773 C C . LEU B 1 113 ? 13.367 10.156 0.646 1 92.81 113 LEU B C 1
ATOM 5775 O O . LEU B 1 113 ? 12.469 10.969 0.873 1 92.81 113 LEU B O 1
ATOM 5779 N N . LEU B 1 114 ? 14.312 9.875 1.48 1 90.75 114 LEU B N 1
ATOM 5780 C CA . LEU B 1 114 ? 14.367 10.562 2.764 1 90.75 114 LEU B CA 1
ATOM 5781 C C . LEU B 1 114 ? 14.625 12.055 2.564 1 90.75 114 LEU B C 1
ATOM 5783 O O . LEU B 1 114 ? 14.125 12.883 3.326 1 90.75 114 LEU B O 1
ATOM 5787 N N . ASN B 1 115 ? 15.344 12.438 1.587 1 89.12 115 ASN B N 1
ATOM 5788 C CA . ASN B 1 115 ? 15.719 13.828 1.348 1 89.12 115 ASN B CA 1
ATOM 5789 C C . ASN B 1 115 ? 14.719 14.531 0.436 1 89.12 115 ASN B C 1
ATOM 5791 O O . ASN B 1 115 ? 14.797 15.742 0.238 1 89.12 115 ASN B O 1
ATOM 5795 N N . THR B 1 116 ? 13.812 13.75 -0.128 1 89.56 116 THR B N 1
ATOM 5796 C CA . THR B 1 116 ? 12.914 14.391 -1.084 1 89.56 116 THR B CA 1
ATOM 5797 C C . THR B 1 116 ? 11.461 14.219 -0.651 1 89.56 116 THR B C 1
ATOM 5799 O O . THR B 1 116 ? 10.578 14.938 -1.132 1 89.56 116 THR B O 1
ATOM 5802 N N . THR B 1 117 ? 11.203 13.258 0.167 1 90.19 117 THR B N 1
ATOM 5803 C CA . THR B 1 117 ? 9.836 12.984 0.583 1 90.19 117 THR B CA 1
ATOM 5804 C C . THR B 1 117 ? 9.742 12.859 2.102 1 90.19 117 THR B C 1
ATOM 5806 O O . THR B 1 117 ? 10.461 13.547 2.83 1 90.19 117 THR B O 1
ATOM 5809 N N . SER B 1 118 ? 8.789 12.141 2.602 1 89.19 118 SER B N 1
ATOM 5810 C CA . SER B 1 118 ? 8.594 11.906 4.027 1 89.19 118 SER B CA 1
ATOM 5811 C C . SER B 1 118 ? 9.328 10.648 4.48 1 89.19 118 SER B C 1
ATOM 5813 O O . SER B 1 118 ? 9.695 9.805 3.66 1 89.19 118 SER B O 1
ATOM 5815 N N . LYS B 1 119 ? 9.586 10.625 5.766 1 90.69 119 LYS B N 1
ATOM 5816 C CA . LYS B 1 119 ? 10.234 9.461 6.359 1 90.69 119 LYS B CA 1
ATOM 5817 C C . LYS B 1 119 ? 9.391 8.203 6.188 1 90.69 119 LYS B C 1
ATOM 5819 O O . LYS B 1 119 ? 9.922 7.098 6.105 1 90.69 119 LYS B O 1
ATOM 5824 N N . ARG B 1 120 ? 8.141 8.297 6.035 1 89.56 120 ARG B N 1
ATOM 5825 C CA . ARG B 1 120 ? 7.242 7.16 5.832 1 89.56 120 ARG B CA 1
ATOM 5826 C C . ARG B 1 120 ? 7.477 6.516 4.469 1 89.56 120 ARG B C 1
ATOM 5828 O O . ARG B 1 120 ? 7.574 5.293 4.363 1 89.56 120 ARG B O 1
ATOM 5835 N N . VAL B 1 121 ? 7.566 7.293 3.477 1 91.06 121 VAL B N 1
ATOM 5836 C CA . VAL B 1 121 ? 7.812 6.793 2.127 1 91.06 121 VAL B CA 1
ATOM 5837 C C . VAL B 1 121 ? 9.211 6.188 2.047 1 91.06 121 VAL B C 1
ATOM 5839 O O . VAL B 1 121 ? 9.406 5.145 1.417 1 91.06 121 VAL B O 1
ATOM 5842 N N . ALA B 1 122 ? 10.148 6.883 2.705 1 93.56 122 ALA B N 1
ATOM 5843 C CA . ALA B 1 122 ? 11.508 6.359 2.746 1 93.56 122 ALA B CA 1
ATOM 5844 C C . ALA B 1 122 ? 11.555 4.996 3.434 1 93.56 122 ALA B C 1
ATOM 5846 O O . ALA B 1 122 ? 12.281 4.102 3.002 1 93.56 122 ALA B O 1
ATOM 5847 N N . ALA B 1 123 ? 10.773 4.887 4.457 1 92.62 123 ALA B N 1
ATOM 5848 C CA . ALA B 1 123 ? 10.719 3.621 5.188 1 92.62 123 ALA B CA 1
ATOM 5849 C C . ALA B 1 123 ? 10.141 2.512 4.312 1 92.62 123 ALA B C 1
ATOM 5851 O O . ALA B 1 123 ? 10.562 1.356 4.406 1 92.62 123 ALA B O 1
ATOM 5852 N N . MET B 1 124 ? 9.195 2.814 3.529 1 92.12 124 MET B N 1
ATOM 5853 C CA . MET B 1 124 ? 8.641 1.842 2.592 1 92.12 124 MET B CA 1
ATOM 5854 C C . MET B 1 124 ? 9.703 1.386 1.594 1 92.12 124 MET B C 1
ATOM 5856 O O . MET B 1 124 ? 9.82 0.193 1.309 1 92.12 124 MET B O 1
ATOM 5860 N N . ALA B 1 125 ? 10.453 2.289 1.089 1 93.56 125 ALA B N 1
ATOM 5861 C CA . ALA B 1 125 ? 11.539 1.956 0.169 1 93.56 125 ALA B CA 1
ATOM 5862 C C . ALA B 1 125 ? 12.578 1.072 0.848 1 93.56 125 ALA B C 1
ATOM 5864 O O . ALA B 1 125 ? 13.117 0.15 0.231 1 93.56 125 ALA B O 1
ATOM 5865 N N . ALA B 1 126 ? 12.836 1.4 2.078 1 94.31 126 ALA B N 1
ATOM 5866 C CA . ALA B 1 126 ? 13.797 0.606 2.836 1 94.31 126 ALA B CA 1
ATOM 5867 C C . ALA B 1 126 ? 13.32 -0.833 2.998 1 94.31 126 ALA B C 1
ATOM 5869 O O . ALA B 1 126 ? 14.125 -1.769 2.977 1 94.31 126 ALA B O 1
ATOM 5870 N N . SER B 1 127 ? 12.031 -1.011 3.176 1 95.06 127 SER B N 1
ATOM 5871 C CA . SER B 1 127 ? 11.477 -2.355 3.311 1 95.06 127 SER B CA 1
ATOM 5872 C C . SER B 1 127 ? 11.656 -3.158 2.027 1 95.06 127 SER B C 1
ATOM 5874 O O . SER B 1 127 ? 11.977 -4.348 2.072 1 95.06 127 SER B O 1
ATOM 5876 N N . LEU B 1 128 ? 11.484 -2.559 0.895 1 94.94 128 LEU B N 1
ATOM 5877 C CA . LEU B 1 128 ? 11.719 -3.213 -0.387 1 94.94 128 LEU B CA 1
ATOM 5878 C C . LEU B 1 128 ? 13.195 -3.541 -0.565 1 94.94 128 LEU B C 1
ATOM 5880 O O . LEU B 1 128 ? 13.547 -4.594 -1.105 1 94.94 128 LEU B O 1
ATOM 5884 N N . ALA B 1 129 ? 14.023 -2.629 -0.096 1 94.38 129 ALA B N 1
ATOM 5885 C CA . ALA B 1 129 ? 15.469 -2.85 -0.193 1 94.38 129 ALA B CA 1
ATOM 5886 C C . ALA B 1 129 ? 15.898 -4.035 0.664 1 94.38 129 ALA B C 1
ATOM 5888 O O . ALA B 1 129 ? 16.719 -4.852 0.237 1 94.38 129 ALA B O 1
ATOM 5889 N N . ILE B 1 130 ? 15.359 -4.105 1.838 1 94.69 130 ILE B N 1
ATOM 5890 C CA . ILE B 1 130 ? 15.656 -5.227 2.721 1 94.69 130 ILE B CA 1
ATOM 5891 C C . ILE B 1 130 ? 15.266 -6.539 2.047 1 94.69 130 ILE B C 1
ATOM 5893 O O . ILE B 1 130 ? 16.047 -7.484 2.008 1 94.69 130 ILE B O 1
ATOM 5897 N N . LEU B 1 131 ? 14.078 -6.539 1.507 1 95.12 131 LEU B N 1
ATOM 5898 C CA . LEU B 1 131 ? 13.609 -7.746 0.835 1 95.12 131 LEU B CA 1
ATOM 5899 C C . LEU B 1 131 ? 14.469 -8.062 -0.379 1 95.12 131 LEU B C 1
ATOM 5901 O O . LEU B 1 131 ? 14.734 -9.234 -0.672 1 95.12 131 LEU B O 1
ATOM 5905 N N . SER B 1 132 ? 14.906 -7.086 -1.083 1 94.5 132 SER B N 1
ATOM 5906 C CA . SER B 1 132 ? 15.781 -7.27 -2.234 1 94.5 132 SER B CA 1
ATOM 5907 C C . SER B 1 132 ? 17.109 -7.906 -1.823 1 94.5 132 SER B C 1
ATOM 5909 O O . SER B 1 132 ? 17.625 -8.789 -2.516 1 94.5 132 SER B O 1
ATOM 5911 N N . TYR B 1 133 ? 17.641 -7.512 -0.711 1 94.25 133 TYR B N 1
ATOM 5912 C CA . TYR B 1 133 ? 18.906 -8.086 -0.233 1 94.25 133 TYR B CA 1
ATOM 5913 C C . TYR B 1 133 ? 18.703 -9.516 0.242 1 94.25 133 TYR B C 1
ATOM 5915 O O . TYR B 1 133 ? 19.562 -10.375 0.042 1 94.25 133 TYR B O 1
ATOM 5923 N N . ILE B 1 134 ? 17.594 -9.75 0.864 1 95.56 134 ILE B N 1
ATOM 5924 C CA . ILE B 1 134 ? 17.281 -11.117 1.284 1 95.56 134 ILE B CA 1
ATOM 5925 C C . ILE B 1 134 ? 17.219 -12.031 0.064 1 95.56 134 ILE B C 1
ATOM 5927 O O . ILE B 1 134 ? 17.844 -13.086 0.041 1 95.56 134 ILE B O 1
ATOM 5931 N N . ALA B 1 135 ? 16.5 -11.547 -0.881 1 94.81 135 ALA B N 1
ATOM 5932 C CA . ALA B 1 135 ? 16.359 -12.352 -2.092 1 94.81 135 ALA B CA 1
ATOM 5933 C C . ALA B 1 135 ? 17.672 -12.492 -2.832 1 94.81 135 ALA B C 1
ATOM 5935 O O . ALA B 1 135 ? 17.953 -13.531 -3.432 1 94.81 135 ALA B O 1
ATOM 5936 N N . THR B 1 136 ? 18.484 -11.43 -2.814 1 94.25 136 THR B N 1
ATOM 5937 C CA . THR B 1 136 ? 19.797 -11.492 -3.443 1 94.25 136 THR B CA 1
ATOM 5938 C C . THR B 1 136 ? 20.641 -12.609 -2.832 1 94.25 136 THR B C 1
ATOM 5940 O O . THR B 1 136 ? 21.188 -13.438 -3.551 1 94.25 136 THR B O 1
ATOM 5943 N N . GLY B 1 137 ? 20.672 -12.656 -1.546 1 95.69 137 GLY B N 1
ATOM 5944 C CA . GLY B 1 137 ? 21.453 -13.68 -0.875 1 95.69 137 GLY B CA 1
ATOM 5945 C C . GLY B 1 137 ? 20.938 -15.086 -1.135 1 95.69 137 GLY B C 1
ATOM 5946 O O . GLY B 1 137 ? 21.734 -15.992 -1.412 1 95.69 137 GLY B O 1
ATOM 5947 N N . VAL B 1 138 ? 19.672 -15.227 -1.129 1 97.19 138 VAL B N 1
ATOM 5948 C CA . VAL B 1 138 ? 19.062 -16.547 -1.235 1 97.19 138 VAL B CA 1
ATOM 5949 C C . VAL B 1 138 ? 19.203 -17.062 -2.668 1 97.19 138 VAL B C 1
ATOM 5951 O O . VAL B 1 138 ? 19.547 -18.219 -2.887 1 97.19 138 VAL B O 1
ATOM 5954 N N . VAL B 1 139 ? 18.922 -16.203 -3.654 1 96.12 139 VAL B N 1
ATOM 5955 C CA . VAL B 1 139 ? 19.016 -16.594 -5.055 1 96.12 139 VAL B CA 1
ATOM 5956 C C . VAL B 1 139 ? 20.453 -16.891 -5.418 1 96.12 139 VAL B C 1
ATOM 5958 O O . VAL B 1 139 ? 20.75 -17.891 -6.082 1 96.12 139 VAL B O 1
ATOM 5961 N N . SER B 1 140 ? 21.359 -16.062 -4.957 1 96.25 140 SER B N 1
ATOM 5962 C CA . SER B 1 140 ? 22.781 -16.297 -5.219 1 96.25 140 SER B CA 1
ATOM 5963 C C . SER B 1 140 ? 23.266 -17.578 -4.543 1 96.25 140 SER B C 1
ATOM 5965 O O . SER B 1 140 ? 23.969 -18.375 -5.152 1 96.25 140 SER B O 1
ATOM 5967 N N . GLY B 1 141 ? 22.875 -17.734 -3.322 1 97 141 GLY B N 1
ATOM 5968 C CA . GLY B 1 141 ? 23.266 -18.922 -2.6 1 97 141 GLY B CA 1
ATOM 5969 C C . GLY B 1 141 ? 22.734 -20.203 -3.223 1 97 141 GLY B C 1
ATOM 5970 O O . GLY B 1 141 ? 23.484 -21.172 -3.389 1 97 141 GLY B O 1
ATOM 5971 N N . THR B 1 142 ? 21.516 -20.219 -3.564 1 96.81 142 THR B N 1
ATOM 5972 C CA . THR B 1 142 ? 20.891 -21.391 -4.16 1 96.81 142 THR B CA 1
ATOM 5973 C C . THR B 1 142 ? 21.484 -21.672 -5.535 1 96.81 142 THR B C 1
ATOM 5975 O O . THR B 1 142 ? 21.75 -22.828 -5.875 1 96.81 142 THR B O 1
ATOM 5978 N N . SER B 1 143 ? 21.719 -20.641 -6.344 1 96 143 SER B N 1
ATOM 5979 C CA . SER B 1 143 ? 22.328 -20.812 -7.664 1 96 143 SER B CA 1
ATOM 5980 C C . SER B 1 143 ? 23.75 -21.328 -7.551 1 96 143 SER B C 1
ATOM 5982 O O . SER B 1 143 ? 24.188 -22.156 -8.352 1 96 143 SER B O 1
ATOM 5984 N N . ALA B 1 144 ? 24.484 -20.812 -6.562 1 96.75 144 ALA B N 1
ATOM 5985 C CA . ALA B 1 144 ? 25.844 -21.297 -6.328 1 96.75 144 ALA B CA 1
ATOM 5986 C C . ALA B 1 144 ? 25.859 -22.797 -6.066 1 96.75 144 ALA B C 1
ATOM 5988 O O . ALA B 1 144 ? 26.656 -23.531 -6.652 1 96.75 144 ALA B O 1
ATOM 5989 N N . CYS B 1 145 ? 24.953 -23.234 -5.273 1 96.38 145 CYS B N 1
ATOM 5990 C CA . CYS B 1 145 ? 24.891 -24.656 -4.906 1 96.38 145 CYS B CA 1
ATOM 5991 C C . CYS B 1 145 ? 24.406 -25.5 -6.082 1 96.38 145 CYS B C 1
ATOM 5993 O O . CYS B 1 145 ? 24.844 -26.641 -6.25 1 96.38 145 CYS B O 1
ATOM 5995 N N . ASN B 1 146 ? 23.531 -24.984 -6.922 1 94.81 146 ASN B N 1
ATOM 5996 C CA . ASN B 1 146 ? 23.109 -25.688 -8.125 1 94.81 146 ASN B CA 1
ATOM 5997 C C . ASN B 1 146 ? 24.281 -25.969 -9.062 1 94.81 146 ASN B C 1
ATOM 5999 O O . ASN B 1 146 ? 24.391 -27.062 -9.617 1 94.81 146 ASN B O 1
ATOM 6003 N N . TYR B 1 147 ? 25.125 -24.969 -9.234 1 95.25 147 TYR B N 1
ATOM 6004 C CA . TYR B 1 147 ? 26.281 -25.141 -10.117 1 95.25 147 TYR B CA 1
ATOM 6005 C C . TYR B 1 147 ? 27.25 -26.172 -9.547 1 95.25 147 TYR B C 1
ATOM 6007 O O . TYR B 1 147 ? 27.891 -26.922 -10.297 1 95.25 147 TYR B O 1
ATOM 6015 N N . LEU B 1 148 ? 27.266 -26.234 -8.273 1 92.44 148 LEU B N 1
ATOM 6016 C CA . LEU B 1 148 ? 28.203 -27.156 -7.637 1 92.44 148 LEU B CA 1
ATOM 6017 C C . LEU B 1 148 ? 27.656 -28.578 -7.676 1 92.44 148 LEU B C 1
ATOM 6019 O O . LEU B 1 148 ? 28.438 -29.547 -7.672 1 92.44 148 LEU B O 1
ATOM 6023 N N . THR B 1 149 ? 26.344 -28.766 -7.688 1 88.19 149 THR B N 1
ATOM 6024 C CA . THR B 1 149 ? 25.719 -30.078 -7.648 1 88.19 149 THR B CA 1
ATOM 6025 C C . THR B 1 149 ? 26.062 -30.875 -8.898 1 88.19 149 THR B C 1
ATOM 6027 O O . THR B 1 149 ? 26 -32.125 -8.891 1 88.19 149 THR B O 1
ATOM 6030 N N . SER B 1 150 ? 26.484 -30.234 -9.945 1 77.44 150 SER B N 1
ATOM 6031 C CA . SER B 1 150 ? 26.891 -30.938 -11.156 1 77.44 150 SER B CA 1
ATOM 6032 C C . SER B 1 150 ? 28.125 -31.797 -10.898 1 77.44 150 SER B C 1
ATOM 6034 O O . SER B 1 150 ? 28.344 -32.781 -11.594 1 77.44 150 SER B O 1
ATOM 6036 N N . HIS B 1 151 ? 28.797 -31.516 -9.836 1 82.19 151 HIS B N 1
ATOM 6037 C CA . HIS B 1 151 ? 30.031 -32.25 -9.578 1 82.19 151 HIS B CA 1
ATOM 6038 C C . HIS B 1 151 ? 30 -32.906 -8.211 1 82.19 151 HIS B C 1
ATOM 6040 O O . HIS B 1 151 ? 30.828 -33.781 -7.922 1 82.19 151 HIS B O 1
ATOM 6046 N N . VAL B 1 152 ? 29.094 -32.438 -7.441 1 83.44 152 VAL B N 1
ATOM 6047 C CA . VAL B 1 152 ? 28.906 -33.062 -6.137 1 83.44 152 VAL B CA 1
ATOM 6048 C C . VAL B 1 152 ? 27.516 -33.719 -6.055 1 83.44 152 VAL B C 1
ATOM 6050 O O . VAL B 1 152 ? 26.578 -33.094 -5.543 1 83.44 152 VAL B O 1
ATOM 6053 N N . LEU B 1 153 ? 27.344 -34.844 -6.508 1 73.69 153 LEU B N 1
ATOM 6054 C CA . LEU B 1 153 ? 26.078 -35.5 -6.77 1 73.69 153 LEU B CA 1
ATOM 6055 C C . LEU B 1 153 ? 25.281 -35.688 -5.477 1 73.69 153 LEU B C 1
ATOM 6057 O O . LEU B 1 153 ? 24.062 -35.625 -5.473 1 73.69 153 LEU B O 1
ATOM 6061 N N . SER B 1 154 ? 25.844 -35.781 -4.379 1 77.75 154 SER B N 1
ATOM 6062 C CA . SER B 1 154 ? 25.125 -36.125 -3.16 1 77.75 154 SER B CA 1
ATOM 6063 C C . SER B 1 154 ? 24.656 -34.844 -2.439 1 77.75 154 SER B C 1
ATOM 6065 O O . SER B 1 154 ? 23.938 -34.938 -1.447 1 77.75 154 SER B O 1
ATOM 6067 N N . MET B 1 155 ? 24.797 -33.812 -3.111 1 86.31 155 MET B N 1
ATOM 6068 C CA . MET B 1 155 ? 24.516 -32.562 -2.385 1 86.31 155 MET B CA 1
ATOM 6069 C C . MET B 1 155 ? 23.062 -32.125 -2.588 1 86.31 155 MET B C 1
ATOM 6071 O O . MET B 1 155 ? 22.594 -32.031 -3.723 1 86.31 155 MET B O 1
ATOM 6075 N N . GLU B 1 156 ? 22.359 -32 -1.4 1 92.94 156 GLU B N 1
ATOM 6076 C CA . GLU B 1 156 ? 21.016 -31.469 -1.44 1 92.94 156 GLU B CA 1
ATOM 6077 C C . GLU B 1 156 ? 21.031 -29.938 -1.454 1 92.94 156 GLU B C 1
ATOM 6079 O O . GLU B 1 156 ? 21.75 -29.312 -0.685 1 92.94 156 GLU B O 1
ATOM 6084 N N . ILE B 1 157 ? 20.312 -29.391 -2.314 1 94.06 157 ILE B N 1
ATOM 6085 C CA . ILE B 1 157 ? 20.344 -27.969 -2.602 1 94.06 157 ILE B CA 1
ATOM 6086 C C . ILE B 1 157 ? 19.953 -27.172 -1.354 1 94.06 157 ILE B C 1
ATOM 6088 O O . ILE B 1 157 ? 20.609 -26.203 -0.987 1 94.06 157 ILE B O 1
ATOM 6092 N N . VAL B 1 158 ? 18.875 -27.594 -0.618 1 96 158 VAL B N 1
ATOM 6093 C CA . VAL B 1 158 ? 18.312 -26.812 0.483 1 96 158 VAL B CA 1
ATOM 6094 C C . VAL B 1 158 ? 19.312 -26.766 1.641 1 96 158 VAL B C 1
ATOM 6096 O O . VAL B 1 158 ? 19.734 -25.688 2.055 1 96 158 VAL B O 1
ATOM 6099 N N . PRO B 1 159 ? 19.797 -27.906 2.156 1 96.19 159 PRO B N 1
ATOM 6100 C CA . PRO B 1 159 ? 20.781 -27.828 3.246 1 96.19 159 PRO B CA 1
ATOM 6101 C C . PRO B 1 159 ? 22.094 -27.172 2.818 1 96.19 159 PRO B C 1
ATOM 6103 O O . PRO B 1 159 ? 22.734 -26.5 3.623 1 96.19 159 PRO B O 1
ATOM 6106 N N . ALA B 1 160 ? 22.5 -27.406 1.598 1 96.38 160 ALA B N 1
ATOM 6107 C CA . ALA B 1 160 ? 23.734 -26.797 1.108 1 96.38 160 ALA B CA 1
ATOM 6108 C C . ALA B 1 160 ? 23.625 -25.266 1.083 1 96.38 160 ALA B C 1
ATOM 6110 O O . ALA B 1 160 ? 24.547 -24.562 1.462 1 96.38 160 ALA B O 1
ATOM 6111 N N . THR B 1 161 ? 22.5 -24.781 0.566 1 97.5 161 THR B N 1
ATOM 6112 C CA . THR B 1 161 ? 22.266 -23.344 0.522 1 97.5 161 THR B CA 1
ATOM 6113 C C . THR B 1 161 ? 22.25 -22.766 1.93 1 97.5 161 THR B C 1
ATOM 6115 O O . THR B 1 161 ? 22.844 -21.703 2.182 1 97.5 161 THR B O 1
ATOM 6118 N N . ILE B 1 162 ? 21.578 -23.422 2.857 1 97.94 162 ILE B N 1
ATOM 6119 C CA . ILE B 1 162 ? 21.516 -22.969 4.246 1 97.94 162 ILE B CA 1
ATOM 6120 C C . ILE B 1 162 ? 22.922 -22.969 4.844 1 97.94 162 ILE B C 1
ATOM 6122 O O . ILE B 1 162 ? 23.297 -22.047 5.57 1 97.94 162 ILE B O 1
ATOM 6126 N N . GLY B 1 163 ? 23.625 -24.047 4.504 1 97.5 163 GLY B N 1
ATOM 6127 C CA . GLY B 1 163 ? 25 -24.109 4.957 1 97.5 163 GLY B CA 1
ATOM 6128 C C . GLY B 1 163 ? 25.844 -22.953 4.457 1 97.5 163 GLY B C 1
ATOM 6129 O O . GLY B 1 163 ? 26.641 -22.391 5.207 1 97.5 163 GLY B O 1
ATOM 6130 N N . LEU B 1 164 ? 25.703 -22.625 3.232 1 97.38 164 LEU B N 1
ATOM 6131 C CA . LEU B 1 164 ? 26.453 -21.5 2.648 1 97.38 164 LEU B CA 1
ATOM 6132 C C . LEU B 1 164 ? 26.062 -20.188 3.309 1 97.38 164 LEU B C 1
ATOM 6134 O O . LEU B 1 164 ? 26.922 -19.359 3.617 1 97.38 164 LEU B O 1
ATOM 6138 N N . LEU B 1 165 ? 24.734 -19.938 3.473 1 98 165 LEU B N 1
ATOM 6139 C CA . LEU B 1 165 ? 24.25 -18.75 4.16 1 98 165 LEU B CA 1
ATOM 6140 C C . LEU B 1 165 ? 24.812 -18.672 5.574 1 98 165 LEU B C 1
ATOM 6142 O O . LEU B 1 165 ? 25.188 -17.594 6.039 1 98 165 LEU B O 1
ATOM 6146 N N . PHE B 1 166 ? 24.891 -19.812 6.199 1 98.06 166 PHE B N 1
ATOM 6147 C CA . PHE B 1 166 ? 25.406 -19.859 7.562 1 98.06 166 PHE B CA 1
ATOM 6148 C C . PHE B 1 166 ? 26.891 -19.531 7.598 1 98.06 166 PHE B C 1
ATOM 6150 O O . PHE B 1 166 ? 27.359 -18.812 8.484 1 98.06 166 PHE B O 1
ATOM 6157 N N . LEU B 1 167 ? 27.594 -20.062 6.668 1 96.75 167 LEU B N 1
ATOM 6158 C CA . LEU B 1 167 ? 29.016 -19.781 6.582 1 96.75 167 LEU B CA 1
ATOM 6159 C C . LEU B 1 167 ? 29.266 -18.281 6.469 1 96.75 167 LEU B C 1
ATOM 6161 O O . LEU B 1 167 ? 30.109 -17.734 7.188 1 96.75 167 LEU B O 1
ATOM 6165 N N . PHE B 1 168 ? 28.547 -17.641 5.684 1 95.5 168 PHE B N 1
ATOM 6166 C CA . PHE B 1 168 ? 28.766 -16.219 5.484 1 95.5 168 PHE B CA 1
ATOM 6167 C C . PHE B 1 168 ? 28.203 -15.414 6.656 1 95.5 168 PHE B C 1
ATOM 6169 O O . PHE B 1 168 ? 28.688 -14.312 6.949 1 95.5 168 PHE B O 1
ATOM 6176 N N . ALA B 1 169 ? 27.172 -15.938 7.301 1 96.25 169 ALA B N 1
ATOM 6177 C CA . ALA B 1 169 ? 26.75 -15.32 8.555 1 96.25 169 ALA B CA 1
ATOM 6178 C C . ALA B 1 169 ? 27.875 -15.32 9.586 1 96.25 169 ALA B C 1
ATOM 6180 O O . ALA B 1 169 ? 28.125 -14.297 10.227 1 96.25 169 ALA B O 1
ATOM 6181 N N . MET B 1 170 ? 28.547 -16.422 9.633 1 95.06 170 MET B N 1
ATOM 6182 C CA . MET B 1 170 ? 29.656 -16.562 10.578 1 95.06 170 MET B CA 1
ATOM 6183 C C . MET B 1 170 ? 30.812 -15.648 10.203 1 95.06 170 MET B C 1
ATOM 6185 O O . MET B 1 170 ? 31.406 -15 11.062 1 95.06 170 MET B O 1
ATOM 6189 N N . LEU B 1 171 ? 31.062 -15.586 8.961 1 91.69 171 LEU B N 1
ATOM 6190 C CA . LEU B 1 171 ? 32.125 -14.711 8.492 1 91.69 171 LEU B CA 1
ATOM 6191 C C . LEU B 1 171 ? 31.781 -13.25 8.758 1 91.69 171 LEU B C 1
ATOM 6193 O O . LEU B 1 171 ? 32.656 -12.461 9.125 1 91.69 171 LEU B O 1
ATOM 6197 N N . SER B 1 172 ? 30.531 -12.914 8.586 1 91.62 172 SER B N 1
ATOM 6198 C CA . SER B 1 172 ? 30.094 -11.547 8.836 1 91.62 172 SER B CA 1
ATOM 6199 C C . SER B 1 172 ? 30.172 -11.211 10.32 1 91.62 172 SER B C 1
ATOM 6201 O O . SER B 1 172 ? 30.531 -10.086 10.688 1 91.62 172 SER B O 1
ATOM 6203 N N . VAL B 1 173 ? 29.953 -12.172 11.148 1 91.56 173 VAL B N 1
ATOM 6204 C CA . VAL B 1 173 ? 30.016 -11.961 12.586 1 91.56 173 VAL B CA 1
ATOM 6205 C C . VAL B 1 173 ? 31.469 -11.789 13.031 1 91.56 173 VAL B C 1
ATOM 6207 O O . VAL B 1 173 ? 31.75 -11 13.938 1 91.56 173 VAL B O 1
ATOM 6210 N N . VAL B 1 174 ? 32.344 -12.477 12.414 1 89.19 174 VAL B N 1
ATOM 6211 C CA . VAL B 1 174 ? 33.75 -12.383 12.75 1 89.19 174 VAL B CA 1
ATOM 6212 C C . VAL B 1 174 ? 34.312 -11.062 12.25 1 89.19 174 VAL B C 1
ATOM 6214 O O . VAL B 1 174 ? 35.375 -10.602 12.734 1 89.19 174 VAL B O 1
ATOM 6217 N N . GLY B 1 175 ? 33.625 -10.391 11.391 1 79.06 175 GLY B N 1
ATOM 6218 C CA . GLY B 1 175 ? 34.031 -9.055 10.969 1 79.06 175 GLY B CA 1
ATOM 6219 C C . GLY B 1 175 ? 34.656 -9.023 9.594 1 79.06 175 GLY B C 1
ATOM 6220 O O . GLY B 1 175 ? 35.312 -8.047 9.234 1 79.06 175 GLY B O 1
ATOM 6221 N N . ILE B 1 176 ? 34.594 -10.109 8.969 1 67.44 176 ILE B N 1
ATOM 6222 C CA . ILE B 1 176 ? 35.156 -10.109 7.617 1 67.44 176 ILE B CA 1
ATOM 6223 C C . ILE B 1 176 ? 34.312 -9.219 6.715 1 67.44 176 ILE B C 1
ATOM 6225 O O . ILE B 1 176 ? 33.094 -9.359 6.656 1 67.44 176 ILE B O 1
ATOM 6229 N N . THR B 1 177 ? 35.031 -8.109 6.324 1 66.38 177 THR B N 1
ATOM 6230 C CA . THR B 1 177 ? 34.344 -7.223 5.383 1 66.38 177 THR B CA 1
ATOM 6231 C C . THR B 1 177 ? 34.844 -7.473 3.959 1 66.38 177 THR B C 1
ATOM 6233 O O . THR B 1 177 ? 35.812 -8.211 3.746 1 66.38 177 THR B O 1
ATOM 6236 N N . GLU B 1 178 ? 34.062 -7.098 3.037 1 64.44 178 GLU B N 1
ATOM 6237 C CA . GLU B 1 178 ? 34.406 -7.242 1.623 1 64.44 178 GLU B CA 1
ATOM 6238 C C . GLU B 1 178 ? 35.719 -6.539 1.286 1 64.44 178 GLU B C 1
ATOM 6240 O O . GLU B 1 178 ? 35.812 -5.32 1.456 1 64.44 178 GLU B O 1
ATOM 6245 N N . SER B 1 179 ? 36.75 -7.379 1.119 1 77.5 179 SER B N 1
ATOM 6246 C CA . SER B 1 179 ? 38.031 -6.844 0.638 1 77.5 179 SER B CA 1
ATOM 6247 C C . SER B 1 179 ? 37.938 -6.457 -0.834 1 77.5 179 SER B C 1
ATOM 6249 O O . SER B 1 179 ? 37.562 -7.277 -1.678 1 77.5 179 SER B O 1
ATOM 6251 N N . ALA B 1 180 ? 38.281 -5.207 -1.061 1 84.88 180 ALA B N 1
ATOM 6252 C CA . ALA B 1 180 ? 38.219 -4.711 -2.434 1 84.88 180 ALA B CA 1
ATOM 6253 C C . ALA B 1 180 ? 39.188 -5.477 -3.336 1 84.88 180 ALA B C 1
ATOM 6255 O O . ALA B 1 180 ? 38.875 -5.719 -4.508 1 84.88 180 ALA B O 1
ATOM 6256 N N . VAL B 1 181 ? 40.188 -5.93 -2.783 1 89.56 181 VAL B N 1
ATOM 6257 C CA . VAL B 1 181 ? 41.188 -6.633 -3.57 1 89.56 181 VAL B CA 1
ATOM 6258 C C . VAL B 1 181 ? 40.719 -8.039 -3.898 1 89.56 181 VAL B C 1
ATOM 6260 O O . VAL B 1 181 ? 40.844 -8.508 -5.031 1 89.56 181 VAL B O 1
ATOM 6263 N N . VAL B 1 182 ? 40.188 -8.648 -2.934 1 89.94 182 VAL B N 1
ATOM 6264 C CA . VAL B 1 182 ? 39.656 -9.977 -3.168 1 89.94 182 VAL B CA 1
ATOM 6265 C C . VAL B 1 182 ? 38.5 -9.898 -4.18 1 89.94 182 VAL B C 1
ATOM 6267 O O . VAL B 1 182 ? 38.406 -10.75 -5.066 1 89.94 182 VAL B O 1
ATOM 6270 N N . ALA B 1 183 ? 37.75 -8.875 -4.051 1 90.56 183 ALA B N 1
ATOM 6271 C CA . ALA B 1 183 ? 36.656 -8.672 -4.996 1 90.56 183 ALA B CA 1
ATOM 6272 C C . ALA B 1 183 ? 37.188 -8.484 -6.414 1 90.56 183 ALA B C 1
ATOM 6274 O O . ALA B 1 183 ? 36.594 -8.984 -7.375 1 90.56 183 ALA B O 1
ATOM 6275 N N . LEU B 1 184 ? 38.281 -7.766 -6.52 1 94.44 184 LEU B N 1
ATOM 6276 C CA . LEU B 1 184 ? 38.875 -7.523 -7.832 1 94.44 184 LEU B CA 1
ATOM 6277 C C . LEU B 1 184 ? 39.375 -8.82 -8.445 1 94.44 184 LEU B C 1
ATOM 6279 O O . LEU B 1 184 ? 39.188 -9.07 -9.633 1 94.44 184 LEU B O 1
ATOM 6283 N N . VAL B 1 185 ? 39.969 -9.633 -7.648 1 95.25 185 VAL B N 1
ATOM 6284 C CA . VAL B 1 185 ? 40.469 -10.906 -8.133 1 95.25 185 VAL B CA 1
ATOM 6285 C C . VAL B 1 185 ? 39.344 -11.789 -8.617 1 95.25 185 VAL B C 1
ATOM 6287 O O . VAL B 1 185 ? 39.406 -12.391 -9.688 1 95.25 185 VAL B O 1
ATOM 6290 N N . ILE B 1 186 ? 38.344 -11.836 -7.852 1 95.12 186 ILE B N 1
ATOM 6291 C CA . ILE B 1 186 ? 37.188 -12.641 -8.211 1 95.12 186 ILE B CA 1
ATOM 6292 C C . ILE B 1 186 ? 36.562 -12.094 -9.492 1 95.12 186 ILE B C 1
ATOM 6294 O O . ILE B 1 186 ? 36.156 -12.852 -10.375 1 95.12 186 ILE B O 1
ATOM 6298 N N . PHE B 1 187 ? 36.5 -10.812 -9.602 1 95.94 187 PHE B N 1
ATOM 6299 C CA . PHE B 1 187 ? 35.906 -10.148 -10.758 1 95.94 187 PHE B CA 1
ATOM 6300 C C . PHE B 1 187 ? 36.688 -10.477 -12.031 1 95.94 187 PHE B C 1
ATOM 6302 O O . PHE B 1 187 ? 36.094 -10.812 -13.055 1 95.94 187 PHE B O 1
ATOM 6309 N N . ILE B 1 188 ? 37.938 -10.383 -11.945 1 96.75 188 ILE B N 1
ATOM 6310 C CA . ILE B 1 188 ? 38.812 -10.648 -13.102 1 96.75 188 ILE B CA 1
ATOM 6311 C C . ILE B 1 188 ? 38.688 -12.117 -13.492 1 96.75 188 ILE B C 1
ATOM 6313 O O . ILE B 1 188 ? 38.562 -12.445 -14.68 1 96.75 188 ILE B O 1
ATOM 6317 N N . ALA B 1 189 ? 38.688 -12.945 -12.523 1 97.25 189 ALA B N 1
ATOM 6318 C CA . ALA B 1 189 ? 38.562 -14.375 -12.789 1 97.25 189 ALA B CA 1
ATOM 6319 C C . ALA B 1 189 ? 37.219 -14.695 -13.445 1 97.25 189 ALA B C 1
ATOM 6321 O O . ALA B 1 189 ? 37.156 -15.469 -14.406 1 97.25 189 ALA B O 1
ATOM 6322 N N . HIS B 1 190 ? 36.219 -14.133 -12.953 1 97.69 190 HIS B N 1
ATOM 6323 C CA . HIS B 1 190 ? 34.875 -14.367 -13.484 1 97.69 190 HIS B CA 1
ATOM 6324 C C . HIS B 1 190 ? 34.75 -13.828 -14.898 1 97.69 190 HIS B C 1
ATOM 6326 O O . HIS B 1 190 ? 34.25 -14.523 -15.789 1 97.69 190 HIS B O 1
ATOM 6332 N N . ALA B 1 191 ? 35.219 -12.594 -15.133 1 97.38 191 ALA B N 1
ATOM 6333 C CA . ALA B 1 191 ? 35.156 -11.984 -16.453 1 97.38 191 ALA B CA 1
ATOM 6334 C C . ALA B 1 191 ? 35.938 -12.789 -17.484 1 97.38 191 ALA B C 1
ATOM 6336 O O . ALA B 1 191 ? 35.531 -12.938 -18.625 1 97.38 191 ALA B O 1
ATOM 6337 N N . THR B 1 192 ? 37 -13.281 -17 1 97.94 192 THR B N 1
ATOM 6338 C CA . THR B 1 192 ? 37.844 -14.086 -17.891 1 97.94 192 THR B CA 1
ATOM 6339 C C . THR B 1 192 ? 37.188 -15.406 -18.234 1 97.94 192 THR B C 1
ATOM 6341 O O . THR B 1 192 ? 37.188 -15.836 -19.391 1 97.94 192 THR B O 1
ATOM 6344 N N . THR B 1 193 ? 36.625 -16 -17.234 1 98.06 193 THR B N 1
ATOM 6345 C CA . THR B 1 193 ? 35.938 -17.266 -17.453 1 98.06 193 THR B CA 1
ATOM 6346 C C . THR B 1 193 ? 34.781 -17.062 -18.453 1 98.06 193 THR B C 1
ATOM 6348 O O . THR B 1 193 ? 34.594 -17.875 -19.359 1 98.06 193 THR B O 1
ATOM 6351 N N . LEU B 1 194 ? 34.031 -16 -18.312 1 98.06 194 LEU B N 1
ATOM 6352 C CA . LEU B 1 194 ? 32.938 -15.719 -19.219 1 98.06 194 LEU B CA 1
ATOM 6353 C C . LEU B 1 194 ? 33.438 -15.453 -20.641 1 98.06 194 LEU B C 1
ATOM 6355 O O . LEU B 1 194 ? 32.875 -15.93 -21.609 1 98.06 194 LEU B O 1
ATOM 6359 N N . ALA B 1 195 ? 34.531 -14.727 -20.734 1 98.25 195 ALA B N 1
ATOM 6360 C CA . ALA B 1 195 ? 35.094 -14.406 -22.031 1 98.25 195 ALA B CA 1
ATOM 6361 C C . ALA B 1 195 ? 35.562 -15.664 -22.75 1 98.25 195 ALA B C 1
ATOM 6363 O O . ALA B 1 195 ? 35.344 -15.836 -23.953 1 98.25 195 ALA B O 1
ATOM 6364 N N . VAL B 1 196 ? 36.219 -16.531 -22.031 1 98.44 196 VAL B N 1
ATOM 6365 C CA . VAL B 1 196 ? 36.719 -17.766 -22.594 1 98.44 196 VAL B CA 1
ATOM 6366 C C . VAL B 1 196 ? 35.562 -18.656 -23.031 1 98.44 196 VAL B C 1
ATOM 6368 O O . VAL B 1 196 ? 35.562 -19.234 -24.109 1 98.44 196 VAL B O 1
ATOM 6371 N N . LEU B 1 197 ? 34.594 -18.75 -22.172 1 98.31 197 LEU B N 1
ATOM 6372 C CA . LEU B 1 197 ? 33.406 -19.547 -22.516 1 98.31 197 LEU B CA 1
ATOM 6373 C C . LEU B 1 197 ? 32.75 -19.016 -23.781 1 98.31 197 LEU B C 1
ATOM 6375 O O . LEU B 1 197 ? 32.344 -19.797 -24.641 1 98.31 197 LEU B O 1
ATOM 6379 N N . CYS B 1 198 ? 32.625 -17.703 -23.938 1 98.31 198 CYS B N 1
ATOM 6380 C CA . CYS B 1 198 ? 32.031 -17.094 -25.109 1 98.31 198 CYS B CA 1
ATOM 6381 C C . CYS B 1 198 ? 32.844 -17.375 -26.375 1 98.31 198 CYS B C 1
ATOM 6383 O O . CYS B 1 198 ? 32.281 -17.719 -27.406 1 98.31 198 CYS B O 1
ATOM 6385 N N . LEU B 1 199 ? 34.125 -17.297 -26.25 1 98.31 199 LEU B N 1
ATOM 6386 C CA . LEU B 1 199 ? 34.969 -17.531 -27.391 1 98.31 199 LEU B CA 1
ATOM 6387 C C . LEU B 1 199 ? 34.875 -18.984 -27.844 1 98.31 199 LEU B C 1
ATOM 6389 O O . LEU B 1 199 ? 34.75 -19.266 -29.047 1 98.31 199 LEU B O 1
ATOM 6393 N N . LEU B 1 200 ? 34.969 -19.891 -26.906 1 98.38 200 LEU B N 1
ATOM 6394 C CA . LEU B 1 200 ? 34.875 -21.312 -27.25 1 98.38 200 LEU B CA 1
ATOM 6395 C C . LEU B 1 200 ? 33.5 -21.641 -27.828 1 98.38 200 LEU B C 1
ATOM 6397 O O . LEU B 1 200 ? 33.406 -22.484 -28.719 1 98.38 200 LEU B O 1
ATOM 6401 N N . SER B 1 201 ? 32.531 -21 -27.297 1 98.56 201 SER B N 1
ATOM 6402 C CA . SER B 1 201 ? 31.172 -21.219 -27.812 1 98.56 201 SER B CA 1
ATOM 6403 C C . SER B 1 201 ? 31.031 -20.688 -29.234 1 98.56 201 SER B C 1
ATOM 6405 O O . SER B 1 201 ? 30.344 -21.297 -30.062 1 98.56 201 SER B O 1
ATOM 6407 N N . MET B 1 202 ? 31.656 -19.562 -29.5 1 98.19 202 MET B N 1
ATOM 6408 C CA . MET B 1 202 ? 31.641 -19.016 -30.859 1 98.19 202 MET B CA 1
ATOM 6409 C C . MET B 1 202 ? 32.281 -19.984 -31.844 1 98.19 202 MET B C 1
ATOM 6411 O O . MET B 1 202 ? 31.781 -20.203 -32.938 1 98.19 202 MET B O 1
ATOM 6415 N N . VAL B 1 203 ? 33.375 -20.531 -31.453 1 98.12 203 VAL B N 1
ATOM 6416 C CA . VAL B 1 203 ? 34.094 -21.484 -32.312 1 98.12 203 VAL B CA 1
ATOM 6417 C C . VAL B 1 203 ? 33.219 -22.719 -32.531 1 98.12 203 VAL B C 1
ATOM 6419 O O . VAL B 1 203 ? 33.156 -23.234 -33.656 1 98.12 203 VAL B O 1
ATOM 6422 N N . TYR B 1 204 ? 32.625 -23.172 -31.484 1 98.25 204 TYR B N 1
ATOM 6423 C CA . TYR B 1 204 ? 31.766 -24.344 -31.578 1 98.25 204 TYR B CA 1
ATOM 6424 C C . TYR B 1 204 ? 30.609 -24.094 -32.562 1 98.25 204 TYR B C 1
ATOM 6426 O O . TYR B 1 204 ? 30.297 -24.953 -33.375 1 98.25 204 TYR B O 1
ATOM 6434 N N . VAL B 1 205 ? 29.969 -22.953 -32.5 1 98.19 205 VAL B N 1
ATOM 6435 C CA . VAL B 1 205 ? 28.812 -22.609 -33.312 1 98.19 205 VAL B CA 1
ATOM 6436 C C . VAL B 1 205 ? 29.234 -22.594 -34.781 1 98.19 205 VAL B C 1
ATOM 6438 O O . VAL B 1 205 ? 28.484 -23.062 -35.656 1 98.19 205 VAL B O 1
ATOM 6441 N N . VAL B 1 206 ? 30.438 -22.109 -35.031 1 97.56 206 VAL B N 1
ATOM 6442 C CA . VAL B 1 206 ? 30.938 -22.031 -36.406 1 97.56 206 VAL B CA 1
ATOM 6443 C C . VAL B 1 206 ? 31.266 -23.438 -36.906 1 97.56 206 VAL B C 1
ATOM 6445 O O . VAL B 1 206 ? 30.953 -23.781 -38.062 1 97.56 206 VAL B O 1
ATOM 6448 N N . LYS B 1 207 ? 31.859 -24.219 -36.094 1 97.5 207 LYS B N 1
ATOM 6449 C CA . LYS B 1 207 ? 32.219 -25.594 -36.438 1 97.5 207 LYS B CA 1
ATOM 6450 C C . LYS B 1 207 ? 30.969 -26.438 -36.688 1 97.5 207 LYS B C 1
ATOM 6452 O O . LYS B 1 207 ? 30.969 -27.375 -37.469 1 97.5 207 LYS B O 1
ATOM 6457 N N . ASP B 1 208 ? 29.953 -26.141 -35.906 1 96.5 208 ASP B N 1
ATOM 6458 C CA . ASP B 1 208 ? 28.688 -26.844 -36.031 1 96.5 208 ASP B CA 1
ATOM 6459 C C . ASP B 1 208 ? 27.875 -26.328 -37.219 1 96.5 208 ASP B C 1
ATOM 6461 O O . ASP B 1 208 ? 26.734 -26.703 -37.406 1 96.5 208 ASP B O 1
ATOM 6465 N N . ASP B 1 209 ? 28.375 -25.453 -38.062 1 96.81 209 ASP B N 1
ATOM 6466 C CA . ASP B 1 209 ? 27.734 -24.844 -39.219 1 96.81 209 ASP B CA 1
ATOM 6467 C C . ASP B 1 209 ? 26.391 -24.219 -38.844 1 96.81 209 ASP B C 1
ATOM 6469 O O . ASP B 1 209 ? 25.422 -24.312 -39.594 1 96.81 209 ASP B O 1
ATOM 6473 N N . PHE B 1 210 ? 26.219 -23.719 -37.656 1 97.19 210 PHE B N 1
ATOM 6474 C CA . PHE B 1 210 ? 25.062 -22.984 -37.156 1 97.19 210 PHE B CA 1
ATOM 6475 C C . PHE B 1 210 ? 23.828 -23.875 -37.156 1 97.19 210 PHE B C 1
ATOM 6477 O O . PHE B 1 210 ? 22.703 -23.375 -37.188 1 97.19 210 PHE B O 1
ATOM 6484 N N . GLN B 1 211 ? 23.938 -25.141 -37.094 1 97.31 211 GLN B N 1
ATOM 6485 C CA . GLN B 1 211 ? 22.812 -26.078 -37.188 1 97.31 211 GLN B CA 1
ATOM 6486 C C . GLN B 1 211 ? 21.938 -25.969 -35.938 1 97.31 211 GLN B C 1
ATOM 6488 O O . GLN B 1 211 ? 20.703 -25.875 -36.062 1 97.31 211 GLN B O 1
ATOM 6493 N N . THR B 1 212 ? 22.547 -26 -34.812 1 97.44 212 THR B N 1
ATOM 6494 C CA . THR B 1 212 ? 21.812 -25.906 -33.562 1 97.44 212 THR B CA 1
ATOM 6495 C C . THR B 1 212 ? 21.094 -24.562 -33.469 1 97.44 212 THR B C 1
ATOM 6497 O O . THR B 1 212 ? 19.953 -24.5 -33 1 97.44 212 THR B O 1
ATOM 6500 N N . LEU B 1 213 ? 21.75 -23.516 -33.812 1 97.56 213 LEU B N 1
ATOM 6501 C CA . LEU B 1 213 ? 21.188 -22.172 -33.75 1 97.56 213 LEU B CA 1
ATOM 6502 C C . LEU B 1 213 ? 19.953 -22.062 -34.656 1 97.56 213 LEU B C 1
ATOM 6504 O O . LEU B 1 213 ? 18.922 -21.531 -34.219 1 97.56 213 LEU B O 1
ATOM 6508 N N . LEU B 1 214 ? 20.031 -22.562 -35.875 1 97.31 214 LEU B N 1
ATOM 6509 C CA . LEU B 1 214 ? 18.938 -22.5 -36.812 1 97.31 214 LEU B CA 1
ATOM 6510 C C . LEU B 1 214 ? 17.766 -23.375 -36.375 1 97.31 214 LEU B C 1
ATOM 6512 O O . LEU B 1 214 ? 16.609 -23 -36.531 1 97.31 214 LEU B O 1
ATOM 6516 N N . ALA B 1 215 ? 18.078 -24.5 -35.812 1 97.06 215 ALA B N 1
ATOM 6517 C CA . ALA B 1 215 ? 17.047 -25.375 -35.281 1 97.06 215 ALA B CA 1
ATOM 6518 C C . ALA B 1 215 ? 16.266 -24.703 -34.156 1 97.06 215 ALA B C 1
ATOM 6520 O O . ALA B 1 215 ? 15.047 -24.844 -34.062 1 97.06 215 ALA B O 1
ATOM 6521 N N . ASN B 1 216 ? 17 -24 -33.312 1 97.69 216 ASN B N 1
ATOM 6522 C CA . ASN B 1 216 ? 16.359 -23.312 -32.219 1 97.69 216 ASN B CA 1
ATOM 6523 C C . ASN B 1 216 ? 15.516 -22.125 -32.688 1 97.69 216 ASN B C 1
ATOM 6525 O O . ASN B 1 216 ? 14.492 -21.812 -32.094 1 97.69 216 ASN B O 1
ATOM 6529 N N . PHE B 1 217 ? 15.906 -21.438 -33.75 1 96.62 217 PHE B N 1
ATOM 6530 C CA . PHE B 1 217 ? 15.172 -20.297 -34.281 1 96.62 217 PHE B CA 1
ATOM 6531 C C . PHE B 1 217 ? 13.898 -20.734 -34.969 1 96.62 217 PHE B C 1
ATOM 6533 O O . PHE B 1 217 ? 13 -19.922 -35.219 1 96.62 217 PHE B O 1
ATOM 6540 N N . ASP B 1 218 ? 13.758 -22.078 -35.188 1 95.06 218 ASP B N 1
ATOM 6541 C CA . ASP B 1 218 ? 12.57 -22.625 -35.844 1 95.06 218 ASP B CA 1
ATOM 6542 C C . ASP B 1 218 ? 11.586 -23.172 -34.812 1 95.06 218 ASP B C 1
ATOM 6544 O O . ASP B 1 218 ? 10.484 -23.594 -35.156 1 95.06 218 ASP B O 1
ATOM 6548 N N . THR B 1 219 ? 11.945 -23.062 -33.594 1 95.62 219 THR B N 1
ATOM 6549 C CA . THR B 1 219 ? 11.062 -23.547 -32.531 1 95.62 219 THR B CA 1
ATOM 6550 C C . THR B 1 219 ? 9.914 -22.562 -32.312 1 95.62 219 THR B C 1
ATOM 6552 O O . THR B 1 219 ? 10.008 -21.391 -32.688 1 95.62 219 THR B O 1
ATOM 6555 N N . GLU B 1 220 ? 8.82 -23.047 -31.75 1 95 220 GLU B N 1
ATOM 6556 C CA . GLU B 1 220 ? 7.672 -22.203 -31.422 1 95 220 GLU B CA 1
ATOM 6557 C C . GLU B 1 220 ? 7.938 -21.359 -30.188 1 95 220 GLU B C 1
ATOM 6559 O O . GLU B 1 220 ? 8.883 -21.625 -29.438 1 95 220 GLU B O 1
ATOM 6564 N N . PHE B 1 221 ? 7.156 -20.344 -30.062 1 96.19 221 PHE B N 1
ATOM 6565 C CA . PHE B 1 221 ? 7.262 -19.5 -28.875 1 96.19 221 PHE B CA 1
ATOM 6566 C C . PHE B 1 221 ? 6.738 -20.234 -27.641 1 96.19 221 PHE B C 1
ATOM 6568 O O . PHE B 1 221 ? 5.766 -20.984 -27.719 1 96.19 221 PHE B O 1
ATOM 6575 N N . PRO B 1 222 ? 7.422 -20.047 -26.516 1 94.88 222 PRO B N 1
ATOM 6576 C CA . PRO B 1 222 ? 7.02 -20.766 -25.312 1 94.88 222 PRO B CA 1
ATOM 6577 C C . PRO B 1 222 ? 5.637 -20.344 -24.812 1 94.88 222 PRO B C 1
ATOM 6579 O O . PRO B 1 222 ? 5.25 -19.188 -24.953 1 94.88 222 PRO B O 1
ATOM 6582 N N . ASP B 1 223 ? 4.988 -21.328 -24.203 1 93.75 223 ASP B N 1
ATOM 6583 C CA . ASP B 1 223 ? 3.723 -21.031 -23.531 1 93.75 223 ASP B CA 1
ATOM 6584 C C . ASP B 1 223 ? 3.934 -20.141 -22.312 1 93.75 223 ASP B C 1
ATOM 6586 O O . ASP B 1 223 ? 5.004 -20.156 -21.703 1 93.75 223 ASP B O 1
ATOM 6590 N N . ILE B 1 224 ? 2.941 -19.328 -22.094 1 91.06 224 ILE B N 1
ATOM 6591 C CA . ILE B 1 224 ? 3.055 -18.391 -20.984 1 91.06 224 ILE B CA 1
ATOM 6592 C C . ILE B 1 224 ? 1.978 -18.703 -19.938 1 91.06 224 ILE B C 1
ATOM 6594 O O . ILE B 1 224 ? 0.882 -19.141 -20.281 1 91.06 224 ILE B O 1
ATOM 6598 N N . ASN B 1 225 ? 2.352 -18.641 -18.688 1 89.19 225 ASN B N 1
ATOM 6599 C CA . ASN B 1 225 ? 1.379 -18.641 -17.594 1 89.19 225 ASN B CA 1
ATOM 6600 C C . ASN B 1 225 ? 0.78 -17.25 -17.375 1 89.19 225 ASN B C 1
ATOM 6602 O O . ASN B 1 225 ? 1.446 -16.359 -16.844 1 89.19 225 ASN B O 1
ATOM 6606 N N . LEU B 1 226 ? -0.428 -17.031 -17.812 1 88.81 226 LEU B N 1
ATOM 6607 C CA . LEU B 1 226 ? -1.102 -15.742 -17.656 1 88.81 226 LEU B CA 1
ATOM 6608 C C . LEU B 1 226 ? -2.064 -15.773 -16.469 1 88.81 226 LEU B C 1
ATOM 6610 O O . LEU B 1 226 ? -3.213 -16.203 -16.609 1 88.81 226 LEU B O 1
ATOM 6614 N N . ALA B 1 227 ? -1.618 -15.312 -15.328 1 86.44 227 ALA B N 1
ATOM 6615 C CA . ALA B 1 227 ? -2.418 -15.203 -14.109 1 86.44 227 ALA B CA 1
ATOM 6616 C C . ALA B 1 227 ? -3.027 -16.547 -13.734 1 86.44 227 ALA B C 1
ATOM 6618 O O . ALA B 1 227 ? -4.211 -16.641 -13.398 1 86.44 227 ALA B O 1
ATOM 6619 N N . GLY B 1 228 ? -2.271 -17.641 -14 1 82.25 228 GLY B N 1
ATOM 6620 C CA . GLY B 1 228 ? -2.725 -18.953 -13.578 1 82.25 228 GLY B CA 1
ATOM 6621 C C . GLY B 1 228 ? -3.211 -19.812 -14.727 1 82.25 228 GLY B C 1
ATOM 6622 O O . GLY B 1 228 ? -3.414 -21.016 -14.562 1 82.25 228 GLY B O 1
ATOM 6623 N N . GLU B 1 229 ? -3.359 -19.219 -15.891 1 87 229 GLU B N 1
ATOM 6624 C CA . GLU B 1 229 ? -3.803 -19.969 -17.062 1 87 229 GLU B CA 1
ATOM 6625 C C . GLU B 1 229 ? -2.693 -20.062 -18.109 1 87 229 GLU B C 1
ATOM 6627 O O . GLU B 1 229 ? -1.954 -19.109 -18.328 1 87 229 GLU B O 1
ATOM 6632 N N . THR B 1 230 ? -2.562 -21.25 -18.688 1 90.81 230 THR B N 1
ATOM 6633 C CA . THR B 1 230 ? -1.558 -21.453 -19.734 1 90.81 230 THR B CA 1
ATOM 6634 C C . THR B 1 230 ? -2.094 -21.016 -21.094 1 90.81 230 THR B C 1
ATOM 6636 O O . THR B 1 230 ? -3.139 -21.484 -21.531 1 90.81 230 THR B O 1
ATOM 6639 N N . VAL B 1 231 ? -1.441 -20.094 -21.656 1 91.44 231 VAL B N 1
ATOM 6640 C CA . VAL B 1 231 ? -1.821 -19.594 -22.969 1 91.44 231 VAL B CA 1
ATOM 6641 C C . VAL B 1 231 ? -0.673 -19.797 -23.953 1 91.44 231 VAL B C 1
ATOM 6643 O O . VAL B 1 231 ? 0.497 -19.781 -23.562 1 91.44 231 VAL B O 1
ATOM 6646 N N . SER B 1 232 ? -1.044 -20 -25.188 1 93.38 232 SER B N 1
ATOM 6647 C CA . SER B 1 232 ? -0.025 -20.188 -26.219 1 93.38 232 SER B CA 1
ATOM 6648 C C . SER B 1 232 ? 0.771 -18.906 -26.453 1 93.38 232 SER B C 1
ATOM 6650 O O . SER B 1 232 ? 0.203 -17.812 -26.469 1 93.38 232 SER B O 1
ATOM 6652 N N . GLY B 1 233 ? 2.086 -19.094 -26.609 1 94.19 233 GLY B N 1
ATOM 6653 C CA . GLY B 1 233 ? 2.967 -17.953 -26.766 1 94.19 233 GLY B CA 1
ATOM 6654 C C . GLY B 1 233 ? 3.004 -17.406 -28.172 1 94.19 233 GLY B C 1
ATOM 6655 O O . GLY B 1 233 ? 2.727 -18.141 -29.125 1 94.19 233 GLY B O 1
ATOM 6656 N N . ASN B 1 234 ? 3.215 -16.078 -28.359 1 95.38 234 ASN B N 1
ATOM 6657 C CA . ASN B 1 234 ? 3.453 -15.391 -29.625 1 95.38 234 ASN B CA 1
ATOM 6658 C C . ASN B 1 234 ? 4.633 -14.43 -29.531 1 95.38 234 ASN B C 1
ATOM 6660 O O . ASN B 1 234 ? 5.352 -14.414 -28.531 1 95.38 234 ASN B O 1
ATOM 6664 N N . PHE B 1 235 ? 4.891 -13.742 -30.578 1 96.31 235 PHE B N 1
ATOM 6665 C CA . PHE B 1 235 ? 6.023 -12.82 -30.641 1 96.31 235 PHE B CA 1
ATOM 6666 C C . PHE B 1 235 ? 5.934 -11.773 -29.547 1 96.31 235 PHE B C 1
ATOM 6668 O O . PHE B 1 235 ? 6.91 -11.523 -28.844 1 96.31 235 PHE B O 1
ATOM 6675 N N . LEU B 1 236 ? 4.781 -11.242 -29.297 1 95.38 236 LEU B N 1
ATOM 6676 C CA . LEU B 1 236 ? 4.586 -10.164 -28.344 1 95.38 236 LEU B CA 1
ATOM 6677 C C . LEU B 1 236 ? 4.691 -10.68 -26.906 1 95.38 236 LEU B C 1
ATOM 6679 O O . LEU B 1 236 ? 5.273 -10.023 -26.047 1 95.38 236 LEU B O 1
ATOM 6683 N N . THR B 1 237 ? 4.113 -11.844 -26.734 1 95.44 237 THR B N 1
ATOM 6684 C CA . THR B 1 237 ? 4.172 -12.406 -25.391 1 95.44 237 THR B CA 1
ATOM 6685 C C . THR B 1 237 ? 5.602 -12.812 -25.031 1 95.44 237 THR B C 1
ATOM 6687 O O . THR B 1 237 ? 6.023 -12.68 -23.875 1 95.44 237 THR B O 1
ATOM 6690 N N . ALA B 1 238 ? 6.348 -13.289 -26.047 1 96.81 238 ALA B N 1
ATOM 6691 C CA . ALA B 1 238 ? 7.73 -13.703 -25.797 1 96.81 238 ALA B CA 1
ATOM 6692 C C . ALA B 1 238 ? 8.602 -12.5 -25.453 1 96.81 238 ALA B C 1
ATOM 6694 O O . ALA B 1 238 ? 9.438 -12.578 -24.547 1 96.81 238 ALA B O 1
ATOM 6695 N N . ILE B 1 239 ? 8.359 -11.406 -26.094 1 97 239 ILE B N 1
ATOM 6696 C CA . ILE B 1 239 ? 9.148 -10.211 -25.828 1 97 239 ILE B CA 1
ATOM 6697 C C . ILE B 1 239 ? 8.727 -9.602 -24.5 1 97 239 ILE B C 1
ATOM 6699 O O . ILE B 1 239 ? 9.578 -9.242 -23.672 1 97 239 ILE B O 1
ATOM 6703 N N . PHE B 1 240 ? 7.434 -9.5 -24.266 1 96.75 240 PHE B N 1
ATOM 6704 C CA . PHE B 1 240 ? 6.922 -8.828 -23.078 1 96.75 240 PHE B CA 1
ATOM 6705 C C . PHE B 1 240 ? 7.273 -9.609 -21.812 1 96.75 240 PHE B C 1
ATOM 6707 O O . PHE B 1 240 ? 7.871 -9.07 -20.891 1 96.75 240 PHE B O 1
ATOM 6714 N N . PHE B 1 241 ? 6.965 -10.891 -21.812 1 95.94 241 PHE B N 1
ATOM 6715 C CA . PHE B 1 241 ? 7.227 -11.695 -20.625 1 95.94 241 PHE B CA 1
ATOM 6716 C C . PHE B 1 241 ? 8.703 -12.062 -20.531 1 95.94 241 PHE B C 1
ATOM 6718 O O . PHE B 1 241 ? 9.25 -12.195 -19.438 1 95.94 241 PHE B O 1
ATOM 6725 N N . GLY B 1 242 ? 9.352 -12.188 -21.719 1 96.75 242 GLY B N 1
ATOM 6726 C CA . GLY B 1 242 ? 10.789 -12.383 -21.734 1 96.75 242 GLY B CA 1
ATOM 6727 C C . GLY B 1 242 ? 11.562 -11.219 -21.141 1 96.75 242 GLY B C 1
ATOM 6728 O O . GLY B 1 242 ? 12.445 -11.406 -20.312 1 96.75 242 GLY B O 1
ATOM 6729 N N . THR B 1 243 ? 11.148 -10.023 -21.5 1 97.69 243 THR B N 1
ATOM 6730 C CA . THR B 1 243 ? 11.797 -8.828 -20.984 1 97.69 243 THR B CA 1
ATOM 6731 C C . THR B 1 243 ? 11.5 -8.656 -19.5 1 97.69 243 THR B C 1
ATOM 6733 O O . THR B 1 243 ? 12.375 -8.258 -18.719 1 97.69 243 THR B O 1
ATOM 6736 N N . SER B 1 244 ? 10.305 -8.953 -19.078 1 96.88 244 SER B N 1
ATOM 6737 C CA . SER B 1 244 ? 9.938 -8.852 -17.672 1 96.88 244 SER B CA 1
ATOM 6738 C C . SER B 1 244 ? 10.773 -9.789 -16.812 1 96.88 244 SER B C 1
ATOM 6740 O O . SER B 1 244 ? 11.234 -9.406 -15.742 1 96.88 244 SER B O 1
ATOM 6742 N N . SER B 1 245 ? 11.047 -10.945 -17.344 1 94.94 245 SER B N 1
ATOM 6743 C CA . SER B 1 245 ? 11.891 -11.906 -16.625 1 94.94 245 SER B CA 1
ATOM 6744 C C . SER B 1 245 ? 13.359 -11.508 -16.703 1 94.94 245 SER B C 1
ATOM 6746 O O . SER B 1 245 ? 14.102 -11.703 -15.734 1 94.94 245 SER B O 1
ATOM 6748 N N . ALA B 1 246 ? 13.719 -10.914 -17.781 1 97.19 246 ALA B N 1
ATOM 6749 C CA . ALA B 1 246 ? 15.109 -10.562 -18.031 1 97.19 246 ALA B CA 1
ATOM 6750 C C . ALA B 1 246 ? 15.562 -9.43 -17.109 1 97.19 246 ALA B C 1
ATOM 6752 O O . ALA B 1 246 ? 16.766 -9.203 -16.938 1 97.19 246 ALA B O 1
ATOM 6753 N N . MET B 1 247 ? 14.648 -8.727 -16.484 1 96.69 247 MET B N 1
ATOM 6754 C CA . MET B 1 247 ? 15 -7.629 -15.578 1 96.69 247 MET B CA 1
ATOM 6755 C C . MET B 1 247 ? 15.836 -8.133 -14.414 1 96.69 247 MET B C 1
ATOM 6757 O O . MET B 1 247 ? 16.641 -7.383 -13.852 1 96.69 247 MET B O 1
ATOM 6761 N N . LEU B 1 248 ? 15.734 -9.391 -14.125 1 93.69 248 LEU B N 1
ATOM 6762 C CA . LEU B 1 248 ? 16.562 -10 -13.086 1 93.69 248 LEU B CA 1
ATOM 6763 C C . LEU B 1 248 ? 18.031 -9.984 -13.469 1 93.69 248 LEU B C 1
ATOM 6765 O O . LEU B 1 248 ? 18.906 -10.055 -12.602 1 93.69 248 LEU B O 1
ATOM 6769 N N . GLY B 1 249 ? 18.281 -9.844 -14.75 1 92.62 249 GLY B N 1
ATOM 6770 C CA . GLY B 1 249 ? 19.641 -9.859 -15.258 1 92.62 249 GLY B CA 1
ATOM 6771 C C . GLY B 1 249 ? 20.438 -8.625 -14.883 1 92.62 249 GLY B C 1
ATOM 6772 O O . GLY B 1 249 ? 21.656 -8.594 -15.023 1 92.62 249 GLY B O 1
ATOM 6773 N N . ILE B 1 250 ? 19.719 -7.648 -14.398 1 93.12 250 ILE B N 1
ATOM 6774 C CA . ILE B 1 250 ? 20.438 -6.441 -14 1 93.12 250 ILE B CA 1
ATOM 6775 C C . ILE B 1 250 ? 20.344 -6.246 -12.492 1 93.12 250 ILE B C 1
ATOM 6777 O O . ILE B 1 250 ? 20.703 -5.191 -11.969 1 93.12 250 ILE B O 1
ATOM 6781 N N . SER B 1 251 ? 19.844 -7.309 -11.859 1 90.38 251 SER B N 1
ATOM 6782 C CA . SER B 1 251 ? 19.844 -7.27 -10.398 1 90.38 251 SER B CA 1
ATOM 6783 C C . SER B 1 251 ? 21.266 -7.152 -9.852 1 90.38 251 SER B C 1
ATOM 6785 O O . SER B 1 251 ? 22.203 -7.73 -10.414 1 90.38 251 SER B O 1
ATOM 6787 N N . GLY B 1 252 ? 21.516 -6.363 -8.859 1 87.56 252 GLY B N 1
ATOM 6788 C CA . GLY B 1 252 ? 22.828 -6.062 -8.32 1 87.56 252 GLY B CA 1
ATOM 6789 C C . GLY B 1 252 ? 23.266 -4.637 -8.586 1 87.56 252 GLY B C 1
ATOM 6790 O O . GLY B 1 252 ? 24.172 -4.121 -7.91 1 87.56 252 GLY B O 1
ATOM 6791 N N . PHE B 1 253 ? 22.578 -4.098 -9.531 1 87.75 253 PHE B N 1
ATOM 6792 C CA . PHE B 1 253 ? 22.891 -2.715 -9.875 1 87.75 253 PHE B CA 1
ATOM 6793 C C . PHE B 1 253 ? 22.656 -1.794 -8.688 1 87.75 253 PHE B C 1
ATOM 6795 O O . PHE B 1 253 ? 23.375 -0.802 -8.516 1 87.75 253 PHE B O 1
ATOM 6802 N N . GLU B 1 254 ? 21.734 -2.082 -7.852 1 84.56 254 GLU B N 1
ATOM 6803 C CA . GLU B 1 254 ? 21.344 -1.246 -6.719 1 84.56 254 GLU B CA 1
ATOM 6804 C C . GLU B 1 254 ? 22.406 -1.258 -5.629 1 84.56 254 GLU B C 1
ATOM 6806 O O . GLU B 1 254 ? 22.438 -0.368 -4.777 1 84.56 254 GLU B O 1
ATOM 6811 N N . SER B 1 255 ? 23.312 -2.266 -5.676 1 82.5 255 SER B N 1
ATOM 6812 C CA . SER B 1 255 ? 24.375 -2.338 -4.68 1 82.5 255 SER B CA 1
ATOM 6813 C C . SER B 1 255 ? 25.391 -1.205 -4.863 1 82.5 255 SER B C 1
ATOM 6815 O O . SER B 1 255 ? 26.094 -0.839 -3.924 1 82.5 255 SER B O 1
ATOM 6817 N N . SER B 1 256 ? 25.438 -0.626 -6.023 1 86.19 256 SER B N 1
ATOM 6818 C CA . SER B 1 256 ? 26.375 0.464 -6.297 1 86.19 256 SER B CA 1
ATOM 6819 C C . SER B 1 256 ? 26.062 1.682 -5.43 1 86.19 256 SER B C 1
ATOM 6821 O O . SER B 1 256 ? 26.969 2.463 -5.109 1 86.19 256 SER B O 1
ATOM 6823 N N . SER B 1 257 ? 24.797 1.787 -5.043 1 86.44 257 SER B N 1
ATOM 6824 C CA . SER B 1 257 ? 24.375 2.971 -4.301 1 86.44 257 SER B CA 1
ATOM 6825 C C . SER B 1 257 ? 24.656 2.816 -2.809 1 86.44 257 SER B C 1
ATOM 6827 O O . SER B 1 257 ? 24.422 3.746 -2.031 1 86.44 257 SER B O 1
ATOM 6829 N N . GLN B 1 258 ? 25.312 1.721 -2.453 1 80.81 258 GLN B N 1
ATOM 6830 C CA . GLN B 1 258 ? 25.469 1.456 -1.027 1 80.81 258 GLN B CA 1
ATOM 6831 C C . GLN B 1 258 ? 26.891 1.795 -0.562 1 80.81 258 GLN B C 1
ATOM 6833 O O . GLN B 1 258 ? 27.172 1.771 0.637 1 80.81 258 GLN B O 1
ATOM 6838 N N . PHE B 1 259 ? 27.766 2.178 -1.386 1 81 259 PHE B N 1
ATOM 6839 C CA . PHE B 1 259 ? 29.109 2.504 -0.935 1 81 259 PHE B CA 1
ATOM 6840 C C . PHE B 1 259 ? 29.672 3.674 -1.728 1 81 259 PHE B C 1
ATOM 6842 O O . PHE B 1 259 ? 30.859 3.689 -2.059 1 81 259 PHE B O 1
ATOM 6849 N N . VAL B 1 260 ? 28.891 4.531 -2.066 1 85.75 260 VAL B N 1
ATOM 6850 C CA . VAL B 1 260 ? 29.297 5.703 -2.842 1 85.75 260 VAL B CA 1
ATOM 6851 C C . VAL B 1 260 ? 30.25 6.562 -2.023 1 85.75 260 VAL B C 1
ATOM 6853 O O . VAL B 1 260 ? 31.188 7.145 -2.568 1 85.75 260 VAL B O 1
ATOM 6856 N N . GLU B 1 261 ? 30.031 6.621 -0.73 1 83.88 261 GLU B N 1
ATOM 6857 C CA . GLU B 1 261 ? 30.859 7.441 0.153 1 83.88 261 GLU B CA 1
ATOM 6858 C C . GLU B 1 261 ? 32.281 6.934 0.198 1 83.88 261 GLU B C 1
ATOM 6860 O O . GLU B 1 261 ? 33.219 7.711 0.402 1 83.88 261 GLU B O 1
ATOM 6865 N N . GLU B 1 262 ? 32.469 5.699 -0.102 1 85.12 262 GLU B N 1
ATOM 6866 C CA . GLU B 1 262 ? 33.781 5.074 -0.03 1 85.12 262 GLU B CA 1
ATOM 6867 C C . GLU B 1 262 ? 34.531 5.23 -1.345 1 85.12 262 GLU B C 1
ATOM 6869 O O . GLU B 1 262 ? 35.75 4.949 -1.414 1 85.12 262 GLU B O 1
ATOM 6874 N N . GLN B 1 263 ? 33.875 5.707 -2.303 1 90.44 263 GLN B N 1
ATOM 6875 C CA . GLN B 1 263 ? 34.5 5.863 -3.611 1 90.44 263 GLN B CA 1
ATOM 6876 C C . GLN B 1 263 ? 35.188 7.23 -3.744 1 90.44 263 GLN B C 1
ATOM 6878 O O . GLN B 1 263 ? 34.719 8.211 -3.164 1 90.44 263 GLN B O 1
ATOM 6883 N N . ALA B 1 264 ? 36.25 7.25 -4.484 1 90.12 264 ALA B N 1
ATOM 6884 C CA . ALA B 1 264 ? 36.906 8.516 -4.75 1 90.12 264 ALA B CA 1
ATOM 6885 C C . ALA B 1 264 ? 36.031 9.43 -5.609 1 90.12 264 ALA B C 1
ATOM 6887 O O . ALA B 1 264 ? 35.094 8.969 -6.258 1 90.12 264 ALA B O 1
ATOM 6888 N N . ASP B 1 265 ? 36.312 10.742 -5.555 1 86.25 265 ASP B N 1
ATOM 6889 C CA . ASP B 1 265 ? 35.562 11.719 -6.316 1 86.25 265 ASP B CA 1
ATOM 6890 C C . ASP B 1 265 ? 35.594 11.414 -7.812 1 86.25 265 ASP B C 1
ATOM 6892 O O . ASP B 1 265 ? 36.688 11.172 -8.367 1 86.25 265 ASP B O 1
ATOM 6896 N N . GLY B 1 266 ? 34.438 11.32 -8.367 1 88.75 266 GLY B N 1
ATOM 6897 C CA . GLY B 1 266 ? 34.375 11.133 -9.805 1 88.75 266 GLY B CA 1
ATOM 6898 C C . GLY B 1 266 ? 34.375 9.672 -10.219 1 88.75 266 GLY B C 1
ATOM 6899 O O . GLY B 1 266 ? 34.25 9.359 -11.406 1 88.75 266 GLY B O 1
ATOM 6900 N N . VAL B 1 267 ? 34.562 8.789 -9.359 1 93.62 267 VAL B N 1
ATOM 6901 C CA . VAL B 1 267 ? 34.719 7.371 -9.672 1 93.62 267 VAL B CA 1
ATOM 6902 C C . VAL B 1 267 ? 33.344 6.742 -9.875 1 93.62 267 VAL B C 1
ATOM 6904 O O . VAL B 1 267 ? 33.188 5.82 -10.68 1 93.62 267 VAL B O 1
ATOM 6907 N N . PHE B 1 268 ? 32.344 7.191 -9.289 1 93.19 268 PHE B N 1
ATOM 6908 C CA . PHE B 1 268 ? 31.031 6.559 -9.25 1 93.19 268 PHE B CA 1
ATOM 6909 C C . PHE B 1 268 ? 30.438 6.469 -10.656 1 93.19 268 PHE B C 1
ATOM 6911 O O . PHE B 1 268 ? 30 5.398 -11.078 1 93.19 268 PHE B O 1
ATOM 6918 N N . PRO B 1 269 ? 30.453 7.547 -11.422 1 93.31 269 PRO B N 1
ATOM 6919 C CA . PRO B 1 269 ? 29.906 7.434 -12.781 1 93.31 269 PRO B CA 1
ATOM 6920 C C . PRO B 1 269 ? 30.672 6.418 -13.633 1 93.31 269 PRO B C 1
ATOM 6922 O O . PRO B 1 269 ? 30.078 5.777 -14.508 1 93.31 269 PRO B O 1
ATOM 6925 N N . LYS B 1 270 ? 31.922 6.297 -13.383 1 95.44 270 LYS B N 1
ATOM 6926 C CA . LYS B 1 270 ? 32.719 5.324 -14.117 1 95.44 270 LYS B CA 1
ATOM 6927 C C . LYS B 1 270 ? 32.344 3.896 -13.711 1 95.44 270 LYS B C 1
ATOM 6929 O O . LYS B 1 270 ? 32.344 2.992 -14.547 1 95.44 270 LYS B O 1
ATOM 6934 N N . THR B 1 271 ? 32.156 3.736 -12.469 1 94.88 271 THR B N 1
ATOM 6935 C CA . THR B 1 271 ? 31.703 2.436 -11.977 1 94.88 271 THR B CA 1
ATOM 6936 C C . THR B 1 271 ? 30.391 2.025 -12.641 1 94.88 271 THR B C 1
ATOM 6938 O O . THR B 1 271 ? 30.25 0.884 -13.086 1 94.88 271 THR B O 1
ATOM 6941 N N . LEU B 1 272 ? 29.453 2.971 -12.766 1 95.5 272 LEU B N 1
ATOM 6942 C CA . LEU B 1 272 ? 28.172 2.697 -13.398 1 95.5 272 LEU B CA 1
ATOM 6943 C C . LEU B 1 272 ? 28.359 2.332 -14.867 1 95.5 272 LEU B C 1
ATOM 6945 O O . LEU B 1 272 ? 27.703 1.416 -15.375 1 95.5 272 LEU B O 1
ATOM 6949 N N . ARG B 1 273 ? 29.203 3.031 -15.5 1 96.25 273 ARG B N 1
ATOM 6950 C CA . ARG B 1 273 ? 29.484 2.781 -16.906 1 96.25 273 ARG B CA 1
ATOM 6951 C C . ARG B 1 273 ? 30.078 1.391 -17.109 1 96.25 273 ARG B C 1
ATOM 6953 O O . ARG B 1 273 ? 29.656 0.659 -18.016 1 96.25 273 ARG B O 1
ATOM 6960 N N . ASN B 1 274 ? 31.031 1.065 -16.281 1 96.31 274 ASN B N 1
ATOM 6961 C CA . ASN B 1 274 ? 31.672 -0.242 -16.375 1 96.31 274 ASN B CA 1
ATOM 6962 C C . ASN B 1 274 ? 30.688 -1.373 -16.109 1 96.31 274 ASN B C 1
ATOM 6964 O O . ASN B 1 274 ? 30.703 -2.398 -16.797 1 96.31 274 ASN B O 1
ATOM 6968 N N . MET B 1 275 ? 29.859 -1.227 -15.148 1 95.5 275 MET B N 1
ATOM 6969 C CA . MET B 1 275 ? 28.828 -2.219 -14.859 1 95.5 275 MET B CA 1
ATOM 6970 C C . MET B 1 275 ? 27.906 -2.404 -16.047 1 95.5 275 MET B C 1
ATOM 6972 O O . MET B 1 275 ? 27.562 -3.535 -16.406 1 95.5 275 MET B O 1
ATOM 6976 N N . TRP B 1 276 ? 27.516 -1.295 -16.672 1 96.62 276 TRP B N 1
ATOM 6977 C CA . TRP B 1 276 ? 26.609 -1.35 -17.812 1 96.62 276 TRP B CA 1
ATOM 6978 C C . TRP B 1 276 ? 27.234 -2.102 -18.984 1 96.62 276 TRP B C 1
ATOM 6980 O O . TRP B 1 276 ? 26.594 -2.938 -19.609 1 96.62 276 TRP B O 1
ATOM 6990 N N . TRP B 1 277 ? 28.5 -1.836 -19.281 1 96.38 277 TRP B N 1
ATOM 6991 C CA . TRP B 1 277 ? 29.203 -2.514 -20.359 1 96.38 277 TRP B CA 1
ATOM 6992 C C . TRP B 1 277 ? 29.266 -4.02 -20.125 1 96.38 277 TRP B C 1
ATOM 6994 O O . TRP B 1 277 ? 29.094 -4.812 -21.047 1 96.38 277 TRP B O 1
ATOM 7004 N N . GLY B 1 278 ? 29.531 -4.387 -18.922 1 95.56 278 GLY B N 1
ATOM 7005 C CA . GLY B 1 278 ? 29.547 -5.801 -18.578 1 95.56 278 GLY B CA 1
ATOM 7006 C C . GLY B 1 278 ? 28.234 -6.496 -18.891 1 95.56 278 GLY B C 1
ATOM 7007 O O . GLY B 1 278 ? 28.234 -7.531 -19.578 1 95.56 278 GLY B O 1
ATOM 7008 N N . VAL B 1 279 ? 27.156 -5.926 -18.5 1 95.38 279 VAL B N 1
ATOM 7009 C CA . VAL B 1 279 ? 25.828 -6.516 -18.688 1 95.38 279 VAL B CA 1
ATOM 7010 C C . VAL B 1 279 ? 25.438 -6.453 -20.156 1 95.38 279 VAL B C 1
ATOM 7012 O O . VAL B 1 279 ? 24.859 -7.406 -20.688 1 95.38 279 VAL B O 1
ATOM 7015 N N . ALA B 1 280 ? 25.719 -5.316 -20.828 1 96.88 280 ALA B N 1
ATOM 7016 C CA . ALA B 1 280 ? 25.312 -5.086 -22.203 1 96.88 280 ALA B CA 1
ATOM 7017 C C . ALA B 1 280 ? 26 -6.059 -23.156 1 96.88 280 ALA B C 1
ATOM 7019 O O . ALA B 1 280 ? 25.453 -6.43 -24.188 1 96.88 280 ALA B O 1
ATOM 7020 N N . ILE B 1 281 ? 27.141 -6.516 -22.75 1 96.75 281 ILE B N 1
ATOM 7021 C CA . ILE B 1 281 ? 27.906 -7.398 -23.625 1 96.75 281 ILE B CA 1
ATOM 7022 C C . ILE B 1 281 ? 27.609 -8.852 -23.281 1 96.75 281 ILE B C 1
ATOM 7024 O O . ILE B 1 281 ? 27.141 -9.609 -24.141 1 96.75 281 ILE B O 1
ATOM 7028 N N . PHE B 1 282 ? 27.719 -9.25 -22.078 1 97.44 282 PHE B N 1
ATOM 7029 C CA . PHE B 1 282 ? 27.719 -10.664 -21.703 1 97.44 282 PHE B CA 1
ATOM 7030 C C . PHE B 1 282 ? 26.312 -11.219 -21.719 1 97.44 282 PHE B C 1
ATOM 7032 O O . PHE B 1 282 ? 26.078 -12.352 -22.156 1 97.44 282 PHE B O 1
ATOM 7039 N N . ASN B 1 283 ? 25.266 -10.469 -21.281 1 97.25 283 ASN B N 1
ATOM 7040 C CA . ASN B 1 283 ? 23.922 -11.023 -21.141 1 97.25 283 ASN B CA 1
ATOM 7041 C C . ASN B 1 283 ? 23.344 -11.414 -22.484 1 97.25 283 ASN B C 1
ATOM 7043 O O . ASN B 1 283 ? 23.016 -12.578 -22.719 1 97.25 283 ASN B O 1
ATOM 7047 N N . PRO B 1 284 ? 23.266 -10.461 -23.453 1 97.56 284 PRO B N 1
ATOM 7048 C CA . PRO B 1 284 ? 22.719 -10.867 -24.75 1 97.56 284 PRO B CA 1
ATOM 7049 C C . PRO B 1 284 ? 23.625 -11.859 -25.484 1 97.56 284 PRO B C 1
ATOM 7051 O O . PRO B 1 284 ? 23.125 -12.75 -26.188 1 97.56 284 PRO B O 1
ATOM 7054 N N . MET B 1 285 ? 24.906 -11.758 -25.312 1 97.94 285 MET B N 1
ATOM 7055 C CA . MET B 1 285 ? 25.859 -12.625 -26 1 97.94 285 MET B CA 1
ATOM 7056 C C . MET B 1 285 ? 25.75 -14.062 -25.5 1 97.94 285 MET B C 1
ATOM 7058 O O . MET B 1 285 ? 25.672 -15 -26.297 1 97.94 285 MET B O 1
ATOM 7062 N N . ILE B 1 286 ? 25.703 -14.219 -24.219 1 97.88 286 ILE B N 1
ATOM 7063 C CA . ILE B 1 286 ? 25.594 -15.555 -23.641 1 97.88 286 ILE B CA 1
ATOM 7064 C C . ILE B 1 286 ? 24.266 -16.188 -24.031 1 97.88 286 ILE B C 1
ATOM 7066 O O . ILE B 1 286 ? 24.203 -17.375 -24.328 1 97.88 286 ILE B O 1
ATOM 7070 N N . ALA B 1 287 ? 23.203 -15.375 -24.047 1 97.69 287 ALA B N 1
ATOM 7071 C CA . ALA B 1 287 ? 21.906 -15.883 -24.453 1 97.69 287 ALA B CA 1
ATOM 7072 C C . ALA B 1 287 ? 21.922 -16.359 -25.891 1 97.69 287 ALA B C 1
ATOM 7074 O O . ALA B 1 287 ? 21.391 -17.438 -26.203 1 97.69 287 ALA B O 1
ATOM 7075 N N . LEU B 1 288 ? 22.594 -15.625 -26.75 1 97.88 288 LEU B N 1
ATOM 7076 C CA . LEU B 1 288 ? 22.672 -15.984 -28.172 1 97.88 288 LEU B CA 1
ATOM 7077 C C . LEU B 1 288 ? 23.547 -17.234 -28.359 1 97.88 288 LEU B C 1
ATOM 7079 O O . LEU B 1 288 ? 23.172 -18.156 -29.078 1 97.88 288 LEU B O 1
ATOM 7083 N N . LEU B 1 289 ? 24.656 -17.266 -27.703 1 98.31 289 LEU B N 1
ATOM 7084 C CA . LEU B 1 289 ? 25.578 -18.375 -27.844 1 98.31 289 LEU B CA 1
ATOM 7085 C C . LEU B 1 289 ? 25 -19.641 -27.219 1 98.31 289 LEU B C 1
ATOM 7087 O O . LEU B 1 289 ? 25.25 -20.75 -27.703 1 98.31 289 LEU B O 1
ATOM 7091 N N . SER B 1 290 ? 24.266 -19.5 -26.141 1 98.12 290 SER B N 1
ATOM 7092 C CA . SER B 1 290 ? 23.609 -20.656 -25.547 1 98.12 290 SER B CA 1
ATOM 7093 C C . SER B 1 290 ? 22.641 -21.312 -26.516 1 98.12 290 SER B C 1
ATOM 7095 O O . SER B 1 290 ? 22.531 -22.547 -26.578 1 98.12 290 SER B O 1
ATOM 7097 N N . LEU B 1 291 ? 21.953 -20.5 -27.359 1 97.81 291 LEU B N 1
ATOM 7098 C CA . LEU B 1 291 ? 21.016 -21.016 -28.375 1 97.81 291 LEU B CA 1
ATOM 7099 C C . LEU B 1 291 ? 21.781 -21.703 -29.5 1 97.81 291 LEU B C 1
ATOM 7101 O O . LEU B 1 291 ? 21.219 -22.531 -30.219 1 97.81 291 LEU B O 1
ATOM 7105 N N . GLY B 1 292 ? 23.031 -21.344 -29.641 1 98 292 GLY B N 1
ATOM 7106 C CA . GLY B 1 292 ? 23.844 -21.953 -30.688 1 98 292 GLY B CA 1
ATOM 7107 C C . GLY B 1 292 ? 24.531 -23.219 -30.234 1 98 292 GLY B C 1
ATOM 7108 O O . GLY B 1 292 ? 24.953 -24.031 -31.062 1 98 292 GLY B O 1
ATOM 7109 N N . VAL B 1 293 ? 24.656 -23.391 -28.969 1 98.12 293 VAL B N 1
ATOM 7110 C CA . VAL B 1 293 ? 25.438 -24.5 -28.453 1 98.12 293 VAL B CA 1
ATOM 7111 C C . VAL B 1 293 ? 24.5 -25.609 -27.953 1 98.12 293 VAL B C 1
ATOM 7113 O O . VAL B 1 293 ? 24.781 -26.797 -28.156 1 98.12 293 VAL B O 1
ATOM 7116 N N . LEU B 1 294 ? 23.375 -25.234 -27.344 1 98.12 294 LEU B N 1
ATOM 7117 C CA . LEU B 1 294 ? 22.453 -26.188 -26.734 1 98.12 294 LEU B CA 1
ATOM 7118 C C . LEU B 1 294 ? 21.078 -26.094 -27.391 1 98.12 294 LEU B C 1
ATOM 7120 O O . LEU B 1 294 ? 20.641 -25.016 -27.781 1 98.12 294 LEU B O 1
ATOM 7124 N N . PRO B 1 295 ? 20.406 -27.266 -27.484 1 97.75 295 PRO B N 1
ATOM 7125 C CA . PRO B 1 295 ? 19 -27.172 -27.906 1 97.75 295 PRO B CA 1
ATOM 7126 C C . PRO B 1 295 ? 18.125 -26.469 -26.891 1 97.75 295 PRO B C 1
ATOM 7128 O O . PRO B 1 295 ? 18.344 -26.594 -25.672 1 97.75 295 PRO B O 1
ATOM 7131 N N . LEU B 1 296 ? 17.172 -25.75 -27.359 1 97.56 296 LEU B N 1
ATOM 7132 C CA . LEU B 1 296 ? 16.297 -24.984 -26.484 1 97.56 296 LEU B CA 1
ATOM 7133 C C . LEU B 1 296 ? 15.438 -25.906 -25.625 1 97.56 296 LEU B C 1
ATOM 7135 O O . LEU B 1 296 ? 15.375 -25.734 -24.406 1 97.56 296 LEU B O 1
ATOM 7139 N N . ASN B 1 297 ? 14.797 -26.828 -26.297 1 95.25 297 ASN B N 1
ATOM 7140 C CA . ASN B 1 297 ? 13.898 -27.75 -25.625 1 95.25 297 ASN B CA 1
ATOM 7141 C C . ASN B 1 297 ? 14.477 -29.172 -25.594 1 95.25 297 ASN B C 1
ATOM 7143 O O . ASN B 1 297 ? 15.508 -29.438 -26.203 1 95.25 297 ASN B O 1
ATOM 7147 N N . GLY B 1 298 ? 13.93 -30.031 -24.734 1 91.94 298 GLY B N 1
ATOM 7148 C CA . GLY B 1 298 ? 14.352 -31.406 -24.672 1 91.94 298 GLY B CA 1
ATOM 7149 C C . GLY B 1 298 ? 15.289 -31.703 -23.516 1 91.94 298 GLY B C 1
ATOM 7150 O O . GLY B 1 298 ? 15.664 -30.781 -22.766 1 91.94 298 GLY B O 1
ATOM 7151 N N . PRO B 1 299 ? 15.617 -32.969 -23.359 1 93.19 299 PRO B N 1
ATOM 7152 C CA . PRO B 1 299 ? 16.531 -33.344 -22.281 1 93.19 299 PRO B CA 1
ATOM 7153 C C . PRO B 1 299 ? 17.938 -32.781 -22.484 1 93.19 299 PRO B C 1
ATOM 7155 O O . PRO B 1 299 ? 18.547 -32.969 -23.531 1 93.19 299 PRO B O 1
ATOM 7158 N N . GLY B 1 300 ? 18.375 -32.062 -21.516 1 92.06 300 GLY B N 1
ATOM 7159 C CA . GLY B 1 300 ? 19.703 -31.484 -21.594 1 92.06 300 GLY B CA 1
ATOM 7160 C C . GLY B 1 300 ? 19.75 -30.125 -22.266 1 92.06 300 GLY B C 1
ATOM 7161 O O . GLY B 1 300 ? 20.812 -29.5 -22.344 1 92.06 300 GLY B O 1
ATOM 7162 N N . GLY B 1 301 ? 18.562 -29.703 -22.656 1 95.31 301 GLY B N 1
ATOM 7163 C CA . GLY B 1 301 ? 18.469 -28.406 -23.297 1 95.31 301 GLY B CA 1
ATOM 7164 C C . GLY B 1 301 ? 18.531 -27.25 -22.312 1 95.31 301 GLY B C 1
ATOM 7165 O O . GLY B 1 301 ? 18.719 -27.469 -21.109 1 95.31 301 GLY B O 1
ATOM 7166 N N . ILE B 1 302 ? 18.375 -26.078 -22.828 1 97.06 302 ILE B N 1
ATOM 7167 C CA . ILE B 1 302 ? 18.5 -24.844 -22.031 1 97.06 302 ILE B CA 1
ATOM 7168 C C . ILE B 1 302 ? 17.391 -24.797 -20.984 1 97.06 302 ILE B C 1
ATOM 7170 O O . ILE B 1 302 ? 17.656 -24.516 -19.812 1 97.06 302 ILE B O 1
ATOM 7174 N N . VAL B 1 303 ? 16.141 -25.109 -21.344 1 95.31 303 VAL B N 1
ATOM 7175 C CA . VAL B 1 303 ? 14.992 -25.016 -20.453 1 95.31 303 VAL B CA 1
ATOM 7176 C C . VAL B 1 303 ? 15.07 -26.109 -19.391 1 95.31 303 VAL B C 1
ATOM 7178 O O . VAL B 1 303 ? 14.727 -25.875 -18.219 1 95.31 303 VAL B O 1
ATOM 7181 N N . ASP B 1 304 ? 15.555 -27.281 -19.781 1 95 304 ASP B N 1
ATOM 7182 C CA . ASP B 1 304 ? 15.711 -28.391 -18.859 1 95 304 ASP B CA 1
ATOM 7183 C C . ASP B 1 304 ? 16.781 -28.109 -17.812 1 95 304 ASP B C 1
ATOM 7185 O O . ASP B 1 304 ? 16.609 -28.453 -16.641 1 95 304 ASP B O 1
ATOM 7189 N N . LYS B 1 305 ? 17.891 -27.516 -18.234 1 94.12 305 LYS B N 1
ATOM 7190 C CA . LYS B 1 305 ? 19 -27.188 -17.344 1 94.12 305 LYS B CA 1
ATOM 7191 C C . LYS B 1 305 ? 19.078 -25.688 -17.109 1 94.12 305 LYS B C 1
ATOM 7193 O O . LYS B 1 305 ? 20.156 -25.094 -17.203 1 94.12 305 LYS B O 1
ATOM 7198 N N . LYS B 1 306 ? 17.984 -25.172 -16.828 1 93.56 306 LYS B N 1
ATOM 7199 C CA . LYS B 1 306 ? 17.891 -23.719 -16.766 1 93.56 306 LYS B CA 1
ATOM 7200 C C . LYS B 1 306 ? 18.703 -23.156 -15.609 1 93.56 306 LYS B C 1
ATOM 7202 O O . LYS B 1 306 ? 19.125 -22 -15.633 1 93.56 306 LYS B O 1
ATOM 7207 N N . ASP B 1 307 ? 19.078 -23.969 -14.562 1 93.06 307 ASP B N 1
ATOM 7208 C CA . ASP B 1 307 ? 19.766 -23.484 -13.375 1 93.06 307 ASP B CA 1
ATOM 7209 C C . ASP B 1 307 ? 21.281 -23.531 -13.562 1 93.06 307 ASP B C 1
ATOM 7211 O O . ASP B 1 307 ? 22.031 -22.922 -12.789 1 93.06 307 ASP B O 1
ATOM 7215 N N . THR B 1 308 ? 21.75 -24.281 -14.641 1 95.38 308 THR B N 1
ATOM 7216 C CA . THR B 1 308 ? 23.188 -24.453 -14.836 1 95.38 308 THR B CA 1
ATOM 7217 C C . THR B 1 308 ? 23.547 -24.375 -16.312 1 95.38 308 THR B C 1
ATOM 7219 O O . THR B 1 308 ? 24.375 -25.156 -16.797 1 95.38 308 THR B O 1
ATOM 7222 N N . VAL B 1 309 ? 22.984 -23.484 -16.984 1 96.56 309 VAL B N 1
ATOM 7223 C CA . VAL B 1 309 ? 23.109 -23.406 -18.438 1 96.56 309 VAL B CA 1
ATOM 7224 C C . VAL B 1 309 ? 24.578 -23.203 -18.812 1 96.56 309 VAL B C 1
ATOM 7226 O O . VAL B 1 309 ? 25.078 -23.859 -19.734 1 96.56 309 VAL B O 1
ATOM 7229 N N . LEU B 1 310 ? 25.281 -22.344 -18.125 1 97.69 310 LEU B N 1
ATOM 7230 C CA . LEU B 1 310 ? 26.641 -22.016 -18.516 1 97.69 310 LEU B CA 1
ATOM 7231 C C . LEU B 1 310 ? 27.578 -23.203 -18.281 1 97.69 310 LEU B C 1
ATOM 7233 O O . LEU B 1 310 ? 28.531 -23.406 -19.031 1 97.69 310 LEU B O 1
ATOM 7237 N N . ALA B 1 311 ? 27.328 -23.969 -17.25 1 97 311 ALA B N 1
ATOM 7238 C CA . ALA B 1 311 ? 28.109 -25.172 -17.031 1 97 311 ALA B CA 1
ATOM 7239 C C . ALA B 1 311 ? 27.859 -26.203 -18.125 1 97 311 ALA B C 1
ATOM 7241 O O . ALA B 1 311 ? 28.781 -26.891 -18.562 1 97 311 ALA B O 1
ATOM 7242 N N . GLU B 1 312 ? 26.641 -26.344 -18.594 1 96.56 312 GLU B N 1
ATOM 7243 C CA . GLU B 1 312 ? 26.297 -27.25 -19.688 1 96.56 312 GLU B CA 1
ATOM 7244 C C . GLU B 1 312 ? 26.922 -26.797 -21 1 96.56 312 GLU B C 1
ATOM 7246 O O . GLU B 1 312 ? 27.328 -27.641 -21.812 1 96.56 312 GLU B O 1
ATOM 7251 N N . MET B 1 313 ? 26.922 -25.516 -21.172 1 97.56 313 MET B N 1
ATOM 7252 C CA . MET B 1 313 ? 27.609 -24.984 -22.344 1 97.56 313 MET B CA 1
ATOM 7253 C C . MET B 1 313 ? 29.078 -25.359 -22.312 1 97.56 313 MET B C 1
ATOM 7255 O O . MET B 1 313 ? 29.625 -25.797 -23.328 1 97.56 313 MET B O 1
ATOM 7259 N N . GLY B 1 314 ? 29.719 -25.156 -21.172 1 97.62 314 GLY B N 1
ATOM 7260 C CA . GLY B 1 314 ? 31.109 -25.516 -21.031 1 97.62 314 GLY B CA 1
ATOM 7261 C C . GLY B 1 314 ? 31.375 -26.984 -21.344 1 97.62 314 GLY B C 1
ATOM 7262 O O . GLY B 1 314 ? 32.375 -27.312 -22 1 97.62 314 GLY B O 1
ATOM 7263 N N . LEU B 1 315 ? 30.5 -27.844 -20.891 1 96.62 315 LEU B N 1
ATOM 7264 C CA . LEU B 1 315 ? 30.625 -29.266 -21.141 1 96.62 315 LEU B CA 1
ATOM 7265 C C . LEU B 1 315 ? 30.562 -29.578 -22.625 1 96.62 315 LEU B C 1
ATOM 7267 O O . LEU B 1 315 ? 31.375 -30.359 -23.141 1 96.62 315 LEU B O 1
ATOM 7271 N N . LYS B 1 316 ? 29.672 -28.953 -23.312 1 96.94 316 LYS B N 1
ATOM 7272 C CA . LYS B 1 316 ? 29.438 -29.219 -24.734 1 96.94 316 LYS B CA 1
ATOM 7273 C C . LYS B 1 316 ? 30.578 -28.688 -25.594 1 96.94 316 LYS B C 1
ATOM 7275 O O . LYS B 1 316 ? 30.984 -29.328 -26.562 1 96.94 316 LYS B O 1
ATOM 7280 N N . VAL B 1 317 ? 31.109 -27.531 -25.25 1 97.44 317 VAL B N 1
ATOM 7281 C CA . VAL B 1 317 ? 32.031 -26.844 -26.156 1 97.44 317 VAL B CA 1
ATOM 7282 C C . VAL B 1 317 ? 33.469 -27.328 -25.891 1 97.44 317 VAL B C 1
ATOM 7284 O O . VAL B 1 317 ? 34.312 -27.297 -26.781 1 97.44 317 VAL B O 1
ATOM 7287 N N . ALA B 1 318 ? 33.844 -27.641 -24.562 1 96.94 318 ALA B N 1
ATOM 7288 C CA . ALA B 1 318 ? 35.25 -27.938 -24.266 1 96.94 318 ALA B CA 1
ATOM 7289 C C . ALA B 1 318 ? 35.375 -29.125 -23.312 1 96.94 318 ALA B C 1
ATOM 7291 O O . ALA B 1 318 ? 36.438 -29.406 -22.812 1 96.94 318 ALA B O 1
ATOM 7292 N N . GLY B 1 319 ? 34.312 -29.734 -22.906 1 95.56 319 GLY B N 1
ATOM 7293 C CA . GLY B 1 319 ? 34.375 -30.953 -22.141 1 95.56 319 GLY B CA 1
ATOM 7294 C C . GLY B 1 319 ? 34.219 -30.734 -20.641 1 95.56 319 GLY B C 1
ATOM 7295 O O . GLY B 1 319 ? 33.781 -29.672 -20.203 1 95.56 319 GLY B O 1
ATOM 7296 N N . GLU B 1 320 ? 34.625 -31.688 -19.828 1 95.56 320 GLU B N 1
ATOM 7297 C CA . GLU B 1 320 ? 34.375 -31.719 -18.391 1 95.56 320 GLU B CA 1
ATOM 7298 C C . GLU B 1 320 ? 35.25 -30.719 -17.672 1 95.56 320 GLU B C 1
ATOM 7300 O O . GLU B 1 320 ? 34.844 -30.156 -16.641 1 95.56 320 GLU B O 1
ATOM 7305 N N . ASN B 1 321 ? 36.406 -30.484 -18.172 1 95.38 321 ASN B N 1
ATOM 7306 C CA . ASN B 1 321 ? 37.312 -29.516 -17.531 1 95.38 321 ASN B CA 1
ATOM 7307 C C . ASN B 1 321 ? 36.75 -28.109 -17.578 1 95.38 321 ASN B C 1
ATOM 7309 O O . ASN B 1 321 ? 36.781 -27.375 -16.578 1 95.38 321 ASN B O 1
ATOM 7313 N N . MET B 1 322 ? 36.219 -27.797 -18.734 1 96.75 322 MET B N 1
ATOM 7314 C CA . MET B 1 322 ? 35.594 -26.469 -18.859 1 96.75 322 MET B CA 1
ATOM 7315 C C . MET B 1 322 ? 34.344 -26.375 -18.031 1 96.75 322 MET B C 1
ATOM 7317 O O . MET B 1 322 ? 34.062 -25.328 -17.438 1 96.75 322 MET B O 1
ATOM 7321 N N . GLN B 1 323 ? 33.562 -27.453 -17.953 1 96.69 323 GLN B N 1
ATOM 7322 C CA . GLN B 1 323 ? 32.406 -27.5 -17.094 1 96.69 323 GLN B CA 1
ATOM 7323 C C . GLN B 1 323 ? 32.75 -27.234 -15.641 1 96.69 323 GLN B C 1
ATOM 7325 O O . GLN B 1 323 ? 32.094 -26.484 -14.945 1 96.69 323 GLN B O 1
ATOM 7330 N N . LEU B 1 324 ? 33.844 -27.828 -15.203 1 96 324 LEU B N 1
ATOM 7331 C CA . LEU B 1 324 ? 34.281 -27.672 -13.828 1 96 324 LEU B CA 1
ATOM 7332 C C . LEU B 1 324 ? 34.75 -26.25 -13.562 1 96 324 LEU B C 1
ATOM 7334 O O . LEU B 1 324 ? 34.438 -25.672 -12.516 1 96 324 LEU B O 1
ATOM 7338 N N . VAL B 1 325 ? 35.438 -25.656 -14.477 1 97.06 325 VAL B N 1
ATOM 7339 C CA . VAL B 1 325 ? 35.938 -24.297 -14.328 1 97.06 325 VAL B CA 1
ATOM 7340 C C . VAL B 1 325 ? 34.75 -23.328 -14.188 1 97.06 325 VAL B C 1
ATOM 7342 O O . VAL B 1 325 ? 34.75 -22.453 -13.32 1 97.06 325 VAL B O 1
ATOM 7345 N N . VAL B 1 326 ? 33.812 -23.547 -15.047 1 97.31 326 VAL B N 1
ATOM 7346 C CA . VAL B 1 326 ? 32.625 -22.672 -15.023 1 97.31 326 VAL B CA 1
ATOM 7347 C C . VAL B 1 326 ? 31.859 -22.891 -13.727 1 97.31 326 VAL B C 1
ATOM 7349 O O . VAL B 1 326 ? 31.406 -21.922 -13.102 1 97.31 326 VAL B O 1
ATOM 7352 N N . ALA B 1 327 ? 31.688 -24.094 -13.289 1 96.94 327 ALA B N 1
ATOM 7353 C CA . ALA B 1 327 ? 30.953 -24.406 -12.062 1 96.94 327 ALA B CA 1
ATOM 7354 C C . ALA B 1 327 ? 31.641 -23.812 -10.844 1 96.94 327 ALA B C 1
ATOM 7356 O O . ALA B 1 327 ? 30.969 -23.25 -9.961 1 96.94 327 ALA B O 1
ATOM 7357 N N . LEU B 1 328 ? 32.906 -23.891 -10.773 1 96.88 328 LEU B N 1
ATOM 7358 C CA . LEU B 1 328 ? 33.656 -23.344 -9.656 1 96.88 328 LEU B CA 1
ATOM 7359 C C . LEU B 1 328 ? 33.625 -21.812 -9.688 1 96.88 328 LEU B C 1
ATOM 7361 O O . LEU B 1 328 ? 33.5 -21.172 -8.641 1 96.88 328 LEU B O 1
ATOM 7365 N N . ASP B 1 329 ? 33.812 -21.328 -10.844 1 97.44 329 ASP B N 1
ATOM 7366 C CA . ASP B 1 329 ? 33.719 -19.875 -10.992 1 97.44 329 ASP B CA 1
ATOM 7367 C C . ASP B 1 329 ? 32.344 -19.375 -10.531 1 97.44 329 ASP B C 1
ATOM 7369 O O . ASP B 1 329 ? 32.25 -18.406 -9.789 1 97.44 329 ASP B O 1
ATOM 7373 N N . ALA B 1 330 ? 31.312 -20.094 -11.016 1 97.12 330 ALA B N 1
ATOM 7374 C CA . ALA B 1 330 ? 29.953 -19.734 -10.625 1 97.12 330 ALA B CA 1
ATOM 7375 C C . ALA B 1 330 ? 29.781 -19.797 -9.109 1 97.12 330 ALA B C 1
ATOM 7377 O O . ALA B 1 330 ? 29.219 -18.891 -8.508 1 97.12 330 ALA B O 1
ATOM 7378 N N . PHE B 1 331 ? 30.25 -20.828 -8.523 1 96.62 331 PHE B N 1
ATOM 7379 C CA . PHE B 1 331 ? 30.125 -21.016 -7.078 1 96.62 331 PHE B CA 1
ATOM 7380 C C . PHE B 1 331 ? 30.812 -19.875 -6.328 1 96.62 331 PHE B C 1
ATOM 7382 O O . PHE B 1 331 ? 30.266 -19.328 -5.371 1 96.62 331 PHE B O 1
ATOM 7389 N N . ILE B 1 332 ? 31.922 -19.453 -6.773 1 96.44 332 ILE B N 1
ATOM 7390 C CA . ILE B 1 332 ? 32.75 -18.453 -6.078 1 96.44 332 ILE B CA 1
ATOM 7391 C C . ILE B 1 332 ? 32.094 -17.078 -6.23 1 96.44 332 ILE B C 1
ATOM 7393 O O . ILE B 1 332 ? 31.906 -16.359 -5.242 1 96.44 332 ILE B O 1
ATOM 7397 N N . VAL B 1 333 ? 31.797 -16.719 -7.41 1 96.5 333 VAL B N 1
ATOM 7398 C CA . VAL B 1 333 ? 31.281 -15.383 -7.656 1 96.5 333 VAL B CA 1
ATOM 7399 C C . VAL B 1 333 ? 29.922 -15.227 -7.008 1 96.5 333 VAL B C 1
ATOM 7401 O O . VAL B 1 333 ? 29.609 -14.18 -6.426 1 96.5 333 VAL B O 1
ATOM 7404 N N . LEU B 1 334 ? 29.078 -16.25 -7.094 1 96.38 334 LEU B N 1
ATOM 7405 C CA . LEU B 1 334 ? 27.75 -16.203 -6.48 1 96.38 334 LEU B CA 1
ATOM 7406 C C . LEU B 1 334 ? 27.859 -16.188 -4.961 1 96.38 334 LEU B C 1
ATOM 7408 O O . LEU B 1 334 ? 27.047 -15.555 -4.281 1 96.38 334 LEU B O 1
ATOM 7412 N N . SER B 1 335 ? 28.828 -16.891 -4.453 1 94.56 335 SER B N 1
ATOM 7413 C CA . SER B 1 335 ? 29.094 -16.797 -3.023 1 94.56 335 SER B CA 1
ATOM 7414 C C . SER B 1 335 ? 29.469 -15.375 -2.619 1 94.56 335 SER B C 1
ATOM 7416 O O . SER B 1 335 ? 29.094 -14.914 -1.542 1 94.56 335 SER B O 1
ATOM 7418 N N . GLY B 1 336 ? 30.234 -14.758 -3.457 1 90.81 336 GLY B N 1
ATOM 7419 C CA . GLY B 1 336 ? 30.547 -13.352 -3.229 1 90.81 336 GLY B CA 1
ATOM 7420 C C . GLY B 1 336 ? 29.312 -12.469 -3.172 1 90.81 336 GLY B C 1
ATOM 7421 O O . GLY B 1 336 ? 29.266 -11.523 -2.385 1 90.81 336 GLY B O 1
ATOM 7422 N N . ALA B 1 337 ? 28.375 -12.758 -3.969 1 92.75 337 ALA B N 1
ATOM 7423 C CA . ALA B 1 337 ? 27.125 -12.008 -3.973 1 92.75 337 ALA B CA 1
ATOM 7424 C C . ALA B 1 337 ? 26.359 -12.188 -2.66 1 92.75 337 ALA B C 1
ATOM 7426 O O . ALA B 1 337 ? 25.688 -11.273 -2.189 1 92.75 337 ALA B O 1
ATOM 7427 N N . VAL B 1 338 ? 26.438 -13.383 -2.07 1 94.5 338 VAL B N 1
ATOM 7428 C CA . VAL B 1 338 ? 25.844 -13.617 -0.758 1 94.5 338 VAL B CA 1
ATOM 7429 C C . VAL B 1 338 ? 26.469 -12.688 0.27 1 94.5 338 VAL B C 1
ATOM 7431 O O . VAL B 1 338 ? 25.766 -12.078 1.083 1 94.5 338 VAL B O 1
ATOM 7434 N N . LEU B 1 339 ? 27.766 -12.562 0.191 1 91.19 339 LEU B N 1
ATOM 7435 C CA . LEU B 1 339 ? 28.469 -11.664 1.104 1 91.19 339 LEU B CA 1
ATOM 7436 C C . LEU B 1 339 ? 28.031 -10.219 0.894 1 91.19 339 LEU B C 1
ATOM 7438 O O . LEU B 1 339 ? 27.844 -9.477 1.859 1 91.19 339 LEU B O 1
ATOM 7442 N N . THR B 1 340 ? 27.875 -9.859 -0.305 1 87.25 340 THR B N 1
ATOM 7443 C CA . THR B 1 340 ? 27.422 -8.508 -0.626 1 87.25 340 THR B CA 1
ATOM 7444 C C . THR B 1 340 ? 26.031 -8.242 -0.048 1 87.25 340 THR B C 1
ATOM 7446 O O . THR B 1 340 ? 25.734 -7.133 0.393 1 87.25 340 THR B O 1
ATOM 7449 N N . ALA B 1 341 ? 25.203 -9.227 -0.111 1 92.44 341 ALA B N 1
ATOM 7450 C CA . ALA B 1 341 ? 23.875 -9.094 0.463 1 92.44 341 ALA B CA 1
ATOM 7451 C C . ALA B 1 341 ? 23.938 -8.859 1.97 1 92.44 341 ALA B C 1
ATOM 7453 O O . ALA B 1 341 ? 23.234 -8.008 2.508 1 92.44 341 ALA B O 1
ATOM 7454 N N . TYR B 1 342 ? 24.828 -9.57 2.639 1 92.81 342 TYR B N 1
ATOM 7455 C CA . TYR B 1 342 ? 25.016 -9.398 4.074 1 92.81 342 TYR B CA 1
ATOM 7456 C C . TYR B 1 342 ? 25.516 -7.992 4.395 1 92.81 342 TYR B C 1
ATOM 7458 O O . TYR B 1 342 ? 25 -7.336 5.305 1 92.81 342 TYR B O 1
ATOM 7466 N N . VAL B 1 343 ? 26.469 -7.555 3.648 1 87 343 VAL B N 1
ATOM 7467 C CA . VAL B 1 343 ? 27.047 -6.23 3.875 1 87 343 VAL B CA 1
ATOM 7468 C C . VAL B 1 343 ? 25.984 -5.16 3.592 1 87 343 VAL B C 1
ATOM 7470 O O . VAL B 1 343 ? 25.875 -4.188 4.344 1 87 343 VAL B O 1
ATOM 7473 N N . GLY B 1 344 ? 25.312 -5.398 2.555 1 87.81 344 GLY B N 1
ATOM 7474 C CA . GLY B 1 344 ? 24.297 -4.438 2.18 1 87.81 344 GLY B CA 1
ATOM 7475 C C . GLY B 1 344 ? 23.188 -4.305 3.211 1 87.81 344 GLY B C 1
ATOM 7476 O O . GLY B 1 344 ? 22.812 -3.193 3.586 1 87.81 344 GLY B O 1
ATOM 7477 N N . VAL B 1 345 ? 22.656 -5.383 3.682 1 92.69 345 VAL B N 1
ATOM 7478 C CA . VAL B 1 345 ? 21.547 -5.352 4.629 1 92.69 345 VAL B CA 1
ATOM 7479 C C . VAL B 1 345 ? 22.031 -4.789 5.969 1 92.69 345 VAL B C 1
ATOM 7481 O O . VAL B 1 345 ? 21.297 -4.059 6.637 1 92.69 345 VAL B O 1
ATOM 7484 N N . VAL B 1 346 ? 23.203 -5.129 6.367 1 91.5 346 VAL B N 1
ATOM 7485 C CA . VAL B 1 346 ? 23.75 -4.605 7.613 1 91.5 346 VAL B CA 1
ATOM 7486 C C . VAL B 1 346 ? 23.875 -3.088 7.523 1 91.5 346 VAL B C 1
ATOM 7488 O O . VAL B 1 346 ? 23.5 -2.365 8.445 1 91.5 346 VAL B O 1
ATOM 7491 N N . GLY B 1 347 ? 24.422 -2.619 6.426 1 87.94 347 GLY B N 1
ATOM 7492 C CA . GLY B 1 347 ? 24.547 -1.183 6.23 1 87.94 347 GLY B CA 1
ATOM 7493 C C . GLY B 1 347 ? 23.203 -0.462 6.254 1 87.94 347 GLY B C 1
ATOM 7494 O O . GLY B 1 347 ? 23.078 0.581 6.895 1 87.94 347 GLY B O 1
ATOM 7495 N N . LEU B 1 348 ? 22.297 -1.001 5.594 1 90.94 348 LEU B N 1
ATOM 7496 C CA . LEU B 1 348 ? 20.984 -0.369 5.504 1 90.94 348 LEU B CA 1
ATOM 7497 C C . LEU B 1 348 ? 20.266 -0.387 6.855 1 90.94 348 LEU B C 1
ATOM 7499 O O . LEU B 1 348 ? 19.75 0.636 7.297 1 90.94 348 LEU B O 1
ATOM 7503 N N . VAL B 1 349 ? 20.25 -1.556 7.512 1 93.5 349 VAL B N 1
ATOM 7504 C CA . VAL B 1 349 ? 19.562 -1.695 8.789 1 93.5 349 VAL B CA 1
ATOM 7505 C C . VAL B 1 349 ? 20.234 -0.818 9.844 1 93.5 349 VAL B C 1
ATOM 7507 O O . VAL B 1 349 ? 19.562 -0.239 10.695 1 93.5 349 VAL B O 1
ATOM 7510 N N . ARG B 1 350 ? 21.5 -0.678 9.766 1 90.56 350 ARG B N 1
ATOM 7511 C CA . ARG B 1 350 ? 22.219 0.232 10.656 1 90.56 350 ARG B CA 1
ATOM 7512 C C . ARG B 1 350 ? 21.766 1.673 10.445 1 90.56 350 ARG B C 1
ATOM 7514 O O . ARG B 1 350 ? 21.531 2.404 11.406 1 90.56 350 ARG B O 1
ATOM 7521 N N . ARG B 1 351 ? 21.672 2.01 9.297 1 87.88 351 ARG B N 1
ATOM 7522 C CA . ARG B 1 351 ? 21.219 3.359 8.977 1 87.88 351 ARG B CA 1
ATOM 7523 C C . ARG B 1 351 ? 19.781 3.584 9.445 1 87.88 351 ARG B C 1
ATOM 7525 O O . ARG B 1 351 ? 19.469 4.637 10 1 87.88 351 ARG B O 1
ATOM 7532 N N . LEU B 1 352 ? 18.938 2.639 9.211 1 91.75 352 LEU B N 1
ATOM 7533 C CA . LEU B 1 352 ? 17.547 2.738 9.633 1 91.75 352 LEU B CA 1
ATOM 7534 C C . LEU B 1 352 ? 17.438 2.854 11.148 1 91.75 352 LEU B C 1
ATOM 7536 O O . LEU B 1 352 ? 16.625 3.619 11.664 1 91.75 352 LEU B O 1
ATOM 7540 N N . ALA B 1 353 ? 18.266 2.119 11.773 1 90.88 353 ALA B N 1
ATOM 7541 C CA . ALA B 1 353 ? 18.281 2.18 13.234 1 90.88 353 ALA B CA 1
ATOM 7542 C C . ALA B 1 353 ? 18.812 3.52 13.719 1 90.88 353 ALA B C 1
ATOM 7544 O O . ALA B 1 353 ? 18.297 4.09 14.68 1 90.88 353 ALA B O 1
ATOM 7545 N N . SER B 1 354 ? 19.828 3.982 13.055 1 86.88 354 SER B N 1
ATOM 7546 C CA . SER B 1 354 ? 20.406 5.277 13.414 1 86.88 354 SER B CA 1
ATOM 7547 C C . SER B 1 354 ? 19.406 6.402 13.195 1 86.88 354 SER B C 1
ATOM 7549 O O . SER B 1 354 ? 19.391 7.387 13.938 1 86.88 354 SER B O 1
ATOM 7551 N N . ASP B 1 355 ? 18.609 6.238 12.188 1 87.88 355 ASP B N 1
ATOM 7552 C CA . ASP B 1 355 ? 17.562 7.223 11.898 1 87.88 355 ASP B CA 1
ATOM 7553 C C . ASP B 1 355 ? 16.328 6.977 12.758 1 87.88 355 ASP B C 1
ATOM 7555 O O . ASP B 1 355 ? 15.297 7.637 12.57 1 87.88 355 ASP B O 1
ATOM 7559 N N . ARG B 1 356 ? 16.344 6.02 13.586 1 88.5 356 ARG B N 1
ATOM 7560 C CA . ARG B 1 356 ? 15.289 5.699 14.539 1 88.5 356 ARG B CA 1
ATOM 7561 C C . ARG B 1 356 ? 14.047 5.172 13.828 1 88.5 356 ARG B C 1
ATOM 7563 O O . ARG B 1 356 ? 12.922 5.422 14.266 1 88.5 356 ARG B O 1
ATOM 7570 N N . VAL B 1 357 ? 14.258 4.605 12.773 1 89.56 357 VAL B N 1
ATOM 7571 C CA . VAL B 1 357 ? 13.195 3.908 12.062 1 89.56 357 VAL B CA 1
ATOM 7572 C C . VAL B 1 357 ? 13.055 2.486 12.594 1 89.56 357 VAL B C 1
ATOM 7574 O O . VAL B 1 357 ? 11.953 1.94 12.656 1 89.56 357 VAL B O 1
ATOM 7577 N N . LEU B 1 358 ? 14.18 1.892 12.93 1 91.69 358 LEU B N 1
ATOM 7578 C CA . LEU B 1 358 ? 14.234 0.584 13.578 1 91.69 358 LEU B CA 1
ATOM 7579 C C . LEU B 1 358 ? 14.773 0.704 15 1 91.69 358 LEU B C 1
ATOM 7581 O O . LEU B 1 358 ? 15.352 1.729 15.367 1 91.69 358 LEU B O 1
ATOM 7585 N N . PRO B 1 359 ? 14.57 -0.307 15.797 1 87.19 359 PRO B N 1
ATOM 7586 C CA . PRO B 1 359 ? 14.977 -0.212 17.203 1 87.19 359 PRO B CA 1
ATOM 7587 C C . PRO B 1 359 ? 16.484 -0.073 17.375 1 87.19 359 PRO B C 1
ATOM 7589 O O . PRO B 1 359 ? 17.25 -0.57 16.547 1 87.19 359 PRO B O 1
ATOM 7592 N N . ASP B 1 360 ? 16.859 0.441 18.5 1 87.06 360 ASP B N 1
ATOM 7593 C CA . ASP B 1 360 ? 18.25 0.812 18.797 1 87.06 360 ASP B CA 1
ATOM 7594 C C . ASP B 1 360 ? 19.094 -0.422 19.094 1 87.06 360 ASP B C 1
ATOM 7596 O O . ASP B 1 360 ? 20.312 -0.385 18.984 1 87.06 360 ASP B O 1
ATOM 7600 N N . PHE B 1 361 ? 18.453 -1.493 19.5 1 88.62 361 PHE B N 1
ATOM 7601 C CA . PHE B 1 361 ? 19.25 -2.664 19.875 1 88.62 361 PHE B CA 1
ATOM 7602 C C . PHE B 1 361 ? 19.969 -3.242 18.656 1 88.62 361 PHE B C 1
ATOM 7604 O O . PHE B 1 361 ? 20.969 -3.938 18.797 1 88.62 361 PHE B O 1
ATOM 7611 N N . LEU B 1 362 ? 19.5 -2.873 17.516 1 92.38 362 LEU B N 1
ATOM 7612 C CA . LEU B 1 362 ? 20.125 -3.35 16.281 1 92.38 362 LEU B CA 1
ATOM 7613 C C . LEU B 1 362 ? 21.469 -2.668 16.062 1 92.38 362 LEU B C 1
ATOM 7615 O O . LEU B 1 362 ? 22.281 -3.135 15.266 1 92.38 362 LEU B O 1
ATOM 7619 N N . LEU B 1 363 ? 21.734 -1.59 16.781 1 90.75 363 LEU B N 1
ATOM 7620 C CA . LEU B 1 363 ? 23 -0.867 16.672 1 90.75 363 LEU B CA 1
ATOM 7621 C C . LEU B 1 363 ? 24.062 -1.466 17.594 1 90.75 363 LEU B C 1
ATOM 7623 O O . LEU B 1 363 ? 25.234 -1.143 17.484 1 90.75 363 LEU B O 1
ATOM 7627 N N . HIS B 1 364 ? 23.656 -2.398 18.391 1 92.06 364 HIS B N 1
ATOM 7628 C CA . HIS B 1 364 ? 24.609 -3.023 19.297 1 92.06 364 HIS B CA 1
ATOM 7629 C C . HIS B 1 364 ? 25.656 -3.828 18.531 1 92.06 364 HIS B C 1
ATOM 7631 O O . HIS B 1 364 ? 25.328 -4.516 17.562 1 92.06 364 HIS B O 1
ATOM 7637 N N . VAL B 1 365 ? 26.922 -3.588 18.922 1 91.38 365 VAL B N 1
ATOM 7638 C CA . VAL B 1 365 ? 28.016 -4.305 18.297 1 91.38 365 VAL B CA 1
ATOM 7639 C C . VAL B 1 365 ? 28.625 -5.297 19.281 1 91.38 365 VAL B C 1
ATOM 7641 O O . VAL B 1 365 ? 28.594 -5.074 20.5 1 91.38 365 VAL B O 1
ATOM 7644 N N . ASN B 1 366 ? 29.031 -6.41 18.734 1 87.94 366 ASN B N 1
ATOM 7645 C CA . ASN B 1 366 ? 29.719 -7.387 19.578 1 87.94 366 ASN B CA 1
ATOM 7646 C C . ASN B 1 366 ? 31.031 -6.836 20.125 1 87.94 366 ASN B C 1
ATOM 7648 O O . ASN B 1 366 ? 31.75 -6.141 19.422 1 87.94 366 ASN B O 1
ATOM 7652 N N . LYS B 1 367 ? 31.328 -7.086 21.328 1 85.56 367 LYS B N 1
ATOM 7653 C CA . LYS B 1 367 ? 32.531 -6.566 22.016 1 85.56 367 LYS B CA 1
ATOM 7654 C C . LYS B 1 367 ? 33.781 -7.129 21.391 1 85.56 367 LYS B C 1
ATOM 7656 O O . LYS B 1 367 ? 34.812 -6.449 21.344 1 85.56 367 LYS B O 1
ATOM 7661 N N . ALA B 1 368 ? 33.688 -8.305 20.859 1 84.56 368 ALA B N 1
ATOM 7662 C CA . ALA B 1 368 ? 34.875 -9 20.375 1 84.56 368 ALA B CA 1
ATOM 7663 C C . ALA B 1 368 ? 35.281 -8.492 19 1 84.56 368 ALA B C 1
ATOM 7665 O O . ALA B 1 368 ? 36.469 -8.273 18.734 1 84.56 368 ALA B O 1
ATOM 7666 N N . ARG B 1 369 ? 34.312 -8.258 18.094 1 86.38 369 ARG B N 1
ATOM 7667 C CA . ARG B 1 369 ? 34.688 -7.992 16.703 1 86.38 369 ARG B CA 1
ATOM 7668 C C . ARG B 1 369 ? 34.031 -6.703 16.203 1 86.38 369 ARG B C 1
ATOM 7670 O O . ARG B 1 369 ? 34.312 -6.246 15.094 1 86.38 369 ARG B O 1
ATOM 7677 N N . GLY B 1 370 ? 33.156 -6.125 16.938 1 87.62 370 GLY B N 1
ATOM 7678 C CA . GLY B 1 370 ? 32.562 -4.844 16.594 1 87.62 370 GLY B CA 1
ATOM 7679 C C . GLY B 1 370 ? 31.547 -4.945 15.469 1 87.62 370 GLY B C 1
ATOM 7680 O O . GLY B 1 370 ? 31.469 -4.051 14.625 1 87.62 370 GLY B O 1
ATOM 7681 N N . THR B 1 371 ? 30.938 -6.102 15.359 1 90.75 371 THR B N 1
ATOM 7682 C CA . THR B 1 371 ? 29.953 -6.312 14.297 1 90.75 371 THR B CA 1
ATOM 7683 C C . THR B 1 371 ? 28.531 -6.285 14.859 1 90.75 371 THR B C 1
ATOM 7685 O O . THR B 1 371 ? 28.328 -6.543 16.047 1 90.75 371 THR B O 1
ATOM 7688 N N . ASN B 1 372 ? 27.547 -5.91 14.039 1 93.94 372 ASN B N 1
ATOM 7689 C CA . ASN B 1 372 ? 26.141 -5.898 14.422 1 93.94 372 ASN B CA 1
ATOM 7690 C C . ASN B 1 372 ? 25.531 -7.293 14.367 1 93.94 372 ASN B C 1
ATOM 7692 O O . ASN B 1 372 ? 24.766 -7.609 13.445 1 93.94 372 ASN B O 1
ATOM 7696 N N . HIS B 1 373 ? 25.688 -8.039 15.352 1 93.31 373 HIS B N 1
ATOM 7697 C CA . HIS B 1 373 ? 25.375 -9.461 15.344 1 93.31 373 HIS B CA 1
ATOM 7698 C C . HIS B 1 373 ? 23.875 -9.703 15.273 1 93.31 373 HIS B C 1
ATOM 7700 O O . HIS B 1 373 ? 23.422 -10.688 14.688 1 93.31 373 HIS B O 1
ATOM 7706 N N . PHE B 1 374 ? 23.031 -8.867 15.789 1 94.81 374 PHE B N 1
ATOM 7707 C CA . PHE B 1 374 ? 21.594 -9.07 15.734 1 94.81 374 PHE B CA 1
ATOM 7708 C C . PHE B 1 374 ? 21.078 -8.93 14.305 1 94.81 374 PHE B C 1
ATOM 7710 O O . PHE B 1 374 ? 20.156 -9.633 13.898 1 94.81 374 PHE B O 1
ATOM 7717 N N . ILE B 1 375 ? 21.656 -7.953 13.57 1 96.25 375 ILE B N 1
ATOM 7718 C CA . ILE B 1 375 ? 21.266 -7.766 12.18 1 96.25 375 ILE B CA 1
ATOM 7719 C C . ILE B 1 375 ? 21.656 -8.984 11.359 1 96.25 375 ILE B C 1
ATOM 7721 O O . ILE B 1 375 ? 20.859 -9.5 10.57 1 96.25 375 ILE B O 1
ATOM 7725 N N . ILE B 1 376 ? 22.828 -9.469 11.594 1 96.31 376 ILE B N 1
ATOM 7726 C CA . ILE B 1 376 ? 23.391 -10.586 10.836 1 96.31 376 ILE B CA 1
ATOM 7727 C C . ILE B 1 376 ? 22.562 -11.852 11.109 1 96.31 376 ILE B C 1
ATOM 7729 O O . ILE B 1 376 ? 22.156 -12.547 10.18 1 96.31 376 ILE B O 1
ATOM 7733 N N . ILE B 1 377 ? 22.297 -12.117 12.328 1 96.25 377 ILE B N 1
ATOM 7734 C CA . ILE B 1 377 ? 21.547 -13.305 12.719 1 96.25 377 ILE B CA 1
ATOM 7735 C C . ILE B 1 377 ? 20.109 -13.195 12.203 1 96.25 377 ILE B C 1
ATOM 7737 O O . ILE B 1 377 ? 19.547 -14.172 11.719 1 96.25 377 ILE B O 1
ATOM 7741 N N . GLY B 1 378 ? 19.516 -12.008 12.367 1 95.88 378 GLY B N 1
ATOM 7742 C CA . GLY B 1 378 ? 18.188 -11.797 11.836 1 95.88 378 GLY B CA 1
ATOM 7743 C C . GLY B 1 378 ? 18.094 -12.047 10.344 1 95.88 378 GLY B C 1
ATOM 7744 O O . GLY B 1 378 ? 17.156 -12.688 9.867 1 95.88 378 GLY B O 1
ATOM 7745 N N . TYR B 1 379 ? 19.094 -11.484 9.648 1 97.06 379 TYR B N 1
ATOM 7746 C CA . TYR B 1 379 ? 19.141 -11.695 8.203 1 97.06 379 TYR B CA 1
ATOM 7747 C C . TYR B 1 379 ? 19.234 -13.18 7.871 1 97.06 379 TYR B C 1
ATOM 7749 O O . TYR B 1 379 ? 18.516 -13.672 6.992 1 97.06 379 TYR B O 1
ATOM 7757 N N . PHE B 1 380 ? 20.094 -13.93 8.539 1 98 380 PHE B N 1
ATOM 7758 C CA . PHE B 1 380 ? 20.281 -15.352 8.312 1 98 380 PHE B CA 1
ATOM 7759 C C . PHE B 1 380 ? 18.984 -16.109 8.531 1 98 380 PHE B C 1
ATOM 7761 O O . PHE B 1 380 ? 18.609 -16.984 7.727 1 98 380 PHE B O 1
ATOM 7768 N N . LEU B 1 381 ? 18.266 -15.781 9.531 1 97.5 381 LEU B N 1
ATOM 7769 C CA . LEU B 1 381 ? 17.031 -16.5 9.867 1 97.5 381 LEU B CA 1
ATOM 7770 C C . LEU B 1 381 ? 15.961 -16.234 8.828 1 97.5 381 LEU B C 1
ATOM 7772 O O . LEU B 1 381 ? 15.273 -17.172 8.398 1 97.5 381 LEU B O 1
ATOM 7776 N N . VAL B 1 382 ? 15.805 -14.992 8.398 1 96.31 382 VAL B N 1
ATOM 7777 C CA . VAL B 1 382 ? 14.773 -14.664 7.422 1 96.31 382 VAL B CA 1
ATOM 7778 C C . VAL B 1 382 ? 15.141 -15.258 6.066 1 96.31 382 VAL B C 1
ATOM 7780 O O . VAL B 1 382 ? 14.281 -15.812 5.371 1 96.31 382 VAL B O 1
ATOM 7783 N N . ALA B 1 383 ? 16.422 -15.141 5.691 1 97.5 383 ALA B N 1
ATOM 7784 C CA . ALA B 1 383 ? 16.875 -15.719 4.434 1 97.5 383 ALA B CA 1
ATOM 7785 C C . ALA B 1 383 ? 16.688 -17.234 4.426 1 97.5 383 ALA B C 1
ATOM 7787 O O . ALA B 1 383 ? 16.219 -17.797 3.432 1 97.5 383 ALA B O 1
ATOM 7788 N N . THR B 1 384 ? 17.047 -17.875 5.516 1 97.69 384 THR B N 1
ATOM 7789 C CA . THR B 1 384 ? 16.891 -19.328 5.645 1 97.69 384 THR B CA 1
ATOM 7790 C C . THR B 1 384 ? 15.422 -19.734 5.551 1 97.69 384 THR B C 1
ATOM 7792 O O . THR B 1 384 ? 15.086 -20.75 4.941 1 97.69 384 THR B O 1
ATOM 7795 N N . SER B 1 385 ? 14.57 -18.953 6.129 1 96.81 385 SER B N 1
ATOM 7796 C CA . SER B 1 385 ? 13.148 -19.25 6.062 1 96.81 385 SER B CA 1
ATOM 7797 C C . SER B 1 385 ? 12.648 -19.25 4.621 1 96.81 385 SER B C 1
ATOM 7799 O O . SER B 1 385 ? 11.812 -20.062 4.238 1 96.81 385 SER B O 1
ATOM 7801 N N . LEU B 1 386 ? 13.117 -18.344 3.869 1 95.81 386 LEU B N 1
ATOM 7802 C CA . LEU B 1 386 ? 12.711 -18.266 2.471 1 95.81 386 LEU B CA 1
ATOM 7803 C C . LEU B 1 386 ? 13.18 -19.484 1.693 1 95.81 386 LEU B C 1
ATOM 7805 O O . LEU B 1 386 ? 12.445 -20.016 0.863 1 95.81 386 LEU B O 1
ATOM 7809 N N . VAL B 1 387 ? 14.406 -19.969 1.948 1 97.19 387 VAL B N 1
ATOM 7810 C CA . VAL B 1 387 ? 14.953 -21.156 1.299 1 97.19 387 VAL B CA 1
ATOM 7811 C C . VAL B 1 387 ? 14.133 -22.391 1.693 1 97.19 387 VAL B C 1
ATOM 7813 O O . VAL B 1 387 ? 13.812 -23.234 0.849 1 97.19 387 VAL B O 1
ATOM 7816 N N . LEU B 1 388 ? 13.734 -22.484 2.926 1 95.81 388 LEU B N 1
ATOM 7817 C CA . LEU B 1 388 ? 13 -23.625 3.439 1 95.81 388 LEU B CA 1
ATOM 7818 C C . LEU B 1 388 ? 11.578 -23.656 2.879 1 95.81 388 LEU B C 1
ATOM 7820 O O . LEU B 1 388 ? 11.109 -24.703 2.418 1 95.81 388 LEU B O 1
ATOM 7824 N N . ILE B 1 389 ? 10.945 -22.531 2.846 1 91.81 389 ILE B N 1
ATOM 7825 C CA . ILE B 1 389 ? 9.547 -22.438 2.441 1 91.81 389 ILE B CA 1
ATOM 7826 C C . ILE B 1 389 ? 9.422 -22.719 0.944 1 91.81 389 ILE B C 1
ATOM 7828 O O . ILE B 1 389 ? 8.492 -23.391 0.506 1 91.81 389 ILE B O 1
ATOM 7832 N N . LEU B 1 390 ? 10.375 -22.25 0.187 1 93.44 390 LEU B N 1
ATOM 7833 C CA . LEU B 1 390 ? 10.289 -22.422 -1.26 1 93.44 390 LEU B CA 1
ATOM 7834 C C . LEU B 1 390 ? 11.109 -23.625 -1.719 1 93.44 390 LEU B C 1
ATOM 7836 O O . LEU B 1 390 ? 11.305 -23.828 -2.92 1 93.44 390 LEU B O 1
ATOM 7840 N N . HIS B 1 391 ? 11.68 -24.438 -0.842 1 93.06 391 HIS B N 1
ATOM 7841 C CA . HIS B 1 391 ? 12.398 -25.688 -1.086 1 93.06 391 HIS B CA 1
ATOM 7842 C C . HIS B 1 391 ? 13.523 -25.484 -2.1 1 93.06 391 HIS B C 1
ATOM 7844 O O . HIS B 1 391 ? 13.719 -26.312 -2.988 1 93.06 391 HIS B O 1
ATOM 7850 N N . GLY B 1 392 ? 14.039 -24.281 -2.074 1 91.56 392 GLY B N 1
ATOM 7851 C CA . GLY B 1 392 ? 15.18 -24.016 -2.936 1 91.56 392 GLY B CA 1
ATOM 7852 C C . GLY B 1 392 ? 14.805 -23.891 -4.398 1 91.56 392 GLY B C 1
ATOM 7853 O O . GLY B 1 392 ? 15.648 -24.047 -5.281 1 91.56 392 GLY B O 1
ATOM 7854 N N . ASP B 1 393 ? 13.555 -23.594 -4.684 1 92.62 393 ASP B N 1
ATOM 7855 C CA . ASP B 1 393 ? 13.125 -23.375 -6.059 1 92.62 393 ASP B CA 1
ATOM 7856 C C . ASP B 1 393 ? 13.648 -22.031 -6.598 1 92.62 393 ASP B C 1
ATOM 7858 O O . ASP B 1 393 ? 13.086 -20.984 -6.309 1 92.62 393 ASP B O 1
ATOM 7862 N N . THR B 1 394 ? 14.586 -22.172 -7.477 1 90.94 394 THR B N 1
ATOM 7863 C CA . THR B 1 394 ? 15.305 -21 -7.953 1 90.94 394 THR B CA 1
ATOM 7864 C C . THR B 1 394 ? 14.375 -20.078 -8.742 1 90.94 394 THR B C 1
ATOM 7866 O O . THR B 1 394 ? 14.508 -18.859 -8.688 1 90.94 394 THR B O 1
ATOM 7869 N N . GLU B 1 395 ? 13.461 -20.641 -9.453 1 90.81 395 GLU B N 1
ATOM 7870 C CA . GLU B 1 395 ? 12.555 -19.828 -10.273 1 90.81 395 GLU B CA 1
ATOM 7871 C C . GLU B 1 395 ? 11.664 -18.953 -9.406 1 90.81 395 GLU B C 1
ATOM 7873 O O . GLU B 1 395 ? 11.555 -17.75 -9.648 1 90.81 395 GLU B O 1
ATOM 7878 N N . THR B 1 396 ? 11.109 -19.516 -8.367 1 92 396 THR B N 1
ATOM 7879 C CA . THR B 1 396 ? 10.242 -18.75 -7.48 1 92 396 THR B CA 1
ATOM 7880 C C . THR B 1 396 ? 11.047 -17.75 -6.652 1 92 396 THR B C 1
ATOM 7882 O O . THR B 1 396 ? 10.609 -16.609 -6.449 1 92 396 THR B O 1
ATOM 7885 N N . LEU B 1 397 ? 12.188 -18.188 -6.223 1 94.5 397 LEU B N 1
ATOM 7886 C CA . LEU B 1 397 ? 13.062 -17.297 -5.469 1 94.5 397 LEU B CA 1
ATOM 7887 C C . LEU B 1 397 ? 13.461 -16.094 -6.309 1 94.5 397 LEU B C 1
ATOM 7889 O O . LEU B 1 397 ? 13.43 -14.953 -5.828 1 94.5 397 LEU B O 1
ATOM 7893 N N . SER B 1 398 ? 13.75 -16.344 -7.512 1 93.94 398 SER B N 1
ATOM 7894 C CA . SER B 1 398 ? 14.141 -15.289 -8.438 1 93.94 398 SER B CA 1
ATOM 7895 C C . SER B 1 398 ? 12.969 -14.352 -8.727 1 93.94 398 SER B C 1
ATOM 7897 O O . SER B 1 398 ? 13.164 -13.156 -8.93 1 93.94 398 SER B O 1
ATOM 7899 N N . GLY B 1 399 ? 11.828 -14.953 -8.773 1 93.75 399 GLY B N 1
ATOM 7900 C CA . GLY B 1 399 ? 10.648 -14.125 -8.953 1 93.75 399 GLY B CA 1
ATOM 7901 C C . GLY B 1 399 ? 10.43 -13.141 -7.816 1 93.75 399 GLY B C 1
ATOM 7902 O O . GLY B 1 399 ? 10.133 -11.969 -8.055 1 93.75 399 GLY B O 1
ATOM 7903 N N . VAL B 1 400 ? 10.602 -13.586 -6.637 1 94 400 VAL B N 1
ATOM 7904 C CA . VAL B 1 400 ? 10.477 -12.727 -5.465 1 94 400 VAL B CA 1
ATOM 7905 C C . VAL B 1 400 ? 11.508 -11.602 -5.531 1 94 400 VAL B C 1
ATOM 7907 O O . VAL B 1 400 ? 11.195 -10.445 -5.266 1 94 400 VAL B O 1
ATOM 7910 N N . TYR B 1 401 ? 12.68 -11.977 -5.934 1 95 401 TYR B N 1
ATOM 7911 C CA . TYR B 1 401 ? 13.766 -11.016 -6.109 1 95 401 TYR B CA 1
ATOM 7912 C C . TYR B 1 401 ? 13.383 -9.953 -7.133 1 95 401 TYR B C 1
ATOM 7914 O O . TYR B 1 401 ? 13.57 -8.758 -6.898 1 95 401 TYR B O 1
ATOM 7922 N N . THR B 1 402 ? 12.789 -10.383 -8.18 1 94.94 402 THR B N 1
ATOM 7923 C CA . THR B 1 402 ? 12.43 -9.477 -9.266 1 94.94 402 THR B CA 1
ATOM 7924 C C . THR B 1 402 ? 11.422 -8.438 -8.789 1 94.94 402 THR B C 1
ATOM 7926 O O . THR B 1 402 ? 11.562 -7.25 -9.086 1 94.94 402 THR B O 1
ATOM 7929 N N . TYR B 1 403 ? 10.453 -8.852 -7.973 1 95.25 403 TYR B N 1
ATOM 7930 C CA . TYR B 1 403 ? 9.438 -7.934 -7.469 1 95.25 403 TYR B CA 1
ATOM 7931 C C . TYR B 1 403 ? 10.07 -6.855 -6.594 1 95.25 403 TYR B C 1
ATOM 7933 O O . TYR B 1 403 ? 9.781 -5.668 -6.762 1 95.25 403 TYR B O 1
ATOM 7941 N N . ALA B 1 404 ? 10.906 -7.301 -5.727 1 94.94 404 ALA B N 1
ATOM 7942 C CA . ALA B 1 404 ? 11.531 -6.367 -4.793 1 94.94 404 ALA B CA 1
ATOM 7943 C C . ALA B 1 404 ? 12.453 -5.391 -5.527 1 94.94 404 ALA B C 1
ATOM 7945 O O . ALA B 1 404 ? 12.414 -4.188 -5.273 1 94.94 404 ALA B O 1
ATOM 7946 N N . PHE B 1 405 ? 13.148 -5.961 -6.449 1 94.56 405 PHE B N 1
ATOM 7947 C CA . PHE B 1 405 ? 14.117 -5.184 -7.223 1 94.56 405 PHE B CA 1
ATOM 7948 C C . PHE B 1 405 ? 13.414 -4.152 -8.094 1 94.56 405 PHE B C 1
ATOM 7950 O O . PHE B 1 405 ? 13.805 -2.984 -8.125 1 94.56 405 PHE B O 1
ATOM 7957 N N . LEU B 1 406 ? 12.375 -4.543 -8.797 1 96.44 406 LEU B N 1
ATOM 7958 C CA . LEU B 1 406 ? 11.641 -3.639 -9.672 1 96.44 406 LEU B CA 1
ATOM 7959 C C . LEU B 1 406 ? 10.945 -2.547 -8.867 1 96.44 406 LEU B C 1
ATOM 7961 O O . LEU B 1 406 ? 10.891 -1.393 -9.297 1 96.44 406 LEU B O 1
ATOM 7965 N N . GLY B 1 407 ? 10.43 -2.941 -7.727 1 94.75 407 GLY B N 1
ATOM 7966 C CA . GLY B 1 407 ? 9.867 -1.93 -6.848 1 94.75 407 GLY B CA 1
ATOM 7967 C C . GLY B 1 407 ? 10.891 -0.894 -6.406 1 94.75 407 GLY B C 1
ATOM 7968 O O . GLY B 1 407 ? 10.602 0.305 -6.41 1 94.75 407 GLY B O 1
ATOM 7969 N N . LEU B 1 408 ? 12.016 -1.375 -6.086 1 94.19 408 LEU B N 1
ATOM 7970 C CA . LEU B 1 408 ? 13.102 -0.501 -5.645 1 94.19 408 LEU B CA 1
ATOM 7971 C C . LEU B 1 408 ? 13.531 0.436 -6.766 1 94.19 408 LEU B C 1
ATOM 7973 O O . LEU B 1 408 ? 13.742 1.629 -6.535 1 94.19 408 LEU B O 1
ATOM 7977 N N . MET B 1 409 ? 13.625 -0.088 -7.926 1 95.44 409 MET B N 1
ATOM 7978 C CA . MET B 1 409 ? 14.039 0.708 -9.078 1 95.44 409 MET B CA 1
ATOM 7979 C C . MET B 1 409 ? 12.992 1.762 -9.414 1 95.44 409 MET B C 1
ATOM 7981 O O . MET B 1 409 ? 13.328 2.883 -9.805 1 95.44 409 MET B O 1
ATOM 7985 N N . THR B 1 410 ? 11.781 1.411 -9.289 1 95.94 410 THR B N 1
ATOM 7986 C CA . THR B 1 410 ? 10.695 2.355 -9.547 1 95.94 410 THR B CA 1
ATOM 7987 C C . THR B 1 410 ? 10.758 3.525 -8.562 1 95.94 410 THR B C 1
ATOM 7989 O O . THR B 1 410 ? 10.695 4.688 -8.977 1 95.94 410 THR B O 1
ATOM 7992 N N . LEU B 1 411 ? 10.953 3.215 -7.316 1 95.19 411 LEU B N 1
ATOM 7993 C CA . LEU B 1 411 ? 11.008 4.254 -6.297 1 95.19 411 LEU B CA 1
ATOM 7994 C C . LEU B 1 411 ? 12.242 5.125 -6.473 1 95.19 411 LEU B C 1
ATOM 7996 O O . LEU B 1 411 ? 12.203 6.332 -6.227 1 95.19 411 LEU B O 1
ATOM 8000 N N . PHE B 1 412 ? 13.312 4.508 -6.844 1 95.31 412 PHE B N 1
ATOM 8001 C CA . PHE B 1 412 ? 14.539 5.262 -7.09 1 95.31 412 PHE B CA 1
ATOM 8002 C C . PHE B 1 412 ? 14.344 6.246 -8.242 1 95.31 412 PHE B C 1
ATOM 8004 O O . PHE B 1 412 ? 14.758 7.402 -8.148 1 95.31 412 PHE B O 1
ATOM 8011 N N . GLY B 1 413 ? 13.734 5.742 -9.328 1 95.75 413 GLY B N 1
ATOM 8012 C CA . GLY B 1 413 ? 13.461 6.617 -10.461 1 95.75 413 GLY B CA 1
ATOM 8013 C C . GLY B 1 413 ? 12.531 7.762 -10.109 1 95.75 413 GLY B C 1
ATOM 8014 O O . GLY B 1 413 ? 12.766 8.906 -10.508 1 95.75 413 GLY B O 1
ATOM 8015 N N . ILE B 1 414 ? 11.523 7.504 -9.312 1 93.94 414 ILE B N 1
ATOM 8016 C CA . ILE B 1 414 ? 10.609 8.539 -8.852 1 93.94 414 ILE B CA 1
ATOM 8017 C C . ILE B 1 414 ? 11.352 9.516 -7.941 1 93.94 414 ILE B C 1
ATOM 8019 O O . ILE B 1 414 ? 11.141 10.727 -8.016 1 93.94 414 ILE B O 1
ATOM 8023 N N . GLY B 1 415 ? 12.203 8.953 -7.121 1 94.19 415 GLY B N 1
ATOM 8024 C CA . GLY B 1 415 ? 13.031 9.797 -6.273 1 94.19 415 GLY B CA 1
ATOM 8025 C C . GLY B 1 415 ? 13.891 10.773 -7.059 1 94.19 415 GLY B C 1
ATOM 8026 O O . GLY B 1 415 ? 14.078 11.914 -6.645 1 94.19 415 GLY B O 1
ATOM 8027 N N . CYS B 1 416 ? 14.352 10.336 -8.164 1 94.75 416 CYS B N 1
ATOM 8028 C CA . CYS B 1 416 ? 15.156 11.203 -9.016 1 94.75 416 CYS B CA 1
ATOM 8029 C C . CYS B 1 416 ? 14.32 12.359 -9.555 1 94.75 416 CYS B C 1
ATOM 8031 O O . CYS B 1 416 ? 14.766 13.516 -9.539 1 94.75 416 CYS B O 1
ATOM 8033 N N . MET B 1 417 ? 13.211 12.078 -10.023 1 93.19 417 MET B N 1
ATOM 8034 C CA . MET B 1 417 ? 12.328 13.109 -10.562 1 93.19 417 MET B CA 1
ATOM 8035 C C . MET B 1 417 ? 11.93 14.109 -9.477 1 93.19 417 MET B C 1
ATOM 8037 O O . MET B 1 417 ? 11.867 15.312 -9.727 1 93.19 417 MET B O 1
ATOM 8041 N N . LEU B 1 418 ? 11.719 13.594 -8.312 1 92.06 418 LEU B N 1
ATOM 8042 C CA . LEU B 1 418 ? 11.375 14.469 -7.195 1 92.06 418 LEU B CA 1
ATOM 8043 C C . LEU B 1 418 ? 12.562 15.344 -6.805 1 92.06 418 LEU B C 1
ATOM 8045 O O . LEU B 1 418 ? 12.398 16.5 -6.434 1 92.06 418 LEU B O 1
ATOM 8049 N N . LEU B 1 419 ? 13.672 14.734 -6.863 1 91.19 419 LEU B N 1
ATOM 8050 C CA . LEU B 1 419 ? 14.891 15.477 -6.559 1 91.19 419 LEU B CA 1
ATOM 8051 C C . LEU B 1 419 ? 15.078 16.641 -7.531 1 91.19 419 LEU B C 1
ATOM 8053 O O . LEU B 1 419 ? 15.477 17.734 -7.129 1 91.19 419 LEU B O 1
ATOM 8057 N N . LYS B 1 420 ? 14.75 16.422 -8.719 1 89.62 420 LYS B N 1
ATOM 8058 C CA . LYS B 1 420 ? 14.859 17.469 -9.75 1 89.62 420 LYS B CA 1
ATOM 8059 C C . LYS B 1 420 ? 13.859 18.594 -9.508 1 89.62 420 LYS B C 1
ATOM 8061 O O . LYS B 1 420 ? 14.164 19.75 -9.766 1 89.62 420 LYS B O 1
ATOM 8066 N N . PHE B 1 421 ? 12.852 18.188 -8.992 1 85.69 421 PHE B N 1
ATOM 8067 C CA . PHE B 1 421 ? 11.758 19.141 -8.82 1 85.69 421 PHE B CA 1
ATOM 8068 C C . PHE B 1 421 ? 11.891 19.891 -7.5 1 85.69 421 PHE B C 1
ATOM 8070 O O . PHE B 1 421 ? 11.766 21.109 -7.469 1 85.69 421 PHE B O 1
ATOM 8077 N N . LYS B 1 422 ? 12.18 19.203 -6.453 1 86 422 LYS B N 1
ATOM 8078 C CA . LYS B 1 422 ? 12.148 19.781 -5.117 1 86 422 LYS B CA 1
ATOM 8079 C C . LYS B 1 422 ? 13.523 20.328 -4.727 1 86 422 LYS B C 1
ATOM 8081 O O . LYS B 1 422 ? 13.625 21.234 -3.9 1 86 422 LYS B O 1
ATOM 8086 N N . ARG B 1 423 ? 14.523 19.75 -5.223 1 87.25 423 ARG B N 1
ATOM 8087 C CA . ARG B 1 423 ? 15.891 20.125 -4.879 1 87.25 423 ARG B CA 1
ATOM 8088 C C . ARG B 1 423 ? 16.672 20.531 -6.125 1 87.25 423 ARG B C 1
ATOM 8090 O O . ARG B 1 423 ? 17.781 20.016 -6.359 1 87.25 423 ARG B O 1
ATOM 8097 N N . ALA B 1 424 ? 16.172 21.438 -6.809 1 81.88 424 ALA B N 1
ATOM 8098 C CA . ALA B 1 424 ? 16.719 21.812 -8.109 1 81.88 424 ALA B CA 1
ATOM 8099 C C . ALA B 1 424 ? 18.047 22.547 -7.953 1 81.88 424 ALA B C 1
ATOM 8101 O O . ALA B 1 424 ? 18.891 22.5 -8.852 1 81.88 424 ALA B O 1
ATOM 8102 N N . GLU B 1 425 ? 18.281 23.078 -6.754 1 82.44 425 GLU B N 1
ATOM 8103 C CA . GLU B 1 425 ? 19.438 23.953 -6.594 1 82.44 425 GLU B CA 1
ATOM 8104 C C . GLU B 1 425 ? 20.656 23.156 -6.117 1 82.44 425 GLU B C 1
ATOM 8106 O O . GLU B 1 425 ? 21.766 23.688 -6.078 1 82.44 425 GLU B O 1
ATOM 8111 N N . LEU B 1 426 ? 20.453 21.938 -5.844 1 84.12 426 LEU B N 1
ATOM 8112 C CA . LEU B 1 426 ? 21.594 21.125 -5.449 1 84.12 426 LEU B CA 1
ATOM 8113 C C . LEU B 1 426 ? 22.547 20.922 -6.617 1 84.12 426 LEU B C 1
ATOM 8115 O O . LEU B 1 426 ? 22.109 20.609 -7.73 1 84.12 426 LEU B O 1
ATOM 8119 N N . PRO B 1 427 ? 23.734 21.203 -6.383 1 82.75 427 PRO B N 1
ATOM 8120 C CA . PRO B 1 427 ? 24.688 21.031 -7.488 1 82.75 427 PRO B CA 1
ATOM 8121 C C . PRO B 1 427 ? 24.781 19.594 -7.969 1 82.75 427 PRO B C 1
ATOM 8123 O O . PRO B 1 427 ? 24.75 18.656 -7.156 1 82.75 427 PRO B O 1
ATOM 8126 N N . ARG B 1 428 ? 24.828 19.422 -9.273 1 85.75 428 ARG B N 1
ATOM 8127 C CA . ARG B 1 428 ? 24.953 18.109 -9.922 1 85.75 428 ARG B CA 1
ATOM 8128 C C . ARG B 1 428 ? 25.875 18.188 -11.125 1 85.75 428 ARG B C 1
ATOM 8130 O O . ARG B 1 428 ? 25.812 19.125 -11.914 1 85.75 428 ARG B O 1
ATOM 8137 N N . THR B 1 429 ? 26.75 17.203 -11.25 1 83.69 429 THR B N 1
ATOM 8138 C CA . THR B 1 429 ? 27.656 17.156 -12.398 1 83.69 429 THR B CA 1
ATOM 8139 C C . THR B 1 429 ? 27.078 16.25 -13.492 1 83.69 429 THR B C 1
ATOM 8141 O O . THR B 1 429 ? 27.406 16.391 -14.664 1 83.69 429 THR B O 1
ATOM 8144 N N . VAL B 1 430 ? 26.297 15.328 -13.039 1 89.75 430 VAL B N 1
ATOM 8145 C CA . VAL B 1 430 ? 25.625 14.43 -13.969 1 89.75 430 VAL B CA 1
ATOM 8146 C C . VAL B 1 430 ? 24.125 14.672 -13.914 1 89.75 430 VAL B C 1
ATOM 8148 O O . VAL B 1 430 ? 23.516 14.609 -12.836 1 89.75 430 VAL B O 1
ATOM 8151 N N . ILE B 1 431 ? 23.531 14.984 -15.086 1 90.94 431 ILE B N 1
ATOM 8152 C CA . ILE B 1 431 ? 22.094 15.266 -15.125 1 90.94 431 ILE B CA 1
ATOM 8153 C C . ILE B 1 431 ? 21.422 14.328 -16.109 1 90.94 431 ILE B C 1
ATOM 8155 O O . ILE B 1 431 ? 21.797 14.25 -17.281 1 90.94 431 ILE B O 1
ATOM 8159 N N . ALA B 1 432 ? 20.484 13.578 -15.641 1 93.5 432 ALA B N 1
ATOM 8160 C CA . ALA B 1 432 ? 19.656 12.727 -16.5 1 93.5 432 ALA B CA 1
ATOM 8161 C C . ALA B 1 432 ? 18.516 13.523 -17.109 1 93.5 432 ALA B C 1
ATOM 8163 O O . ALA B 1 432 ? 17.766 14.203 -16.406 1 93.5 432 ALA B O 1
ATOM 8164 N N . PRO B 1 433 ? 18.438 13.461 -18.453 1 91 433 PRO B N 1
ATOM 8165 C CA . PRO B 1 433 ? 17.312 14.172 -19.062 1 91 433 PRO B CA 1
ATOM 8166 C C . PRO B 1 433 ? 15.953 13.641 -18.625 1 91 433 PRO B C 1
ATOM 8168 O O . PRO B 1 433 ? 15.828 12.461 -18.281 1 91 433 PRO B O 1
ATOM 8171 N N . TRP B 1 434 ? 14.992 14.477 -18.656 1 89.94 434 TRP B N 1
ATOM 8172 C CA . TRP B 1 434 ? 13.656 14.141 -18.156 1 89.94 434 TRP B CA 1
ATOM 8173 C C . TRP B 1 434 ? 13.047 13.008 -18.984 1 89.94 434 TRP B C 1
ATOM 8175 O O . TRP B 1 434 ? 12.359 12.141 -18.438 1 89.94 434 TRP B O 1
ATOM 8185 N N . TRP B 1 435 ? 13.258 13.008 -20.297 1 90.12 435 TRP B N 1
ATOM 8186 C CA . TRP B 1 435 ? 12.688 11.945 -21.109 1 90.12 435 TRP B CA 1
ATOM 8187 C C . TRP B 1 435 ? 13.25 10.586 -20.703 1 90.12 435 TRP B C 1
ATOM 8189 O O . TRP B 1 435 ? 12.531 9.578 -20.719 1 90.12 435 TRP B O 1
ATOM 8199 N N . SER B 1 436 ? 14.531 10.555 -20.359 1 93.19 436 SER B N 1
ATOM 8200 C CA . SER B 1 436 ? 15.164 9.312 -19.922 1 93.19 436 SER B CA 1
ATOM 8201 C C . SER B 1 436 ? 14.57 8.828 -18.609 1 93.19 436 SER B C 1
ATOM 8203 O O . SER B 1 436 ? 14.391 7.621 -18.406 1 93.19 436 SER B O 1
ATOM 8205 N N . CYS B 1 437 ? 14.281 9.766 -17.734 1 94.38 437 CYS B N 1
ATOM 8206 C CA . CYS B 1 437 ? 13.695 9.406 -16.438 1 94.38 437 CYS B CA 1
ATOM 8207 C C . CYS B 1 437 ? 12.289 8.844 -16.625 1 94.38 437 CYS B C 1
ATOM 8209 O O . CYS B 1 437 ? 11.953 7.797 -16.062 1 94.38 437 CYS B O 1
ATOM 8211 N N . ILE B 1 438 ? 11.469 9.477 -17.469 1 93.44 438 ILE B N 1
ATOM 8212 C CA . ILE B 1 438 ? 10.086 9.062 -17.688 1 93.44 438 ILE B CA 1
ATOM 8213 C C . ILE B 1 438 ? 10.047 7.719 -18.406 1 93.44 438 ILE B C 1
ATOM 8215 O O . ILE B 1 438 ? 9.32 6.809 -18 1 93.44 438 ILE B O 1
ATOM 8219 N N . LEU B 1 439 ? 10.82 7.613 -19.406 1 96.38 439 LEU B N 1
ATOM 8220 C CA . LEU B 1 439 ? 10.859 6.371 -20.156 1 96.38 439 LEU B CA 1
ATOM 8221 C C . LEU B 1 439 ? 11.414 5.23 -19.312 1 96.38 439 LEU B C 1
ATOM 8223 O O . LEU B 1 439 ? 10.875 4.121 -19.328 1 96.38 439 LEU B O 1
ATOM 8227 N N . GLY B 1 440 ? 12.523 5.496 -18.609 1 97.25 440 GLY B N 1
ATOM 8228 C CA . GLY B 1 440 ? 13.102 4.477 -17.75 1 97.25 440 GLY B CA 1
ATOM 8229 C C . GLY B 1 440 ? 12.125 3.959 -16.703 1 97.25 440 GLY B C 1
ATOM 8230 O O . GLY B 1 440 ? 11.93 2.748 -16.578 1 97.25 440 GLY B O 1
ATOM 8231 N N . VAL B 1 441 ? 11.469 4.844 -16.016 1 96.88 441 VAL B N 1
ATOM 8232 C CA . VAL B 1 441 ? 10.539 4.469 -14.961 1 96.88 441 VAL B CA 1
ATOM 8233 C C . VAL B 1 441 ? 9.328 3.756 -15.562 1 96.88 441 VAL B C 1
ATOM 8235 O O . VAL B 1 441 ? 8.859 2.756 -15.023 1 96.88 441 VAL B O 1
ATOM 8238 N N . SER B 1 442 ? 8.828 4.238 -16.688 1 97.12 442 SER B N 1
ATOM 8239 C CA . SER B 1 442 ? 7.684 3.617 -17.344 1 97.12 442 SER B CA 1
ATOM 8240 C C . SER B 1 442 ? 8.008 2.197 -17.797 1 97.12 442 SER B C 1
ATOM 8242 O O . SER B 1 442 ? 7.168 1.299 -17.703 1 97.12 442 SER B O 1
ATOM 8244 N N . MET B 1 443 ? 9.172 1.982 -18.281 1 97.81 443 MET B N 1
ATOM 8245 C CA . MET B 1 443 ? 9.57 0.653 -18.734 1 97.81 443 MET B CA 1
ATOM 8246 C C . MET B 1 443 ? 9.703 -0.305 -17.562 1 97.81 443 MET B C 1
ATOM 8248 O O . MET B 1 443 ? 9.312 -1.47 -17.656 1 97.81 443 MET B O 1
ATOM 8252 N N . VAL B 1 444 ? 10.273 0.184 -16.484 1 97.62 444 VAL B N 1
ATOM 8253 C CA . VAL B 1 444 ? 10.391 -0.65 -15.289 1 97.62 444 VAL B CA 1
ATOM 8254 C C . VAL B 1 444 ? 9 -0.993 -14.758 1 97.62 444 VAL B C 1
ATOM 8256 O O . VAL B 1 444 ? 8.742 -2.133 -14.359 1 97.62 444 VAL B O 1
ATOM 8259 N N . MET B 1 445 ? 8.055 -0.077 -14.781 1 96.44 445 MET B N 1
ATOM 8260 C CA . MET B 1 445 ? 6.684 -0.325 -14.344 1 96.44 445 MET B CA 1
ATOM 8261 C C . MET B 1 445 ? 5.992 -1.326 -15.266 1 96.44 445 MET B C 1
ATOM 8263 O O . MET B 1 445 ? 5.219 -2.166 -14.805 1 96.44 445 MET B O 1
ATOM 8267 N N . ALA B 1 446 ? 6.242 -1.201 -16.516 1 96.81 446 ALA B N 1
ATOM 8268 C CA . ALA B 1 446 ? 5.668 -2.145 -17.484 1 96.81 446 ALA B CA 1
ATOM 8269 C C . ALA B 1 446 ? 6.156 -3.564 -17.203 1 96.81 446 ALA B C 1
ATOM 8271 O O . ALA B 1 446 ? 5.371 -4.516 -17.266 1 96.81 446 ALA B O 1
ATOM 8272 N N . THR B 1 447 ? 7.418 -3.688 -16.984 1 97.12 447 THR B N 1
ATOM 8273 C CA . THR B 1 447 ? 7.965 -5.012 -16.703 1 97.12 447 THR B CA 1
ATOM 8274 C C . THR B 1 447 ? 7.465 -5.535 -15.367 1 97.12 447 THR B C 1
ATOM 8276 O O . THR B 1 447 ? 7.312 -6.746 -15.188 1 97.12 447 THR B O 1
ATOM 8279 N N . PHE B 1 448 ? 7.219 -4.609 -14.438 1 96 448 PHE B N 1
ATOM 8280 C CA . PHE B 1 448 ? 6.594 -5.004 -13.188 1 96 448 PHE B CA 1
ATOM 8281 C C . PHE B 1 448 ? 5.215 -5.609 -13.43 1 96 448 PHE B C 1
ATOM 8283 O O . PHE B 1 448 ? 4.867 -6.633 -12.844 1 96 448 PHE B O 1
ATOM 8290 N N . MET B 1 449 ? 4.453 -5.008 -14.305 1 94.38 449 MET B N 1
ATOM 8291 C CA . MET B 1 449 ? 3.131 -5.504 -14.672 1 94.38 449 MET B CA 1
ATOM 8292 C C . MET B 1 449 ? 3.229 -6.859 -15.367 1 94.38 449 MET B C 1
ATOM 8294 O O . MET B 1 449 ? 2.363 -7.719 -15.18 1 94.38 449 MET B O 1
ATOM 8298 N N . GLY B 1 450 ? 4.246 -7 -16.156 1 94.88 450 GLY B N 1
ATOM 8299 C CA . GLY B 1 450 ? 4.461 -8.289 -16.781 1 94.88 450 GLY B CA 1
ATOM 8300 C C . GLY B 1 450 ? 4.691 -9.406 -15.773 1 94.88 450 GLY B C 1
ATOM 8301 O O . GLY B 1 450 ? 4.207 -10.531 -15.969 1 94.88 450 GLY B O 1
ATOM 8302 N N . ASN B 1 451 ? 5.426 -9.109 -14.742 1 94.25 451 ASN B N 1
ATOM 8303 C CA . ASN B 1 451 ? 5.629 -10.094 -13.68 1 94.25 451 ASN B CA 1
ATOM 8304 C C . ASN B 1 451 ? 4.352 -10.328 -12.891 1 94.25 451 ASN B C 1
ATOM 8306 O O . ASN B 1 451 ? 4.07 -11.461 -12.477 1 94.25 451 ASN B O 1
ATOM 8310 N N . LEU B 1 452 ? 3.6 -9.297 -12.727 1 92.25 452 LEU B N 1
ATOM 8311 C CA . LEU B 1 452 ? 2.338 -9.398 -12.008 1 92.25 452 LEU B CA 1
ATOM 8312 C C . LEU B 1 452 ? 1.354 -10.289 -12.75 1 92.25 452 LEU B C 1
ATOM 8314 O O . LEU B 1 452 ? 0.592 -11.039 -12.133 1 92.25 452 LEU B O 1
ATOM 8318 N N . LEU B 1 453 ? 1.373 -10.297 -14.062 1 93.06 453 LEU B N 1
ATOM 8319 C CA . LEU B 1 453 ? 0.479 -11.086 -14.906 1 93.06 453 LEU B CA 1
ATOM 8320 C C . LEU B 1 453 ? 1.012 -12.5 -15.086 1 93.06 453 LEU B C 1
ATOM 8322 O O . LEU B 1 453 ? 0.34 -13.352 -15.68 1 93.06 453 LEU B O 1
ATOM 8326 N N . GLY B 1 454 ? 2.223 -12.773 -14.516 1 91.62 454 GLY B N 1
ATOM 8327 C CA . GLY B 1 454 ? 2.832 -14.086 -14.648 1 91.62 454 GLY B CA 1
ATOM 8328 C C . GLY B 1 454 ? 2.371 -15.07 -13.586 1 91.62 454 GLY B C 1
ATOM 8329 O O . GLY B 1 454 ? 1.185 -15.117 -13.25 1 91.62 454 GLY B O 1
ATOM 8330 N N . ASP B 1 455 ? 3.223 -15.883 -13.094 1 89.75 455 ASP B N 1
ATOM 8331 C CA . ASP B 1 455 ? 2.912 -16.906 -12.109 1 89.75 455 ASP B CA 1
ATOM 8332 C C . ASP B 1 455 ? 2.404 -16.281 -10.812 1 89.75 455 ASP B C 1
ATOM 8334 O O . ASP B 1 455 ? 3.158 -15.617 -10.102 1 89.75 455 ASP B O 1
ATOM 8338 N N . PRO B 1 456 ? 1.192 -16.625 -10.469 1 92.44 456 PRO B N 1
ATOM 8339 C CA . PRO B 1 456 ? 0.582 -15.984 -9.297 1 92.44 456 PRO B CA 1
ATOM 8340 C C . PRO B 1 456 ? 1.232 -16.406 -7.984 1 92.44 456 PRO B C 1
ATOM 8342 O O . PRO B 1 456 ? 1.12 -15.711 -6.977 1 92.44 456 PRO B O 1
ATOM 8345 N N . THR B 1 457 ? 1.854 -17.562 -7.961 1 92.62 457 THR B N 1
ATOM 8346 C CA . THR B 1 457 ? 2.475 -18.062 -6.738 1 92.62 457 THR B CA 1
ATOM 8347 C C . THR B 1 457 ? 3.578 -17.109 -6.27 1 92.62 457 THR B C 1
ATOM 8349 O O . THR B 1 457 ? 3.771 -16.922 -5.066 1 92.62 457 THR B O 1
ATOM 8352 N N . ILE B 1 458 ? 4.234 -16.5 -7.219 1 93.44 458 ILE B N 1
ATOM 8353 C CA . ILE B 1 458 ? 5.355 -15.617 -6.902 1 93.44 458 ILE B CA 1
ATOM 8354 C C . ILE B 1 458 ? 4.848 -14.375 -6.172 1 93.44 458 ILE B C 1
ATOM 8356 O O . ILE B 1 458 ? 5.438 -13.945 -5.18 1 93.44 458 ILE B O 1
ATOM 8360 N N . LEU B 1 459 ? 3.729 -13.875 -6.625 1 93.5 459 LEU B N 1
ATOM 8361 C CA . LEU B 1 459 ? 3.156 -12.695 -5.992 1 93.5 459 LEU B CA 1
ATOM 8362 C C . LEU B 1 459 ? 2.754 -12.992 -4.551 1 93.5 459 LEU B C 1
ATOM 8364 O O . LEU B 1 459 ? 2.885 -12.133 -3.676 1 93.5 459 LEU B O 1
ATOM 8368 N N . THR B 1 460 ? 2.256 -14.125 -4.301 1 93.44 460 THR B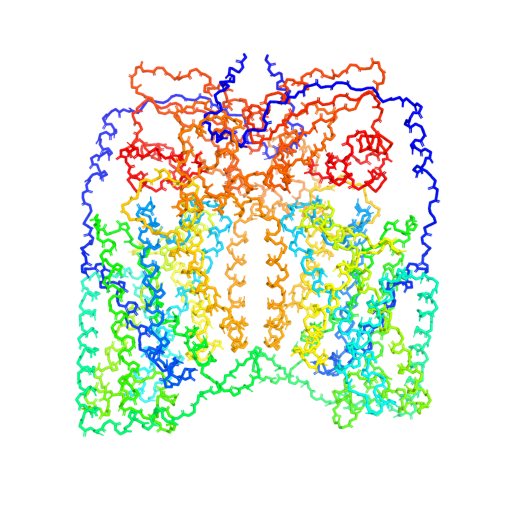 N 1
ATOM 8369 C CA . THR B 1 460 ? 1.811 -14.508 -2.967 1 93.44 460 THR B CA 1
ATOM 8370 C C . THR B 1 460 ? 2.975 -14.484 -1.981 1 93.44 460 THR B C 1
ATOM 8372 O O . THR B 1 460 ? 2.881 -13.883 -0.911 1 93.44 460 THR B O 1
ATOM 8375 N N . TYR B 1 461 ? 4.051 -15.086 -2.367 1 93.44 461 TYR B N 1
ATOM 8376 C CA . TYR B 1 461 ? 5.195 -15.141 -1.463 1 93.44 461 TYR B CA 1
ATOM 8377 C C . TYR B 1 461 ? 5.84 -13.773 -1.309 1 93.44 461 TYR B C 1
ATOM 8379 O O . TYR B 1 461 ? 6.293 -13.406 -0.22 1 93.44 461 TYR B O 1
ATOM 8387 N N . PHE B 1 462 ? 5.895 -13.031 -2.391 1 95.25 462 PHE B N 1
ATOM 8388 C CA . PHE B 1 462 ? 6.383 -11.664 -2.285 1 95.25 462 PHE B CA 1
ATOM 8389 C C . PHE B 1 462 ? 5.543 -10.867 -1.294 1 95.25 462 PHE B C 1
ATOM 8391 O O . PHE B 1 462 ? 6.086 -10.188 -0.421 1 95.25 462 PHE B O 1
ATOM 8398 N N . SER B 1 463 ? 4.219 -10.953 -1.455 1 94.12 463 SER B N 1
ATOM 8399 C CA . SER B 1 463 ? 3.309 -10.195 -0.605 1 94.12 463 SER B CA 1
ATOM 8400 C C . SER B 1 463 ? 3.455 -10.594 0.859 1 94.12 463 SER B C 1
ATOM 8402 O O . SER B 1 463 ? 3.445 -9.742 1.746 1 94.12 463 SER B O 1
ATOM 8404 N N . LEU B 1 464 ? 3.609 -11.891 1.1 1 93.44 464 LEU B N 1
ATOM 8405 C CA . LEU B 1 464 ? 3.742 -12.375 2.469 1 93.44 464 LEU B CA 1
ATOM 8406 C C . LEU B 1 464 ? 4.992 -11.797 3.129 1 93.44 464 LEU B C 1
ATOM 8408 O O . LEU B 1 464 ? 4.918 -11.242 4.23 1 93.44 464 LEU B O 1
ATOM 8412 N N . TYR B 1 465 ? 6.098 -11.797 2.479 1 94.06 465 TYR B N 1
ATOM 8413 C CA . TYR B 1 465 ? 7.352 -11.312 3.053 1 94.06 465 TYR B CA 1
ATOM 8414 C C . TYR B 1 465 ? 7.379 -9.789 3.096 1 94.06 465 TYR B C 1
ATOM 8416 O O . TYR B 1 465 ? 7.914 -9.195 4.039 1 94.06 465 TYR B O 1
ATOM 8424 N N . PHE B 1 466 ? 6.832 -9.219 2.092 1 94.69 466 PHE B N 1
ATOM 8425 C CA . PHE B 1 466 ? 6.801 -7.766 2.074 1 94.69 466 PHE B CA 1
ATOM 8426 C C . PHE B 1 466 ? 5.938 -7.227 3.209 1 94.69 466 PHE B C 1
ATOM 8428 O O . PHE B 1 466 ? 6.328 -6.281 3.898 1 94.69 466 PHE B O 1
ATOM 8435 N N . ILE B 1 467 ? 4.758 -7.797 3.363 1 92.5 467 ILE B N 1
ATOM 8436 C CA . ILE B 1 467 ? 3.857 -7.367 4.43 1 92.5 467 ILE B CA 1
ATOM 8437 C C . ILE B 1 467 ? 4.523 -7.578 5.785 1 92.5 467 ILE B C 1
ATOM 8439 O O . ILE B 1 467 ? 4.418 -6.734 6.676 1 92.5 467 ILE B O 1
ATOM 8443 N N . ALA B 1 468 ? 5.262 -8.641 5.93 1 91.88 468 ALA B N 1
ATOM 8444 C CA . ALA B 1 468 ? 5.938 -8.922 7.191 1 91.88 468 ALA B CA 1
ATOM 8445 C C . ALA B 1 468 ? 7.004 -7.879 7.492 1 91.88 468 ALA B C 1
ATOM 8447 O O . ALA B 1 468 ? 7.031 -7.305 8.586 1 91.88 468 ALA B O 1
ATOM 8448 N N . VAL B 1 469 ? 7.859 -7.562 6.48 1 92.44 469 VAL B N 1
ATOM 8449 C CA . VAL B 1 469 ? 8.938 -6.602 6.676 1 92.44 469 VAL B CA 1
ATOM 8450 C C . VAL B 1 469 ? 8.359 -5.199 6.844 1 92.44 469 VAL B C 1
ATOM 8452 O O . VAL B 1 469 ? 8.781 -4.449 7.727 1 92.44 469 VAL B O 1
ATOM 8455 N N . LEU B 1 470 ? 7.383 -4.891 6.027 1 92.56 470 LEU B N 1
ATOM 8456 C CA . LEU B 1 470 ? 6.754 -3.576 6.09 1 92.56 470 LEU B CA 1
ATOM 8457 C C . LEU B 1 470 ? 6.098 -3.354 7.445 1 92.56 470 LEU B C 1
ATOM 8459 O O . LEU B 1 470 ? 6.211 -2.271 8.023 1 92.56 470 LEU B O 1
ATOM 8463 N N . SER B 1 471 ? 5.387 -4.375 7.953 1 91.31 471 SER B N 1
ATOM 8464 C CA . SER B 1 471 ? 4.715 -4.262 9.242 1 91.31 471 SER B CA 1
ATOM 8465 C C . SER B 1 471 ? 5.719 -4.031 10.367 1 91.31 471 SER B C 1
ATOM 8467 O O . SER B 1 471 ? 5.465 -3.236 11.273 1 91.31 471 SER B O 1
ATOM 8469 N N . LEU B 1 472 ? 6.812 -4.668 10.289 1 89.31 472 LEU B N 1
ATOM 8470 C CA . LEU B 1 472 ? 7.84 -4.492 11.305 1 89.31 472 LEU B CA 1
ATOM 8471 C C . LEU B 1 472 ? 8.391 -3.072 11.273 1 89.31 472 LEU B C 1
ATOM 8473 O O . LEU B 1 472 ? 8.555 -2.441 12.328 1 89.31 472 LEU B O 1
ATOM 8477 N N . VAL B 1 473 ? 8.617 -2.584 10.133 1 88.81 473 VAL B N 1
ATOM 8478 C CA . VAL B 1 473 ? 9.18 -1.246 9.969 1 88.81 473 VAL B CA 1
ATOM 8479 C C . VAL B 1 473 ? 8.156 -0.199 10.398 1 88.81 473 VAL B C 1
ATOM 8481 O O . VAL B 1 473 ? 8.492 0.739 11.133 1 88.81 473 VAL B O 1
ATOM 8484 N N . TYR B 1 474 ? 6.898 -0.391 10.086 1 87.25 474 TYR B N 1
ATOM 8485 C CA . TYR B 1 474 ? 5.879 0.612 10.375 1 87.25 474 TYR B CA 1
ATOM 8486 C C . TYR B 1 474 ? 5.48 0.574 11.844 1 87.25 474 TYR B C 1
ATOM 8488 O O . TYR B 1 474 ? 5.148 1.607 12.438 1 87.25 474 TYR B O 1
ATOM 8496 N N . ILE B 1 475 ? 5.469 -0.561 12.445 1 86.44 475 ILE B N 1
ATOM 8497 C CA . ILE B 1 475 ? 5.195 -0.663 13.875 1 86.44 475 ILE B CA 1
ATOM 8498 C C . ILE B 1 475 ? 6.258 0.103 14.664 1 86.44 475 ILE B C 1
ATOM 8500 O O . ILE B 1 475 ? 5.941 0.826 15.609 1 86.44 475 ILE B O 1
ATOM 8504 N N . MET B 1 476 ? 7.441 0.012 14.172 1 83.25 476 MET B N 1
ATOM 8505 C CA . MET B 1 476 ? 8.531 0.716 14.844 1 83.25 476 MET B CA 1
ATOM 8506 C C . MET B 1 476 ? 8.469 2.213 14.555 1 83.25 476 MET B C 1
ATOM 8508 O O . MET B 1 476 ? 8.734 3.029 15.438 1 83.25 476 MET B O 1
ATOM 8512 N N . PHE B 1 477 ? 8.07 2.496 13.406 1 81.44 477 PHE B N 1
ATOM 8513 C CA . PHE B 1 477 ? 8 3.895 13 1 81.44 477 PHE B CA 1
ATOM 8514 C C . PHE B 1 477 ? 6.879 4.613 13.742 1 81.44 477 PHE B C 1
ATOM 8516 O O . PHE B 1 477 ? 7.02 5.781 14.109 1 81.44 477 PHE B O 1
ATOM 8523 N N . GLU B 1 478 ? 5.75 3.896 13.992 1 85.56 478 GLU B N 1
ATOM 8524 C CA . GLU B 1 478 ? 4.602 4.492 14.664 1 85.56 478 GLU B CA 1
ATOM 8525 C C . GLU B 1 478 ? 4.488 3.996 16.109 1 85.56 478 GLU B C 1
ATOM 8527 O O . GLU B 1 478 ? 3.385 3.893 16.641 1 85.56 478 GLU B O 1
ATOM 8532 N N . ARG B 1 479 ? 5.602 3.719 16.703 1 86.44 479 ARG B N 1
ATOM 8533 C CA . ARG B 1 479 ? 5.586 3.092 18.016 1 86.44 479 ARG B CA 1
ATOM 8534 C C . ARG B 1 479 ? 4.996 4.031 19.062 1 86.44 479 ARG B C 1
ATOM 8536 O O . ARG B 1 479 ? 4.281 3.592 19.969 1 86.44 479 ARG B O 1
ATOM 8543 N N . THR B 1 480 ? 5.324 5.344 19 1 85.62 480 THR B N 1
ATOM 8544 C CA . THR B 1 480 ? 4.801 6.27 20 1 85.62 480 THR B CA 1
ATOM 8545 C C . THR B 1 480 ? 3.283 6.379 19.891 1 85.62 480 THR B C 1
ATOM 8547 O O . THR B 1 480 ? 2.586 6.461 20.891 1 85.62 480 THR B O 1
ATOM 8550 N N . PHE B 1 481 ? 2.836 6.395 18.703 1 86 481 PHE B N 1
ATOM 8551 C CA . PHE B 1 481 ? 1.395 6.438 18.484 1 86 481 PHE B CA 1
ATOM 8552 C C . PHE B 1 481 ? 0.729 5.164 19 1 86 481 PHE B C 1
ATOM 8554 O O . PHE B 1 481 ? -0.325 5.223 19.641 1 86 481 PHE B O 1
ATOM 8561 N N . LEU B 1 482 ? 1.3 4.043 18.734 1 86.62 482 LEU B N 1
ATOM 8562 C CA . LEU B 1 482 ? 0.776 2.756 19.188 1 86.62 482 LEU B CA 1
ATOM 8563 C C . LEU B 1 482 ? 0.78 2.662 20.703 1 86.62 482 LEU B C 1
ATOM 8565 O O . LEU B 1 482 ? -0.167 2.148 21.297 1 86.62 482 LEU B O 1
ATOM 8569 N N . LEU B 1 483 ? 1.815 3.145 21.281 1 85.75 483 LEU B N 1
ATOM 8570 C CA . LEU B 1 483 ? 1.907 3.129 22.734 1 85.75 483 LEU B CA 1
ATOM 8571 C C . LEU B 1 483 ? 0.855 4.043 23.359 1 85.75 483 LEU B C 1
ATOM 8573 O O . LEU B 1 483 ? 0.286 3.721 24.406 1 85.75 483 LEU B O 1
ATOM 8577 N N . ARG B 1 484 ? 0.624 5.152 22.703 1 85.38 484 ARG B N 1
ATOM 8578 C CA . ARG B 1 484 ? -0.424 6.047 23.188 1 85.38 484 ARG B CA 1
ATOM 8579 C C . ARG B 1 484 ? -1.792 5.379 23.109 1 85.38 484 ARG B C 1
ATOM 8581 O O . ARG B 1 484 ? -2.611 5.523 24.031 1 85.38 484 ARG B O 1
ATOM 8588 N N . MET B 1 485 ? -2.004 4.672 22.047 1 83.62 485 MET B N 1
ATOM 8589 C CA . MET B 1 485 ? -3.26 3.941 21.891 1 83.62 485 MET B CA 1
ATOM 8590 C C . MET B 1 485 ? -3.395 2.859 22.953 1 83.62 485 MET B C 1
ATOM 8592 O O . MET B 1 485 ? -4.48 2.65 23.5 1 83.62 485 MET B O 1
ATOM 8596 N N . CYS B 1 486 ? -2.32 2.229 23.172 1 82.56 486 CYS B N 1
ATOM 8597 C CA . CYS B 1 486 ? -2.307 1.201 24.219 1 82.56 486 CYS B CA 1
ATOM 8598 C C . CYS B 1 486 ? -2.598 1.804 25.578 1 82.56 486 CYS B C 1
ATOM 8600 O O . CYS B 1 486 ? -3.314 1.208 26.391 1 82.56 486 CYS B O 1
ATOM 8602 N N . LEU B 1 487 ? -2.027 2.934 25.844 1 82.94 487 LEU B N 1
ATOM 8603 C CA . LEU B 1 487 ? -2.266 3.627 27.094 1 82.94 487 LEU B CA 1
ATOM 8604 C C . LEU B 1 487 ? -3.738 3.99 27.25 1 82.94 487 LEU B C 1
ATOM 8606 O O . LEU B 1 487 ? -4.316 3.83 28.328 1 82.94 487 LEU B O 1
ATOM 8610 N N . TYR B 1 488 ? -4.277 4.453 26.156 1 81.12 488 TYR B N 1
ATOM 8611 C CA . TYR B 1 488 ? -5.688 4.824 26.188 1 81.12 488 TYR B CA 1
ATOM 8612 C C . TYR B 1 488 ? -6.57 3.602 26.406 1 81.12 488 TYR B C 1
ATOM 8614 O O . TYR B 1 488 ? -7.551 3.656 27.141 1 81.12 488 TYR B O 1
ATOM 8622 N N . CYS B 1 489 ? -6.227 2.549 25.766 1 80.12 489 CYS B N 1
ATOM 8623 C CA . CYS B 1 489 ? -6.969 1.302 25.922 1 80.12 489 CYS B CA 1
ATOM 8624 C C . CYS B 1 489 ? -6.848 0.776 27.359 1 80.12 489 CYS B C 1
ATOM 8626 O O . CYS B 1 489 ? -7.832 0.314 27.938 1 80.12 489 CYS B O 1
ATOM 8628 N N . MET B 1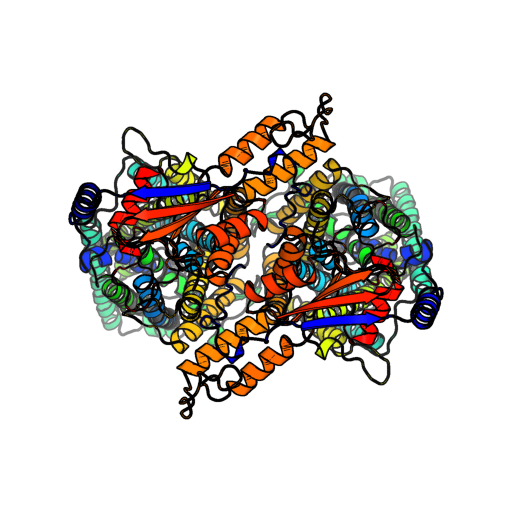 490 ? -5.703 0.819 27.922 1 79.31 490 MET B N 1
ATOM 8629 C CA . MET B 1 490 ? -5.461 0.318 29.266 1 79.31 490 MET B CA 1
ATOM 8630 C C . MET B 1 490 ? -6.18 1.174 30.312 1 79.31 490 MET B C 1
ATOM 8632 O O . MET B 1 490 ? -6.621 0.667 31.344 1 79.31 490 MET B O 1
ATOM 8636 N N . ARG B 1 491 ? -6.238 2.439 30.016 1 77.5 491 ARG B N 1
ATOM 8637 C CA . ARG B 1 491 ? -6.957 3.33 30.906 1 77.5 491 ARG B CA 1
ATOM 8638 C C . ARG B 1 491 ? -8.43 2.947 31 1 77.5 491 ARG B C 1
ATOM 8640 O O . ARG B 1 491 ? -9.047 3.066 32.062 1 77.5 491 ARG B O 1
ATOM 8647 N N . ARG B 1 492 ? -8.898 2.426 29.953 1 74.75 492 ARG B N 1
ATOM 8648 C CA . ARG B 1 492 ? -10.312 2.068 29.906 1 74.75 492 ARG B CA 1
ATOM 8649 C C . ARG B 1 492 ? -10.523 0.637 30.391 1 74.75 492 ARG B C 1
ATOM 8651 O O . ARG B 1 492 ? -11.523 0.339 31.047 1 74.75 492 ARG B O 1
ATOM 8658 N N . LEU B 1 493 ? -9.594 -0.166 30.156 1 73.12 493 LEU B N 1
ATOM 8659 C CA . LEU B 1 493 ? -9.742 -1.57 30.516 1 73.12 493 LEU B CA 1
ATOM 8660 C C . LEU B 1 493 ? -9.328 -1.801 31.969 1 73.12 493 LEU B C 1
ATOM 8662 O O . LEU B 1 493 ? -9.945 -2.6 32.688 1 73.12 493 LEU B O 1
ATOM 8666 N N . CYS B 1 494 ? -8.188 -1.155 32.344 1 70.56 494 CYS B N 1
ATOM 8667 C CA . CYS B 1 494 ? -7.656 -1.329 33.688 1 70.56 494 CYS B CA 1
ATOM 8668 C C . CYS B 1 494 ? -7.438 0.018 34.344 1 70.56 494 CYS B C 1
ATOM 8670 O O . CYS B 1 494 ? -6.301 0.477 34.469 1 70.56 494 CYS B O 1
ATOM 8672 N N . PRO B 1 495 ? -8.617 0.746 34.719 1 65.69 495 PRO B N 1
ATOM 8673 C CA . PRO B 1 495 ? -8.453 2.057 35.375 1 65.69 495 PRO B CA 1
ATOM 8674 C C . PRO B 1 495 ? -7.715 1.977 36.688 1 65.69 495 PRO B C 1
ATOM 8676 O O . PRO B 1 495 ? -7.836 0.981 37.406 1 65.69 495 PRO B O 1
ATOM 8679 N N . SER B 1 496 ? -6.574 2.723 36.781 1 63.34 496 SER B N 1
ATOM 8680 C CA . SER B 1 496 ? -5.895 2.785 38.062 1 63.34 496 SER B CA 1
ATOM 8681 C C . SER B 1 496 ? -6.723 3.549 39.094 1 63.34 496 SER B C 1
ATOM 8683 O O . SER B 1 496 ? -7.457 4.473 38.75 1 63.34 496 SER B O 1
ATOM 8685 N N . GLN B 1 497 ? -7.094 2.996 40.25 1 53.16 497 GLN B N 1
ATOM 8686 C CA . GLN B 1 497 ? -7.852 3.572 41.344 1 53.16 497 GLN B CA 1
ATOM 8687 C C . GLN B 1 497 ? -7.293 4.934 41.75 1 53.16 497 GLN B C 1
ATOM 8689 O O . GLN B 1 497 ? -7.996 5.746 42.344 1 53.16 497 GLN B O 1
ATOM 8694 N N . ARG B 1 498 ? -6.078 5.293 41.688 1 51.78 498 ARG B N 1
ATOM 8695 C CA . ARG B 1 498 ? -5.516 6.488 42.312 1 51.78 498 ARG B CA 1
ATOM 8696 C C . ARG B 1 498 ? -5.715 7.715 41.438 1 51.78 498 ARG B C 1
ATOM 8698 O O . ARG B 1 498 ? -4.75 8.258 40.906 1 51.78 498 ARG B O 1
ATOM 8705 N N . ASN B 1 499 ? -6.695 7.758 40.656 1 49.84 499 ASN B N 1
ATOM 8706 C CA . ASN B 1 499 ? -6.961 8.68 39.562 1 49.84 499 ASN B CA 1
ATOM 8707 C C . ASN B 1 499 ? -7.043 10.125 40.062 1 49.84 499 ASN B C 1
ATOM 8709 O O . ASN B 1 499 ? -7.496 11.008 39.344 1 49.84 499 ASN B O 1
ATOM 8713 N N . GLU B 1 500 ? -7.008 10.43 41.281 1 45.84 500 GLU B N 1
ATOM 8714 C CA . GLU B 1 500 ? -7.562 11.727 41.656 1 45.84 500 GLU B CA 1
ATOM 8715 C C . GLU B 1 500 ? -6.848 12.859 40.906 1 45.84 500 GLU B C 1
ATOM 8717 O O . GLU B 1 500 ? -7.473 13.852 40.531 1 45.84 500 GLU B O 1
ATOM 8722 N N . ASN B 1 501 ? -5.547 13.109 40.844 1 43.56 501 ASN B N 1
ATOM 8723 C CA . ASN B 1 501 ? -4.996 14.43 40.562 1 43.56 501 ASN B CA 1
ATOM 8724 C C . ASN B 1 501 ? -4.367 14.477 39.188 1 43.56 501 ASN B C 1
ATOM 8726 O O . ASN B 1 501 ? -3.15 14.625 39.062 1 43.56 501 ASN B O 1
ATOM 8730 N N . ALA B 1 502 ? -4.836 14.039 38.188 1 47.28 502 ALA B N 1
ATOM 8731 C CA . ALA B 1 502 ? -4.359 13.914 36.812 1 47.28 502 ALA B CA 1
ATOM 8732 C C . ALA B 1 502 ? -4.098 15.281 36.188 1 47.28 502 ALA B C 1
ATOM 8734 O O . ALA B 1 502 ? -3.568 15.383 35.062 1 47.28 502 ALA B O 1
ATOM 8735 N N . GLU B 1 503 ? -4.664 16.219 36.688 1 44.47 503 GLU B N 1
ATOM 8736 C CA . GLU B 1 503 ? -4.504 17.562 36.125 1 44.47 503 GLU B CA 1
ATOM 8737 C C . GLU B 1 503 ? -3.094 18.094 36.344 1 44.47 503 GLU B C 1
ATOM 8739 O O . GLU B 1 503 ? -2.764 19.203 35.906 1 44.47 503 GLU B O 1
ATOM 8744 N N . GLU B 1 504 ? -2.285 17.328 36.938 1 45.56 504 GLU B N 1
ATOM 8745 C CA . GLU B 1 504 ? -1.01 17.984 37.219 1 45.56 504 GLU B CA 1
ATOM 8746 C C . GLU B 1 504 ? -0.07 17.859 36 1 45.56 504 GLU B C 1
ATOM 8748 O O . GLU B 1 504 ? 0.107 16.766 35.469 1 45.56 504 GLU B O 1
ATOM 8753 N N . THR B 1 505 ? 0.267 18.875 35.281 1 45.97 505 THR B N 1
ATOM 8754 C CA . THR B 1 505 ? 1.066 19.156 34.094 1 45.97 505 THR B CA 1
ATOM 8755 C C . THR B 1 505 ? 2.25 18.188 34 1 45.97 505 THR B C 1
ATOM 8757 O O . THR B 1 505 ? 2.639 17.781 32.906 1 45.97 505 THR B O 1
ATOM 8760 N N . HIS B 1 506 ? 2.904 17.828 35.219 1 46.28 506 HIS B N 1
ATOM 8761 C CA . HIS B 1 506 ? 4.156 17.078 35.188 1 46.28 506 HIS B CA 1
ATOM 8762 C C . HIS B 1 506 ? 3.961 15.664 35.719 1 46.28 506 HIS B C 1
ATOM 8764 O O . HIS B 1 506 ? 4.93 14.922 35.906 1 46.28 506 HIS B O 1
ATOM 8770 N N . SER B 1 507 ? 2.736 15.305 35.938 1 51.97 507 SER B N 1
ATOM 8771 C CA . SER B 1 507 ? 2.568 14.016 36.594 1 51.97 507 SER B CA 1
ATOM 8772 C C . SER B 1 507 ? 2.412 12.891 35.562 1 51.97 507 SER B C 1
ATOM 8774 O O . SER B 1 507 ? 1.723 13.055 34.562 1 51.97 507 SER B O 1
ATOM 8776 N N . LEU B 1 508 ? 3.289 11.844 35.625 1 56.03 508 LEU B N 1
ATOM 8777 C CA . LEU B 1 508 ? 3.307 10.648 34.781 1 56.03 508 LEU B CA 1
ATOM 8778 C C . LEU B 1 508 ? 2.053 9.805 35.031 1 56.03 508 LEU B C 1
ATOM 8780 O O . LEU B 1 508 ? 1.972 8.664 34.562 1 56.03 508 LEU B O 1
ATOM 8784 N N . ARG B 1 509 ? 1.154 10.297 35.812 1 57.56 509 ARG B N 1
ATOM 8785 C CA . ARG B 1 509 ? 0.022 9.445 36.156 1 57.56 509 ARG B CA 1
ATOM 8786 C C . ARG B 1 509 ? -1.013 9.422 35.031 1 57.56 509 ARG B C 1
ATOM 8788 O O . ARG B 1 509 ? -1.559 10.461 34.656 1 57.56 509 ARG B O 1
ATOM 8795 N N . THR B 1 510 ? -1.037 8.266 34.219 1 60.84 510 THR B N 1
ATOM 8796 C CA . THR B 1 510 ? -1.879 8.109 33.031 1 60.84 510 THR B CA 1
ATOM 8797 C C . THR B 1 510 ? -3.25 7.562 33.406 1 60.84 510 THR B C 1
ATOM 8799 O O . THR B 1 510 ? -4.18 7.582 32.594 1 60.84 510 THR B O 1
ATOM 8802 N N . GLY B 1 511 ? -3.477 7.293 34.75 1 58.38 511 GLY B N 1
ATOM 8803 C CA . GLY B 1 511 ? -4.734 6.719 35.219 1 58.38 511 GLY B CA 1
ATOM 8804 C C . GLY B 1 511 ? -4.863 5.242 34.875 1 58.38 511 GLY B C 1
ATOM 8805 O O . GLY B 1 511 ? -5.902 4.633 35.156 1 58.38 511 GLY B O 1
ATOM 8806 N N . ALA B 1 512 ? -3.943 4.621 34.219 1 65.38 512 ALA B N 1
ATOM 8807 C CA . ALA B 1 512 ? -3.982 3.201 33.875 1 65.38 512 ALA B CA 1
ATOM 8808 C C . ALA B 1 512 ? -2.922 2.418 34.656 1 65.38 512 ALA B C 1
ATOM 8810 O O . ALA B 1 512 ? -1.846 2.943 34.938 1 65.38 512 ALA B O 1
ATOM 8811 N N . ARG B 1 513 ? -3.23 1.2 35.156 1 68.31 513 ARG B N 1
ATOM 8812 C CA . ARG B 1 513 ? -2.221 0.341 35.781 1 68.31 513 ARG B CA 1
ATOM 8813 C C . ARG B 1 513 ? -1.072 0.076 34.812 1 68.31 513 ARG B C 1
ATOM 8815 O O . ARG B 1 513 ? -1.279 -0.474 33.719 1 68.31 513 ARG B O 1
ATOM 8822 N N . GLY B 1 514 ? 0.075 0.548 35.031 1 73.56 514 GLY B N 1
ATOM 8823 C CA . GLY B 1 514 ? 1.226 0.41 34.156 1 73.56 514 GLY B CA 1
ATOM 8824 C C . GLY B 1 514 ? 1.377 1.564 33.188 1 73.56 514 GLY B C 1
ATOM 8825 O O . GLY B 1 514 ? 2.264 1.551 32.312 1 73.56 514 GLY B O 1
ATOM 8826 N N . GLY B 1 515 ? 0.498 2.418 33.25 1 76.56 515 GLY B N 1
ATOM 8827 C CA . GLY B 1 515 ? 0.48 3.572 32.375 1 76.56 515 GLY B CA 1
ATOM 8828 C C . GLY B 1 515 ? 1.695 4.465 32.531 1 76.56 515 GLY B C 1
ATOM 8829 O O . GLY B 1 515 ? 2.152 5.082 31.578 1 76.56 515 GLY B O 1
ATOM 8830 N N . GLN B 1 516 ? 2.25 4.395 33.719 1 79 516 GLN B N 1
ATOM 8831 C CA . GLN B 1 516 ? 3.426 5.223 33.969 1 79 516 GLN B CA 1
ATOM 8832 C C . GLN B 1 516 ? 4.637 4.703 33.188 1 79 516 GLN B C 1
ATOM 8834 O O . GLN B 1 516 ? 5.43 5.492 32.656 1 79 516 GLN B O 1
ATOM 8839 N N . THR B 1 517 ? 4.711 3.396 33.094 1 81.88 517 THR B N 1
ATOM 8840 C CA . THR B 1 517 ? 5.824 2.814 32.375 1 81.88 517 THR B CA 1
ATOM 8841 C C . THR B 1 517 ? 5.715 3.148 30.875 1 81.88 517 THR B C 1
ATOM 8843 O O . THR B 1 517 ? 6.711 3.482 30.234 1 81.88 517 THR B O 1
ATOM 8846 N N . ILE B 1 518 ? 4.551 3.107 30.422 1 84.88 518 ILE B N 1
ATOM 8847 C CA . ILE B 1 518 ? 4.336 3.402 29 1 84.88 518 ILE B CA 1
ATOM 8848 C C . ILE B 1 518 ? 4.617 4.879 28.734 1 84.88 518 ILE B C 1
ATOM 8850 O O . ILE B 1 518 ? 5.266 5.227 27.75 1 84.88 518 ILE B O 1
ATOM 8854 N N . ALA B 1 519 ? 4.164 5.715 29.609 1 82.62 519 ALA B N 1
ATOM 8855 C CA . ALA B 1 519 ? 4.402 7.148 29.469 1 82.62 519 ALA B CA 1
ATOM 8856 C C . ALA B 1 519 ? 5.891 7.469 29.531 1 82.62 519 ALA B C 1
ATOM 8858 O O . ALA B 1 519 ? 6.383 8.328 28.797 1 82.62 519 ALA B O 1
ATOM 8859 N N . ARG B 1 520 ? 6.551 6.762 30.406 1 84.38 520 ARG B N 1
ATOM 8860 C CA . ARG B 1 520 ? 7.992 6.953 30.516 1 84.38 520 ARG B CA 1
ATOM 8861 C C . ARG B 1 520 ? 8.703 6.516 29.234 1 84.38 520 ARG B C 1
ATOM 8863 O O . ARG B 1 520 ? 9.641 7.176 28.781 1 84.38 520 ARG B O 1
ATOM 8870 N N . PHE B 1 521 ? 8.211 5.453 28.703 1 85.44 521 PHE B N 1
ATOM 8871 C CA . PHE B 1 521 ? 8.797 4.961 27.469 1 85.44 521 PHE B CA 1
ATOM 8872 C C . PHE B 1 521 ? 8.562 5.945 26.328 1 85.44 521 PHE B C 1
ATOM 8874 O O . PHE B 1 521 ? 9.438 6.141 25.469 1 85.44 521 PHE B O 1
ATOM 8881 N N . ILE B 1 522 ? 7.441 6.52 26.344 1 86.38 522 ILE B N 1
ATOM 8882 C CA . ILE B 1 522 ? 7.121 7.496 25.312 1 86.38 522 ILE B CA 1
ATOM 8883 C C . ILE B 1 522 ? 8.031 8.719 25.453 1 86.38 522 ILE B C 1
ATOM 8885 O O . ILE B 1 522 ? 8.531 9.242 24.469 1 86.38 522 ILE B O 1
ATOM 8889 N N . ARG B 1 523 ? 8.281 9.094 26.625 1 85.19 523 ARG B N 1
ATOM 8890 C CA . ARG B 1 523 ? 9.141 10.242 26.891 1 85.19 523 ARG B CA 1
ATOM 8891 C C . ARG B 1 523 ? 10.578 9.953 26.484 1 85.19 523 ARG B C 1
ATOM 8893 O O . ARG B 1 523 ? 11.258 10.812 25.922 1 85.19 523 ARG B O 1
ATOM 8900 N N . VAL B 1 524 ? 10.945 8.75 26.781 1 86 524 VAL B N 1
ATOM 8901 C CA . VAL B 1 524 ? 12.312 8.367 26.453 1 86 524 VAL B CA 1
ATOM 8902 C C . VAL B 1 524 ? 12.5 8.312 24.938 1 86 524 VAL B C 1
ATOM 8904 O O . VAL B 1 524 ? 13.547 8.719 24.422 1 86 524 VAL B O 1
ATOM 8907 N N . ILE B 1 525 ? 11.57 7.875 24.281 1 87.44 525 ILE B N 1
ATOM 8908 C CA . ILE B 1 525 ? 11.633 7.773 22.828 1 87.44 525 ILE B CA 1
ATOM 8909 C C . ILE B 1 525 ? 11.711 9.172 22.219 1 87.44 525 ILE B C 1
ATOM 8911 O O . ILE B 1 525 ? 12.406 9.375 21.219 1 87.44 525 ILE B O 1
ATOM 8915 N N . ASN B 1 526 ? 11.055 10.156 22.828 1 88.69 526 ASN B N 1
ATOM 8916 C CA . ASN B 1 526 ? 10.969 11.5 22.266 1 88.69 526 ASN B CA 1
ATOM 8917 C C . ASN B 1 526 ? 12.047 12.414 22.859 1 88.69 526 ASN B C 1
ATOM 8919 O O . ASN B 1 526 ? 12.055 13.617 22.594 1 88.69 526 ASN B O 1
ATOM 8923 N N . GLU B 1 527 ? 13.008 11.883 23.5 1 86.81 527 GLU B N 1
ATOM 8924 C CA . GLU B 1 527 ? 14 12.672 24.234 1 86.81 527 GLU B CA 1
ATOM 8925 C C . GLU B 1 527 ? 15.055 13.25 23.297 1 86.81 527 GLU B C 1
ATOM 8927 O O . GLU B 1 527 ? 15.469 14.398 23.469 1 86.81 527 GLU B O 1
ATOM 8932 N N . PRO B 1 528 ? 15.484 12.5 22.328 1 89.94 528 PRO B N 1
ATOM 8933 C CA . PRO B 1 528 ? 16.531 13.062 21.469 1 89.94 528 PRO B CA 1
ATOM 8934 C C . PRO B 1 528 ? 16.078 14.336 20.766 1 89.94 528 PRO B C 1
ATOM 8936 O O . PRO B 1 528 ? 14.938 14.422 20.312 1 89.94 528 PRO B O 1
ATOM 8939 N N . ALA B 1 529 ? 17.016 15.289 20.703 1 93.94 529 ALA B N 1
ATOM 8940 C CA . ALA B 1 529 ? 16.703 16.594 20.125 1 93.94 529 ALA B CA 1
ATOM 8941 C C . ALA B 1 529 ? 17.094 16.656 18.656 1 93.94 529 ALA B C 1
ATOM 8943 O O . ALA B 1 529 ? 17.984 15.93 18.203 1 93.94 529 ALA B O 1
ATOM 8944 N N . VAL B 1 530 ? 16.422 17.406 17.938 1 95.19 530 VAL B N 1
ATOM 8945 C CA . VAL B 1 530 ? 16.719 17.656 16.531 1 95.19 530 VAL B CA 1
ATOM 8946 C C . VAL B 1 530 ? 17.25 19.078 16.359 1 95.19 530 VAL B C 1
ATOM 8948 O O . VAL B 1 530 ? 16.844 20 17.094 1 95.19 530 VAL B O 1
ATOM 8951 N N . PHE B 1 531 ? 18.234 19.25 15.531 1 95.94 531 PHE B N 1
ATOM 8952 C CA . PHE B 1 531 ? 18.859 20.547 15.289 1 95.94 531 PHE B CA 1
ATOM 8953 C C . PHE B 1 531 ? 18.625 21 13.852 1 95.94 531 PHE B C 1
ATOM 8955 O O . PHE B 1 531 ? 18.859 20.234 12.914 1 95.94 531 PHE B O 1
ATOM 8962 N N . PHE B 1 532 ? 18.109 22.156 13.688 1 96.25 532 PHE B N 1
ATOM 8963 C CA . PHE B 1 532 ? 17.906 22.734 12.367 1 96.25 532 PHE B CA 1
ATOM 8964 C C . PHE B 1 532 ? 18.75 24 12.195 1 96.25 532 PHE B C 1
ATOM 8966 O O . PHE B 1 532 ? 18.531 24.984 12.898 1 96.25 532 PHE B O 1
ATOM 8973 N N . PHE B 1 533 ? 19.688 24.016 11.266 1 94.25 533 PHE B N 1
ATOM 8974 C CA . PHE B 1 533 ? 20.547 25.156 11 1 94.25 533 PHE B CA 1
ATOM 8975 C C . PHE B 1 533 ? 19.844 26.156 10.07 1 94.25 533 PHE B C 1
ATOM 8977 O O . PHE B 1 533 ? 19.453 25.797 8.961 1 94.25 533 PHE B O 1
ATOM 8984 N N . CYS B 1 534 ? 19.688 27.328 10.547 1 91.56 534 CYS B N 1
ATOM 8985 C CA . CYS B 1 534 ? 18.969 28.359 9.797 1 91.56 534 CYS B CA 1
ATOM 8986 C C . CYS B 1 534 ? 19.828 29.625 9.664 1 91.56 534 CYS B C 1
ATOM 8988 O O . CYS B 1 534 ? 20.391 30.094 10.656 1 91.56 534 CYS B O 1
ATOM 8990 N N . LYS B 1 535 ? 19.859 30.203 8.445 1 87.44 535 LYS B N 1
ATOM 8991 C CA . LYS B 1 535 ? 20.672 31.391 8.188 1 87.44 535 LYS B CA 1
ATOM 8992 C C . LYS B 1 535 ? 19.891 32.656 8.461 1 87.44 535 LYS B C 1
ATOM 8994 O O . LYS B 1 535 ? 20.453 33.656 8.93 1 87.44 535 LYS B O 1
ATOM 8999 N N . THR B 1 536 ? 18.625 32.625 8.102 1 85.88 536 THR B N 1
ATOM 9000 C CA . THR B 1 536 ? 17.781 33.812 8.234 1 85.88 536 THR B CA 1
ATOM 9001 C C . THR B 1 536 ? 16.5 33.5 9 1 85.88 536 THR B C 1
ATOM 9003 O O . THR B 1 536 ? 16 32.375 8.938 1 85.88 536 THR B O 1
ATOM 9006 N N . PRO B 1 537 ? 16.109 34.469 9.719 1 86.25 537 PRO B N 1
ATOM 9007 C CA . PRO B 1 537 ? 14.875 34.25 10.469 1 86.25 537 PRO B CA 1
ATOM 9008 C C . PRO B 1 537 ? 13.625 34.344 9.602 1 86.25 537 PRO B C 1
ATOM 9010 O O . PRO B 1 537 ? 12.727 35.156 9.883 1 86.25 537 PRO B O 1
ATOM 9013 N N . SER B 1 538 ? 13.539 33.594 8.57 1 84.81 538 SER B N 1
ATOM 9014 C CA . SER B 1 538 ? 12.352 33.562 7.719 1 84.81 538 SER B CA 1
ATOM 9015 C C . SER B 1 538 ? 11.25 32.719 8.352 1 84.81 538 SER B C 1
ATOM 9017 O O . SER B 1 538 ? 11.461 31.547 8.695 1 84.81 538 SER B O 1
ATOM 9019 N N . LEU B 1 539 ? 10.094 33.344 8.484 1 84.62 539 LEU B N 1
ATOM 9020 C CA . LEU B 1 539 ? 8.953 32.656 9.102 1 84.62 539 LEU B CA 1
ATOM 9021 C C . LEU B 1 539 ? 8.578 31.406 8.328 1 84.62 539 LEU B C 1
ATOM 9023 O O . LEU B 1 539 ? 8.289 30.359 8.922 1 84.62 539 LEU B O 1
ATOM 9027 N N . ASN B 1 540 ? 8.648 31.562 7.055 1 84.12 540 ASN B N 1
ATOM 9028 C CA . ASN B 1 540 ? 8.227 30.453 6.199 1 84.12 540 ASN B CA 1
ATOM 9029 C C . ASN B 1 540 ? 9.18 29.281 6.301 1 84.12 540 ASN B C 1
ATOM 9031 O O . ASN B 1 540 ? 8.742 28.125 6.418 1 84.12 540 ASN B O 1
ATOM 9035 N N . VAL B 1 541 ? 10.43 29.516 6.312 1 88.06 541 VAL B N 1
ATOM 9036 C CA . VAL B 1 541 ? 11.438 28.469 6.328 1 88.06 541 VAL B CA 1
ATOM 9037 C C . VAL B 1 541 ? 11.406 27.734 7.672 1 88.06 541 VAL B C 1
ATOM 9039 O O . VAL B 1 541 ? 11.422 26.516 7.719 1 88.06 541 VAL B O 1
ATOM 9042 N N . ILE B 1 542 ? 11.32 28.5 8.758 1 90.5 542 ILE B N 1
ATOM 9043 C CA . ILE B 1 542 ? 11.312 27.922 10.094 1 90.5 542 ILE B CA 1
ATOM 9044 C C . ILE B 1 542 ? 10.039 27.094 10.289 1 90.5 542 ILE B C 1
ATOM 9046 O O . ILE B 1 542 ? 10.078 26 10.852 1 90.5 542 ILE B O 1
ATOM 9050 N N . ASN B 1 543 ? 8.977 27.625 9.773 1 90.69 543 ASN B N 1
ATOM 9051 C CA . ASN B 1 543 ? 7.723 26.875 9.883 1 90.69 543 ASN B CA 1
ATOM 9052 C C . ASN B 1 543 ? 7.781 25.562 9.117 1 90.69 543 ASN B C 1
ATOM 9054 O O . ASN B 1 543 ? 7.297 24.531 9.602 1 90.69 543 ASN B O 1
ATOM 9058 N N . LYS B 1 544 ? 8.289 25.625 7.934 1 89.81 544 LYS B N 1
ATOM 9059 C CA . LYS B 1 544 ? 8.422 24.422 7.141 1 89.81 544 LYS B CA 1
ATOM 9060 C C . LYS B 1 544 ? 9.297 23.391 7.852 1 89.81 544 LYS B C 1
ATOM 9062 O O . LYS B 1 544 ? 9.008 22.188 7.809 1 89.81 544 LYS B O 1
ATOM 9067 N N . ALA B 1 545 ? 10.352 23.844 8.469 1 92.44 545 ALA B N 1
ATOM 9068 C CA . ALA B 1 545 ? 11.242 22.953 9.203 1 92.44 545 ALA B CA 1
ATOM 9069 C C . ALA B 1 545 ? 10.523 22.297 10.383 1 92.44 545 ALA B C 1
ATOM 9071 O O . ALA B 1 545 ? 10.672 21.109 10.633 1 92.44 545 ALA B O 1
ATOM 9072 N N . ILE B 1 546 ? 9.758 23.094 11.078 1 93.25 546 ILE B N 1
ATOM 9073 C CA . ILE B 1 546 ? 9.016 22.594 12.227 1 93.25 546 ILE B CA 1
ATOM 9074 C C . ILE B 1 546 ? 8 21.547 11.766 1 93.25 546 ILE B C 1
ATOM 9076 O O . ILE B 1 546 ? 7.871 20.484 12.383 1 93.25 546 ILE B O 1
ATOM 9080 N N . LEU B 1 547 ? 7.363 21.859 10.672 1 90.88 547 LEU B N 1
ATOM 9081 C CA . LEU B 1 547 ? 6.367 20.938 10.141 1 90.88 547 LEU B CA 1
ATOM 9082 C C . LEU B 1 547 ? 7.012 19.609 9.742 1 90.88 547 LEU B C 1
ATOM 9084 O O . LEU B 1 547 ? 6.449 18.531 9.992 1 90.88 547 LEU B O 1
ATOM 9088 N N . TYR B 1 548 ? 8.141 19.688 9.156 1 91.88 548 TYR B N 1
ATOM 9089 C CA . TYR B 1 548 ? 8.852 18.484 8.773 1 91.88 548 TYR B CA 1
ATOM 9090 C C . TYR B 1 548 ? 9.211 17.641 9.992 1 91.88 548 TYR B C 1
ATOM 9092 O O . TYR B 1 548 ? 9.008 16.438 10.016 1 91.88 548 TYR B O 1
ATOM 9100 N N . VAL B 1 549 ? 9.734 18.281 11 1 92.56 549 VAL B N 1
ATOM 9101 C CA . VAL B 1 549 ? 10.18 17.578 12.195 1 92.56 549 VAL B CA 1
ATOM 9102 C C . VAL B 1 549 ? 8.977 16.953 12.906 1 92.56 549 VAL B C 1
ATOM 9104 O O . VAL B 1 549 ? 9.047 15.812 13.367 1 92.56 549 VAL B O 1
ATOM 9107 N N . ARG B 1 550 ? 7.938 17.672 12.914 1 89.31 550 ARG B N 1
ATOM 9108 C CA . ARG B 1 550 ? 6.727 17.188 13.578 1 89.31 550 ARG B CA 1
ATOM 9109 C C . ARG B 1 550 ? 6.176 15.945 12.883 1 89.31 550 ARG B C 1
ATOM 9111 O O . ARG B 1 550 ? 5.707 15.016 13.539 1 89.31 550 ARG B O 1
ATOM 9118 N N . THR B 1 551 ? 6.27 15.914 11.633 1 87.31 551 THR B N 1
ATOM 9119 C CA . THR B 1 551 ? 5.645 14.852 10.859 1 87.31 551 THR B CA 1
ATOM 9120 C C . THR B 1 551 ? 6.594 13.664 10.711 1 87.31 551 THR B C 1
ATOM 9122 O O . THR B 1 551 ? 6.156 12.516 10.625 1 87.31 551 THR B O 1
ATOM 9125 N N . ASN B 1 552 ? 7.863 13.914 10.711 1 89.62 552 ASN B N 1
ATOM 9126 C CA . ASN B 1 552 ? 8.797 12.875 10.297 1 89.62 552 ASN B CA 1
ATOM 9127 C C . ASN B 1 552 ? 9.664 12.406 11.461 1 89.62 552 ASN B C 1
ATOM 9129 O O . ASN B 1 552 ? 10.312 11.359 11.375 1 89.62 552 ASN B O 1
ATOM 9133 N N . GLU B 1 553 ? 9.711 13.18 12.578 1 89.94 553 GLU B N 1
ATOM 9134 C CA . GLU B 1 553 ? 10.617 12.812 13.672 1 89.94 553 GLU B CA 1
ATOM 9135 C C . GLU B 1 553 ? 9.859 12.648 14.984 1 89.94 553 GLU B C 1
ATOM 9137 O O . GLU B 1 553 ? 8.867 13.344 15.227 1 89.94 553 GLU B O 1
ATOM 9142 N N . GLN B 1 554 ? 10.289 11.742 15.734 1 88.75 554 GLN B N 1
ATOM 9143 C CA . GLN B 1 554 ? 9.773 11.547 17.078 1 88.75 554 GLN B CA 1
ATOM 9144 C C . GLN B 1 554 ? 10.609 12.305 18.109 1 88.75 554 GLN B C 1
ATOM 9146 O O . GLN B 1 554 ? 11.586 11.773 18.641 1 88.75 554 GLN B O 1
ATOM 9151 N N . THR B 1 555 ? 10.297 13.477 18.344 1 90.69 555 THR B N 1
ATOM 9152 C CA . THR B 1 555 ? 11.039 14.328 19.266 1 90.69 555 THR B CA 1
ATOM 9153 C C . THR B 1 555 ? 10.109 15.344 19.938 1 90.69 555 THR B C 1
ATOM 9155 O O . THR B 1 555 ? 9.047 15.672 19.391 1 90.69 555 THR B O 1
ATOM 9158 N N . HIS B 1 556 ? 10.547 15.758 21.125 1 91.56 556 HIS B N 1
ATOM 9159 C CA . HIS B 1 556 ? 9.828 16.828 21.797 1 91.56 556 HIS B CA 1
ATOM 9160 C C . HIS B 1 556 ? 10.688 18.094 21.906 1 91.56 556 HIS B C 1
ATOM 9162 O O . HIS B 1 556 ? 10.281 19.078 22.531 1 91.56 556 HIS B O 1
ATOM 9168 N N . THR B 1 557 ? 11.828 18.016 21.281 1 94.06 557 THR B N 1
ATOM 9169 C CA . THR B 1 557 ? 12.734 19.156 21.391 1 94.06 557 THR B CA 1
ATOM 9170 C C . THR B 1 557 ? 13.367 19.469 20.031 1 94.06 557 THR B C 1
ATOM 9172 O O . THR B 1 557 ? 13.914 18.578 19.375 1 94.06 557 THR B O 1
ATOM 9175 N N . LEU B 1 558 ? 13.227 20.641 19.594 1 96.06 558 LEU B N 1
ATOM 9176 C CA . LEU B 1 558 ? 13.82 21.141 18.359 1 96.06 558 LEU B CA 1
ATOM 9177 C C . LEU B 1 558 ? 14.664 22.375 18.625 1 96.06 558 LEU B C 1
ATOM 9179 O O . LEU B 1 558 ? 14.211 23.312 19.281 1 96.06 558 LEU B O 1
ATOM 9183 N N . PHE B 1 559 ? 15.93 22.391 18.219 1 96.19 559 PHE B N 1
ATOM 9184 C CA . PHE B 1 559 ? 16.828 23.531 18.328 1 96.19 559 PHE B CA 1
ATOM 9185 C C . PHE B 1 559 ? 16.984 24.234 16.984 1 96.19 559 PHE B C 1
ATOM 9187 O O . PHE B 1 559 ? 17.375 23.609 15.992 1 96.19 559 PHE B O 1
ATOM 9194 N N . ILE B 1 560 ? 16.594 25.438 16.922 1 96.19 560 ILE B N 1
ATOM 9195 C CA . ILE B 1 560 ? 16.906 26.266 15.766 1 96.19 560 ILE B CA 1
ATOM 9196 C C . ILE B 1 560 ? 18.281 26.938 15.961 1 96.19 560 ILE B C 1
ATOM 9198 O O . ILE B 1 560 ? 18.438 27.812 16.812 1 96.19 560 ILE B O 1
ATOM 9202 N N . VAL B 1 561 ? 19.219 26.562 15.156 1 95.44 561 VAL B N 1
ATOM 9203 C CA . VAL B 1 561 ? 20.609 26.984 15.359 1 95.44 561 VAL B CA 1
ATOM 9204 C C . VAL B 1 561 ? 21 28.031 14.312 1 95.44 561 VAL B C 1
ATOM 9206 O O . VAL B 1 561 ? 20.781 27.812 13.117 1 95.44 561 VAL B O 1
ATOM 9209 N N . HIS B 1 562 ? 21.438 29.094 14.695 1 94.94 562 HIS B N 1
ATOM 9210 C CA . HIS B 1 562 ? 22 30.109 13.82 1 94.94 562 HIS B CA 1
ATOM 9211 C C . HIS B 1 562 ? 23.484 30.328 14.086 1 94.94 562 HIS B C 1
ATOM 9213 O O . HIS B 1 562 ? 23.875 30.641 15.211 1 94.94 562 HIS B O 1
ATOM 9219 N N . CYS B 1 563 ? 24.266 30.141 13.078 1 93.31 563 CYS B N 1
ATOM 9220 C CA . CYS B 1 563 ? 25.703 30.359 13.156 1 93.31 563 CYS B CA 1
ATOM 9221 C C . CYS B 1 563 ? 26.078 31.719 12.594 1 93.31 563 CYS B C 1
ATOM 9223 O O . CYS B 1 563 ? 25.641 32.094 11.5 1 93.31 563 CYS B O 1
ATOM 9225 N N . HIS B 1 564 ? 26.766 32.469 13.32 1 91.06 564 HIS B N 1
ATOM 9226 C CA . HIS B 1 564 ? 27.219 33.781 12.859 1 91.06 564 HIS B CA 1
ATOM 9227 C C . HIS B 1 564 ? 28.703 33.969 13.148 1 91.06 564 HIS B C 1
ATOM 9229 O O . HIS B 1 564 ? 29.25 33.375 14.078 1 91.06 564 HIS B O 1
ATOM 9235 N N . ALA B 1 565 ? 29.281 34.781 12.328 1 87.56 565 ALA B N 1
ATOM 9236 C CA . ALA B 1 565 ? 30.719 35.062 12.477 1 87.56 565 ALA B CA 1
ATOM 9237 C C . ALA B 1 565 ? 31 35.812 13.773 1 87.56 565 ALA B C 1
ATOM 9239 O O . ALA B 1 565 ? 30.109 36.438 14.352 1 87.56 565 ALA B O 1
ATOM 9240 N N . ARG B 1 566 ? 32.25 35.75 14.172 1 85 566 ARG B N 1
ATOM 9241 C CA . ARG B 1 566 ? 32.656 36.406 15.406 1 85 566 ARG B CA 1
ATOM 9242 C C . ARG B 1 566 ? 32.5 37.906 15.312 1 85 566 ARG B C 1
ATOM 9244 O O . ARG B 1 566 ? 32.906 38.531 14.336 1 85 566 ARG B O 1
ATOM 9251 N N . GLY B 1 567 ? 31.859 38.469 16.266 1 80.38 567 GLY B N 1
ATOM 9252 C CA . GLY B 1 567 ? 31.672 39.906 16.328 1 80.38 567 GLY B CA 1
ATOM 9253 C C . GLY B 1 567 ? 30.406 40.375 15.656 1 80.38 567 GLY B C 1
ATOM 9254 O O . GLY B 1 567 ? 30.031 41.562 15.75 1 80.38 567 GLY B O 1
ATOM 9255 N N . THR B 1 568 ? 29.672 39.5 14.945 1 85.38 568 THR B N 1
ATOM 9256 C CA . THR B 1 568 ? 28.422 39.875 14.289 1 85.38 568 THR B CA 1
ATOM 9257 C C . THR B 1 568 ? 27.219 39.5 15.148 1 85.38 568 THR B C 1
ATOM 9259 O O . THR B 1 568 ? 27.219 38.469 15.812 1 85.38 568 THR B O 1
ATOM 9262 N N . ASP B 1 569 ? 26.375 40.438 15.227 1 83.81 569 ASP B N 1
ATOM 9263 C CA . ASP B 1 569 ? 25.203 40.219 16.062 1 83.81 569 ASP B CA 1
ATOM 9264 C C . ASP B 1 569 ? 24.203 39.312 15.352 1 83.81 569 ASP B C 1
ATOM 9266 O O . ASP B 1 569 ? 24.188 39.219 14.125 1 83.81 569 ASP B O 1
ATOM 9270 N N . VAL B 1 570 ? 23.469 38.594 16.094 1 87.44 570 VAL B N 1
ATOM 9271 C CA . VAL B 1 570 ? 22.359 37.781 15.594 1 87.44 570 VAL B CA 1
ATOM 9272 C C . VAL B 1 570 ? 21.281 38.688 14.984 1 87.44 570 VAL B C 1
ATOM 9274 O O . VAL B 1 570 ? 20.938 39.719 15.562 1 87.44 570 VAL B O 1
ATOM 9277 N N . PRO B 1 571 ? 20.953 38.375 13.836 1 85.25 571 PRO B N 1
ATOM 9278 C CA . PRO B 1 571 ? 19.891 39.188 13.227 1 85.25 571 PRO B CA 1
ATOM 9279 C C . PRO B 1 571 ? 18.672 39.344 14.141 1 85.25 571 PRO B C 1
ATOM 9281 O O . PRO B 1 571 ? 18.297 38.375 14.836 1 85.25 571 PRO B O 1
ATOM 9284 N N . GLU B 1 572 ? 18.156 40.438 14.109 1 83.06 572 GLU B N 1
ATOM 9285 C CA . GLU B 1 572 ? 16.984 40.719 14.922 1 83.06 572 GLU B CA 1
ATOM 9286 C C . GLU B 1 572 ? 15.781 39.906 14.469 1 83.06 572 GLU B C 1
ATOM 9288 O O . GLU B 1 572 ? 15.609 39.656 13.273 1 83.06 572 GLU B O 1
ATOM 9293 N N . GLY B 1 573 ? 15.039 39.375 15.422 1 84.31 573 GLY B N 1
ATOM 9294 C CA . GLY B 1 573 ? 13.797 38.719 15.086 1 84.31 573 GLY B CA 1
ATOM 9295 C C . GLY B 1 573 ? 13.875 37.219 15.266 1 84.31 573 GLY B C 1
ATOM 9296 O O . GLY B 1 573 ? 12.844 36.531 15.328 1 84.31 573 GLY B O 1
ATOM 9297 N N . PHE B 1 574 ? 15.133 36.719 15.352 1 88.81 574 PHE B N 1
ATOM 9298 C CA . PHE B 1 574 ? 15.281 35.25 15.477 1 88.81 574 PHE B CA 1
ATOM 9299 C C . PHE B 1 574 ? 14.641 34.75 16.766 1 88.81 574 PHE B C 1
ATOM 9301 O O . PHE B 1 574 ? 13.828 33.844 16.75 1 88.81 574 PHE B O 1
ATOM 9308 N N . LYS B 1 575 ? 15.016 35.375 17.797 1 88 575 LYS B N 1
ATOM 9309 C CA . LYS B 1 575 ? 14.539 34.938 19.109 1 88 575 LYS B CA 1
ATOM 9310 C C . LYS B 1 575 ? 13.016 35.062 19.219 1 88 575 LYS B C 1
ATOM 9312 O O . LYS B 1 575 ? 12.344 34.188 19.719 1 88 575 LYS B O 1
ATOM 9317 N N . GLU B 1 576 ? 12.5 36.094 18.719 1 86.12 576 GLU B N 1
ATOM 9318 C CA . GLU B 1 576 ? 11.062 36.375 18.781 1 86.12 576 GLU B CA 1
ATOM 9319 C C . GLU B 1 576 ? 10.289 35.375 17.906 1 86.12 576 GLU B C 1
ATOM 9321 O O . GLU B 1 576 ? 9.219 34.906 18.297 1 86.12 576 GLU B O 1
ATOM 9326 N N . THR B 1 577 ? 10.875 35.188 16.781 1 87.38 577 THR B N 1
ATOM 9327 C CA . THR B 1 577 ? 10.203 34.25 15.867 1 87.38 577 THR B CA 1
ATOM 9328 C C . THR B 1 577 ? 10.133 32.844 16.469 1 87.38 577 THR B C 1
ATOM 9330 O O . THR B 1 577 ? 9.086 32.219 16.438 1 87.38 577 THR B O 1
ATOM 9333 N N . VAL B 1 578 ? 11.203 32.406 17.016 1 91.19 578 VAL B N 1
ATOM 9334 C CA . VAL B 1 578 ? 11.258 31.062 17.594 1 91.19 578 VAL B CA 1
ATOM 9335 C C . VAL B 1 578 ? 10.328 30.984 18.797 1 91.19 578 VAL B C 1
ATOM 9337 O O . VAL B 1 578 ? 9.641 29.969 19 1 91.19 578 VAL B O 1
ATOM 9340 N N . SER B 1 579 ? 10.305 32 19.562 1 87.88 579 SER B N 1
ATOM 9341 C CA . SER B 1 579 ? 9.414 32.031 20.719 1 87.88 579 SER B CA 1
ATOM 9342 C C . SER B 1 579 ? 7.949 32 20.297 1 87.88 579 SER B C 1
ATOM 9344 O O . SER B 1 579 ? 7.121 31.391 20.969 1 87.88 579 SER B O 1
ATOM 9346 N N . MET B 1 580 ? 7.711 32.656 19.266 1 84.25 580 MET B N 1
ATOM 9347 C CA . MET B 1 580 ? 6.348 32.656 18.734 1 84.25 580 MET B CA 1
ATOM 9348 C C . MET B 1 580 ? 5.93 31.234 18.344 1 84.25 580 MET B C 1
ATOM 9350 O O . MET B 1 580 ? 4.844 30.781 18.703 1 84.25 580 MET B O 1
ATOM 9354 N N . PHE B 1 581 ? 6.77 30.609 17.594 1 90.5 581 PHE B N 1
ATOM 9355 C CA . PHE B 1 581 ? 6.441 29.25 17.141 1 90.5 581 PHE B CA 1
ATOM 9356 C C . PHE B 1 581 ? 6.344 28.297 18.312 1 90.5 581 PHE B C 1
ATOM 9358 O O . PHE B 1 581 ? 5.613 27.312 18.266 1 90.5 581 PHE B O 1
ATOM 9365 N N . ASP B 1 582 ? 7.078 28.562 19.359 1 90 582 ASP B N 1
ATOM 9366 C CA . ASP B 1 582 ? 7.012 27.75 20.562 1 90 582 ASP B CA 1
ATOM 9367 C C . ASP B 1 582 ? 5.609 27.781 21.172 1 90 582 ASP B C 1
ATOM 9369 O O . ASP B 1 582 ? 5.184 26.812 21.812 1 90 582 ASP B O 1
ATOM 9373 N N . HIS B 1 583 ? 4.871 28.859 20.875 1 83.12 583 HIS B N 1
ATOM 9374 C CA . HIS B 1 583 ? 3.516 29 21.406 1 83.12 583 HIS B CA 1
ATOM 9375 C C . HIS B 1 583 ? 2.488 28.438 20.422 1 83.12 583 HIS B C 1
ATOM 9377 O O . HIS B 1 583 ? 1.337 28.188 20.797 1 83.12 583 HIS B O 1
ATOM 9383 N N . VAL B 1 584 ? 2.949 28.312 19.281 1 84.94 584 VAL B N 1
ATOM 9384 C CA . VAL B 1 584 ? 2.055 27.797 18.25 1 84.94 584 VAL B CA 1
ATOM 9385 C C . VAL B 1 584 ? 2.062 26.266 18.281 1 84.94 584 VAL B C 1
ATOM 9387 O O . VAL B 1 584 ? 1.006 25.625 18.219 1 84.94 584 VAL B O 1
ATOM 9390 N N . TYR B 1 585 ? 3.271 25.719 18.406 1 89.12 585 TYR B N 1
ATOM 9391 C CA . TYR B 1 585 ? 3.426 24.266 18.438 1 89.12 585 TYR B CA 1
ATOM 9392 C C . TYR B 1 585 ? 3.676 23.781 19.859 1 89.12 585 TYR B C 1
ATOM 9394 O O . TYR B 1 585 ? 4.824 23.625 20.281 1 89.12 585 TYR B O 1
ATOM 9402 N N . LEU B 1 586 ? 2.686 23.328 20.531 1 84.75 586 LEU B N 1
ATOM 9403 C CA . LEU B 1 586 ? 2.754 23.047 21.953 1 84.75 586 LEU B CA 1
ATOM 9404 C C . LEU B 1 586 ? 3.359 21.672 22.219 1 84.75 586 LEU B C 1
ATOM 9406 O O . LEU B 1 586 ? 3.809 21.391 23.328 1 84.75 586 LEU B O 1
ATOM 9410 N N . LYS B 1 587 ? 3.381 20.906 21.234 1 86.56 587 LYS B N 1
ATOM 9411 C CA . LYS B 1 587 ? 3.85 19.531 21.438 1 86.56 587 LYS B CA 1
ATOM 9412 C C . LYS B 1 587 ? 5.359 19.438 21.25 1 86.56 587 LYS B C 1
ATOM 9414 O O . LYS B 1 587 ? 5.953 18.375 21.484 1 86.56 587 LYS B O 1
ATOM 9419 N N . ILE B 1 588 ? 6.035 20.5 20.781 1 90.88 588 ILE B N 1
ATOM 9420 C CA . ILE B 1 588 ? 7.48 20.531 20.578 1 90.88 588 ILE B CA 1
ATOM 9421 C C . ILE B 1 588 ? 8.078 21.75 21.266 1 90.88 588 ILE B C 1
ATOM 9423 O O . ILE B 1 588 ? 7.574 22.875 21.109 1 90.88 588 ILE B O 1
ATOM 9427 N N . LYS B 1 589 ? 9.031 21.453 22.047 1 92.94 589 LYS B N 1
ATOM 9428 C CA . LYS B 1 589 ? 9.789 22.547 22.672 1 92.94 589 LYS B CA 1
ATOM 9429 C C . LYS B 1 589 ? 10.781 23.156 21.688 1 92.94 589 LYS B C 1
ATOM 9431 O O . LYS B 1 589 ? 11.695 22.469 21.219 1 92.94 589 LYS B O 1
ATOM 9436 N N . LEU B 1 590 ? 10.594 24.391 21.344 1 94.69 590 LEU B N 1
ATOM 9437 C CA . LEU B 1 590 ? 11.461 25.062 20.391 1 94.69 590 LEU B CA 1
ATOM 9438 C C . LEU B 1 590 ? 12.492 25.938 21.094 1 94.69 590 LEU B C 1
ATOM 9440 O O . LEU B 1 590 ? 12.133 26.859 21.828 1 94.69 590 LEU B O 1
ATOM 9444 N N . ASN B 1 591 ? 13.758 25.609 20.906 1 94.75 591 ASN B N 1
ATOM 9445 C CA . ASN B 1 591 ? 14.883 26.344 21.484 1 94.75 591 ASN B CA 1
ATOM 9446 C C . ASN B 1 591 ? 15.664 27.094 20.406 1 94.75 591 ASN B C 1
ATOM 9448 O O . ASN B 1 591 ? 15.766 26.625 19.266 1 94.75 591 ASN B O 1
ATOM 9452 N N . PHE B 1 592 ? 16.078 28.266 20.75 1 95.31 592 PHE B N 1
ATOM 9453 C CA . PHE B 1 592 ? 16.969 29.016 19.859 1 95.31 592 PHE B CA 1
ATOM 9454 C C . PHE B 1 592 ? 18.406 28.953 20.359 1 95.31 592 PHE B C 1
ATOM 9456 O O . PHE B 1 592 ? 18.672 29.219 21.531 1 95.31 592 PHE B O 1
ATOM 9463 N N . LEU B 1 593 ? 19.234 28.5 19.484 1 94.88 593 LEU B N 1
ATOM 9464 C CA . LEU B 1 593 ? 20.656 28.359 19.812 1 94.88 593 LEU B CA 1
ATOM 9465 C C . LEU B 1 593 ? 21.5 29.219 18.875 1 94.88 593 LEU B C 1
ATOM 9467 O O . LEU B 1 593 ? 21.547 28.953 17.656 1 94.88 593 LEU B O 1
ATOM 9471 N N . SER B 1 594 ? 22.094 30.234 19.359 1 94.31 594 SER B N 1
ATOM 9472 C CA . SER B 1 594 ? 23.031 31.047 18.594 1 94.31 594 SER B CA 1
ATOM 9473 C C . SER B 1 594 ? 24.469 30.594 18.828 1 94.31 594 SER B C 1
ATOM 9475 O O . SER B 1 594 ? 24.922 30.531 19.984 1 94.31 594 SER B O 1
ATOM 9477 N N . VAL B 1 595 ? 25.141 30.234 17.797 1 94.12 595 VAL B N 1
ATOM 9478 C CA . VAL B 1 595 ? 26.516 29.781 17.906 1 94.12 595 VAL B CA 1
ATOM 9479 C C . VAL B 1 595 ? 27.438 30.734 17.156 1 94.12 595 VAL B C 1
ATOM 9481 O O . VAL B 1 595 ? 27.234 31.016 15.969 1 94.12 595 VAL B O 1
ATOM 9484 N N . GLU B 1 596 ? 28.422 31.234 17.828 1 92.44 596 GLU B N 1
ATOM 9485 C CA . GLU B 1 596 ? 29.406 32.094 17.203 1 92.44 596 GLU B CA 1
ATOM 9486 C C . GLU B 1 596 ? 30.469 31.297 16.469 1 92.44 596 GLU B C 1
ATOM 9488 O O . GLU B 1 596 ? 31.281 30.609 17.094 1 92.44 596 GLU B O 1
ATOM 9493 N N . GLY B 1 597 ? 30.453 31.344 15.148 1 89.38 597 GLY B N 1
ATOM 9494 C CA . GLY B 1 597 ? 31.344 30.609 14.258 1 89.38 597 GLY B CA 1
ATOM 9495 C C . GLY B 1 597 ? 30.781 30.453 12.852 1 89.38 597 GLY B C 1
ATOM 9496 O O . GLY B 1 597 ? 29.578 30.562 12.648 1 89.38 597 GLY B O 1
ATOM 9497 N N . SER B 1 598 ? 31.688 30.188 11.93 1 87.25 598 SER B N 1
ATOM 9498 C CA . SER B 1 598 ? 31.266 30 10.547 1 87.25 598 SER B CA 1
ATOM 9499 C C . SER B 1 598 ? 30.656 28.609 10.336 1 87.25 598 SER B C 1
ATOM 9501 O O . SER B 1 598 ? 31.156 27.625 10.883 1 87.25 598 SER B O 1
ATOM 9503 N N . PHE B 1 599 ? 29.578 28.641 9.617 1 90.31 599 PHE B N 1
ATOM 9504 C CA . PHE B 1 599 ? 28.922 27.359 9.328 1 90.31 599 PHE B CA 1
ATOM 9505 C C . PHE B 1 599 ? 29.766 26.531 8.375 1 90.31 599 PHE B C 1
ATOM 9507 O O . PHE B 1 599 ? 30.25 27.031 7.352 1 90.31 599 PHE B O 1
ATOM 9514 N N . GLY B 1 600 ? 29.984 25.312 8.664 1 88 600 GLY B N 1
ATOM 9515 C CA . GLY B 1 600 ? 30.75 24.359 7.875 1 88 600 GLY B CA 1
ATOM 9516 C C . GLY B 1 600 ? 30.766 22.969 8.484 1 88 600 GLY B C 1
ATOM 9517 O O . GLY B 1 600 ? 30.047 22.688 9.453 1 88 600 GLY B O 1
ATOM 9518 N N . PRO B 1 601 ? 31.453 22.094 7.855 1 90.88 601 PRO B N 1
ATOM 9519 C CA . PRO B 1 601 ? 31.531 20.719 8.375 1 90.88 601 PRO B CA 1
ATOM 9520 C C . PRO B 1 601 ? 32.031 20.656 9.812 1 90.88 601 PRO B C 1
ATOM 9522 O O . PRO B 1 601 ? 31.562 19.859 10.617 1 90.88 601 PRO B O 1
ATOM 9525 N N . ALA B 1 602 ? 32.969 21.5 10.141 1 91.19 602 ALA B N 1
ATOM 9526 C CA . ALA B 1 602 ? 33.531 21.531 11.484 1 91.19 602 ALA B CA 1
ATOM 9527 C C . ALA B 1 602 ? 32.5 21.969 12.508 1 91.19 602 ALA B C 1
ATOM 9529 O O . ALA B 1 602 ? 32.469 21.469 13.633 1 91.19 602 ALA B O 1
ATOM 9530 N N . MET B 1 603 ? 31.688 22.906 12.141 1 92 603 MET B N 1
ATOM 9531 C CA . MET B 1 603 ? 30.656 23.422 13.039 1 92 603 MET B CA 1
ATOM 9532 C C . MET B 1 603 ? 29.609 22.344 13.32 1 92 603 MET B C 1
ATOM 9534 O O . MET B 1 603 ? 29.172 22.188 14.461 1 92 603 MET B O 1
ATOM 9538 N N . VAL B 1 604 ? 29.172 21.656 12.289 1 92.75 604 VAL B N 1
ATOM 9539 C CA . VAL B 1 604 ? 28.188 20.594 12.445 1 92.75 604 VAL B CA 1
ATOM 9540 C C . VAL B 1 604 ? 28.734 19.516 13.383 1 92.75 604 VAL B C 1
ATOM 9542 O O . VAL B 1 604 ? 28.031 19.047 14.273 1 92.75 604 VAL B O 1
ATOM 9545 N N . GLU B 1 605 ? 29.984 19.156 13.203 1 92.62 605 GLU B N 1
ATOM 9546 C CA . GLU B 1 605 ? 30.625 18.156 14.07 1 92.62 605 GLU B CA 1
ATOM 9547 C C . GLU B 1 605 ? 30.75 18.688 15.5 1 92.62 605 GLU B C 1
ATOM 9549 O O . GLU B 1 605 ? 30.594 17.922 16.453 1 92.62 605 GLU B O 1
ATOM 9554 N N . TRP B 1 606 ? 31.078 19.922 15.594 1 93.62 606 TRP B N 1
ATOM 9555 C CA . TRP B 1 606 ? 31.203 20.516 16.922 1 93.62 606 TRP B CA 1
ATOM 9556 C C . TRP B 1 606 ? 29.875 20.453 17.672 1 93.62 606 TRP B C 1
ATOM 9558 O O . TRP B 1 606 ? 29.844 20.094 18.859 1 93.62 606 TRP B O 1
ATOM 9568 N N . VAL B 1 607 ? 28.828 20.844 17.031 1 93.62 607 VAL B N 1
ATOM 9569 C CA . VAL B 1 607 ? 27.5 20.828 17.656 1 93.62 607 VAL B CA 1
ATOM 9570 C C . VAL B 1 607 ? 27.125 19.391 18.016 1 93.62 607 VAL B C 1
ATOM 9572 O O . VAL B 1 607 ? 26.531 19.141 19.062 1 93.62 607 VAL B O 1
ATOM 9575 N N . SER B 1 608 ? 27.391 18.438 17.141 1 93.38 608 SER B N 1
ATOM 9576 C CA . SER B 1 608 ? 27.109 17.031 17.391 1 93.38 608 SER B CA 1
ATOM 9577 C C . SER B 1 608 ? 27.812 16.531 18.641 1 93.38 608 SER B C 1
ATOM 9579 O O . SER B 1 608 ? 27.219 15.836 19.469 1 93.38 608 SER B O 1
ATOM 9581 N N . ARG B 1 609 ? 29.062 16.906 18.859 1 92.12 609 ARG B N 1
ATOM 9582 C CA . ARG B 1 609 ? 29.844 16.469 20.016 1 92.12 609 ARG B CA 1
ATOM 9583 C C . ARG B 1 609 ? 29.391 17.188 21.281 1 92.12 609 ARG B C 1
ATOM 9585 O O . ARG B 1 609 ? 29.266 16.562 22.344 1 92.12 609 ARG B O 1
ATOM 9592 N N . LYS B 1 610 ? 29.156 18.422 21.094 1 92.25 610 LYS B N 1
ATOM 9593 C CA . LYS B 1 610 ? 28.797 19.234 22.25 1 92.25 610 LYS B CA 1
ATOM 9594 C C . LYS B 1 610 ? 27.469 18.766 22.844 1 92.25 610 LYS B C 1
ATOM 9596 O O . LYS B 1 610 ? 27.328 18.703 24.078 1 92.25 610 LYS B O 1
ATOM 9601 N N . TYR B 1 611 ? 26.562 18.516 22.031 1 92.75 611 TYR B N 1
ATOM 9602 C CA . TYR B 1 611 ? 25.219 18.188 22.516 1 92.75 611 TYR B CA 1
ATOM 9603 C C . TYR B 1 611 ? 24.969 16.688 22.422 1 92.75 611 TYR B C 1
ATOM 9605 O O . TYR B 1 611 ? 23.859 16.219 22.672 1 92.75 611 TYR B O 1
ATOM 9613 N N . SER B 1 612 ? 25.938 15.836 22.016 1 90.38 612 SER B N 1
ATOM 9614 C CA . SER B 1 612 ? 25.906 14.383 21.969 1 90.38 612 SER B CA 1
ATOM 9615 C C . SER B 1 612 ? 24.719 13.883 21.141 1 90.38 612 SER B C 1
ATOM 9617 O O . SER B 1 612 ? 23.938 13.047 21.609 1 90.38 612 SER B O 1
ATOM 9619 N N . GLN B 1 613 ? 24.484 14.562 20.062 1 90.62 613 GLN B N 1
ATOM 9620 C CA . GLN B 1 613 ? 23.438 14.141 19.125 1 90.62 613 GLN B CA 1
ATOM 9621 C C . GLN B 1 613 ? 24.047 13.75 17.781 1 90.62 613 GLN B C 1
ATOM 9623 O O . GLN B 1 613 ? 24.953 14.422 17.281 1 90.62 613 GLN B O 1
ATOM 9628 N N . PRO B 1 614 ? 23.562 12.648 17.297 1 88.38 614 PRO B N 1
ATOM 9629 C CA . PRO B 1 614 ? 24.094 12.234 16 1 88.38 614 PRO B CA 1
ATOM 9630 C C . PRO B 1 614 ? 23.734 13.195 14.875 1 88.38 614 PRO B C 1
ATOM 9632 O O . PRO B 1 614 ? 22.719 13.891 14.953 1 88.38 614 PRO B O 1
ATOM 9635 N N . LYS B 1 615 ? 24.531 13.195 13.852 1 90.56 615 LYS B N 1
ATOM 9636 C CA . LYS B 1 615 ? 24.391 14.125 12.734 1 90.56 615 LYS B CA 1
ATOM 9637 C C . LYS B 1 615 ? 23.141 13.812 11.914 1 90.56 615 LYS B C 1
ATOM 9639 O O . LYS B 1 615 ? 22.656 14.672 11.172 1 90.56 615 LYS B O 1
ATOM 9644 N N . ASN B 1 616 ? 22.609 12.672 12.078 1 87.25 616 ASN B N 1
ATOM 9645 C CA . ASN B 1 616 ? 21.391 12.297 11.352 1 87.25 616 ASN B CA 1
ATOM 9646 C C . ASN B 1 616 ? 20.188 13.07 11.859 1 87.25 616 ASN B C 1
ATOM 9648 O O . ASN B 1 616 ? 19.141 13.109 11.195 1 87.25 616 ASN B O 1
ATOM 9652 N N . LEU B 1 617 ? 20.266 13.625 13 1 92 617 LEU B N 1
ATOM 9653 C CA . LEU B 1 617 ? 19.188 14.414 13.57 1 92 617 LEU B CA 1
ATOM 9654 C C . LEU B 1 617 ? 19.438 15.906 13.391 1 92 617 LEU B C 1
ATOM 9656 O O . LEU B 1 617 ? 18.859 16.734 14.109 1 92 617 LEU B O 1
ATOM 9660 N N . MET B 1 618 ? 20.391 16.219 12.5 1 93.25 618 MET B N 1
ATOM 9661 C CA . MET B 1 618 ? 20.688 17.594 12.133 1 93.25 618 MET B CA 1
ATOM 9662 C C . MET B 1 618 ? 20.234 17.891 10.703 1 93.25 618 MET B C 1
ATOM 9664 O O . MET B 1 618 ? 20.5 17.109 9.797 1 93.25 618 MET B O 1
ATOM 9668 N N . PHE B 1 619 ? 19.5 18.938 10.578 1 93.81 619 PHE B N 1
ATOM 9669 C CA . PHE B 1 619 ? 18.859 19.25 9.297 1 93.81 619 PHE B CA 1
ATOM 9670 C C . PHE B 1 619 ? 19.281 20.625 8.805 1 93.81 619 PHE B C 1
ATOM 9672 O O . PHE B 1 619 ? 19.703 21.469 9.586 1 93.81 619 PHE B O 1
ATOM 9679 N N . ILE B 1 620 ? 19.203 20.844 7.488 1 90.19 620 ILE B N 1
ATOM 9680 C CA . ILE B 1 620 ? 19.5 22.125 6.875 1 90.19 620 ILE B CA 1
ATOM 9681 C C . ILE B 1 620 ? 18.516 22.406 5.746 1 90.19 620 ILE B C 1
ATOM 9683 O O . ILE B 1 620 ? 17.812 21.5 5.289 1 90.19 620 ILE B O 1
ATOM 9687 N N . LYS B 1 621 ? 18.422 23.641 5.418 1 87.56 621 LYS B N 1
ATOM 9688 C CA . LYS B 1 621 ? 17.734 24.031 4.184 1 87.56 621 LYS B CA 1
ATOM 9689 C C . LYS B 1 621 ? 18.609 23.734 2.967 1 87.56 621 LYS B C 1
ATOM 9691 O O . LYS B 1 621 ? 19.828 23.641 3.08 1 87.56 621 LYS B O 1
ATOM 9696 N N . GLN B 1 622 ? 17.984 23.531 1.844 1 83.56 622 GLN B N 1
ATOM 9697 C CA . GLN B 1 622 ? 18.719 23.297 0.611 1 83.56 622 GLN B CA 1
ATOM 9698 C C . GLN B 1 622 ? 19.734 24.406 0.363 1 83.56 622 GLN B C 1
ATOM 9700 O O . GLN B 1 622 ? 19.375 25.578 0.339 1 83.56 622 GLN B O 1
ATOM 9705 N N . PRO B 1 623 ? 20.969 23.969 0.255 1 79.31 623 PRO B N 1
ATOM 9706 C CA . PRO B 1 623 ? 21.984 24.969 -0.033 1 79.31 623 PRO B CA 1
ATOM 9707 C C . PRO B 1 623 ? 21.891 25.547 -1.447 1 79.31 623 PRO B C 1
ATOM 9709 O O . PRO B 1 623 ? 21.312 24.891 -2.332 1 79.31 623 PRO B O 1
ATOM 9712 N N . ASN B 1 624 ? 22.297 26.703 -1.517 1 77.94 624 ASN B N 1
ATOM 9713 C CA . ASN B 1 624 ? 22.344 27.312 -2.842 1 77.94 624 ASN B CA 1
ATOM 9714 C C . ASN B 1 624 ? 23.406 26.656 -3.729 1 77.94 624 ASN B C 1
ATOM 9716 O O . ASN B 1 624 ? 24.25 25.922 -3.24 1 77.94 624 ASN B O 1
ATOM 9720 N N . TYR B 1 625 ? 23.312 26.922 -4.953 1 75.5 625 TYR B N 1
ATOM 9721 C CA . TYR B 1 625 ? 24.203 26.328 -5.949 1 75.5 625 TYR B CA 1
ATOM 9722 C C . TYR B 1 625 ? 25.656 26.688 -5.66 1 75.5 625 TYR B C 1
ATOM 9724 O O . TYR B 1 625 ? 26.562 25.891 -5.953 1 75.5 625 TYR B O 1
ATOM 9732 N N . ASP B 1 626 ? 25.844 27.75 -4.98 1 73.06 626 ASP B N 1
ATOM 9733 C CA . ASP B 1 626 ? 27.203 28.25 -4.758 1 73.06 626 ASP B CA 1
ATOM 9734 C C . ASP B 1 626 ? 27.719 27.812 -3.387 1 73.06 626 ASP B C 1
ATOM 9736 O O . ASP B 1 626 ? 28.734 28.328 -2.916 1 73.06 626 ASP B O 1
ATOM 9740 N N . PHE B 1 627 ? 27.047 26.922 -2.877 1 78 627 PHE B N 1
ATOM 9741 C CA . PHE B 1 627 ? 27.469 26.484 -1.551 1 78 627 PHE B CA 1
ATOM 9742 C C . PHE B 1 627 ? 28.781 25.719 -1.62 1 78 627 PHE B C 1
ATOM 9744 O O . PHE B 1 627 ? 28.969 24.859 -2.484 1 78 627 PHE B O 1
ATOM 9751 N N . ALA B 1 628 ? 29.641 26 -0.757 1 71.62 628 ALA B N 1
ATOM 9752 C CA . ALA B 1 628 ? 31.031 25.578 -0.809 1 71.62 628 ALA B CA 1
ATOM 9753 C C . ALA B 1 628 ? 31.172 24.094 -0.432 1 71.62 628 ALA B C 1
ATOM 9755 O O . ALA B 1 628 ? 32.156 23.453 -0.799 1 71.62 628 ALA B O 1
ATOM 9756 N N . HIS B 1 629 ? 30.25 23.625 0.261 1 77.75 629 HIS B N 1
ATOM 9757 C CA . HIS B 1 629 ? 30.422 22.266 0.785 1 77.75 629 HIS B CA 1
ATOM 9758 C C . HIS B 1 629 ? 29.344 21.344 0.25 1 77.75 629 HIS B C 1
ATOM 9760 O O . HIS B 1 629 ? 28.219 21.781 -0.049 1 77.75 629 HIS B O 1
ATOM 9766 N N . THR B 1 630 ? 29.734 20.094 0.074 1 77.38 630 THR B N 1
ATOM 9767 C CA . THR B 1 630 ? 28.766 19.078 -0.315 1 77.38 630 THR B CA 1
ATOM 9768 C C . THR B 1 630 ? 28.047 18.516 0.909 1 77.38 630 THR B C 1
ATOM 9770 O O . THR B 1 630 ? 28.516 18.672 2.039 1 77.38 630 THR B O 1
ATOM 9773 N N . ILE B 1 631 ? 26.953 17.953 0.717 1 79.69 631 ILE B N 1
ATOM 9774 C CA . ILE B 1 631 ? 26.156 17.359 1.792 1 79.69 631 ILE B CA 1
ATOM 9775 C C . ILE B 1 631 ? 26.953 16.266 2.48 1 79.69 631 ILE B C 1
ATOM 9777 O O . ILE B 1 631 ? 26.859 16.078 3.697 1 79.69 631 ILE B O 1
ATOM 9781 N N . ALA B 1 632 ? 27.703 15.555 1.72 1 77.94 632 ALA B N 1
ATOM 9782 C CA . ALA B 1 632 ? 28.547 14.484 2.275 1 77.94 632 ALA B CA 1
ATOM 9783 C C . ALA B 1 632 ? 29.594 15.055 3.23 1 77.94 632 ALA B C 1
ATOM 9785 O O . ALA B 1 632 ? 29.875 14.453 4.27 1 77.94 632 ALA B O 1
ATOM 9786 N N . ALA B 1 633 ? 30.094 16.188 2.879 1 78.69 633 ALA B N 1
ATOM 9787 C CA . ALA B 1 633 ? 31.109 16.812 3.709 1 78.69 633 ALA B CA 1
ATOM 9788 C C . ALA B 1 633 ? 30.531 17.25 5.055 1 78.69 633 ALA B C 1
ATOM 9790 O O . ALA B 1 633 ? 31.25 17.344 6.047 1 78.69 633 ALA B O 1
ATOM 9791 N N . LEU B 1 634 ? 29.25 17.516 5.043 1 83.19 634 LEU B N 1
ATOM 9792 C CA . LEU B 1 634 ? 28.594 17.938 6.266 1 83.19 634 LEU B CA 1
ATOM 9793 C C . LEU B 1 634 ? 28.234 16.734 7.137 1 83.19 634 LEU B C 1
ATOM 9795 O O . LEU B 1 634 ? 27.609 16.891 8.195 1 83.19 634 LEU B O 1
ATOM 9799 N N . GLY B 1 635 ? 28.641 15.57 6.742 1 77.25 635 GLY B N 1
ATOM 9800 C CA . GLY B 1 635 ? 28.438 14.375 7.547 1 77.25 635 GLY B CA 1
ATOM 9801 C C . GLY B 1 635 ? 27.062 13.766 7.367 1 77.25 635 GLY B C 1
ATOM 9802 O O . GLY B 1 635 ? 26.547 13.109 8.273 1 77.25 635 GLY B O 1
ATOM 9803 N N . GLY B 1 636 ? 26.375 14.117 6.375 1 79.56 636 GLY B N 1
ATOM 9804 C CA . GLY B 1 636 ? 25.109 13.484 6.07 1 79.56 636 GLY B CA 1
ATOM 9805 C C . GLY B 1 636 ? 23.922 14.172 6.734 1 79.56 636 GLY B C 1
ATOM 9806 O O . GLY B 1 636 ? 23 13.508 7.199 1 79.56 636 GLY B O 1
ATOM 9807 N N . VAL B 1 637 ? 24.031 15.508 6.887 1 87.12 637 VAL B N 1
ATOM 9808 C CA . VAL B 1 637 ? 22.891 16.266 7.379 1 87.12 637 VAL B CA 1
ATOM 9809 C C . VAL B 1 637 ? 21.734 16.156 6.387 1 87.12 637 VAL B C 1
ATOM 9811 O O . VAL B 1 637 ? 21.953 15.984 5.184 1 87.12 637 VAL B O 1
ATOM 9814 N N . ARG B 1 638 ? 20.562 16.188 6.816 1 89.19 638 ARG B N 1
ATOM 9815 C CA . ARG B 1 638 ? 19.391 15.992 5.977 1 89.19 638 ARG B CA 1
ATOM 9816 C C . ARG B 1 638 ? 18.875 17.328 5.43 1 89.19 638 ARG B C 1
ATOM 9818 O O . ARG B 1 638 ? 18.844 18.328 6.148 1 89.19 638 ARG B O 1
ATOM 9825 N N . VAL B 1 639 ? 18.594 17.344 4.207 1 86.75 639 VAL B N 1
ATOM 9826 C CA . VAL B 1 639 ? 18 18.531 3.588 1 86.75 639 VAL B CA 1
ATOM 9827 C C . VAL B 1 639 ? 16.469 18.422 3.645 1 86.75 639 VAL B C 1
ATOM 9829 O O . VAL B 1 639 ? 15.891 17.516 3.061 1 86.75 639 VAL B O 1
ATOM 9832 N N . ILE B 1 640 ? 15.789 19.312 4.258 1 85.62 640 ILE B N 1
ATOM 9833 C CA . ILE B 1 640 ? 14.367 19.094 4.52 1 85.62 640 ILE B CA 1
ATOM 9834 C C . ILE B 1 640 ? 13.539 20.172 3.826 1 85.62 640 ILE B C 1
ATOM 9836 O O . ILE B 1 640 ? 12.32 20.031 3.693 1 85.62 640 ILE B O 1
ATOM 9840 N N . THR B 1 641 ? 14.07 21.234 3.426 1 78.56 641 THR B N 1
ATOM 9841 C CA . THR B 1 641 ? 13.266 22.281 2.787 1 78.56 641 THR B CA 1
ATOM 9842 C C . THR B 1 641 ? 14.031 22.922 1.639 1 78.56 641 THR B C 1
ATOM 9844 O O . THR B 1 641 ? 15.266 22.906 1.614 1 78.56 641 THR B O 1
ATOM 9847 N N . GLY B 1 642 ? 13.234 23.234 0.65 1 73.19 642 GLY B N 1
ATOM 9848 C CA . GLY B 1 642 ? 13.789 24 -0.456 1 73.19 642 GLY B CA 1
ATOM 9849 C C . GLY B 1 642 ? 13.43 25.484 -0.397 1 73.19 642 GLY B C 1
ATOM 9850 O O . GLY B 1 642 ? 12.508 25.875 0.317 1 73.19 642 GLY B O 1
#